Protein 3S1S (pdb70)

Foldseek 3Di:
DLDDPDDAADDLLAFCVVHVLVLLQSLLVVLCVVVVVVVFWDWDAQPDQAQGTFRIFTAGPVLRATLETEHEFRDLLLQLAQVVLLLQQLSLVRNPVSHPFQKYWYDNLQWIWIFGADPVDHRRLQTTWPPPGDGLHDRVDDPRSSSVSSNVVSNVRSVCSVVVPTDGDVLSVLVLVQQLVCLPPPQSNLQLLLQLLLLLLLLLLVLVVHDADPDHSLVCLVPQLVSLVRVLQQNLNLSSDDDGHHSPDPRRSDPVNSNVSSVVSNRSSALNNVLNSLLSSNCPVDPVDFDDDDDLLVLLVVLLVLVLLLVDADDQLAAEEEQACRSVSSQLSSVLSRPPHFCRYEYEHLRCSSQRSNQSRSQSSPSVQRGSVGHHHYYNDDLLVDALVVQARYQEYETGHWDPDADDVVLVVSLQVSLCVLPVDGQLQPDDRDTSQLSVQSSVLSSYDAQRKYKYKFCCLQAPQTVNSLSSLVVLQPQQAWAEKEWAWDCDSSHGTDGGMIMTIHGGPHRDFKHKYHYQCDHSSSFSSVQVSVQSVVCDDPRRRARVDIDIDGSVVSNVCSNRGNLVRDCLLVVLVVLCVVFPQVQWDFLLVDQKDKDFADAQPPDPPCQQFVPPDPVSCVQCVVLDDPVQWFQEADDLPAFQAQERGCVRHVTTGGAQDPVLLDPDDVNVVSLVVRVVSVLQVVLVVDPVSDDDDDPVRVSVSNVVSNVSKDDAFKKKAFQKDAWWLDIHGYHHIYHYDSRIMIMDDDDNLVCLVSLVSLALSQLSQQLSCSSAAGIRGHDCVRSSGGIDGDPVQDDPVLSVVSSVVSVPDTTATQLQDDDDPSLLSVCVRGDPPPSVSSSVSSNSSNNSSCSRHVVSPD

Secondary structure (DSSP, 8-state):
------S-PPPTTS-IIIIIHHHHHHHHHHHHHHHTGGGTEEEEEEEEETTEEEEEEEEETTT--EEEEEEE-SSHHHHT-HHHHHHHHHHHHHHGGGEEEEEEEEE-SSEEEEEE--TTS--GGG-BBTTPSEE---TTS-HHHHHHHHHHHHHHHHHHHHTT---B-HHHHHHHHHHHTTTT-HHHHHHHHHHHHHHHHHHHHHTTT----SS-GGGGSS-HHHHHHHHHTTS-TTTS-SSPPPTT-TTT--HHHHHHHHHHHHHH-SSHHHHHHHHHHHTTS----BSSS--HHHHHHHHHHHHHHH-SPPPTT-EEEETT-TTSHHHHHHHHTSTT--TTEEEE-S-GGGHHHHHHHHHTTSTTT-BTTB--EEE---GGG--GGGGTTEEEE---B--SSPPPHHHHHHHHHHHHHHHSS--SS-SSS--HHHHHHHHHHHHSPTT-EEEE--THHHH--SHHHHHHHHHHTTTT-EEEEEE--B--SS-S-B---EEEEEETT---SEEEEEE--S-GGG--HHHHHHHHHH--SS-------EEEEEHHHHHHTTTT-SGGG-SHHHHHHHHHHHHTGGGEEETTTSS-EEEE--BT-SS-HHHHTTTSSHHHHHHHGGGS-GGGEEEEESSGGG--SSEESTTT-S-EEE---GGGSSSSSHHHHHHHHHHHHHHHHHHHHSTTS-----HHHHHHHHHHHHTTPBPTT-EEEESEESSB---EEESS-BEEBTTEEEEESS-S---HHHHHHTSHHHHHHHH--TT--SSEE--HHHHTT-EEE-GGGS-HHHHHHHHHHHTT----BTTS----HHHHHHHHHH-SS---HHHHHHHHHHHHHHHH-GGG--

Sequence (862 aa):
LNNCCVFSYLPSYGDDEVSVYHPICEAALNQALVNTGLDSTYEVVHHELVGSIEADFVIKNKQQTKKYLLIVEVKRTKSQVSSTRYRLQQAQSYVREANIKVEQHYYCLTNLEIIDFFKHDPNKPVVSQQQIIEPSPIVVGNNFSDTVSSEEFYNNRLVEAFQNIIDDISVNDAGTYKSSTANNLVDILENNRKDNSTSWHQALVVAGYEYIRGVLRGQNNVEVPTRDAIYFKSRPGRLLEEGRKIDFNVLFSSEPEPNTNDNDIWNVNLLSSLNDLGRRILTGDELAELIHDIATRGRGHEGVVPTDIELGKVLSIISQHILGRPLTEDDEVISDPAAGSGNLLATVSAGFNNNVPRQIWANDIETLFLELLSIRLGLLFPQLVSSNNAPTITGEDVCSLNPEEDFANVSVVVNPPYVSGVTDPAIKRKFAHKIIQLTGNRPQTLFGQQIGVEALFLELVTELVQDGTVISAIPKQYLTAQGNESKAFREFLVGNNFGLEHIFLYPREGLFEEVIKDTTVVFVGRKGSSVEEEIEVLDSFTPLEQVDLHNLKRALSNNSSNEQIIQPGELRKEKREEELENRVTVGWRHITSNGRVAEEWITNNLESHCIRLVASDYDLRRGRVGNKGASSDLLFINSKKKLWDDLLDESVPRDWLYPALRKVNEINTPIFNEDATPVRFLCPPNSAYQDDGTGESIILDKILDVYVDFQVYKSKQKKFEKSSKEEELKEILYKESDFYSSEHTVFIPRALRRSARAFINEQKVFCSTNALEVFGGNSEEEWLLLSWLSSVFAQLQFEAAKDQEGERKLEKKSIQNLYIPNLGDIDDDVLKQDLIEEVREIHFFDLCRPRRVRKLDLLWAKVFWSGNESKTKEAAELLEDLVFERYPEGSQ

Organism: Bacillus pumilus (NCBI:txid1408)

CATH classification: 3.90.1570.30 (+1 more: 3.40.50.12420)

Radius of gyration: 32.96 Å; Cα contacts (8 Å, |Δi|>4): 1647; chains: 1; bounding box: 72×109×72 Å

Solvent-accessible surface area: 35768 Å² total

Structure (mmCIF, N/CA/C/O backbone):
data_3S1S
#
_entry.id   3S1S
#
_cell.length_a   213.472
_cell.length_b   215.732
_cell.length_c   73.710
_cell.angle_alpha   90.00
_cell.angle_beta   90.00
_cell.angle_gamma   90.00
#
_symmetry.space_group_name_H-M   'C 2 2 21'
#
loop_
_entity.id
_entity.type
_entity.pdbx_description
1 polymer 'restriction endonuclease BpuSI'
2 non-polymer S-ADENOSYL-L-HOMOCYSTEINE
3 non-polymer 1,2-ETHANEDIOL
4 non-polymer 'MANGANESE (II) ION'
5 non-polymer 'IODIDE ION'
6 water water
#
loop_
_atom_site.group_PDB
_atom_site.id
_atom_site.type_symbol
_atom_site.label_atom_id
_atom_site.label_alt_id
_atom_site.label_comp_id
_atom_site.label_asym_id
_atom_site.label_entity_id
_atom_site.label_seq_id
_atom_site.pdbx_PDB_ins_code
_atom_site.Cartn_x
_atom_site.Cartn_y
_atom_site.Cartn_z
_atom_site.occupancy
_atom_site.B_iso_or_equiv
_atom_site.auth_seq_id
_atom_site.auth_comp_id
_atom_site.auth_asym_id
_atom_site.auth_atom_id
_atom_site.pdbx_PDB_model_num
ATOM 1 N N . LEU A 1 6 ? 104.948 86.955 49.855 1.00 40.08 6 LEU A N 1
ATOM 2 C CA . LEU A 1 6 ? 105.536 87.987 48.955 1.00 39.64 6 LEU A CA 1
ATOM 3 C C . LEU A 1 6 ? 105.087 87.777 47.497 1.00 39.46 6 LEU A C 1
ATOM 4 O O . LEU A 1 6 ? 105.422 88.583 46.599 1.00 39.56 6 LEU A O 1
ATOM 9 N N . ASN A 1 7 ? 104.293 86.716 47.278 1.00 39.27 7 ASN A N 1
ATOM 10 C CA . ASN A 1 7 ? 103.914 86.260 45.923 1.00 38.66 7 ASN A CA 1
ATOM 11 C C . ASN A 1 7 ? 105.197 85.986 45.163 1.00 38.83 7 ASN A C 1
ATOM 12 O O . ASN A 1 7 ? 105.645 86.796 44.327 1.00 39.35 7 ASN A O 1
ATOM 17 N N . ASN A 1 8 ? 105.824 84.868 45.507 1.00 38.98 8 ASN A N 1
ATOM 18 C CA . ASN A 1 8 ? 107.037 84.452 44.834 1.00 38.84 8 ASN A CA 1
ATOM 19 C C . ASN A 1 8 ? 106.585 83.674 43.616 1.00 37.68 8 ASN A C 1
ATOM 20 O O . ASN A 1 8 ? 105.886 82.665 43.753 1.00 38.81 8 ASN A O 1
ATOM 25 N N . CYS A 1 9 ? 106.944 84.181 42.434 1.00 36.14 9 CYS A N 1
ATOM 26 C CA A CYS A 1 9 ? 106.584 83.602 41.144 0.50 34.65 9 CYS A CA 1
ATOM 27 C CA B CYS A 1 9 ? 106.559 83.530 41.178 0.50 35.76 9 CYS A CA 1
ATOM 28 C C . CYS A 1 9 ? 107.634 82.570 40.683 1.00 34.91 9 CYS A C 1
ATOM 29 O O . CYS A 1 9 ? 108.824 82.873 40.696 1.00 35.14 9 CYS A O 1
ATOM 34 N N . VAL A 1 10 ? 107.197 81.380 40.269 1.00 34.52 10 VAL A N 1
ATOM 35 C CA . VAL A 1 10 ? 108.123 80.345 39.781 1.00 34.16 10 VAL A CA 1
ATOM 36 C C . VAL A 1 10 ? 108.211 80.347 38.254 1.00 33.99 10 VAL A C 1
ATOM 37 O O . VAL A 1 10 ? 108.865 79.467 37.662 1.00 34.58 10 VAL A O 1
ATOM 41 N N . PHE A 1 11 ? 107.570 81.336 37.623 1.00 32.79 11 PHE A N 1
ATOM 42 C CA . PHE A 1 11 ? 107.474 81.375 36.160 1.00 31.95 11 PHE A CA 1
ATOM 43 C C . PHE A 1 11 ? 108.512 82.294 35.529 1.00 31.55 11 PHE A C 1
ATOM 44 O O . PHE A 1 11 ? 108.773 83.379 36.030 1.00 31.22 11 PHE A O 1
ATOM 52 N N . SER A 1 12 ? 109.095 81.846 34.423 1.00 31.09 12 SER A N 1
ATOM 53 C CA . SER A 1 12 ? 110.079 82.645 33.704 1.00 30.91 12 SER A CA 1
ATOM 54 C C . SER A 1 12 ? 109.434 83.494 32.610 1.00 30.29 12 SER A C 1
ATOM 55 O O . SER A 1 12 ? 109.978 84.512 32.207 1.00 29.81 12 SER A O 1
ATOM 58 N N . TYR A 1 13 ? 108.285 83.056 32.115 1.00 30.11 13 TYR A N 1
ATOM 59 C CA . TYR A 1 13 ? 107.649 83.728 30.989 1.00 30.13 13 TYR A CA 1
ATOM 60 C C . TYR A 1 13 ? 106.168 83.869 31.191 1.00 29.57 13 TYR A C 1
ATOM 61 O O . TYR A 1 13 ? 105.546 83.049 31.870 1.00 29.43 13 TYR A O 1
ATOM 70 N N . LEU A 1 14 ? 105.616 84.895 30.556 1.00 29.07 14 LEU A N 1
ATOM 71 C CA . LEU A 1 14 ? 104.179 85.012 30.371 1.00 28.86 14 LEU A CA 1
ATOM 72 C C . LEU A 1 14 ? 103.799 84.361 29.050 1.00 29.02 14 LEU A C 1
ATOM 73 O O . LEU A 1 14 ? 104.636 84.236 28.160 1.00 28.65 14 LEU A O 1
ATOM 78 N N . PRO A 1 15 ? 102.529 83.940 28.910 1.00 29.59 15 PRO A N 1
ATOM 79 C CA . PRO A 1 15 ? 102.173 83.194 27.707 1.00 29.67 15 PRO A CA 1
ATOM 80 C C . PRO A 1 15 ? 102.202 84.061 26.473 1.00 29.80 15 PRO A C 1
ATOM 81 O O . PRO A 1 15 ? 102.233 85.273 26.594 1.00 29.99 15 PRO A O 1
ATOM 85 N N . SER A 1 16 ? 102.239 83.414 25.306 1.00 30.30 16 SER A N 1
ATOM 86 C CA . SER A 1 16 ? 101.846 84.006 24.034 1.00 30.21 16 SER A CA 1
ATOM 87 C C . SER A 1 16 ? 100.455 83.510 23.736 1.00 29.47 16 SER A C 1
ATOM 88 O O . SER A 1 16 ? 100.099 82.385 24.096 1.00 28.72 16 SER A O 1
ATOM 91 N N . TYR A 1 17 ? 99.687 84.345 23.043 1.00 29.27 17 TYR A N 1
ATOM 92 C CA . TYR A 1 17 ? 98.345 83.998 22.600 1.00 29.29 17 TYR A CA 1
ATOM 93 C C . TYR A 1 17 ? 98.280 82.618 21.929 1.00 29.04 17 TYR A C 1
ATOM 94 O O . TYR A 1 17 ? 97.307 81.881 22.111 1.00 29.16 17 TYR A O 1
ATOM 103 N N . GLY A 1 18 ? 99.319 82.262 21.178 1.00 28.37 18 GLY A N 1
ATOM 104 C CA . GLY A 1 18 ? 99.373 80.959 20.519 1.00 28.35 18 GLY A CA 1
ATOM 105 C C . GLY A 1 18 ? 99.783 79.745 21.350 1.00 28.47 18 GLY A C 1
ATOM 106 O O . GLY A 1 18 ? 99.786 78.634 20.839 1.00 28.48 18 GLY A O 1
ATOM 107 N N . ASP A 1 19 ? 100.136 79.941 22.618 1.00 28.58 19 ASP A N 1
ATOM 108 C CA . ASP A 1 19 ? 100.513 78.825 23.487 1.00 28.94 19 ASP A CA 1
ATOM 109 C C . ASP A 1 19 ? 99.316 77.942 23.842 1.00 28.86 19 ASP A C 1
ATOM 110 O O . ASP A 1 19 ? 98.197 78.426 24.012 1.00 28.04 19 ASP A O 1
ATOM 115 N N . ASP A 1 20 ? 99.571 76.642 23.937 1.00 28.81 20 ASP A N 1
ATOM 116 C CA . ASP A 1 20 ? 98.615 75.672 24.464 1.00 28.89 20 ASP A CA 1
ATOM 117 C C . ASP A 1 20 ? 98.039 76.144 25.806 1.00 28.67 20 ASP A C 1
ATOM 118 O O . ASP A 1 20 ? 98.769 76.305 26.785 1.00 28.62 20 ASP A O 1
ATOM 123 N N . GLU A 1 21 ? 96.733 76.376 25.849 1.00 28.29 21 GLU A N 1
ATOM 124 C CA . GLU A 1 21 ? 96.096 76.892 27.061 1.00 28.23 21 GLU A CA 1
ATOM 125 C C . GLU A 1 21 ? 96.338 76.051 28.325 1.00 28.36 21 GLU A C 1
ATOM 126 O O . GLU A 1 21 ? 96.679 76.598 29.359 1.00 27.89 21 GLU A O 1
ATOM 132 N N . VAL A 1 22 ? 96.144 74.737 28.240 1.00 28.31 22 VAL A N 1
ATOM 133 C CA . VAL A 1 22 ? 96.258 73.887 29.412 1.00 28.83 22 VAL A CA 1
ATOM 134 C C . VAL A 1 22 ? 97.701 73.839 29.951 1.00 29.54 22 VAL A C 1
ATOM 135 O O . VAL A 1 22 ? 97.915 73.933 31.156 1.00 29.46 22 VAL A O 1
ATOM 139 N N . SER A 1 23 ? 98.670 73.724 29.043 1.00 29.72 23 SER A N 1
ATOM 140 C CA . SER A 1 23 ? 100.080 73.636 29.382 1.00 29.94 23 SER A CA 1
ATOM 141 C C . SER A 1 23 ? 100.703 74.933 29.877 1.00 28.84 23 SER A C 1
ATOM 142 O O . SER A 1 23 ? 101.638 74.900 30.673 1.00 28.44 23 SER A O 1
ATOM 145 N N . VAL A 1 24 ? 100.223 76.058 29.369 1.00 27.86 24 VAL A N 1
ATOM 146 C CA . VAL A 1 24 ? 100.898 77.327 29.598 1.00 28.04 24 VAL A CA 1
ATOM 147 C C . VAL A 1 24 ? 100.113 78.316 30.472 1.00 27.99 24 VAL A C 1
ATOM 148 O O . VAL A 1 24 ? 100.677 78.906 31.389 1.00 28.07 24 VAL A O 1
ATOM 152 N N . TYR A 1 25 ? 98.828 78.494 30.197 1.00 27.71 25 TYR A N 1
ATOM 153 C CA . TYR A 1 25 ? 98.023 79.441 30.967 1.00 27.82 25 TYR A CA 1
ATOM 154 C C . TYR A 1 25 ? 97.620 78.853 32.309 1.00 27.93 25 TYR A C 1
ATOM 155 O O . TYR A 1 25 ? 97.787 79.496 33.325 1.00 28.30 25 TYR A O 1
ATOM 164 N N . HIS A 1 26 ? 97.083 77.635 32.306 1.00 28.08 26 HIS A N 1
ATOM 165 C CA . HIS A 1 26 ? 96.535 77.014 33.519 1.00 28.51 26 HIS A CA 1
ATOM 166 C C . HIS A 1 26 ? 97.501 76.979 34.720 1.00 29.38 26 HIS A C 1
ATOM 167 O O . HIS A 1 26 ? 97.082 77.310 35.811 1.00 29.96 26 HIS A O 1
ATOM 174 N N . PRO A 1 27 ? 98.785 76.598 34.526 1.00 29.75 27 PRO A N 1
ATOM 175 C CA . PRO A 1 27 ? 99.671 76.632 35.689 1.00 29.94 27 PRO A CA 1
ATOM 176 C C . PRO A 1 27 ? 99.836 78.019 36.314 1.00 30.09 27 PRO A C 1
ATOM 177 O O . PRO A 1 27 ? 99.965 78.122 37.540 1.00 29.54 27 PRO A O 1
ATOM 181 N N . ILE A 1 28 ? 99.809 79.065 35.490 1.00 29.52 28 ILE A N 1
ATOM 182 C CA . ILE A 1 28 ? 99.939 80.421 36.009 1.00 29.63 28 ILE A CA 1
ATOM 183 C C . ILE A 1 28 ? 98.689 80.820 36.816 1.00 29.51 28 ILE A C 1
ATOM 184 O O . ILE A 1 28 ? 98.793 81.322 37.927 1.00 29.28 28 ILE A O 1
ATOM 189 N N . CYS A 1 29 ? 97.525 80.558 36.244 1.00 29.40 29 CYS A N 1
ATOM 190 C CA . CYS A 1 29 ? 96.252 80.820 36.871 1.00 29.95 29 CYS A CA 1
ATOM 191 C C . CYS A 1 29 ? 96.090 80.023 38.165 1.00 30.09 29 CYS A C 1
ATOM 192 O O . CYS A 1 29 ? 95.643 80.572 39.173 1.00 29.67 29 CYS A O 1
ATOM 195 N N . GLU A 1 30 ? 96.475 78.747 38.138 1.00 30.13 30 GLU A N 1
ATOM 196 C CA . GLU A 1 30 ? 96.403 77.902 39.331 1.00 30.80 30 GLU A CA 1
ATOM 197 C C . GLU A 1 30 ? 97.291 78.352 40.500 1.00 30.53 30 GLU A C 1
ATOM 198 O O . GLU A 1 30 ? 96.864 78.323 41.661 1.00 30.28 30 GLU A O 1
ATOM 204 N N . ALA A 1 31 ? 98.517 78.750 40.192 1.00 30.08 31 ALA A N 1
ATOM 205 C CA . ALA A 1 31 ? 99.436 79.250 41.201 1.00 30.25 31 ALA A CA 1
ATOM 206 C C . ALA A 1 31 ? 98.898 80.545 41.817 1.00 30.04 31 ALA A C 1
ATOM 207 O O . ALA A 1 31 ? 99.110 80.812 43.009 1.00 30.28 31 ALA A O 1
ATOM 209 N N . ALA A 1 32 ? 98.205 81.334 40.998 1.00 29.27 32 ALA A N 1
ATOM 210 C CA . ALA A 1 32 ? 97.708 82.632 41.419 1.00 28.85 32 ALA A CA 1
ATOM 211 C C . ALA A 1 32 ? 96.488 82.494 42.314 1.00 28.98 32 ALA A C 1
ATOM 212 O O . ALA A 1 32 ? 96.373 83.202 43.300 1.00 28.21 32 ALA A O 1
ATOM 214 N N . LEU A 1 33 ? 95.585 81.578 41.961 1.00 29.40 33 LEU A N 1
ATOM 215 C CA . LEU A 1 33 ? 94.410 81.303 42.765 1.00 29.68 33 LEU A CA 1
ATOM 216 C C . LEU A 1 33 ? 94.809 80.771 44.136 1.00 30.23 33 LEU A C 1
ATOM 217 O O . LEU A 1 33 ? 94.314 81.231 45.171 1.00 29.75 33 LEU A O 1
ATOM 222 N N . ASN A 1 34 ? 95.730 79.817 44.144 1.00 30.58 34 ASN A N 1
ATOM 223 C CA . ASN A 1 34 ? 96.238 79.297 45.391 1.00 30.86 34 ASN A CA 1
ATOM 224 C C . ASN A 1 34 ? 96.875 80.368 46.267 1.00 30.82 34 ASN A C 1
ATOM 225 O O . ASN A 1 34 ? 96.564 80.443 47.446 1.00 30.49 34 ASN A O 1
ATOM 230 N N . GLN A 1 35 ? 97.728 81.210 45.684 1.00 30.69 35 GLN A N 1
ATOM 231 C CA . GLN A 1 35 ? 98.374 82.286 46.430 1.00 30.94 35 GLN A CA 1
ATOM 232 C C . GLN A 1 35 ? 97.349 83.255 47.029 1.00 31.54 35 GLN A C 1
ATOM 233 O O . GLN A 1 35 ? 97.549 83.753 48.141 1.00 31.82 35 GLN A O 1
ATOM 239 N N . ALA A 1 36 ? 96.268 83.517 46.292 1.00 31.50 36 ALA A N 1
ATOM 240 C CA . ALA A 1 36 ? 95.219 84.414 46.728 1.00 32.15 36 ALA A CA 1
ATOM 241 C C . ALA A 1 36 ? 94.505 83.861 47.964 1.00 33.00 36 ALA A C 1
ATOM 242 O O . ALA A 1 36 ? 94.173 84.616 48.882 1.00 32.92 36 ALA A O 1
ATOM 244 N N . LEU A 1 37 ? 94.292 82.544 47.993 1.00 33.69 37 LEU A N 1
ATOM 245 C CA . LEU A 1 37 ? 93.731 81.886 49.170 1.00 34.78 37 LEU A CA 1
ATOM 246 C C . LEU A 1 37 ? 94.661 81.971 50.362 1.00 35.55 37 LEU A C 1
ATOM 247 O O . LEU A 1 37 ? 94.208 82.189 51.469 1.00 35.89 37 LEU A O 1
ATOM 252 N N . VAL A 1 38 ? 95.961 81.800 50.133 1.00 36.48 38 VAL A N 1
ATOM 253 C CA . VAL A 1 38 ? 96.945 81.885 51.217 1.00 36.94 38 VAL A CA 1
ATOM 254 C C . VAL A 1 38 ? 97.002 83.315 51.757 1.00 37.49 38 VAL A C 1
ATOM 255 O O . VAL A 1 38 ? 96.839 83.533 52.951 1.00 38.20 38 VAL A O 1
ATOM 259 N N . ASN A 1 39 ? 97.186 84.295 50.879 1.00 37.90 39 ASN A N 1
ATOM 260 C CA . ASN A 1 39 ? 97.211 85.702 51.306 1.00 38.14 39 ASN A CA 1
ATOM 261 C C . ASN A 1 39 ? 96.036 86.103 52.217 1.00 39.25 39 ASN A C 1
ATOM 262 O O . ASN A 1 39 ? 96.220 86.849 53.187 1.00 40.00 39 ASN A O 1
ATOM 267 N N . THR A 1 40 ? 94.841 85.595 51.929 1.00 39.75 40 THR A N 1
ATOM 268 C CA . THR A 1 40 ? 93.666 85.944 52.728 1.00 40.14 40 THR A CA 1
ATOM 269 C C . THR A 1 40 ? 93.395 84.944 53.848 1.00 40.60 40 THR A C 1
ATOM 270 O O . THR A 1 40 ? 92.461 85.124 54.646 1.00 41.33 40 THR A O 1
ATOM 274 N N . GLY A 1 41 ? 94.214 83.898 53.929 1.00 40.17 41 GLY A N 1
ATOM 275 C CA . GLY A 1 41 ? 93.975 82.827 54.889 1.00 39.50 41 GLY A CA 1
ATOM 276 C C . GLY A 1 41 ? 92.703 82.033 54.633 1.00 39.59 41 GLY A C 1
ATOM 277 O O . GLY A 1 41 ? 92.232 81.337 55.527 1.00 40.35 41 GLY A O 1
ATOM 278 N N . LEU A 1 42 ? 92.149 82.099 53.421 1.00 39.28 42 LEU A N 1
ATOM 279 C CA . LEU A 1 42 ? 90.962 81.293 53.081 1.00 39.13 42 LEU A CA 1
ATOM 280 C C . LEU A 1 42 ? 91.269 79.849 52.653 1.00 39.45 42 LEU A C 1
ATOM 281 O O . LEU A 1 42 ? 90.358 79.036 52.533 1.00 39.35 42 LEU A O 1
ATOM 286 N N . ASP A 1 43 ? 92.548 79.543 52.437 1.00 40.18 43 ASP A N 1
ATOM 287 C CA . ASP A 1 43 ? 93.031 78.171 52.168 1.00 41.26 43 ASP A CA 1
ATOM 288 C C . ASP A 1 43 ? 92.706 77.122 53.248 1.00 41.73 43 ASP A C 1
ATOM 289 O O . ASP A 1 43 ? 92.842 75.921 53.009 1.00 41.90 43 ASP A O 1
ATOM 294 N N . SER A 1 44 ? 92.296 77.568 54.432 1.00 41.85 44 SER A N 1
ATOM 295 C CA . SER A 1 44 ? 91.871 76.647 55.488 1.00 42.53 44 SER A CA 1
ATOM 296 C C . SER A 1 44 ? 90.472 76.137 55.199 1.00 42.03 44 SER A C 1
ATOM 297 O O . SER A 1 44 ? 90.100 75.036 55.629 1.00 42.23 44 SER A O 1
ATOM 300 N N . THR A 1 45 ? 89.707 76.949 54.468 1.00 41.09 45 THR A N 1
ATOM 301 C CA . THR A 1 45 ? 88.308 76.674 54.178 1.00 40.41 45 THR A CA 1
ATOM 302 C C . THR A 1 45 ? 88.126 76.203 52.741 1.00 39.75 45 THR A C 1
ATOM 303 O O . THR A 1 45 ? 87.323 75.305 52.476 1.00 39.11 45 THR A O 1
ATOM 307 N N . TYR A 1 46 ? 88.861 76.824 51.816 1.00 38.95 46 TYR A N 1
ATOM 308 C CA . TYR A 1 46 ? 88.660 76.575 50.397 1.00 38.66 46 TYR A CA 1
ATOM 309 C C . TYR A 1 46 ? 89.876 75.948 49.725 1.00 38.50 46 TYR A C 1
ATOM 310 O O . TYR A 1 46 ? 91.017 76.223 50.108 1.00 38.81 46 TYR A O 1
ATOM 319 N N . GLU A 1 47 ? 89.619 75.098 48.732 1.00 37.97 47 GLU A N 1
ATOM 320 C CA . GLU A 1 47 ? 90.667 74.540 47.864 1.00 37.53 47 GLU A CA 1
ATOM 321 C C . GLU A 1 47 ? 90.477 74.969 46.399 1.00 36.52 47 GLU A C 1
ATOM 322 O O . GLU A 1 47 ? 89.348 75.227 45.961 1.00 35.34 47 GLU A O 1
ATOM 328 N N . VAL A 1 48 ? 91.591 75.060 45.664 1.00 35.95 48 VAL A N 1
ATOM 329 C CA . VAL A 1 48 ? 91.570 75.220 44.197 1.00 35.13 48 VAL A CA 1
ATOM 330 C C . VAL A 1 48 ? 91.571 73.845 43.518 1.00 34.90 48 VAL A C 1
ATOM 331 O O . VAL A 1 48 ? 92.466 73.028 43.754 1.00 34.76 48 VAL A O 1
ATOM 335 N N . VAL A 1 49 ? 90.562 73.581 42.700 1.00 34.38 49 VAL A N 1
ATOM 336 C CA . VAL A 1 49 ? 90.520 72.355 41.917 1.00 34.32 49 VAL A CA 1
ATOM 337 C C . VAL A 1 49 ? 90.572 72.692 40.427 1.00 34.55 49 VAL A C 1
ATOM 338 O O . VAL A 1 49 ? 89.765 73.494 39.922 1.00 33.94 49 VAL A O 1
ATOM 342 N N . HIS A 1 50 ? 91.541 72.069 39.751 1.00 34.83 50 HIS A N 1
ATOM 343 C CA . HIS A 1 50 ? 91.757 72.186 38.319 1.00 35.40 50 HIS A CA 1
ATOM 344 C C . HIS A 1 50 ? 90.921 71.108 37.651 1.00 35.59 50 HIS A C 1
ATOM 345 O O . HIS A 1 50 ? 90.832 70.016 38.166 1.00 35.48 50 HIS A O 1
ATOM 352 N N . HIS A 1 51 ? 90.287 71.429 36.526 1.00 35.94 51 HIS A N 1
ATOM 353 C CA . HIS A 1 51 ? 89.496 70.456 35.760 1.00 36.91 51 HIS A CA 1
ATOM 354 C C . HIS A 1 51 ? 88.450 69.708 36.590 1.00 37.28 51 HIS A C 1
ATOM 355 O O . HIS A 1 51 ? 88.461 68.481 36.662 1.00 37.31 51 HIS A O 1
ATOM 362 N N . GLU A 1 52 ? 87.538 70.463 37.192 1.00 37.74 52 GLU A N 1
ATOM 363 C CA . GLU A 1 52 ? 86.479 69.910 38.032 1.00 37.52 52 GLU A CA 1
ATOM 364 C C . GLU A 1 52 ? 85.301 69.477 37.171 1.00 37.56 52 GLU A C 1
ATOM 365 O O . GLU A 1 52 ? 84.743 70.269 36.407 1.00 37.14 52 GLU A O 1
ATOM 371 N N . LEU A 1 53 ? 84.923 68.214 37.300 1.00 37.62 53 LEU A N 1
ATOM 372 C CA . LEU A 1 53 ? 83.794 67.705 36.559 1.00 38.23 53 LEU A CA 1
ATOM 373 C C . LEU A 1 53 ? 82.523 68.238 37.194 1.00 38.09 53 LEU A C 1
ATOM 374 O O . LEU A 1 53 ? 82.329 68.112 38.395 1.00 38.27 53 LEU A O 1
ATOM 379 N N . VAL A 1 54 ? 81.671 68.849 36.382 1.00 37.94 54 VAL A N 1
ATOM 380 C CA . VAL A 1 54 ? 80.432 69.447 36.853 1.00 37.98 54 VAL A CA 1
ATOM 381 C C . VAL A 1 54 ? 79.327 68.971 35.917 1.00 38.36 54 VAL A C 1
ATOM 382 O O . VAL A 1 54 ? 79.276 69.388 34.753 1.00 38.23 54 VAL A O 1
ATOM 386 N N . GLY A 1 55 ? 78.463 68.080 36.397 1.00 38.40 55 GLY A N 1
ATOM 387 C CA . GLY A 1 55 ? 77.513 67.423 35.505 1.00 39.45 55 GLY A CA 1
ATOM 388 C C . GLY A 1 55 ? 78.277 66.867 34.309 1.00 40.40 55 GLY A C 1
ATOM 389 O O . GLY A 1 55 ? 79.328 66.232 34.481 1.00 41.13 55 GLY A O 1
ATOM 390 N N . SER A 1 56 ? 77.791 67.145 33.099 1.00 40.58 56 SER A N 1
ATOM 391 C CA . SER A 1 56 ? 78.426 66.665 31.861 1.00 40.95 56 SER A CA 1
ATOM 392 C C . SER A 1 56 ? 79.605 67.510 31.338 1.00 40.70 56 SER A C 1
ATOM 393 O O . SER A 1 56 ? 80.116 67.267 30.231 1.00 41.46 56 SER A O 1
ATOM 396 N N . ILE A 1 57 ? 80.050 68.495 32.115 1.00 39.85 57 ILE A N 1
ATOM 397 C CA . ILE A 1 57 ? 81.083 69.425 31.641 1.00 38.50 57 ILE A CA 1
ATOM 398 C C . ILE A 1 57 ? 82.226 69.576 32.641 1.00 37.73 57 ILE A C 1
ATOM 399 O O . ILE A 1 57 ? 82.112 69.192 33.792 1.00 38.16 57 ILE A O 1
ATOM 404 N N . GLU A 1 58 ? 83.331 70.138 32.184 1.00 36.91 58 GLU A N 1
ATOM 405 C CA . GLU A 1 58 ? 84.530 70.250 32.991 1.00 36.19 58 GLU A CA 1
ATOM 406 C C . GLU A 1 58 ? 84.924 71.727 33.095 1.00 35.23 58 GLU A C 1
ATOM 407 O O . GLU A 1 58 ? 85.047 72.427 32.086 1.00 34.65 58 GLU A O 1
ATOM 413 N N . ALA A 1 59 ? 85.076 72.205 34.323 1.00 34.15 59 ALA A N 1
ATOM 414 C CA . ALA A 1 59 ? 85.413 73.599 34.553 1.00 33.20 59 ALA A CA 1
ATOM 415 C C . ALA A 1 59 ? 86.917 73.701 34.630 1.00 32.32 59 ALA A C 1
ATOM 416 O O . ALA A 1 59 ? 87.559 72.810 35.163 1.00 32.44 59 ALA A O 1
ATOM 418 N N . ASP A 1 60 ? 87.482 74.770 34.091 1.00 31.55 60 ASP A N 1
ATOM 419 C CA . ASP A 1 60 ? 88.913 74.998 34.221 1.00 31.49 60 ASP A CA 1
ATOM 420 C C . ASP A 1 60 ? 89.333 75.025 35.699 1.00 31.57 60 ASP A C 1
ATOM 421 O O . ASP A 1 60 ? 90.176 74.219 36.112 1.00 31.10 60 ASP A O 1
ATOM 426 N N . PHE A 1 61 ? 88.734 75.925 36.482 1.00 31.55 61 PHE A N 1
ATOM 427 C CA . PHE A 1 61 ? 88.988 76.011 37.922 1.00 31.83 61 PHE A CA 1
ATOM 428 C C . PHE A 1 61 ? 87.721 76.273 38.732 1.00 32.35 61 PHE A C 1
ATOM 429 O O . PHE A 1 61 ? 86.841 77.024 38.320 1.00 32.47 61 PHE A O 1
ATOM 437 N N . VAL A 1 62 ? 87.632 75.635 39.890 1.00 32.82 62 VAL A N 1
ATOM 438 C CA . VAL A 1 62 ? 86.610 75.967 40.857 1.00 33.09 62 VAL A CA 1
ATOM 439 C C . VAL A 1 62 ? 87.300 76.298 42.159 1.00 33.44 62 VAL A C 1
ATOM 440 O O . VAL A 1 62 ? 88.326 75.724 42.470 1.00 32.78 62 VAL A O 1
ATOM 444 N N . ILE A 1 63 ? 86.747 77.255 42.898 1.00 34.47 63 ILE A N 1
ATOM 445 C CA . ILE A 1 63 ? 87.112 77.447 44.296 1.00 35.22 63 ILE A CA 1
ATOM 446 C C . ILE A 1 63 ? 86.039 76.708 45.080 1.00 35.90 63 ILE A C 1
ATOM 447 O O . ILE A 1 63 ? 84.854 77.022 44.967 1.00 35.75 63 ILE A O 1
ATOM 452 N N . LYS A 1 64 ? 86.469 75.710 45.850 1.00 36.74 64 LYS A N 1
ATOM 453 C CA . LYS A 1 64 ? 85.586 74.711 46.431 1.00 37.56 64 LYS A CA 1
ATOM 454 C C . LYS A 1 64 ? 85.752 74.645 47.945 1.00 38.27 64 LYS A C 1
ATOM 455 O O . LYS A 1 64 ? 86.870 74.701 48.477 1.00 37.59 64 LYS A O 1
ATOM 461 N N . ASN A 1 65 ? 84.619 74.525 48.626 1.00 38.98 65 ASN A N 1
ATOM 462 C CA . ASN A 1 65 ? 84.591 74.443 50.064 1.00 40.03 65 ASN A CA 1
ATOM 463 C C . ASN A 1 65 ? 85.021 73.047 50.526 1.00 40.39 65 ASN A C 1
ATOM 464 O O . ASN A 1 65 ? 84.424 72.050 50.128 1.00 39.87 65 ASN A O 1
ATOM 469 N N . LYS A 1 66 ? 86.056 72.998 51.359 1.00 41.28 66 LYS A N 1
ATOM 470 C CA . LYS A 1 66 ? 86.677 71.745 51.776 1.00 42.58 66 LYS A CA 1
ATOM 471 C C . LYS A 1 66 ? 85.713 70.853 52.526 1.00 43.58 66 LYS A C 1
ATOM 472 O O . LYS A 1 66 ? 85.646 69.655 52.257 1.00 43.44 66 LYS A O 1
ATOM 478 N N . GLN A 1 67 ? 84.956 71.451 53.447 1.00 44.55 67 GLN A N 1
ATOM 479 C CA A GLN A 1 67 ? 84.041 70.672 54.276 0.50 45.05 67 GLN A CA 1
ATOM 480 C CA B GLN A 1 67 ? 84.012 70.744 54.306 0.50 44.98 67 GLN A CA 1
ATOM 481 C C . GLN A 1 67 ? 82.722 70.360 53.571 1.00 44.92 67 GLN A C 1
ATOM 482 O O . GLN A 1 67 ? 82.247 69.233 53.673 1.00 45.09 67 GLN A O 1
ATOM 493 N N . THR A 1 68 ? 82.143 71.313 52.837 1.00 44.48 68 THR A N 1
ATOM 494 C CA . THR A 1 68 ? 80.829 71.071 52.193 1.00 44.27 68 THR A CA 1
ATOM 495 C C . THR A 1 68 ? 80.864 70.601 50.734 1.00 44.19 68 THR A C 1
ATOM 496 O O . THR A 1 68 ? 79.864 70.082 50.230 1.00 44.39 68 THR A O 1
ATOM 500 N N . LYS A 1 69 ? 81.999 70.797 50.057 1.00 43.75 69 LYS A N 1
ATOM 501 C CA . LYS A 1 69 ? 82.172 70.426 48.644 1.00 43.16 69 LYS A CA 1
ATOM 502 C C . LYS A 1 69 ? 81.353 71.313 47.702 1.00 42.59 69 LYS A C 1
ATOM 503 O O . LYS A 1 69 ? 81.089 70.937 46.547 1.00 42.72 69 LYS A O 1
ATOM 509 N N . LYS A 1 70 ? 80.957 72.486 48.190 1.00 41.71 70 LYS A N 1
ATOM 510 C CA . LYS A 1 70 ? 80.177 73.430 47.388 1.00 40.59 70 LYS A CA 1
ATOM 511 C C . LYS A 1 70 ? 81.050 74.477 46.703 1.00 39.63 70 LYS A C 1
ATOM 512 O O . LYS A 1 70 ? 82.143 74.795 47.171 1.00 39.46 70 LYS A O 1
ATOM 518 N N . TYR A 1 71 ? 80.538 75.040 45.614 1.00 38.57 71 TYR A N 1
ATOM 519 C CA . TYR A 1 71 ? 81.321 75.951 44.785 1.00 37.64 71 TYR A CA 1
ATOM 520 C C . TYR A 1 71 ? 81.127 77.411 45.148 1.00 36.76 71 TYR A C 1
ATOM 521 O O . TYR A 1 71 ? 80.002 77.926 45.111 1.00 36.15 71 TYR A O 1
ATOM 530 N N . LEU A 1 72 ? 82.240 78.052 45.510 1.00 35.36 72 LEU A N 1
ATOM 531 C CA . LEU A 1 72 ? 82.288 79.489 45.739 1.00 34.37 72 LEU A CA 1
ATOM 532 C C . LEU A 1 72 ? 82.378 80.277 44.421 1.00 33.76 72 LEU A C 1
ATOM 533 O O . LEU A 1 72 ? 81.691 81.281 44.249 1.00 33.83 72 LEU A O 1
ATOM 538 N N . LEU A 1 73 ? 83.235 79.809 43.514 1.00 32.35 73 LEU A N 1
ATOM 539 C CA . LEU A 1 73 ? 83.599 80.527 42.315 1.00 31.38 73 LEU A CA 1
ATOM 540 C C . LEU A 1 73 ? 84.008 79.551 41.210 1.00 31.03 73 LEU A C 1
ATOM 541 O O . LEU A 1 73 ? 84.798 78.638 41.450 1.00 30.27 73 LEU A O 1
ATOM 546 N N . ILE A 1 74 ? 83.466 79.758 40.011 1.00 30.37 74 ILE A N 1
ATOM 547 C CA . ILE A 1 74 ? 83.915 79.063 38.815 1.00 30.66 74 ILE A CA 1
ATOM 548 C C . ILE A 1 74 ? 84.823 79.988 37.982 1.00 30.17 74 ILE A C 1
ATOM 549 O O . ILE A 1 74 ? 84.447 81.119 37.687 1.00 30.12 74 ILE A O 1
ATOM 554 N N . VAL A 1 75 ? 86.004 79.508 37.600 1.00 29.57 75 VAL A N 1
ATOM 555 C CA . VAL A 1 75 ? 86.921 80.281 36.735 1.00 28.90 75 VAL A CA 1
ATOM 556 C C . VAL A 1 75 ? 87.164 79.558 35.401 1.00 28.74 75 VAL A C 1
ATOM 557 O O . VAL A 1 75 ? 87.661 78.433 35.370 1.00 28.52 75 VAL A O 1
ATOM 561 N N . GLU A 1 76 ? 86.774 80.200 34.308 1.00 28.37 76 GLU A N 1
ATOM 562 C CA . GLU A 1 76 ? 87.058 79.702 32.967 1.00 28.84 76 GLU A CA 1
ATOM 563 C C . GLU A 1 76 ? 88.174 80.539 32.317 1.00 28.23 76 GLU A C 1
ATOM 564 O O . GLU A 1 76 ? 88.144 81.768 32.342 1.00 27.16 76 GLU A O 1
ATOM 570 N N . VAL A 1 77 ? 89.170 79.842 31.775 1.00 28.29 77 VAL A N 1
ATOM 571 C CA . VAL A 1 77 ? 90.330 80.470 31.137 1.00 27.84 77 VAL A CA 1
ATOM 572 C C . VAL A 1 77 ? 90.236 80.426 29.614 1.00 27.76 77 VAL A C 1
ATOM 573 O O . VAL A 1 77 ? 89.871 79.410 29.016 1.00 27.70 77 VAL A O 1
ATOM 577 N N . LYS A 1 78 ? 90.543 81.558 29.001 1.00 27.28 78 LYS A N 1
ATOM 578 C CA . LYS A 1 78 ? 90.630 81.681 27.558 1.00 27.17 78 LYS A CA 1
ATOM 579 C C . LYS A 1 78 ? 91.997 82.258 27.257 1.00 26.51 78 LYS A C 1
ATOM 580 O O . LYS A 1 78 ? 92.690 82.667 28.183 1.00 26.16 78 LYS A O 1
ATOM 586 N N . ARG A 1 79 ? 92.382 82.275 25.982 1.00 25.89 79 ARG A N 1
ATOM 587 C CA . ARG A 1 79 ? 93.682 82.771 25.554 1.00 25.51 79 ARG A CA 1
ATOM 588 C C . ARG A 1 79 ? 93.700 84.257 25.201 1.00 25.36 79 ARG A C 1
ATOM 589 O O . ARG A 1 79 ? 94.628 84.976 25.577 1.00 24.29 79 ARG A O 1
ATOM 597 N N . THR A 1 80 ? 92.684 84.715 24.470 1.00 25.29 80 THR A N 1
ATOM 598 C CA . THR A 1 80 ? 92.692 86.083 23.957 1.00 25.86 80 THR A CA 1
ATOM 599 C C . THR A 1 80 ? 91.689 87.006 24.638 1.00 26.08 80 THR A C 1
ATOM 600 O O . THR A 1 80 ? 90.700 86.554 25.181 1.00 25.63 80 THR A O 1
ATOM 604 N N . LYS A 1 81 ? 91.973 88.307 24.609 1.00 26.72 81 LYS A N 1
ATOM 605 C CA . LYS A 1 81 ? 91.055 89.331 25.118 1.00 26.83 81 LYS A CA 1
ATOM 606 C C . LYS A 1 81 ? 89.711 89.297 24.392 1.00 26.37 81 LYS A C 1
ATOM 607 O O . LYS A 1 81 ? 88.676 89.523 24.996 1.00 26.05 81 LYS A O 1
ATOM 613 N N . SER A 1 82 ? 89.724 89.032 23.092 1.00 26.28 82 SER A N 1
ATOM 614 C CA . SER A 1 82 ? 88.471 89.001 22.332 1.00 26.68 82 SER A CA 1
ATOM 615 C C . SER A 1 82 ? 87.537 87.884 22.807 1.00 26.26 82 SER A C 1
ATOM 616 O O . SER A 1 82 ? 86.320 88.032 22.767 1.00 25.80 82 SER A O 1
ATOM 619 N N . GLN A 1 83 ? 88.131 86.778 23.255 1.00 26.07 83 GLN A N 1
ATOM 620 C CA . GLN A 1 83 ? 87.403 85.657 23.835 1.00 25.92 83 GLN A CA 1
ATOM 621 C C . GLN A 1 83 ? 86.728 86.033 25.156 1.00 26.15 83 GLN A C 1
ATOM 622 O O . GLN A 1 83 ? 85.598 85.629 25.411 1.00 25.36 83 GLN A O 1
ATOM 628 N N . VAL A 1 84 ? 87.418 86.837 25.961 1.00 26.20 84 VAL A N 1
ATOM 629 C CA . VAL A 1 84 ? 86.904 87.275 27.258 1.00 26.55 84 VAL A CA 1
ATOM 630 C C . VAL A 1 84 ? 85.713 88.224 27.104 1.00 26.95 84 VAL A C 1
ATOM 631 O O . VAL A 1 84 ? 84.839 88.274 27.966 1.00 27.06 84 VAL A O 1
ATOM 635 N N . SER A 1 85 ? 85.698 88.961 25.997 1.00 26.88 85 SER A N 1
ATOM 636 C CA . SER A 1 85 ? 84.643 89.900 25.668 1.00 27.09 85 SER A CA 1
ATOM 637 C C . SER A 1 85 ? 83.437 89.188 25.058 1.00 27.60 85 SER A C 1
ATOM 638 O O . SER A 1 85 ? 82.374 89.770 24.936 1.00 27.46 85 SER A O 1
ATOM 641 N N . SER A 1 86 ? 83.628 87.946 24.633 1.00 27.94 86 SER A N 1
ATOM 642 C CA . SER A 1 86 ? 82.644 87.267 23.814 1.00 28.50 86 SER A CA 1
ATOM 643 C C . SER A 1 86 ? 81.471 86.713 24.608 1.00 28.83 86 SER A C 1
ATOM 644 O O . SER A 1 86 ? 81.654 85.974 25.577 1.00 28.86 86 SER A O 1
ATOM 647 N N . THR A 1 87 ? 80.271 87.044 24.158 1.00 29.40 87 THR A N 1
ATOM 648 C CA . THR A 1 87 ? 79.043 86.578 24.775 1.00 29.93 87 THR A CA 1
ATOM 649 C C . THR A 1 87 ? 78.966 85.064 24.804 1.00 30.46 87 THR A C 1
ATOM 650 O O . THR A 1 87 ? 78.562 84.496 25.810 1.00 30.28 87 THR A O 1
ATOM 654 N N . ARG A 1 88 ? 79.376 84.413 23.715 1.00 31.12 88 ARG A N 1
ATOM 655 C CA . ARG A 1 88 ? 79.405 82.955 23.671 1.00 31.86 88 ARG A CA 1
ATOM 656 C C . ARG A 1 88 ? 80.186 82.339 24.835 1.00 31.64 88 ARG A C 1
ATOM 657 O O . ARG A 1 88 ? 79.702 81.431 25.511 1.00 32.41 88 ARG A O 1
ATOM 665 N N . TYR A 1 89 ? 81.390 82.829 25.072 1.00 31.14 89 TYR A N 1
ATOM 666 C CA . TYR A 1 89 ? 82.223 82.267 26.133 1.00 30.42 89 TYR A CA 1
ATOM 667 C C . TYR A 1 89 ? 81.760 82.691 27.512 1.00 29.77 89 TYR A C 1
ATOM 668 O O . TYR A 1 89 ? 82.064 82.042 28.504 1.00 29.59 89 TYR A O 1
ATOM 677 N N . ARG A 1 90 ? 81.027 83.790 27.573 1.00 29.34 90 ARG A N 1
ATOM 678 C CA . ARG A 1 90 ? 80.461 84.220 28.830 1.00 29.66 90 ARG A CA 1
ATOM 679 C C . ARG A 1 90 ? 79.301 83.307 29.226 1.00 29.82 90 ARG A C 1
ATOM 680 O O . ARG A 1 90 ? 79.166 82.979 30.397 1.00 29.53 90 ARG A O 1
ATOM 688 N N . LEU A 1 91 ? 78.516 82.876 28.230 1.00 29.92 91 LEU A N 1
ATOM 689 C CA . LEU A 1 91 ? 77.466 81.877 28.394 1.00 30.63 91 LEU A CA 1
ATOM 690 C C . LEU A 1 91 ? 77.994 80.502 28.731 1.00 31.02 91 LEU A C 1
ATOM 691 O O . LEU A 1 91 ? 77.362 79.764 29.479 1.00 31.23 91 LEU A O 1
ATOM 696 N N . GLN A 1 92 ? 79.141 80.155 28.164 1.00 31.38 92 GLN A N 1
ATOM 697 C CA A GLN A 1 92 ? 79.808 78.911 28.518 0.50 31.56 92 GLN A CA 1
ATOM 698 C CA B GLN A 1 92 ? 79.851 78.924 28.501 0.50 31.69 92 GLN A CA 1
ATOM 699 C C . GLN A 1 92 ? 80.246 78.931 29.981 1.00 31.66 92 GLN A C 1
ATOM 700 O O . GLN A 1 92 ? 79.995 77.976 30.714 1.00 31.62 92 GLN A O 1
ATOM 711 N N . ALA A 1 93 ? 80.869 80.017 30.426 1.00 31.55 93 ALA A N 1
ATOM 712 C CA . ALA A 1 93 ? 81.236 80.115 31.849 1.00 31.44 93 ALA A CA 1
ATOM 713 C C . ALA A 1 93 ? 79.978 80.110 32.752 1.00 31.77 93 ALA A C 1
ATOM 714 O O . ALA A 1 93 ? 79.940 79.416 33.765 1.00 31.45 93 ALA A O 1
ATOM 716 N N . GLN A 1 94 ? 78.942 80.853 32.366 1.00 32.14 94 GLN A N 1
ATOM 717 C CA . GLN A 1 94 ? 77.692 80.883 33.135 1.00 32.75 94 GLN A CA 1
ATOM 718 C C . GLN A 1 94 ? 77.101 79.485 33.278 1.00 32.96 94 GLN A C 1
ATOM 719 O O . GLN A 1 94 ? 76.535 79.156 34.309 1.00 32.69 94 GLN A O 1
ATOM 725 N N . SER A 1 95 ? 77.254 78.678 32.228 1.00 33.32 95 SER A N 1
ATOM 726 C CA . SER A 1 95 ? 76.703 77.332 32.160 1.00 33.77 95 SER A CA 1
ATOM 727 C C . SER A 1 95 ? 77.163 76.448 33.290 1.00 33.63 95 SER A C 1
ATOM 728 O O . SER A 1 95 ? 76.397 75.607 33.752 1.00 33.97 95 SER A O 1
ATOM 731 N N . TYR A 1 96 ? 78.402 76.626 33.733 1.00 33.59 96 TYR A N 1
ATOM 732 C CA . TYR A 1 96 ? 78.914 75.836 34.848 1.00 34.32 96 TYR A CA 1
ATOM 733 C C . TYR A 1 96 ? 78.119 76.067 36.125 1.00 34.59 96 TYR A C 1
ATOM 734 O O . TYR A 1 96 ? 77.843 75.118 36.869 1.00 34.68 96 TYR A O 1
ATOM 743 N N . VAL A 1 97 ? 77.734 77.322 36.361 1.00 34.85 97 VAL A N 1
ATOM 744 C CA . VAL A 1 97 ? 76.908 77.671 37.520 1.00 35.07 97 VAL A CA 1
ATOM 745 C C . VAL A 1 97 ? 75.524 77.062 37.375 1.00 35.35 97 VAL A C 1
ATOM 746 O O . VAL A 1 97 ? 74.980 76.536 38.325 1.00 35.28 97 VAL A O 1
ATOM 750 N N . ARG A 1 98 ? 74.962 77.105 36.177 1.00 36.13 98 ARG A N 1
ATOM 751 C CA . ARG A 1 98 ? 73.651 76.477 35.949 1.00 37.12 98 ARG A CA 1
ATOM 752 C C . ARG A 1 98 ? 73.705 74.951 36.087 1.00 37.46 98 ARG A C 1
ATOM 753 O O . ARG A 1 98 ? 72.763 74.339 36.547 1.00 37.71 98 ARG A O 1
ATOM 761 N N . GLU A 1 99 ? 74.815 74.345 35.688 1.00 38.07 99 GLU A N 1
ATOM 762 C CA . GLU A 1 99 ? 74.966 72.908 35.797 1.00 38.84 99 GLU A CA 1
ATOM 763 C C . GLU A 1 99 ? 75.293 72.475 37.225 1.00 38.86 99 GLU A C 1
ATOM 764 O O . GLU A 1 99 ? 74.894 71.387 37.637 1.00 39.54 99 GLU A O 1
ATOM 770 N N . ALA A 1 100 ? 76.001 73.312 37.981 1.00 38.61 100 ALA A N 1
ATOM 771 C CA . ALA A 1 100 ? 76.293 73.009 39.393 1.00 39.08 100 ALA A CA 1
ATOM 772 C C . ALA A 1 100 ? 75.060 73.125 40.313 1.00 39.62 100 ALA A C 1
ATOM 773 O O . ALA A 1 100 ? 74.902 72.323 41.243 1.00 39.39 100 ALA A O 1
ATOM 775 N N . ASN A 1 101 ? 74.195 74.107 40.014 1.00 40.25 101 ASN A N 1
ATOM 776 C CA . ASN A 1 101 ? 73.015 74.494 40.822 1.00 40.68 101 ASN A CA 1
ATOM 777 C C . ASN A 1 101 ? 73.119 74.267 42.337 1.00 40.86 101 ASN A C 1
ATOM 778 O O . ASN A 1 101 ? 73.820 75.003 43.024 1.00 40.77 101 ASN A O 1
ATOM 783 N N . ILE A 1 102 ? 72.451 73.235 42.842 1.00 41.21 102 ILE A N 1
ATOM 784 C CA . ILE A 1 102 ? 72.403 72.951 44.279 1.00 41.51 102 ILE A CA 1
ATOM 785 C C . ILE A 1 102 ? 73.770 72.691 44.931 1.00 41.52 102 ILE A C 1
ATOM 786 O O . ILE A 1 102 ? 73.899 72.690 46.163 1.00 41.44 102 ILE A O 1
ATOM 791 N N . LYS A 1 103 ? 74.786 72.502 44.096 1.00 41.50 103 LYS A N 1
ATOM 792 C CA . LYS A 1 103 ? 76.145 72.276 44.560 1.00 41.69 103 LYS A CA 1
ATOM 793 C C . LYS A 1 103 ? 76.900 73.613 44.732 1.00 41.36 103 LYS A C 1
ATOM 794 O O . LYS A 1 103 ? 78.082 73.643 45.065 1.00 41.08 103 LYS A O 1
ATOM 800 N N . VAL A 1 104 ? 76.184 74.712 44.521 1.00 41.21 104 VAL A N 1
ATOM 801 C CA . VAL A 1 104 ? 76.734 76.068 44.556 1.00 41.23 104 VAL A CA 1
ATOM 802 C C . VAL A 1 104 ? 76.647 76.707 45.956 1.00 40.79 104 VAL A C 1
ATOM 803 O O . VAL A 1 104 ? 75.616 76.631 46.590 1.00 41.35 104 VAL A O 1
ATOM 807 N N . GLU A 1 105 ? 77.742 77.306 46.432 1.00 40.26 105 GLU A N 1
ATOM 808 C CA . GLU A 1 105 ? 77.727 78.148 47.631 1.00 39.49 105 GLU A CA 1
ATOM 809 C C . GLU A 1 105 ? 77.292 79.569 47.261 1.00 38.72 105 GLU A C 1
ATOM 810 O O . GLU A 1 105 ? 76.382 80.142 47.874 1.00 38.97 105 GLU A O 1
ATOM 816 N N . GLN A 1 106 ? 77.972 80.132 46.273 1.00 37.54 106 GLN A N 1
ATOM 817 C CA . GLN A 1 106 ? 77.647 81.432 45.705 1.00 36.42 106 GLN A CA 1
ATOM 818 C C . GLN A 1 106 ? 77.610 81.321 44.188 1.00 35.98 106 GLN A C 1
ATOM 819 O O . GLN A 1 106 ? 78.249 80.446 43.600 1.00 35.87 106 GLN A O 1
ATOM 825 N N . HIS A 1 107 ? 76.858 82.212 43.556 1.00 35.18 107 HIS A N 1
ATOM 826 C CA . HIS A 1 107 ? 76.578 82.105 42.138 1.00 34.18 107 HIS A CA 1
ATOM 827 C C . HIS A 1 107 ? 77.567 82.895 41.253 1.00 33.04 107 HIS A C 1
ATOM 828 O O . HIS A 1 107 ? 77.234 83.289 40.135 1.00 31.83 107 HIS A O 1
ATOM 835 N N . TYR A 1 108 ? 78.780 83.100 41.762 1.00 32.13 108 TYR A N 1
ATOM 836 C CA . TYR A 1 108 ? 79.809 83.889 41.071 1.00 32.05 108 TYR A CA 1
ATOM 837 C C . TYR A 1 108 ? 80.635 83.078 40.069 1.00 31.48 108 TYR A C 1
ATOM 838 O O . TYR A 1 108 ? 81.039 81.947 40.331 1.00 30.97 108 TYR A O 1
ATOM 847 N N . TYR A 1 109 ? 80.880 83.673 38.912 1.00 31.01 109 TYR A N 1
ATOM 848 C CA . TYR A 1 109 ? 81.732 83.053 37.917 1.00 30.26 109 TYR A CA 1
ATOM 849 C C . TYR A 1 109 ? 82.630 84.067 37.222 1.00 30.12 109 TYR A C 1
ATOM 850 O O . TYR A 1 109 ? 82.396 85.267 37.253 1.00 29.22 109 TYR A O 1
ATOM 859 N N . CYS A 1 110 ? 83.663 83.553 36.578 1.00 30.53 110 CYS A N 1
ATOM 860 C CA . CYS A 1 110 ? 84.745 84.377 36.115 1.00 31.16 110 CYS A CA 1
ATOM 861 C C . CYS A 1 110 ? 85.246 83.882 34.758 1.00 30.32 110 CYS A C 1
ATOM 862 O O . CYS A 1 110 ? 85.294 82.685 34.512 1.00 30.08 110 CYS A O 1
ATOM 865 N N . LEU A 1 111 ? 85.582 84.820 33.876 1.00 29.45 111 LEU A N 1
ATOM 866 C CA . LEU A 1 111 ? 86.151 84.528 32.564 1.00 28.23 111 LEU A CA 1
ATOM 867 C C . LEU A 1 111 ? 87.394 85.394 32.404 1.00 27.68 111 LEU A C 1
ATOM 868 O O . LEU A 1 111 ? 87.346 86.612 32.639 1.00 27.29 111 LEU A O 1
ATOM 873 N N . THR A 1 112 ? 88.500 84.758 32.011 1.00 26.61 112 THR A N 1
ATOM 874 C CA . THR A 1 112 ? 89.806 85.397 32.025 1.00 25.91 112 THR A CA 1
ATOM 875 C C . THR A 1 112 ? 90.782 84.819 30.994 1.00 25.83 112 THR A C 1
ATOM 876 O O . THR A 1 112 ? 90.779 83.620 30.723 1.00 25.74 112 THR A O 1
ATOM 880 N N . ASN A 1 113 ? 91.595 85.693 30.405 1.00 25.18 113 ASN A N 1
ATOM 881 C CA . ASN A 1 113 ? 92.815 85.271 29.728 1.00 24.65 113 ASN A CA 1
ATOM 882 C C . ASN A 1 113 ? 94.046 85.727 30.535 1.00 24.72 113 ASN A C 1
ATOM 883 O O . ASN A 1 113 ? 95.123 85.934 29.970 1.00 25.48 113 ASN A O 1
ATOM 888 N N . LEU A 1 114 ? 93.886 85.908 31.839 1.00 24.12 114 LEU A N 1
ATOM 889 C CA . LEU A 1 114 ? 94.960 86.438 32.703 1.00 24.51 114 LEU A CA 1
ATOM 890 C C . LEU A 1 114 ? 95.261 87.922 32.521 1.00 24.95 114 LEU A C 1
ATOM 891 O O . LEU A 1 114 ? 95.441 88.617 33.496 1.00 25.01 114 LEU A O 1
ATOM 896 N N . GLU A 1 115 ? 95.325 88.408 31.287 1.00 25.71 115 GLU A N 1
ATOM 897 C CA . GLU A 1 115 ? 95.465 89.837 31.041 1.00 26.42 115 GLU A CA 1
ATOM 898 C C . GLU A 1 115 ? 94.237 90.590 31.529 1.00 26.78 115 GLU A C 1
ATOM 899 O O . GLU A 1 115 ? 94.347 91.663 32.085 1.00 26.83 115 GLU A O 1
ATOM 905 N N . ILE A 1 116 ? 93.067 90.018 31.299 1.00 27.51 116 ILE A N 1
ATOM 906 C CA . ILE A 1 116 ? 91.814 90.654 31.649 1.00 27.87 116 ILE A CA 1
ATOM 907 C C . ILE A 1 116 ? 90.993 89.651 32.466 1.00 27.84 116 ILE A C 1
ATOM 908 O O . ILE A 1 116 ? 90.964 88.467 32.140 1.00 27.96 116 ILE A O 1
ATOM 913 N N . ILE A 1 117 ? 90.354 90.128 33.533 1.00 27.58 117 ILE A N 1
ATOM 914 C CA . ILE A 1 117 ? 89.400 89.333 34.288 1.00 27.53 117 ILE A CA 1
ATOM 915 C C . ILE A 1 117 ? 88.028 89.993 34.248 1.00 27.66 117 ILE A C 1
ATOM 916 O O . ILE A 1 117 ? 87.873 91.168 34.588 1.00 26.75 117 ILE A O 1
ATOM 921 N N . ASP A 1 118 ? 87.043 89.214 33.812 1.00 28.10 118 ASP A N 1
ATOM 922 C CA . ASP A 1 118 ? 85.655 89.587 33.910 1.00 28.75 118 ASP A CA 1
ATOM 923 C C . ASP A 1 118 ? 84.998 88.728 34.963 1.00 28.50 118 ASP A C 1
ATOM 924 O O . ASP A 1 118 ? 85.215 87.528 35.015 1.00 28.80 118 ASP A O 1
ATOM 929 N N . PHE A 1 119 ? 84.189 89.370 35.794 1.00 28.57 119 PHE A N 1
ATOM 930 C CA . PHE A 1 119 ? 83.651 88.816 37.017 1.00 28.41 119 PHE A CA 1
ATOM 931 C C . PHE A 1 119 ? 82.135 89.013 36.998 1.00 28.39 119 PHE A C 1
ATOM 932 O O . PHE A 1 119 ? 81.648 90.109 36.751 1.00 27.48 119 PHE A O 1
ATOM 940 N N . PHE A 1 120 ? 81.407 87.923 37.223 1.00 28.79 120 PHE A N 1
ATOM 941 C CA . PHE A 1 120 ? 79.959 87.865 37.044 1.00 29.16 120 PHE A CA 1
ATOM 942 C C . PHE A 1 120 ? 79.263 87.165 38.194 1.00 29.81 120 PHE A C 1
ATOM 943 O O . PHE A 1 120 ? 79.876 86.386 38.928 1.00 28.82 120 PHE A O 1
ATOM 951 N N . LYS A 1 121 ? 77.961 87.416 38.304 1.00 30.95 121 LYS A N 1
ATOM 952 C CA . LYS A 1 121 ? 77.096 86.696 39.230 1.00 32.46 121 LYS A CA 1
ATOM 953 C C . LYS A 1 121 ? 75.854 86.186 38.514 1.00 33.35 121 LYS A C 1
ATOM 954 O O . LYS A 1 121 ? 75.022 86.975 38.053 1.00 33.42 121 LYS A O 1
ATOM 960 N N . HIS A 1 122 ? 75.723 84.867 38.426 1.00 34.28 122 HIS A N 1
ATOM 961 C CA . HIS A 1 122 ? 74.562 84.282 37.775 1.00 35.38 122 HIS A CA 1
ATOM 962 C C . HIS A 1 122 ? 73.305 84.488 38.596 1.00 36.56 122 HIS A C 1
ATOM 963 O O . HIS A 1 122 ? 73.240 84.119 39.770 1.00 36.63 122 HIS A O 1
ATOM 970 N N . ASP A 1 123 ? 72.303 85.067 37.952 1.00 38.03 123 ASP A N 1
ATOM 971 C CA . ASP A 1 123 ? 70.992 85.239 38.544 1.00 39.38 123 ASP A CA 1
ATOM 972 C C . ASP A 1 123 ? 69.991 84.657 37.547 1.00 39.99 123 ASP A C 1
ATOM 973 O O . ASP A 1 123 ? 69.847 85.189 36.430 1.00 39.97 123 ASP A O 1
ATOM 978 N N . PRO A 1 124 ? 69.310 83.558 37.935 1.00 40.69 124 PRO A N 1
ATOM 979 C CA . PRO A 1 124 ? 68.396 82.829 37.050 1.00 41.35 124 PRO A CA 1
ATOM 980 C C . PRO A 1 124 ? 67.263 83.720 36.589 1.00 42.27 124 PRO A C 1
ATOM 981 O O . PRO A 1 124 ? 66.777 83.569 35.469 1.00 43.03 124 PRO A O 1
ATOM 985 N N . ASN A 1 125 ? 66.855 84.656 37.441 1.00 42.95 125 ASN A N 1
ATOM 986 C CA . ASN A 1 125 ? 65.762 85.574 37.093 1.00 43.53 125 ASN A CA 1
ATOM 987 C C . ASN A 1 125 ? 66.185 86.725 36.162 1.00 43.46 125 ASN A C 1
ATOM 988 O O . ASN A 1 125 ? 65.354 87.533 35.746 1.00 44.51 125 ASN A O 1
ATOM 993 N N . LYS A 1 126 ? 67.463 86.783 35.810 1.00 43.08 126 LYS A N 1
ATOM 994 C CA . LYS A 1 126 ? 67.965 87.797 34.879 1.00 42.71 126 LYS A CA 1
ATOM 995 C C . LYS A 1 126 ? 69.156 87.222 34.110 1.00 41.89 126 LYS A C 1
ATOM 996 O O . LYS A 1 126 ? 70.288 87.618 34.371 1.00 42.15 126 LYS A O 1
ATOM 1002 N N . PRO A 1 127 ? 68.899 86.286 33.167 1.00 41.17 127 PRO A N 1
ATOM 1003 C CA . PRO A 1 127 ? 69.972 85.443 32.579 1.00 40.54 127 PRO A CA 1
ATOM 1004 C C . PRO A 1 127 ? 70.861 86.066 31.499 1.00 40.39 127 PRO A C 1
ATOM 1005 O O . PRO A 1 127 ? 71.807 85.406 31.038 1.00 40.94 127 PRO A O 1
ATOM 1009 N N . VAL A 1 128 ? 70.584 87.306 31.095 1.00 40.05 128 VAL A N 1
ATOM 1010 C CA . VAL A 1 128 ? 71.341 87.928 29.990 1.00 39.32 128 VAL A CA 1
ATOM 1011 C C . VAL A 1 128 ? 72.749 88.378 30.425 1.00 39.12 128 VAL A C 1
ATOM 1012 O O . VAL A 1 128 ? 72.904 89.283 31.244 1.00 39.66 128 VAL A O 1
ATOM 1016 N N . VAL A 1 129 ? 73.766 87.735 29.861 1.00 38.68 129 VAL A N 1
ATOM 1017 C CA . VAL A 1 129 ? 75.150 87.866 30.325 1.00 38.10 129 VAL A CA 1
ATOM 1018 C C . VAL A 1 129 ? 75.532 89.283 30.762 1.00 38.00 129 VAL A C 1
ATOM 1019 O O . VAL A 1 129 ? 75.993 89.488 31.885 1.00 37.96 129 VAL A O 1
ATOM 1023 N N . SER A 1 130 ? 75.302 90.266 29.899 1.00 38.24 130 SER A N 1
ATOM 1024 C CA . SER A 1 130 ? 75.793 91.628 30.173 1.00 38.38 130 SER A CA 1
ATOM 1025 C C . SER A 1 130 ? 75.060 92.309 31.334 1.00 37.83 130 SER A C 1
ATOM 1026 O O . SER A 1 130 ? 75.547 93.301 31.871 1.00 38.81 130 SER A O 1
ATOM 1029 N N . GLN A 1 131 ? 73.916 91.760 31.733 1.00 37.05 131 GLN A N 1
ATOM 1030 C CA A GLN A 1 131 ? 73.228 92.190 32.954 0.50 36.72 131 GLN A CA 1
ATOM 1031 C CA B GLN A 1 131 ? 73.242 92.204 32.955 0.50 36.72 131 GLN A CA 1
ATOM 1032 C C . GLN A 1 131 ? 73.907 91.597 34.203 1.00 36.47 131 GLN A C 1
ATOM 1033 O O . GLN A 1 131 ? 73.475 91.843 35.333 1.00 36.86 131 GLN A O 1
ATOM 1044 N N . GLN A 1 132 ? 74.966 90.808 34.015 1.00 35.60 132 GLN A N 1
ATOM 1045 C CA . GLN A 1 132 ? 75.510 90.054 35.159 1.00 34.45 132 GLN A CA 1
ATOM 1046 C C . GLN A 1 132 ? 76.922 90.412 35.551 1.00 33.24 132 GLN A C 1
ATOM 1047 O O . GLN A 1 132 ? 77.438 89.870 36.512 1.00 33.05 132 GLN A O 1
ATOM 1053 N N . ILE A 1 133 ? 77.529 91.317 34.801 1.00 32.52 133 ILE A N 1
ATOM 1054 C CA . ILE A 1 133 ? 78.864 91.804 35.086 1.00 32.07 133 ILE A CA 1
ATOM 1055 C C . ILE A 1 133 ? 78.864 92.506 36.433 1.00 31.67 133 ILE A C 1
ATOM 1056 O O . ILE A 1 133 ? 78.028 93.356 36.703 1.00 31.82 133 ILE A O 1
ATOM 1061 N N . ILE A 1 134 ? 79.826 92.128 37.256 1.00 31.28 134 ILE A N 1
ATOM 1062 C CA . ILE A 1 134 ? 79.988 92.598 38.616 1.00 31.34 134 ILE A CA 1
ATOM 1063 C C . ILE A 1 134 ? 81.168 93.571 38.686 1.00 30.91 134 ILE A C 1
ATOM 1064 O O . ILE A 1 134 ? 82.205 93.311 38.093 1.00 31.14 134 ILE A O 1
ATOM 1069 N N . GLU A 1 135 ? 80.991 94.687 39.389 1.00 30.63 135 GLU A N 1
ATOM 1070 C CA . GLU A 1 135 ? 82.080 95.619 39.732 1.00 30.88 135 GLU A CA 1
ATOM 1071 C C . GLU A 1 135 ? 83.263 94.927 40.411 1.00 30.44 135 GLU A C 1
ATOM 1072 O O . GLU A 1 135 ? 83.080 94.049 41.249 1.00 30.06 135 GLU A O 1
ATOM 1078 N N . PRO A 1 136 ? 84.490 95.329 40.075 1.00 30.40 136 PRO A N 1
ATOM 1079 C CA . PRO A 1 136 ? 84.892 96.336 39.117 1.00 30.05 136 PRO A CA 1
ATOM 1080 C C . PRO A 1 136 ? 85.402 95.777 37.782 1.00 29.65 136 PRO A C 1
ATOM 1081 O O . PRO A 1 136 ? 86.435 96.231 37.295 1.00 29.27 136 PRO A O 1
ATOM 1085 N N . SER A 1 137 ? 84.673 94.820 37.198 1.00 29.74 137 SER A N 1
ATOM 1086 C CA . SER A 1 137 ? 84.984 94.277 35.855 1.00 29.25 137 SER A CA 1
ATOM 1087 C C . SER A 1 137 ? 84.876 95.359 34.790 1.00 29.03 137 SER A C 1
ATOM 1088 O O . SER A 1 137 ? 83.975 96.190 34.864 1.00 28.46 137 SER A O 1
ATOM 1091 N N . PRO A 1 138 ? 85.762 95.334 33.775 1.00 28.94 138 PRO A N 1
ATOM 1092 C CA . PRO A 1 138 ? 86.843 94.377 33.584 1.00 28.74 138 PRO A CA 1
ATOM 1093 C C . PRO A 1 138 ? 88.063 94.781 34.396 1.00 28.57 138 PRO A C 1
ATOM 1094 O O . PRO A 1 138 ? 88.400 95.969 34.457 1.00 28.89 138 PRO A O 1
ATOM 1098 N N . ILE A 1 139 ? 88.693 93.800 35.038 1.00 27.61 139 ILE A N 1
ATOM 1099 C CA . ILE A 1 139 ? 89.905 94.042 35.778 1.00 26.58 139 ILE A CA 1
ATOM 1100 C C . ILE A 1 139 ? 91.076 93.851 34.817 1.00 26.48 139 ILE A C 1
ATOM 1101 O O . ILE A 1 139 ? 91.269 92.768 34.264 1.00 25.72 139 ILE A O 1
ATOM 1106 N N . VAL A 1 140 ? 91.833 94.929 34.619 1.00 26.41 140 VAL A N 1
ATOM 1107 C CA . VAL A 1 140 ? 93.035 94.903 33.811 1.00 26.65 140 VAL A CA 1
ATOM 1108 C C . VAL A 1 140 ? 94.206 94.489 34.694 1.00 26.70 140 VAL A C 1
ATOM 1109 O O . VAL A 1 140 ? 94.645 95.221 35.574 1.00 27.01 140 VAL A O 1
ATOM 1113 N N . VAL A 1 141 ? 94.696 93.290 34.470 1.00 26.71 141 VAL A N 1
ATOM 1114 C CA . VAL A 1 141 ? 95.850 92.817 35.194 1.00 26.77 141 VAL A CA 1
ATOM 1115 C C . VAL A 1 141 ? 97.094 93.338 34.483 1.00 26.77 141 VAL A C 1
ATOM 1116 O O . VAL A 1 141 ? 98.071 93.744 35.112 1.00 26.63 141 VAL A O 1
ATOM 1120 N N . GLY A 1 142 ? 97.050 93.344 33.161 1.00 26.70 142 GLY A N 1
ATOM 1121 C CA . GLY A 1 142 ? 98.178 93.837 32.401 1.00 26.90 142 GLY A CA 1
ATOM 1122 C C . GLY A 1 142 ? 98.228 93.271 31.011 1.00 27.16 142 GLY A C 1
ATOM 1123 O O . GLY A 1 142 ? 97.205 92.883 30.442 1.00 28.11 142 GLY A O 1
ATOM 1124 N N . ASN A 1 143 ? 99.430 93.249 30.461 1.00 27.01 143 ASN A N 1
ATOM 1125 C CA A ASN A 1 143 ? 99.641 92.701 29.129 0.50 27.05 143 ASN A CA 1
ATOM 1126 C CA B ASN A 1 143 ? 99.690 92.786 29.112 0.50 26.75 143 ASN A CA 1
ATOM 1127 C C . ASN A 1 143 ? 100.807 91.739 29.167 1.00 26.80 143 ASN A C 1
ATOM 1128 O O . ASN A 1 143 ? 101.711 91.857 29.993 1.00 26.85 143 ASN A O 1
ATOM 1137 N N . PHE A 1 144 ? 100.763 90.742 28.299 1.00 26.44 144 PHE A N 1
ATOM 1138 C CA . PHE A 1 144 ? 101.769 89.681 28.343 1.00 26.58 144 PHE A CA 1
ATOM 1139 C C . PHE A 1 144 ? 103.216 90.119 28.038 1.00 26.98 144 PHE A C 1
ATOM 1140 O O . PHE A 1 144 ? 104.169 89.359 28.245 1.00 26.75 144 PHE A O 1
ATOM 1148 N N . SER A 1 145 ? 103.387 91.344 27.564 1.00 27.46 145 SER A N 1
ATOM 1149 C CA . SER A 1 145 ? 104.733 91.863 27.382 1.00 28.24 145 SER A CA 1
ATOM 1150 C C . SER A 1 145 ? 105.255 92.561 28.650 1.00 28.09 145 SER A C 1
ATOM 1151 O O . SER A 1 145 ? 106.372 93.050 28.654 1.00 28.19 145 SER A O 1
ATOM 1154 N N . ASP A 1 146 ? 104.459 92.572 29.726 1.00 27.88 146 ASP A N 1
ATOM 1155 C CA . ASP A 1 146 ? 104.878 93.157 30.997 1.00 27.73 146 ASP A CA 1
ATOM 1156 C C . ASP A 1 146 ? 105.965 92.307 31.670 1.00 27.90 146 ASP A C 1
ATOM 1157 O O . ASP A 1 146 ? 106.164 91.141 31.303 1.00 27.85 146 ASP A O 1
ATOM 1162 N N . THR A 1 147 ? 106.677 92.892 32.640 1.00 27.81 147 THR A N 1
ATOM 1163 C CA . THR A 1 147 ? 107.604 92.120 33.476 1.00 28.22 147 THR A CA 1
ATOM 1164 C C . THR A 1 147 ? 106.775 91.107 34.258 1.00 28.43 147 THR A C 1
ATOM 1165 O O . THR A 1 147 ? 105.708 91.446 34.771 1.00 28.66 147 THR A O 1
ATOM 1169 N N . VAL A 1 148 ? 107.260 89.872 34.333 1.00 28.47 148 VAL A N 1
ATOM 1170 C CA . VAL A 1 148 ? 106.492 88.753 34.855 1.00 28.50 148 VAL A CA 1
ATOM 1171 C C . VAL A 1 148 ? 106.027 88.944 36.298 1.00 28.84 148 VAL A C 1
ATOM 1172 O O . VAL A 1 148 ? 104.873 88.668 36.622 1.00 29.02 148 VAL A O 1
ATOM 1176 N N . SER A 1 149 ? 106.915 89.442 37.149 1.00 29.12 149 SER A N 1
ATOM 1177 C CA A SER A 1 149 ? 106.643 89.529 38.581 0.50 29.08 149 SER A CA 1
ATOM 1178 C CA B SER A 1 149 ? 106.641 89.524 38.580 0.50 29.15 149 SER A CA 1
ATOM 1179 C C . SER A 1 149 ? 105.598 90.592 38.920 1.00 29.03 149 SER A C 1
ATOM 1180 O O . SER A 1 149 ? 104.727 90.365 39.750 1.00 28.69 149 SER A O 1
ATOM 1185 N N . GLU A 1 150 ? 105.671 91.759 38.275 1.00 29.25 150 GLU A N 1
ATOM 1186 C CA A GLU A 1 150 ? 104.630 92.784 38.444 0.50 28.97 150 GLU A CA 1
ATOM 1187 C CA B GLU A 1 150 ? 104.622 92.758 38.485 0.50 29.21 150 GLU A CA 1
ATOM 1188 C C . GLU A 1 150 ? 103.287 92.216 37.990 1.00 28.55 150 GLU A C 1
ATOM 1189 O O . GLU A 1 150 ? 102.273 92.363 38.668 1.00 28.79 150 GLU A O 1
ATOM 1200 N N . PHE A 1 151 ? 103.299 91.564 36.829 1.00 27.47 151 PHE A N 1
ATOM 1201 C CA . PHE A 1 151 ? 102.074 91.049 36.240 1.00 26.36 151 PHE A CA 1
ATOM 1202 C C . PHE A 1 151 ? 101.481 89.989 37.165 1.00 26.72 151 PHE A C 1
ATOM 1203 O O . PHE A 1 151 ? 100.283 90.021 37.446 1.00 26.98 151 PHE A O 1
ATOM 1211 N N . TYR A 1 152 ? 102.333 89.091 37.664 1.00 26.36 152 TYR A N 1
ATOM 1212 C CA . TYR A 1 152 ? 101.895 87.992 38.511 1.00 26.51 152 TYR A CA 1
ATOM 1213 C C . TYR A 1 152 ? 101.300 88.487 39.830 1.00 27.05 152 TYR A C 1
ATOM 1214 O O . TYR A 1 152 ? 100.247 88.008 40.236 1.00 27.04 152 TYR A O 1
ATOM 1223 N N . ASN A 1 153 ? 101.997 89.418 40.488 1.00 27.13 153 ASN A N 1
ATOM 1224 C CA A ASN A 1 153 ? 101.478 90.096 41.668 0.50 27.05 153 ASN A CA 1
ATOM 1225 C CA B ASN A 1 153 ? 101.477 90.109 41.671 0.50 27.52 153 ASN A CA 1
ATOM 1226 C C . ASN A 1 153 ? 100.088 90.714 41.442 1.00 27.20 153 ASN A C 1
ATOM 1227 O O . ASN A 1 153 ? 99.177 90.516 42.248 1.00 26.95 153 ASN A O 1
ATOM 1236 N N . ARG A 1 154 ? 99.919 91.444 40.339 1.00 26.60 154 ARG A N 1
ATOM 1237 C CA . ARG A 1 154 ? 98.621 92.055 40.045 1.00 26.65 154 ARG A CA 1
ATOM 1238 C C . ARG A 1 154 ? 97.536 90.997 39.793 1.00 26.39 154 ARG A C 1
ATOM 1239 O O . ARG A 1 154 ? 96.366 91.201 40.138 1.00 25.87 154 ARG A O 1
ATOM 1247 N N . LEU A 1 155 ? 97.936 89.865 39.215 1.00 26.20 155 LEU A N 1
ATOM 1248 C CA . LEU A 1 155 ? 97.014 88.758 38.984 1.00 25.97 155 LEU A CA 1
ATOM 1249 C C . LEU A 1 155 ? 96.520 88.230 40.307 1.00 26.51 155 LEU A C 1
ATOM 1250 O O . LEU A 1 155 ? 95.318 88.032 40.480 1.00 26.86 155 LEU A O 1
ATOM 1255 N N . VAL A 1 156 ? 97.459 87.994 41.229 1.00 26.89 156 VAL A N 1
ATOM 1256 C CA . VAL A 1 156 ? 97.153 87.512 42.577 1.00 27.44 156 VAL A CA 1
ATOM 1257 C C . VAL A 1 156 ? 96.215 88.481 43.314 1.00 28.13 156 VAL A C 1
ATOM 1258 O O . VAL A 1 156 ? 95.218 88.059 43.856 1.00 27.94 156 VAL A O 1
ATOM 1262 N N . GLU A 1 157 ? 96.531 89.771 43.307 1.00 29.23 157 GLU A N 1
ATOM 1263 C CA . GLU A 1 157 ? 95.700 90.757 43.999 1.00 30.97 157 GLU A CA 1
ATOM 1264 C C . GLU A 1 157 ? 94.255 90.806 43.436 1.00 30.37 157 GLU A C 1
ATOM 1265 O O . GLU A 1 157 ? 93.304 90.812 44.206 1.00 30.48 157 GLU A O 1
ATOM 1271 N N . ALA A 1 158 ? 94.100 90.766 42.114 1.00 30.05 158 ALA A N 1
ATOM 1272 C CA . ALA A 1 158 ? 92.770 90.706 41.470 1.00 29.49 158 ALA A CA 1
ATOM 1273 C C . ALA A 1 158 ? 91.963 89.466 41.857 1.00 29.63 158 ALA A C 1
ATOM 1274 O O . ALA A 1 158 ? 90.763 89.548 42.139 1.00 28.94 158 ALA A O 1
ATOM 1276 N N . PHE A 1 159 ? 92.620 88.312 41.873 1.00 29.59 159 PHE A N 1
ATOM 1277 C CA . PHE A 1 159 ? 91.948 87.114 42.339 1.00 29.83 159 PHE A CA 1
ATOM 1278 C C . PHE A 1 159 ? 91.521 87.231 43.814 1.00 30.13 159 PHE A C 1
ATOM 1279 O O . PHE A 1 159 ? 90.419 86.813 44.167 1.00 30.16 159 PHE A O 1
ATOM 1287 N N . GLN A 1 160 ? 92.378 87.816 44.651 1.00 30.03 160 GLN A N 1
ATOM 1288 C CA . GLN A 1 160 ? 92.052 88.096 46.052 1.00 30.55 160 GLN A CA 1
ATOM 1289 C C . GLN A 1 160 ? 90.798 88.957 46.193 1.00 30.36 160 GLN A C 1
ATOM 1290 O O . GLN A 1 160 ? 89.909 88.644 46.969 1.00 30.38 160 GLN A O 1
ATOM 1296 N N . ASN A 1 161 ? 90.751 90.057 45.450 1.00 30.29 161 ASN A N 1
ATOM 1297 C CA . ASN A 1 161 ? 89.588 90.901 45.422 1.00 30.28 161 ASN A CA 1
ATOM 1298 C C . ASN A 1 161 ? 88.321 90.108 45.079 1.00 30.68 161 ASN A C 1
ATOM 1299 O O . ASN A 1 161 ? 87.337 90.135 45.818 1.00 30.33 161 ASN A O 1
ATOM 1304 N N . ILE A 1 162 ? 88.378 89.372 43.979 1.00 30.94 162 ILE A N 1
ATOM 1305 C CA . ILE A 1 162 ? 87.248 88.584 43.468 1.00 31.94 162 ILE A CA 1
ATOM 1306 C C . ILE A 1 162 ? 86.754 87.534 44.464 1.00 32.11 162 ILE A C 1
ATOM 1307 O O . ILE A 1 162 ? 85.550 87.381 44.689 1.00 31.57 162 ILE A O 1
ATOM 1312 N N . ILE A 1 163 ? 87.703 86.838 45.082 1.00 32.69 163 ILE A N 1
ATOM 1313 C CA . ILE A 1 163 ? 87.395 85.824 46.076 1.00 33.16 163 ILE A CA 1
ATOM 1314 C C . ILE A 1 163 ? 86.724 86.430 47.315 1.00 33.36 163 ILE A C 1
ATOM 1315 O O . ILE A 1 163 ? 85.700 85.919 47.768 1.00 32.82 163 ILE A O 1
ATOM 1320 N N . ASP A 1 164 ? 87.298 87.515 47.838 1.00 33.70 164 ASP A N 1
ATOM 1321 C CA A ASP A 1 164 ? 86.706 88.251 48.963 0.50 34.03 164 ASP A CA 1
ATOM 1322 C CA B ASP A 1 164 ? 86.714 88.241 48.967 0.50 33.69 164 ASP A CA 1
ATOM 1323 C C . ASP A 1 164 ? 85.265 88.674 48.674 1.00 33.74 164 ASP A C 1
ATOM 1324 O O . ASP A 1 164 ? 84.364 88.460 49.496 1.00 33.91 164 ASP A O 1
ATOM 1333 N N . ILE A 1 165 ? 85.035 89.276 47.511 1.00 33.29 165 ILE A N 1
ATOM 1334 C CA . ILE A 1 165 ? 83.675 89.693 47.151 1.00 33.07 165 ILE A CA 1
ATOM 1335 C C . ILE A 1 165 ? 82.693 88.516 47.093 1.00 32.98 165 ILE A C 1
ATOM 1336 O O . ILE A 1 165 ? 81.559 88.642 47.560 1.00 32.39 165 ILE A O 1
ATOM 1341 N N . SER A 1 166 ? 83.137 87.394 46.521 1.00 32.82 166 SER A N 1
ATOM 1342 C CA . SER A 1 166 ? 82.311 86.189 46.367 1.00 33.18 166 SER A CA 1
ATOM 1343 C C . SER A 1 166 ? 81.938 85.587 47.707 1.00 33.77 166 SER A C 1
ATOM 1344 O O . SER A 1 166 ? 80.778 85.216 47.937 1.00 33.14 166 SER A O 1
ATOM 1347 N N . VAL A 1 167 ? 82.932 85.475 48.584 1.00 34.50 167 VAL A N 1
ATOM 1348 C CA . VAL A 1 167 ? 82.739 84.809 49.861 1.00 35.64 167 VAL A CA 1
ATOM 1349 C C . VAL A 1 167 ? 81.782 85.601 50.761 1.00 36.34 167 VAL A C 1
ATOM 1350 O O . VAL A 1 167 ? 81.045 85.019 51.550 1.00 36.79 167 VAL A O 1
ATOM 1354 N N . ASN A 1 168 ? 81.765 86.920 50.607 1.00 36.77 168 ASN A N 1
ATOM 1355 C CA . ASN A 1 168 ? 80.836 87.776 51.352 1.00 37.22 168 ASN A CA 1
ATOM 1356 C C . ASN A 1 168 ? 79.542 88.115 50.610 1.00 37.16 168 ASN A C 1
ATOM 1357 O O . ASN A 1 168 ? 78.679 88.792 51.163 1.00 36.85 168 ASN A O 1
ATOM 1362 N N . ASP A 1 169 ? 79.401 87.626 49.374 1.00 36.90 169 ASP A N 1
ATOM 1363 C CA . ASP A 1 169 ? 78.246 87.959 48.510 1.00 37.01 169 ASP A CA 1
ATOM 1364 C C . ASP A 1 169 ? 78.062 89.487 48.391 1.00 36.77 169 ASP A C 1
ATOM 1365 O O . ASP A 1 169 ? 76.959 90.019 48.528 1.00 36.32 169 ASP A O 1
ATOM 1370 N N . ALA A 1 170 ? 79.169 90.171 48.121 1.00 36.30 170 ALA A N 1
ATOM 1371 C CA . ALA A 1 170 ? 79.229 91.609 48.212 1.00 36.04 170 ALA A CA 1
ATOM 1372 C C . ALA A 1 170 ? 79.248 92.246 46.831 1.00 36.18 170 ALA A C 1
ATOM 1373 O O . ALA A 1 170 ? 79.497 93.439 46.698 1.00 36.68 170 ALA A O 1
ATOM 1375 N N . GLY A 1 171 ? 78.984 91.457 45.798 1.00 36.07 171 GLY A N 1
ATOM 1376 C CA . GLY A 1 171 ? 79.058 91.970 44.439 1.00 35.83 171 GLY A CA 1
ATOM 1377 C C . GLY A 1 171 ? 77.968 92.967 44.079 1.00 35.85 171 GLY A C 1
ATOM 1378 O O . GLY A 1 171 ? 76.839 92.872 44.553 1.00 35.22 171 GLY A O 1
ATOM 1379 N N . THR A 1 172 ? 78.329 93.920 43.223 1.00 35.87 172 THR A N 1
ATOM 1380 C CA . THR A 1 172 ? 77.412 94.945 42.724 1.00 36.05 172 THR A CA 1
ATOM 1381 C C . THR A 1 172 ? 77.431 94.934 41.205 1.00 35.50 172 THR A C 1
ATOM 1382 O O . THR A 1 172 ? 78.508 94.948 40.593 1.00 34.73 172 THR A O 1
ATOM 1386 N N . TYR A 1 173 ? 76.244 94.909 40.600 1.00 35.30 173 TYR A N 1
ATOM 1387 C CA . TYR A 1 173 ? 76.144 94.914 39.138 1.00 35.21 173 TYR A CA 1
ATOM 1388 C C . TYR A 1 173 ? 76.592 96.249 38.544 1.00 35.16 173 TYR A C 1
ATOM 1389 O O . TYR A 1 173 ? 76.219 97.311 39.052 1.00 34.88 173 TYR A O 1
ATOM 1398 N N . LYS A 1 174 ? 77.433 96.175 37.510 1.00 35.26 174 LYS A N 1
ATOM 1399 C CA . LYS A 1 174 ? 77.919 97.340 36.751 1.00 35.64 174 LYS A CA 1
ATOM 1400 C C . LYS A 1 174 ? 76.700 98.042 36.137 1.00 36.39 174 LYS A C 1
ATOM 1401 O O . LYS A 1 174 ? 75.903 97.427 35.427 1.00 36.92 174 LYS A O 1
ATOM 1407 N N . SER A 1 175 ? 76.517 99.321 36.445 1.00 37.03 175 SER A N 1
ATOM 1408 C CA . SER A 1 175 ? 75.304 100.028 36.014 1.00 37.49 175 SER A CA 1
ATOM 1409 C C . SER A 1 175 ? 75.394 100.585 34.579 1.00 37.07 175 SER A C 1
ATOM 1410 O O . SER A 1 175 ? 74.402 100.593 33.850 1.00 37.90 175 SER A O 1
ATOM 1413 N N . SER A 1 176 ? 76.565 101.036 34.160 1.00 36.34 176 SER A N 1
ATOM 1414 C CA . SER A 1 176 ? 76.681 101.628 32.828 1.00 36.25 176 SER A CA 1
ATOM 1415 C C . SER A 1 176 ? 76.305 100.626 31.728 1.00 36.58 176 SER A C 1
ATOM 1416 O O . SER A 1 176 ? 75.397 100.871 30.925 1.00 36.76 176 SER A O 1
ATOM 1419 N N . THR A 1 177 ? 76.993 99.490 31.731 1.00 36.74 177 THR A N 1
ATOM 1420 C CA . THR A 1 177 ? 76.668 98.347 30.897 1.00 36.86 177 THR A CA 1
ATOM 1421 C C . THR A 1 177 ? 75.181 98.106 30.841 1.00 36.85 177 THR A C 1
ATOM 1422 O O . THR A 1 177 ? 74.617 97.904 29.761 1.00 37.32 177 THR A O 1
ATOM 1426 N N . ALA A 1 178 ? 74.557 98.112 32.014 1.00 36.76 178 ALA A N 1
ATOM 1427 C CA . ALA A 1 178 ? 73.143 97.844 32.121 1.00 36.70 178 ALA A CA 1
ATOM 1428 C C . ALA A 1 178 ? 72.341 98.985 31.531 1.00 36.90 178 ALA A C 1
ATOM 1429 O O . ALA A 1 178 ? 71.320 98.746 30.880 1.00 37.47 178 ALA A O 1
ATOM 1431 N N . ASN A 1 179 ? 72.785 100.218 31.762 1.00 37.02 179 ASN A N 1
ATOM 1432 C CA A ASN A 1 179 ? 72.098 101.382 31.214 0.50 37.15 179 ASN A CA 1
ATOM 1433 C CA B ASN A 1 179 ? 72.100 101.385 31.210 0.50 37.31 179 ASN A CA 1
ATOM 1434 C C . ASN A 1 179 ? 72.185 101.394 29.685 1.00 37.25 179 ASN A C 1
ATOM 1435 O O . ASN A 1 179 ? 71.188 101.665 29.000 1.00 38.05 179 ASN A O 1
ATOM 1444 N N . LEU A 1 180 ? 73.360 101.064 29.153 1.00 36.51 180 LEU A N 1
ATOM 1445 C CA . LEU A 1 180 ? 73.529 101.007 27.706 1.00 36.24 180 LEU A CA 1
ATOM 1446 C C . LEU A 1 180 ? 72.722 99.879 27.054 1.00 36.25 180 LEU A C 1
ATOM 1447 O O . LEU A 1 180 ? 72.146 100.056 25.979 1.00 36.24 180 LEU A O 1
ATOM 1452 N N . VAL A 1 181 ? 72.688 98.718 27.695 1.00 36.20 181 VAL A N 1
ATOM 1453 C CA . VAL A 1 181 ? 71.873 97.623 27.199 1.00 36.21 181 VAL A CA 1
ATOM 1454 C C . VAL A 1 181 ? 70.438 98.100 27.082 1.00 37.00 181 VAL A C 1
ATOM 1455 O O . VAL A 1 181 ? 69.804 97.905 26.029 1.00 37.22 181 VAL A O 1
ATOM 1459 N N . ASP A 1 182 ? 69.952 98.759 28.141 1.00 37.57 182 ASP A N 1
ATOM 1460 C CA . ASP A 1 182 ? 68.582 99.274 28.202 1.00 38.04 182 ASP A CA 1
ATOM 1461 C C . ASP A 1 182 ? 68.272 100.240 27.066 1.00 37.15 182 ASP A C 1
ATOM 1462 O O . ASP A 1 182 ? 67.297 100.065 26.337 1.00 36.65 182 ASP A O 1
ATOM 1467 N N . ILE A 1 183 ? 69.117 101.256 26.922 1.00 36.67 183 ILE A N 1
ATOM 1468 C CA . ILE A 1 183 ? 68.996 102.229 25.836 1.00 36.11 183 ILE A CA 1
ATOM 1469 C C . ILE A 1 183 ? 68.857 101.579 24.459 1.00 35.83 183 ILE A C 1
ATOM 1470 O O . ILE A 1 183 ? 68.011 101.997 23.656 1.00 35.53 183 ILE A O 1
ATOM 1475 N N . LEU A 1 184 ? 69.663 100.548 24.208 1.00 35.48 184 LEU A N 1
ATOM 1476 C CA . LEU A 1 184 ? 69.688 99.880 22.904 1.00 35.88 184 LEU A CA 1
ATOM 1477 C C . LEU A 1 184 ? 68.506 98.938 22.691 1.00 36.93 184 LEU A C 1
ATOM 1478 O O . LEU A 1 184 ? 67.921 98.906 21.608 1.00 37.06 184 LEU A O 1
ATOM 1483 N N . GLU A 1 185 ? 68.149 98.182 23.726 1.00 38.11 185 GLU A N 1
ATOM 1484 C CA . GLU A 1 185 ? 66.956 97.336 23.691 1.00 39.36 185 GLU A CA 1
ATOM 1485 C C . GLU A 1 185 ? 65.715 98.109 23.271 1.00 39.14 185 GLU A C 1
ATOM 1486 O O . GLU A 1 185 ? 64.902 97.578 22.518 1.00 39.35 185 GLU A O 1
ATOM 1492 N N . ASN A 1 186 ? 65.581 99.354 23.738 1.00 39.02 186 ASN A N 1
ATOM 1493 C CA A ASN A 1 186 ? 64.409 100.184 23.440 0.50 38.99 186 ASN A CA 1
ATOM 1494 C CA B ASN A 1 186 ? 64.399 100.170 23.427 0.50 39.12 186 ASN A CA 1
ATOM 1495 C C . ASN A 1 186 ? 64.479 100.881 22.077 1.00 39.08 186 ASN A C 1
ATOM 1496 O O . ASN A 1 186 ? 63.538 101.562 21.668 1.00 39.10 186 ASN A O 1
ATOM 1505 N N . ARG A 1 187 ? 65.605 100.730 21.383 1.00 39.18 187 ARG A N 1
ATOM 1506 C CA . ARG A 1 187 ? 65.796 101.383 20.086 1.00 39.33 187 ARG A CA 1
ATOM 1507 C C . ARG A 1 187 ? 66.006 100.367 18.961 1.00 39.77 187 ARG A C 1
ATOM 1508 O O . ARG A 1 187 ? 66.276 100.725 17.819 1.00 39.85 187 ARG A O 1
ATOM 1516 N N . LYS A 1 188 ? 65.866 99.096 19.313 1.00 40.57 188 LYS A N 1
ATOM 1517 C CA . LYS A 1 188 ? 66.123 97.966 18.437 1.00 41.26 188 LYS A CA 1
ATOM 1518 C C . LYS A 1 188 ? 65.272 98.041 17.153 1.00 41.40 188 LYS A C 1
ATOM 1519 O O . LYS A 1 188 ? 65.728 97.676 16.070 1.00 41.07 188 LYS A O 1
ATOM 1525 N N . ASP A 1 189 ? 64.043 98.530 17.290 1.00 41.90 189 ASP A N 1
ATOM 1526 C CA . ASP A 1 189 ? 63.093 98.592 16.182 1.00 42.64 189 ASP A CA 1
ATOM 1527 C C . ASP A 1 189 ? 63.004 99.982 15.554 1.00 42.36 189 ASP A C 1
ATOM 1528 O O . ASP A 1 189 ? 62.095 100.267 14.782 1.00 42.20 189 ASP A O 1
ATOM 1533 N N . ASN A 1 190 ? 63.967 100.837 15.881 1.00 42.26 190 ASN A N 1
ATOM 1534 C CA . ASN A 1 190 ? 64.051 102.161 15.293 1.00 42.33 190 ASN A CA 1
ATOM 1535 C C . ASN A 1 190 ? 65.465 102.398 14.811 1.00 42.02 190 ASN A C 1
ATOM 1536 O O . ASN A 1 190 ? 66.344 102.741 15.601 1.00 42.65 190 ASN A O 1
ATOM 1541 N N . SER A 1 191 ? 65.688 102.237 13.514 1.00 41.58 191 SER A N 1
ATOM 1542 C CA . SER A 1 191 ? 67.042 102.264 12.982 1.00 41.13 191 SER A CA 1
ATOM 1543 C C . SER A 1 191 ? 67.723 103.633 13.129 1.00 40.59 191 SER A C 1
ATOM 1544 O O . SER A 1 191 ? 68.947 103.709 13.267 1.00 40.63 191 SER A O 1
ATOM 1547 N N . THR A 1 192 ? 66.922 104.695 13.105 1.00 40.05 192 THR A N 1
ATOM 1548 C CA . THR A 1 192 ? 67.395 106.067 13.296 1.00 39.56 192 THR A CA 1
ATOM 1549 C C . THR A 1 192 ? 67.978 106.251 14.690 1.00 39.09 192 THR A C 1
ATOM 1550 O O . THR A 1 192 ? 69.158 106.567 14.821 1.00 38.98 192 THR A O 1
ATOM 1554 N N . SER A 1 193 ? 67.169 106.021 15.726 1.00 38.59 193 SER A N 1
ATOM 1555 C CA . SER A 1 193 ? 67.635 106.229 17.094 1.00 38.70 193 SER A CA 1
ATOM 1556 C C . SER A 1 193 ? 68.685 105.207 17.556 1.00 37.89 193 SER A C 1
ATOM 1557 O O . SER A 1 193 ? 69.586 105.551 18.328 1.00 37.51 193 SER A O 1
ATOM 1560 N N . TRP A 1 194 ? 68.569 103.966 17.079 1.00 36.91 194 TRP A N 1
ATOM 1561 C CA . TRP A 1 194 ? 69.626 102.957 17.248 1.00 35.87 194 TRP A CA 1
ATOM 1562 C C . TRP A 1 194 ? 70.960 103.527 16.794 1.00 35.90 194 TRP A C 1
ATOM 1563 O O . TRP A 1 194 ? 71.928 103.570 17.567 1.00 35.42 194 TRP A O 1
ATOM 1574 N N . HIS A 1 195 ? 70.997 103.988 15.542 1.00 35.79 195 HIS A N 1
ATOM 1575 C CA . HIS A 1 195 ? 72.231 104.502 14.946 1.00 35.48 195 HIS A CA 1
ATOM 1576 C C . HIS A 1 195 ? 72.771 105.721 15.712 1.00 35.62 195 HIS A C 1
ATOM 1577 O O . HIS A 1 195 ? 73.968 105.816 15.979 1.00 35.27 195 HIS A O 1
ATOM 1584 N N . GLN A 1 196 ? 71.860 106.621 16.076 1.00 36.04 196 GLN A N 1
ATOM 1585 C CA . GLN A 1 196 ? 72.159 107.858 16.812 1.00 35.97 196 GLN A CA 1
ATOM 1586 C C . GLN A 1 196 ? 72.832 107.631 18.157 1.00 35.58 196 GLN A C 1
ATOM 1587 O O . GLN A 1 196 ? 73.748 108.373 18.547 1.00 35.52 196 GLN A O 1
ATOM 1593 N N . ALA A 1 197 ? 72.372 106.603 18.864 1.00 35.01 197 ALA A N 1
ATOM 1594 C CA . ALA A 1 197 ? 72.955 106.223 20.140 1.00 34.14 197 ALA A CA 1
ATOM 1595 C C . ALA A 1 197 ? 74.358 105.663 19.933 1.00 33.79 197 ALA A C 1
ATOM 1596 O O . ALA A 1 197 ? 75.280 105.932 20.728 1.00 33.51 197 ALA A O 1
ATOM 1598 N N . LEU A 1 198 ? 74.525 104.887 18.865 1.00 32.89 198 LEU A N 1
ATOM 1599 C CA . LEU A 1 198 ? 75.811 104.256 18.612 1.00 32.29 198 LEU A CA 1
ATOM 1600 C C . LEU A 1 198 ? 76.893 105.232 18.143 1.00 32.02 198 LEU A C 1
ATOM 1601 O O . LEU A 1 198 ? 78.084 105.002 18.402 1.00 31.82 198 LEU A O 1
ATOM 1606 N N . VAL A 1 199 ? 76.475 106.334 17.521 1.00 31.22 199 VAL A N 1
ATOM 1607 C CA . VAL A 1 199 ? 77.400 107.401 17.123 1.00 30.68 199 VAL A CA 1
ATOM 1608 C C . VAL A 1 199 ? 78.108 107.992 18.348 1.00 30.53 199 VAL A C 1
ATOM 1609 O O . VAL A 1 199 ? 79.327 108.149 18.361 1.00 29.57 199 VAL A O 1
ATOM 1613 N N . VAL A 1 200 ? 77.320 108.333 19.366 1.00 30.35 200 VAL A N 1
ATOM 1614 C CA . VAL A 1 200 ? 77.836 108.976 20.557 1.00 30.45 200 VAL A CA 1
ATOM 1615 C C . VAL A 1 200 ? 78.655 107.972 21.395 1.00 30.12 200 VAL A C 1
ATOM 1616 O O . VAL A 1 200 ? 79.806 108.224 21.721 1.00 29.39 200 VAL A O 1
ATOM 1620 N N . ALA A 1 201 ? 78.052 106.826 21.696 1.00 29.97 201 ALA A N 1
ATOM 1621 C CA . ALA A 1 201 ? 78.675 105.777 22.485 1.00 29.70 201 ALA A CA 1
ATOM 1622 C C . ALA A 1 201 ? 79.980 105.294 21.831 1.00 29.56 201 ALA A C 1
ATOM 1623 O O . ALA A 1 201 ? 81.019 105.176 22.493 1.00 29.35 201 ALA A O 1
ATOM 1625 N N . GLY A 1 202 ? 79.917 105.050 20.527 1.00 28.92 202 GLY A N 1
ATOM 1626 C CA . GLY A 1 202 ? 81.077 104.635 19.756 1.00 28.75 202 GLY A CA 1
ATOM 1627 C C . GLY A 1 202 ? 82.206 105.644 19.700 1.00 28.33 202 GLY A C 1
ATOM 1628 O O . GLY A 1 202 ? 83.364 105.265 19.803 1.00 27.38 202 GLY A O 1
ATOM 1629 N N . TYR A 1 203 ? 81.868 106.922 19.548 1.00 28.40 203 TYR A N 1
ATOM 1630 C CA . TYR A 1 203 ? 82.854 107.998 19.577 1.00 28.56 203 TYR A CA 1
ATOM 1631 C C . TYR A 1 203 ? 83.665 107.939 20.872 1.00 28.65 203 TYR A C 1
ATOM 1632 O O . TYR A 1 203 ? 84.886 108.044 20.843 1.00 27.65 203 TYR A O 1
ATOM 1641 N N . GLU A 1 204 ? 82.978 107.741 21.996 1.00 29.00 204 GLU A N 1
ATOM 1642 C CA . GLU A 1 204 ? 83.652 107.719 23.294 1.00 29.15 204 GLU A CA 1
ATOM 1643 C C . GLU A 1 204 ? 84.478 106.460 23.508 1.00 28.67 204 GLU A C 1
ATOM 1644 O O . GLU A 1 204 ? 85.590 106.541 23.996 1.00 28.67 204 GLU A O 1
ATOM 1650 N N . TYR A 1 205 ? 83.948 105.306 23.117 1.00 28.12 205 TYR A N 1
ATOM 1651 C CA . TYR A 1 205 ? 84.657 104.035 23.279 1.00 27.58 205 TYR A CA 1
ATOM 1652 C C . TYR A 1 205 ? 85.884 103.915 22.353 1.00 27.15 205 TYR A C 1
ATOM 1653 O O . TYR A 1 205 ? 86.948 103.437 22.758 1.00 26.50 205 TYR A O 1
ATOM 1662 N N . ILE A 1 206 ? 85.723 104.361 21.115 1.00 27.01 206 ILE A N 1
ATOM 1663 C CA . ILE A 1 206 ? 86.820 104.398 20.145 1.00 27.22 206 ILE A CA 1
ATOM 1664 C C . ILE A 1 206 ? 87.961 105.273 20.636 1.00 27.83 206 ILE A C 1
ATOM 1665 O O . ILE A 1 206 ? 89.138 104.870 20.563 1.00 28.01 206 ILE A O 1
ATOM 1670 N N . ARG A 1 207 ? 87.614 106.448 21.163 1.00 27.72 207 ARG A N 1
ATOM 1671 C CA . ARG A 1 207 ? 88.618 107.383 21.648 1.00 28.10 207 ARG A CA 1
ATOM 1672 C C . ARG A 1 207 ? 89.417 106.810 22.807 1.00 27.97 207 ARG A C 1
ATOM 1673 O O . ARG A 1 207 ? 90.624 107.052 22.904 1.00 27.81 207 ARG A O 1
ATOM 1681 N N . GLY A 1 208 ? 88.750 106.017 23.650 1.00 27.24 208 GLY A N 1
ATOM 1682 C CA . GLY A 1 208 ? 89.410 105.339 24.747 1.00 26.53 208 GLY A CA 1
ATOM 1683 C C . GLY A 1 208 ? 90.354 104.244 24.302 1.00 26.10 208 GLY A C 1
ATOM 1684 O O . GLY A 1 208 ? 91.462 104.150 24.779 1.00 26.60 208 GLY A O 1
ATOM 1685 N N . VAL A 1 209 ? 89.915 103.404 23.382 1.00 26.34 209 VAL A N 1
ATOM 1686 C CA . VAL A 1 209 ? 90.764 102.351 22.850 1.00 25.71 209 VAL A CA 1
ATOM 1687 C C . VAL A 1 209 ? 92.012 102.940 22.195 1.00 26.06 209 VAL A C 1
ATOM 1688 O O . VAL A 1 209 ? 93.116 102.434 22.348 1.00 25.89 209 VAL A O 1
ATOM 1692 N N . LEU A 1 210 ? 91.832 104.014 21.457 1.00 26.56 210 LEU A N 1
ATOM 1693 C CA . LEU A 1 210 ? 92.926 104.559 20.673 1.00 27.06 210 LEU A CA 1
ATOM 1694 C C . LEU A 1 210 ? 93.907 105.358 21.541 1.00 27.61 210 LEU A C 1
ATOM 1695 O O . LEU A 1 210 ? 95.118 105.183 21.391 1.00 27.67 210 LEU A O 1
ATOM 1700 N N . ARG A 1 211 ? 93.401 106.177 22.477 1.00 28.11 211 ARG A N 1
ATOM 1701 C CA . ARG A 1 211 ? 94.282 106.933 23.373 1.00 28.53 211 ARG A CA 1
ATOM 1702 C C . ARG A 1 211 ? 95.116 106.015 24.266 1.00 28.38 211 ARG A C 1
ATOM 1703 O O . ARG A 1 211 ? 96.291 106.297 24.522 1.00 28.39 211 ARG A O 1
ATOM 1711 N N . GLY A 1 212 ? 94.521 104.919 24.730 1.00 27.86 212 GLY A N 1
ATOM 1712 C CA . GLY A 1 212 ? 95.262 103.957 25.540 1.00 27.43 212 GLY A CA 1
ATOM 1713 C C . GLY A 1 212 ? 96.386 103.290 24.754 1.00 27.73 212 GLY A C 1
ATOM 1714 O O . GLY A 1 212 ? 97.220 102.596 25.320 1.00 28.04 212 GLY A O 1
ATOM 1715 N N . GLN A 1 213 ? 96.407 103.487 23.444 1.00 27.70 213 GLN A N 1
ATOM 1716 C CA . GLN A 1 213 ? 97.429 102.864 22.616 1.00 28.09 213 GLN A CA 1
ATOM 1717 C C . GLN A 1 213 ? 98.321 103.907 21.959 1.00 28.00 213 GLN A C 1
ATOM 1718 O O . GLN A 1 213 ? 99.011 103.635 20.970 1.00 27.68 213 GLN A O 1
ATOM 1724 N N . ASN A 1 214 ? 98.288 105.104 22.550 1.00 28.36 214 ASN A N 1
ATOM 1725 C CA A ASN A 1 214 ? 99.091 106.247 22.121 0.50 28.22 214 ASN A CA 1
ATOM 1726 C CA B ASN A 1 214 ? 99.116 106.232 22.114 0.50 28.58 214 ASN A CA 1
ATOM 1727 C C . ASN A 1 214 ? 98.839 106.628 20.670 1.00 28.57 214 ASN A C 1
ATOM 1728 O O . ASN A 1 214 ? 99.748 107.041 19.936 1.00 29.08 214 ASN A O 1
ATOM 1737 N N . VAL A 1 215 ? 97.583 106.498 20.258 1.00 28.47 215 VAL A N 1
ATOM 1738 C CA . VAL A 1 215 ? 97.183 106.928 18.930 1.00 28.72 215 VAL A CA 1
ATOM 1739 C C . VAL A 1 215 ? 96.454 108.255 19.123 1.00 29.44 215 VAL A C 1
ATOM 1740 O O . VAL A 1 215 ? 95.635 108.382 20.030 1.00 28.96 215 VAL A O 1
ATOM 1744 N N . GLU A 1 216 ? 96.771 109.248 18.291 1.00 30.79 216 GLU A N 1
ATOM 1745 C CA . GLU A 1 216 ? 96.165 110.582 18.425 1.00 32.08 216 GLU A CA 1
ATOM 1746 C C . GLU A 1 216 ? 94.670 110.538 18.091 1.00 31.75 216 GLU A C 1
ATOM 1747 O O . GLU A 1 216 ? 94.277 109.936 17.105 1.00 31.54 216 GLU A O 1
ATOM 1753 N N . VAL A 1 217 ? 93.854 111.166 18.937 1.00 31.90 217 VAL A N 1
ATOM 1754 C CA . VAL A 1 217 ? 92.400 111.234 18.741 1.00 32.20 217 VAL A CA 1
ATOM 1755 C C . VAL A 1 217 ? 91.920 112.663 18.974 1.00 32.56 217 VAL A C 1
ATOM 1756 O O . VAL A 1 217 ? 92.598 113.426 19.659 1.00 33.05 217 VAL A O 1
ATOM 1760 N N . PRO A 1 218 ? 90.756 113.035 18.413 1.00 32.84 218 PRO A N 1
ATOM 1761 C CA . PRO A 1 218 ? 90.226 114.371 18.714 1.00 33.18 218 PRO A CA 1
ATOM 1762 C C . PRO A 1 218 ? 90.043 114.547 20.216 1.00 33.76 218 PRO A C 1
ATOM 1763 O O . PRO A 1 218 ? 89.539 113.634 20.882 1.00 34.19 218 PRO A O 1
ATOM 1767 N N . THR A 1 219 ? 90.436 115.705 20.745 1.00 34.03 219 THR A N 1
ATOM 1768 C CA . THR A 1 219 ? 90.548 115.876 22.195 1.00 34.49 219 THR A CA 1
ATOM 1769 C C . THR A 1 219 ? 89.215 116.193 22.898 1.00 34.40 219 THR A C 1
ATOM 1770 O O . THR A 1 219 ? 89.079 116.005 24.118 1.00 34.01 219 THR A O 1
ATOM 1774 N N . ARG A 1 220 ? 88.232 116.676 22.145 1.00 34.32 220 ARG A N 1
ATOM 1775 C CA . ARG A 1 220 ? 86.959 117.017 22.760 1.00 34.54 220 ARG A CA 1
ATOM 1776 C C . ARG A 1 220 ? 86.055 115.798 22.959 1.00 34.73 220 ARG A C 1
ATOM 1777 O O . ARG A 1 220 ? 85.938 114.941 22.074 1.00 35.21 220 ARG A O 1
ATOM 1785 N N . ASP A 1 221 ? 85.424 115.725 24.127 1.00 34.74 221 ASP A N 1
ATOM 1786 C CA . ASP A 1 221 ? 84.491 114.656 24.458 1.00 34.64 221 ASP A CA 1
ATOM 1787 C C . ASP A 1 221 ? 83.137 114.885 23.786 1.00 34.60 221 ASP A C 1
ATOM 1788 O O . ASP A 1 221 ? 82.736 116.034 23.559 1.00 34.59 221 ASP A O 1
ATOM 1793 N N . ALA A 1 222 ? 82.427 113.796 23.489 1.00 34.13 222 ALA A N 1
ATOM 1794 C CA . ALA A 1 222 ? 81.123 113.863 22.826 1.00 34.22 222 ALA A CA 1
ATOM 1795 C C . ALA A 1 222 ? 80.195 114.934 23.402 1.00 34.56 222 ALA A C 1
ATOM 1796 O O . ALA A 1 222 ? 79.524 115.640 22.639 1.00 34.91 222 ALA A O 1
ATOM 1798 N N . ILE A 1 223 ? 80.165 115.067 24.729 1.00 34.66 223 ILE A N 1
ATOM 1799 C CA . ILE A 1 223 ? 79.214 115.978 25.395 1.00 35.36 223 ILE A CA 1
ATOM 1800 C C . ILE A 1 223 ? 79.401 117.450 25.024 1.00 35.45 223 ILE A C 1
ATOM 1801 O O . ILE A 1 223 ? 78.446 118.217 25.017 1.00 35.59 223 ILE A O 1
ATOM 1806 N N . TYR A 1 224 ? 80.632 117.822 24.704 1.00 35.63 224 TYR A N 1
ATOM 1807 C CA . TYR A 1 224 ? 80.954 119.144 24.176 1.00 36.30 224 TYR A CA 1
ATOM 1808 C C . TYR A 1 224 ? 80.134 119.501 22.918 1.00 36.60 224 TYR A C 1
ATOM 1809 O O . TYR A 1 224 ? 79.720 120.648 22.738 1.00 36.24 224 TYR A O 1
ATOM 1818 N N . PHE A 1 225 ? 79.886 118.498 22.075 1.00 36.77 225 PHE A N 1
ATOM 1819 C CA . PHE A 1 225 ? 79.168 118.693 20.825 1.00 36.72 225 PHE A CA 1
ATOM 1820 C C . PHE A 1 225 ? 77.670 118.451 20.941 1.00 36.88 225 PHE A C 1
ATOM 1821 O O . PHE A 1 225 ? 76.997 118.333 19.920 1.00 36.41 225 PHE A O 1
ATOM 1829 N N . LYS A 1 226 ? 77.143 118.389 22.169 1.00 37.20 226 LYS A N 1
ATOM 1830 C CA . LYS A 1 226 ? 75.713 118.123 22.371 1.00 37.64 226 LYS A CA 1
ATOM 1831 C C . LYS A 1 226 ? 74.807 119.094 21.616 1.00 38.35 226 LYS A C 1
ATOM 1832 O O . LYS A 1 226 ? 73.765 118.689 21.087 1.00 38.45 226 LYS A O 1
ATOM 1838 N N . SER A 1 227 ? 75.182 120.368 21.575 1.00 38.87 227 SER A N 1
ATOM 1839 C CA . SER A 1 227 ? 74.363 121.350 20.875 1.00 39.96 227 SER A CA 1
ATOM 1840 C C . SER A 1 227 ? 74.635 121.378 19.358 1.00 40.37 227 SER A C 1
ATOM 1841 O O . SER A 1 227 ? 73.784 121.829 18.590 1.00 39.95 227 SER A O 1
ATOM 1844 N N . ARG A 1 228 ? 75.804 120.872 18.940 1.00 40.50 228 ARG A N 1
ATOM 1845 C CA . ARG A 1 228 ? 76.124 120.724 17.506 1.00 40.54 228 ARG A CA 1
ATOM 1846 C C . ARG A 1 228 ? 76.594 119.298 17.118 1.00 40.19 228 ARG A C 1
ATOM 1847 O O . ARG A 1 228 ? 77.786 119.071 16.868 1.00 39.75 228 ARG A O 1
ATOM 1855 N N . PRO A 1 229 ? 75.648 118.334 17.061 1.00 40.06 229 PRO A N 1
ATOM 1856 C CA . PRO A 1 229 ? 75.979 116.917 16.849 1.00 40.16 229 PRO A CA 1
ATOM 1857 C C . PRO A 1 229 ? 76.533 116.603 15.454 1.00 40.29 229 PRO A C 1
ATOM 1858 O O . PRO A 1 229 ? 77.308 115.659 15.294 1.00 40.27 229 PRO A O 1
ATOM 1862 N N . GLY A 1 230 ? 76.149 117.393 14.460 1.00 40.34 230 GLY A N 1
ATOM 1863 C CA . GLY A 1 230 ? 76.800 117.343 13.162 1.00 40.52 230 GLY A CA 1
ATOM 1864 C C . GLY A 1 230 ? 78.307 117.327 13.276 1.00 40.83 230 GLY A C 1
ATOM 1865 O O . GLY A 1 230 ? 78.968 116.619 12.521 1.00 41.69 230 GLY A O 1
ATOM 1866 N N . ARG A 1 231 ? 78.848 118.104 14.221 1.00 40.74 231 ARG A N 1
ATOM 1867 C CA . ARG A 1 231 ? 80.290 118.157 14.491 1.00 40.14 231 ARG A CA 1
ATOM 1868 C C . ARG A 1 231 ? 80.865 116.829 14.976 1.00 39.29 231 ARG A C 1
ATOM 1869 O O . ARG A 1 231 ? 81.994 116.472 14.648 1.00 38.92 231 ARG A O 1
ATOM 1877 N N . LEU A 1 232 ? 80.089 116.117 15.784 1.00 38.87 232 LEU A N 1
ATOM 1878 C CA . LEU A 1 232 ? 80.479 114.792 16.270 1.00 38.22 232 LEU A CA 1
ATOM 1879 C C . LEU A 1 232 ? 80.781 113.876 15.081 1.00 38.16 232 LEU A C 1
ATOM 1880 O O . LEU A 1 232 ? 81.851 113.264 15.039 1.00 38.13 232 LEU A O 1
ATOM 1885 N N . LEU A 1 233 ? 79.871 113.839 14.095 1.00 37.60 233 LEU A N 1
ATOM 1886 C CA . LEU A 1 233 ? 80.119 113.116 12.838 1.00 37.56 233 LEU A CA 1
ATOM 1887 C C . LEU A 1 233 ? 81.441 113.488 12.154 1.00 37.59 233 LEU A C 1
ATOM 1888 O O . LEU A 1 233 ? 82.240 112.612 11.828 1.00 37.33 233 LEU A O 1
ATOM 1893 N N . GLU A 1 234 ? 81.675 114.779 11.953 1.00 37.93 234 GLU A N 1
ATOM 1894 C CA . GLU A 1 234 ? 82.933 115.228 11.338 1.00 38.70 234 GLU A CA 1
ATOM 1895 C C . GLU A 1 234 ? 84.152 114.911 12.203 1.00 38.00 234 GLU A C 1
ATOM 1896 O O . GLU A 1 234 ? 85.214 114.562 11.683 1.00 38.33 234 GLU A O 1
ATOM 1902 N N . GLU A 1 235 ? 84.014 115.034 13.516 1.00 37.67 235 GLU A N 1
ATOM 1903 C CA . GLU A 1 235 ? 85.139 114.694 14.405 1.00 37.28 235 GLU A CA 1
ATOM 1904 C C . GLU A 1 235 ? 85.476 113.200 14.356 1.00 36.22 235 GLU A C 1
ATOM 1905 O O . GLU A 1 235 ? 86.643 112.835 14.355 1.00 36.18 235 GLU A O 1
ATOM 1911 N N . GLY A 1 236 ? 84.445 112.356 14.307 1.00 35.59 236 GLY A N 1
ATOM 1912 C CA . GLY A 1 236 ? 84.613 110.917 14.165 1.00 34.85 236 GLY A CA 1
ATOM 1913 C C . GLY A 1 236 ? 85.294 110.528 12.870 1.00 34.86 236 GLY A C 1
ATOM 1914 O O . GLY A 1 236 ? 86.262 109.778 12.887 1.00 34.58 236 GLY A O 1
ATOM 1915 N N . ARG A 1 237 ? 84.799 111.051 11.746 1.00 35.00 237 ARG A N 1
ATOM 1916 C CA . ARG A 1 237 ? 85.382 110.774 10.430 1.00 35.25 237 ARG A CA 1
ATOM 1917 C C . ARG A 1 237 ? 86.886 111.071 10.341 1.00 35.28 237 ARG A C 1
ATOM 1918 O O . ARG A 1 237 ? 87.586 110.450 9.533 1.00 35.44 237 ARG A O 1
ATOM 1926 N N . LYS A 1 238 ? 87.388 112.008 11.149 1.00 34.76 238 LYS A N 1
ATOM 1927 C CA . LYS A 1 238 ? 88.831 112.265 11.174 1.00 35.02 238 LYS A CA 1
ATOM 1928 C C . LYS A 1 238 ? 89.630 111.089 11.749 1.00 34.89 238 LYS A C 1
ATOM 1929 O O . LYS A 1 238 ? 90.849 110.998 11.548 1.00 35.35 238 LYS A O 1
ATOM 1935 N N . ILE A 1 239 ? 88.955 110.221 12.500 1.00 34.24 239 ILE A N 1
ATOM 1936 C CA . ILE A 1 239 ? 89.577 108.993 12.980 1.00 33.43 239 ILE A CA 1
ATOM 1937 C C . ILE A 1 239 ? 89.395 107.947 11.889 1.00 33.22 239 ILE A C 1
ATOM 1938 O O . ILE A 1 239 ? 90.379 107.462 11.331 1.00 32.99 239 ILE A O 1
ATOM 1943 N N . ASP A 1 240 ? 88.129 107.634 11.593 1.00 32.79 240 ASP A N 1
ATOM 1944 C CA . ASP A 1 240 ? 87.720 106.663 10.573 1.00 32.65 240 ASP A CA 1
ATOM 1945 C C . ASP A 1 240 ? 86.218 106.404 10.654 1.00 32.32 240 ASP A C 1
ATOM 1946 O O . ASP A 1 240 ? 85.420 107.336 10.748 1.00 32.19 240 ASP A O 1
ATOM 1951 N N . PHE A 1 241 ? 85.862 105.115 10.608 1.00 32.01 241 PHE A N 1
ATOM 1952 C CA . PHE A 1 241 ? 84.519 104.581 10.906 1.00 31.71 241 PHE A CA 1
ATOM 1953 C C . PHE A 1 241 ? 83.424 105.325 10.164 1.00 32.27 241 PHE A C 1
ATOM 1954 O O . PHE A 1 241 ? 82.407 105.697 10.755 1.00 32.57 241 PHE A O 1
ATOM 1962 N N . ASN A 1 242 ? 83.650 105.556 8.871 1.00 32.68 242 ASN A N 1
ATOM 1963 C CA . ASN A 1 242 ? 82.696 106.271 8.029 1.00 33.33 242 ASN A CA 1
ATOM 1964 C C . ASN A 1 242 ? 81.272 105.781 8.199 1.00 33.49 242 ASN A C 1
ATOM 1965 O O . ASN A 1 242 ? 80.364 106.589 8.333 1.00 33.15 242 ASN A O 1
ATOM 1970 N N . VAL A 1 243 ? 81.078 104.463 8.196 1.00 34.00 243 VAL A N 1
ATOM 1971 C CA . VAL A 1 243 ? 79.725 103.908 8.251 1.00 34.98 243 VAL A CA 1
ATOM 1972 C C . VAL A 1 243 ? 79.049 104.180 9.608 1.00 34.77 243 VAL A C 1
ATOM 1973 O O . VAL A 1 243 ? 77.840 104.320 9.674 1.00 35.59 243 VAL A O 1
ATOM 1977 N N . LEU A 1 244 ? 79.837 104.283 10.670 1.00 34.34 244 LEU A N 1
ATOM 1978 C CA . LEU A 1 244 ? 79.320 104.739 11.956 1.00 33.85 244 LEU A CA 1
ATOM 1979 C C . LEU A 1 244 ? 79.109 106.260 11.957 1.00 33.70 244 LEU A C 1
ATOM 1980 O O . LEU A 1 244 ? 78.066 106.749 12.384 1.00 33.10 244 LEU A O 1
ATOM 1985 N N . PHE A 1 245 ? 80.098 107.003 11.470 1.00 33.63 245 PHE A N 1
ATOM 1986 C CA . PHE A 1 245 ? 80.008 108.455 11.485 1.00 34.02 245 PHE A CA 1
ATOM 1987 C C . PHE A 1 245 ? 79.349 108.983 10.231 1.00 35.27 245 PHE A C 1
ATOM 1988 O O . PHE A 1 245 ? 79.906 109.803 9.493 1.00 35.36 245 PHE A O 1
ATOM 1996 N N . SER A 1 246 ? 78.155 108.451 10.008 1.00 36.30 246 SER A N 1
ATOM 1997 C CA A SER A 1 246 ? 77.301 108.870 8.919 0.50 37.18 246 SER A CA 1
ATOM 1998 C CA B SER A 1 246 ? 77.290 108.849 8.915 0.50 37.01 246 SER A CA 1
ATOM 1999 C C . SER A 1 246 ? 75.959 109.317 9.490 1.00 37.60 246 SER A C 1
ATOM 2000 O O . SER A 1 246 ? 75.674 109.091 10.668 1.00 37.11 246 SER A O 1
ATOM 2005 N N . GLU A 1 247 ? 75.143 109.960 8.650 1.00 38.76 247 GLU A N 1
ATOM 2006 C CA . GLU A 1 247 ? 73.802 110.416 9.041 1.00 40.22 247 GLU A CA 1
ATOM 2007 C C . GLU A 1 247 ? 72.904 109.213 9.319 1.00 40.13 247 GLU A C 1
ATOM 2008 O O . GLU A 1 247 ? 73.175 108.118 8.828 1.00 40.06 247 GLU A O 1
ATOM 2014 N N . PRO A 1 248 ? 71.839 109.402 10.118 1.00 40.40 248 PRO A N 1
ATOM 2015 C CA . PRO A 1 248 ? 71.424 110.659 10.753 1.00 40.42 248 PRO A CA 1
ATOM 2016 C C . PRO A 1 248 ? 72.286 111.055 11.968 1.00 40.70 248 PRO A C 1
ATOM 2017 O O . PRO A 1 248 ? 72.740 110.183 12.723 1.00 40.71 248 PRO A O 1
ATOM 2021 N N . GLU A 1 249 ? 72.537 112.358 12.115 1.00 40.80 249 GLU A N 1
ATOM 2022 C CA . GLU A 1 249 ? 73.138 112.937 13.334 1.00 41.00 249 GLU A CA 1
ATOM 2023 C C . GLU A 1 249 ? 72.358 112.536 14.580 1.00 40.55 249 GLU A C 1
ATOM 2024 O O . GLU A 1 249 ? 71.138 112.357 14.507 1.00 40.22 249 GLU A O 1
ATOM 2030 N N . PRO A 1 250 ? 73.046 112.437 15.735 1.00 40.41 250 PRO A N 1
ATOM 2031 C CA . PRO A 1 250 ? 72.330 112.435 17.004 1.00 40.51 250 PRO A CA 1
ATOM 2032 C C . PRO A 1 250 ? 71.476 113.697 17.135 1.00 40.90 250 PRO A C 1
ATOM 2033 O O . PRO A 1 250 ? 71.757 114.709 16.487 1.00 40.67 250 PRO A O 1
ATOM 2037 N N . ASN A 1 251 ? 70.426 113.616 17.944 1.00 41.41 251 ASN A N 1
ATOM 2038 C CA . ASN A 1 251 ? 69.608 114.776 18.281 1.00 42.25 251 ASN A CA 1
ATOM 2039 C C . ASN A 1 251 ? 70.042 115.355 19.623 1.00 42.84 251 ASN A C 1
ATOM 2040 O O . ASN A 1 251 ? 70.316 114.610 20.573 1.00 42.74 251 ASN A O 1
ATOM 2045 N N . THR A 1 252 ? 70.090 116.683 19.695 1.00 43.63 252 THR A N 1
ATOM 2046 C CA . THR A 1 252 ? 70.371 117.400 20.940 1.00 44.14 252 THR A CA 1
ATOM 2047 C C . THR A 1 252 ? 69.381 117.005 22.049 1.00 44.38 252 THR A C 1
ATOM 2048 O O . THR A 1 252 ? 69.770 116.874 23.209 1.00 44.68 252 THR A O 1
ATOM 2052 N N . ASN A 1 253 ? 68.124 116.780 21.680 1.00 44.57 253 ASN A N 1
ATOM 2053 C CA . ASN A 1 253 ? 67.060 116.474 22.652 1.00 45.36 253 ASN A CA 1
ATOM 2054 C C . ASN A 1 253 ? 66.970 115.019 23.138 1.00 45.25 253 ASN A C 1
ATOM 2055 O O . ASN A 1 253 ? 66.069 114.671 23.910 1.00 45.84 253 ASN A O 1
ATOM 2060 N N . ASP A 1 254 ? 67.897 114.175 22.693 1.00 45.05 254 ASP A N 1
ATOM 2061 C CA . ASP A 1 254 ? 67.910 112.763 23.075 1.00 44.48 254 ASP A CA 1
ATOM 2062 C C . ASP A 1 254 ? 67.905 112.628 24.598 1.00 44.32 254 ASP A C 1
ATOM 2063 O O . ASP A 1 254 ? 68.776 113.156 25.286 1.00 43.95 254 ASP A O 1
ATOM 2068 N N . ASN A 1 255 ? 66.905 111.918 25.111 1.00 44.59 255 ASN A N 1
ATOM 2069 C CA . ASN A 1 255 ? 66.689 111.789 26.555 1.00 44.74 255 ASN A CA 1
ATOM 2070 C C . ASN A 1 255 ? 67.621 110.815 27.280 1.00 44.26 255 ASN A C 1
ATOM 2071 O O . ASN A 1 255 ? 67.512 110.656 28.501 1.00 45.15 255 ASN A O 1
ATOM 2076 N N . ASP A 1 256 ? 68.529 110.167 26.554 1.00 43.28 256 ASP A N 1
ATOM 2077 C CA . ASP A 1 256 ? 69.334 109.088 27.133 1.00 42.58 256 ASP A CA 1
ATOM 2078 C C . ASP A 1 256 ? 70.836 109.193 26.865 1.00 41.67 256 ASP A C 1
ATOM 2079 O O . ASP A 1 256 ? 71.655 108.918 27.748 1.00 41.53 256 ASP A O 1
ATOM 2084 N N . ILE A 1 257 ? 71.197 109.566 25.643 1.00 40.76 257 ILE A N 1
ATOM 2085 C CA . ILE A 1 257 ? 72.580 109.403 25.199 1.00 39.91 257 ILE A CA 1
ATOM 2086 C C . ILE A 1 257 ? 73.566 110.480 25.696 1.00 39.44 257 ILE A C 1
ATOM 2087 O O . ILE A 1 257 ? 74.771 110.234 25.756 1.00 39.50 257 ILE A O 1
ATOM 2092 N N . TRP A 1 258 ? 73.074 111.659 26.069 1.00 38.79 258 TRP A N 1
ATOM 2093 C CA . TRP A 1 258 ? 73.988 112.731 26.484 1.00 38.29 258 TRP A CA 1
ATOM 2094 C C . TRP A 1 258 ? 74.272 112.674 27.989 1.00 37.82 258 TRP A C 1
ATOM 2095 O O . TRP A 1 258 ? 74.254 113.684 28.680 1.00 38.19 258 TRP A O 1
ATOM 2106 N N . ASN A 1 259 ? 74.539 111.471 28.482 1.00 36.97 259 ASN A N 1
ATOM 2107 C CA . ASN A 1 259 ? 74.751 111.225 29.893 1.00 36.14 259 ASN A CA 1
ATOM 2108 C C . ASN A 1 259 ? 76.247 111.155 30.187 1.00 35.47 259 ASN A C 1
ATOM 2109 O O . ASN A 1 259 ? 76.930 110.244 29.725 1.00 35.13 259 ASN A O 1
ATOM 2114 N N . VAL A 1 260 ? 76.761 112.118 30.952 1.00 35.07 260 VAL A N 1
ATOM 2115 C CA . VAL A 1 260 ? 78.199 112.163 31.248 1.00 34.82 260 VAL A CA 1
ATOM 2116 C C . VAL A 1 260 ? 78.720 110.846 31.848 1.00 34.66 260 VAL A C 1
ATOM 2117 O O . VAL A 1 260 ? 79.730 110.314 31.382 1.00 34.59 260 VAL A O 1
ATOM 2121 N N . ASN A 1 261 ? 78.010 110.329 32.852 1.00 34.55 261 ASN A N 1
ATOM 2122 C CA . ASN A 1 261 ? 78.360 109.079 33.523 1.00 34.31 261 ASN A CA 1
ATOM 2123 C C . ASN A 1 261 ? 78.525 107.923 32.553 1.00 33.69 261 ASN A C 1
ATOM 2124 O O . ASN A 1 261 ? 79.531 107.213 32.583 1.00 33.05 261 ASN A O 1
ATOM 2129 N N . LEU A 1 262 ? 77.531 107.736 31.692 1.00 33.20 262 LEU A N 1
ATOM 2130 C CA . LEU A 1 262 ? 77.579 106.647 30.739 1.00 32.91 262 LEU A CA 1
ATOM 2131 C C . LEU A 1 262 ? 78.736 106.836 29.741 1.00 32.48 262 LEU A C 1
ATOM 2132 O O . LEU A 1 262 ? 79.505 105.897 29.474 1.00 32.26 262 LEU A O 1
ATOM 2137 N N . LEU A 1 263 ? 78.872 108.056 29.226 1.00 31.76 263 LEU A N 1
ATOM 2138 C CA . LEU A 1 263 ? 79.895 108.355 28.226 1.00 31.08 263 LEU A CA 1
ATOM 2139 C C . LEU A 1 263 ? 81.320 108.219 28.780 1.00 31.09 263 LEU A C 1
ATOM 2140 O O . LEU A 1 263 ? 82.171 107.619 28.132 1.00 31.01 263 LEU A O 1
ATOM 2145 N N . SER A 1 264 ? 81.566 108.754 29.974 1.00 31.16 264 SER A N 1
ATOM 2146 C CA . SER A 1 264 ? 82.848 108.544 30.665 1.00 31.85 264 SER A CA 1
ATOM 2147 C C . SER A 1 264 ? 83.148 107.063 30.839 1.00 31.28 264 SER A C 1
ATOM 2148 O O . SER A 1 264 ? 84.274 106.620 30.590 1.00 31.03 264 SER A O 1
ATOM 2151 N N . SER A 1 265 ? 82.124 106.324 31.269 1.00 30.84 265 SER A N 1
ATOM 2152 C CA . SER A 1 265 ? 82.218 104.902 31.519 1.00 31.42 265 SER A CA 1
ATOM 2153 C C . SER A 1 265 ? 82.606 104.105 30.277 1.00 30.85 265 SER A C 1
ATOM 2154 O O . SER A 1 265 ? 83.417 103.181 30.359 1.00 31.05 265 SER A O 1
ATOM 2157 N N . LEU A 1 266 ? 82.040 104.486 29.136 1.00 30.18 266 LEU A N 1
ATOM 2158 C CA . LEU A 1 266 ? 82.365 103.882 27.847 1.00 29.58 266 LEU A CA 1
ATOM 2159 C C . LEU A 1 266 ? 83.797 104.201 27.393 1.00 28.55 266 LEU A C 1
ATOM 2160 O O . LEU A 1 266 ? 84.498 103.344 26.835 1.00 27.11 266 LEU A O 1
ATOM 2165 N N . ASN A 1 267 ? 84.224 105.433 27.652 1.00 28.09 267 ASN A N 1
ATOM 2166 C CA . ASN A 1 267 ? 85.590 105.838 27.342 1.00 28.17 267 ASN A CA 1
ATOM 2167 C C . ASN A 1 267 ? 86.595 105.040 28.194 1.00 27.94 267 ASN A C 1
ATOM 2168 O O . ASN A 1 267 ? 87.553 104.492 27.677 1.00 27.59 267 ASN A O 1
ATOM 2173 N N . ASP A 1 268 ? 86.328 104.962 29.492 1.00 28.35 268 ASP A N 1
ATOM 2174 C CA . ASP A 1 268 ? 87.085 104.140 30.434 1.00 29.02 268 ASP A CA 1
ATOM 2175 C C . ASP A 1 268 ? 87.110 102.675 29.984 1.00 28.73 268 ASP A C 1
ATOM 2176 O O . ASP A 1 268 ? 88.177 102.059 29.935 1.00 28.82 268 ASP A O 1
ATOM 2181 N N . LEU A 1 269 ? 85.943 102.132 29.628 1.00 27.87 269 LEU A N 1
ATOM 2182 C CA . LEU A 1 269 ? 85.865 100.767 29.144 1.00 27.13 269 LEU A CA 1
ATOM 2183 C C . LEU A 1 269 ? 86.844 100.538 27.972 1.00 26.67 269 LEU A C 1
ATOM 2184 O O . LEU A 1 269 ? 87.604 99.562 27.964 1.00 26.26 269 LEU A O 1
ATOM 2189 N N . GLY A 1 270 ? 86.821 101.455 27.004 1.00 26.08 270 GLY A N 1
ATOM 2190 C CA . GLY A 1 270 ? 87.793 101.503 25.925 1.00 25.62 270 GLY A CA 1
ATOM 2191 C C . GLY A 1 270 ? 89.224 101.508 26.418 1.00 25.87 270 GLY A C 1
ATOM 2192 O O . GLY A 1 270 ? 90.032 100.671 25.989 1.00 24.76 270 GLY A O 1
ATOM 2193 N N . ARG A 1 271 ? 89.536 102.421 27.340 1.00 26.29 271 ARG A N 1
ATOM 2194 C CA . ARG A 1 271 ? 90.893 102.479 27.914 1.00 27.56 271 ARG A CA 1
ATOM 2195 C C . ARG A 1 271 ? 91.313 101.146 28.552 1.00 27.34 271 ARG A C 1
ATOM 2196 O O . ARG A 1 271 ? 92.490 100.788 28.511 1.00 26.96 271 ARG A O 1
ATOM 2204 N N . ARG A 1 272 ? 90.350 100.426 29.135 1.00 26.90 272 ARG A N 1
ATOM 2205 C CA . ARG A 1 272 ? 90.656 99.181 29.818 1.00 27.05 272 ARG A CA 1
ATOM 2206 C C . ARG A 1 272 ? 90.937 98.011 28.866 1.00 27.08 272 ARG A C 1
ATOM 2207 O O . ARG A 1 272 ? 91.881 97.244 29.095 1.00 26.85 272 ARG A O 1
ATOM 2215 N N . ILE A 1 273 ? 90.126 97.880 27.815 1.00 27.04 273 ILE A N 1
ATOM 2216 C CA . ILE A 1 273 ? 90.150 96.694 26.958 1.00 27.13 273 ILE A CA 1
ATOM 2217 C C . ILE A 1 273 ? 91.096 96.831 25.769 1.00 27.21 273 ILE A C 1
ATOM 2218 O O . ILE A 1 273 ? 91.741 95.846 25.364 1.00 27.57 273 ILE A O 1
ATOM 2223 N N . LEU A 1 274 ? 91.186 98.040 25.213 1.00 27.27 274 LEU A N 1
ATOM 2224 C CA . LEU A 1 274 ? 92.089 98.331 24.089 1.00 26.67 274 LEU A CA 1
ATOM 2225 C C . LEU A 1 274 ? 91.768 97.477 22.855 1.00 26.87 274 LEU A C 1
ATOM 2226 O O . LEU A 1 274 ? 92.642 97.043 22.109 1.00 26.86 274 LEU A O 1
ATOM 2231 N N . THR A 1 275 ? 90.487 97.250 22.642 1.00 27.38 275 THR A N 1
ATOM 2232 C CA . THR A 1 275 ? 90.017 96.418 21.548 1.00 27.42 275 THR A CA 1
ATOM 2233 C C . THR A 1 275 ? 88.605 96.887 21.221 1.00 27.37 275 THR A C 1
ATOM 2234 O O . THR A 1 275 ? 87.941 97.499 22.075 1.00 27.28 275 THR A O 1
ATOM 2238 N N . GLY A 1 276 ? 88.146 96.616 20.001 1.00 27.07 276 GLY A N 1
ATOM 2239 C CA . GLY A 1 276 ? 86.754 96.869 19.635 1.00 27.36 276 GLY A CA 1
ATOM 2240 C C . GLY A 1 276 ? 85.778 95.800 20.095 1.00 27.50 276 GLY A C 1
ATOM 2241 O O . GLY A 1 276 ? 84.572 95.938 19.894 1.00 27.31 276 GLY A O 1
ATOM 2242 N N . ASP A 1 277 ? 86.288 94.744 20.728 1.00 27.51 277 ASP A N 1
ATOM 2243 C CA . ASP A 1 277 ? 85.475 93.562 21.020 1.00 28.25 277 ASP A CA 1
ATOM 2244 C C . ASP A 1 277 ? 84.361 93.760 22.045 1.00 28.39 277 ASP A C 1
ATOM 2245 O O . ASP A 1 277 ? 83.237 93.337 21.792 1.00 28.15 277 ASP A O 1
ATOM 2250 N N . GLU A 1 278 ? 84.660 94.416 23.168 1.00 28.60 278 GLU A N 1
ATOM 2251 C CA . GLU A 1 278 ? 83.659 94.605 24.220 1.00 29.37 278 GLU A CA 1
ATOM 2252 C C . GLU A 1 278 ? 82.374 95.257 23.749 1.00 28.92 278 GLU A C 1
ATOM 2253 O O . GLU A 1 278 ? 81.309 94.685 23.967 1.00 29.08 278 GLU A O 1
ATOM 2259 N N . LEU A 1 279 ? 82.478 96.438 23.134 1.00 28.25 279 LEU A N 1
ATOM 2260 C CA . LEU A 1 279 ? 81.293 97.152 22.640 1.00 28.77 279 LEU A CA 1
ATOM 2261 C C . LEU A 1 279 ? 80.583 96.417 21.491 1.00 28.60 279 LEU A C 1
ATOM 2262 O O . LEU A 1 279 ? 79.364 96.300 21.494 1.00 28.61 279 LEU A O 1
ATOM 2267 N N . ALA A 1 280 ? 81.349 95.900 20.534 1.00 28.25 280 ALA A N 1
ATOM 2268 C CA . ALA A 1 280 ? 80.782 95.096 19.443 1.00 27.68 280 ALA A CA 1
ATOM 2269 C C . ALA A 1 280 ? 79.945 93.909 19.938 1.00 27.45 280 ALA A C 1
ATOM 2270 O O . ALA A 1 280 ? 78.858 93.687 19.435 1.00 26.44 280 ALA A O 1
ATOM 2272 N N . GLU A 1 281 ? 80.449 93.166 20.927 1.00 28.12 281 GLU A N 1
ATOM 2273 C CA . GLU A 1 281 ? 79.725 92.016 21.480 1.00 28.81 281 GLU A CA 1
ATOM 2274 C C . GLU A 1 281 ? 78.444 92.442 22.180 1.00 29.14 281 GLU A C 1
ATOM 2275 O O . GLU A 1 281 ? 77.402 91.805 22.046 1.00 29.11 281 GLU A O 1
ATOM 2281 N N . LEU A 1 282 ? 78.535 93.533 22.926 1.00 29.51 282 LEU A N 1
ATOM 2282 C CA . LEU A 1 282 ? 77.398 94.051 23.643 1.00 30.01 282 LEU A CA 1
ATOM 2283 C C . LEU A 1 282 ? 76.282 94.435 22.661 1.00 30.29 282 LEU A C 1
ATOM 2284 O O . LEU A 1 282 ? 75.124 94.099 22.872 1.00 30.56 282 LEU A O 1
ATOM 2289 N N . ILE A 1 283 ? 76.642 95.123 21.576 1.00 30.29 283 ILE A N 1
ATOM 2290 C CA . ILE A 1 283 ? 75.670 95.537 20.574 1.00 29.97 283 ILE A CA 1
ATOM 2291 C C . ILE A 1 283 ? 75.087 94.321 19.865 1.00 30.49 283 ILE A C 1
ATOM 2292 O O . ILE A 1 283 ? 73.877 94.248 19.622 1.00 30.33 283 ILE A O 1
ATOM 2297 N N . HIS A 1 284 ? 75.953 93.366 19.545 1.00 30.89 284 HIS A N 1
ATOM 2298 C CA . HIS A 1 284 ? 75.547 92.181 18.801 1.00 31.86 284 HIS A CA 1
ATOM 2299 C C . HIS A 1 284 ? 74.493 91.357 19.553 1.00 32.74 284 HIS A C 1
ATOM 2300 O O . HIS A 1 284 ? 73.539 90.894 18.944 1.00 32.72 284 HIS A O 1
ATOM 2307 N N . ASP A 1 285 ? 74.670 91.202 20.868 1.00 33.66 285 ASP A N 1
ATOM 2308 C CA . ASP A 1 285 ? 73.688 90.569 21.743 1.00 34.99 285 ASP A CA 1
ATOM 2309 C C . ASP A 1 285 ? 72.291 91.128 21.610 1.00 35.21 285 ASP A C 1
ATOM 2310 O O . ASP A 1 285 ? 71.321 90.383 21.663 1.00 34.97 285 ASP A O 1
ATOM 2315 N N . ILE A 1 286 ? 72.199 92.445 21.502 1.00 35.54 286 ILE A N 1
ATOM 2316 C CA . ILE A 1 286 ? 70.910 93.105 21.503 1.00 35.87 286 ILE A CA 1
ATOM 2317 C C . ILE A 1 286 ? 70.330 93.046 20.106 1.00 36.51 286 ILE A C 1
ATOM 2318 O O . ILE A 1 286 ? 69.135 92.854 19.933 1.00 37.04 286 ILE A O 1
ATOM 2323 N N . ALA A 1 287 ? 71.193 93.183 19.107 1.00 37.36 287 ALA A N 1
ATOM 2324 C CA . ALA A 1 287 ? 70.755 93.271 17.722 1.00 37.90 287 ALA A CA 1
ATOM 2325 C C . ALA A 1 287 ? 70.300 91.912 17.236 1.00 38.84 287 ALA A C 1
ATOM 2326 O O . ALA A 1 287 ? 69.456 91.806 16.355 1.00 39.92 287 ALA A O 1
ATOM 2328 N N . THR A 1 288 ? 70.877 90.869 17.809 1.00 39.74 288 THR A N 1
ATOM 2329 C CA . THR A 1 288 ? 70.660 89.520 17.339 1.00 40.56 288 THR A CA 1
ATOM 2330 C C . THR A 1 288 ? 69.578 88.906 18.211 1.00 42.38 288 THR A C 1
ATOM 2331 O O . THR A 1 288 ? 69.702 87.760 18.667 1.00 43.92 288 THR A O 1
ATOM 2335 N N . ARG A 1 289 ? 68.514 89.663 18.475 1.00 43.51 289 ARG A N 1
ATOM 2336 C CA . ARG A 1 289 ? 67.445 89.127 19.326 1.00 44.45 289 ARG A CA 1
ATOM 2337 C C . ARG A 1 289 ? 66.202 88.643 18.554 1.00 45.05 289 ARG A C 1
ATOM 2338 O O . ARG A 1 289 ? 65.325 87.963 19.132 1.00 46.23 289 ARG A O 1
ATOM 2346 N N . GLY A 1 290 ? 66.116 88.968 17.261 1.00 44.98 290 GLY A N 1
ATOM 2347 C CA . GLY A 1 290 ? 65.069 88.387 16.414 1.00 45.13 290 GLY A CA 1
ATOM 2348 C C . GLY A 1 290 ? 65.538 87.027 15.907 1.00 45.57 290 GLY A C 1
ATOM 2349 O O . GLY A 1 290 ? 64.917 86.425 15.010 1.00 45.87 290 GLY A O 1
ATOM 2350 N N . ARG A 1 291 ? 66.647 86.558 16.496 1.00 45.74 291 ARG A N 1
ATOM 2351 C CA . ARG A 1 291 ? 67.341 85.314 16.117 1.00 45.63 291 ARG A CA 1
ATOM 2352 C C . ARG A 1 291 ? 66.489 84.288 15.359 1.00 45.30 291 ARG A C 1
ATOM 2353 O O . ARG A 1 291 ? 65.379 83.908 15.803 1.00 45.53 291 ARG A O 1
ATOM 2361 N N . GLY A 1 292 ? 67.021 83.846 14.216 1.00 45.19 292 GLY A N 1
ATOM 2362 C CA . GLY A 1 292 ? 68.357 84.279 13.761 1.00 44.51 292 GLY A CA 1
ATOM 2363 C C . GLY A 1 292 ? 68.341 84.820 12.341 1.00 44.35 292 GLY A C 1
ATOM 2364 O O . GLY A 1 292 ? 67.309 84.673 11.652 1.00 45.02 292 GLY A O 1
ATOM 2365 N N . HIS A 1 293 ? 69.426 85.463 11.869 1.00 43.83 293 HIS A N 1
ATOM 2366 C CA . HIS A 1 293 ? 70.667 85.859 12.608 1.00 43.24 293 HIS A CA 1
ATOM 2367 C C . HIS A 1 293 ? 71.704 84.799 13.002 1.00 42.74 293 HIS A C 1
ATOM 2368 O O . HIS A 1 293 ? 72.857 85.152 13.288 1.00 43.40 293 HIS A O 1
ATOM 2375 N N . GLU A 1 294 ? 71.330 83.526 13.065 1.00 41.86 294 GLU A N 1
ATOM 2376 C CA . GLU A 1 294 ? 72.326 82.533 13.474 1.00 41.14 294 GLU A CA 1
ATOM 2377 C C . GLU A 1 294 ? 73.025 81.971 12.231 1.00 39.79 294 GLU A C 1
ATOM 2378 O O . GLU A 1 294 ? 72.574 82.174 11.105 1.00 39.12 294 GLU A O 1
ATOM 2384 N N . GLY A 1 295 ? 74.148 81.302 12.452 1.00 38.70 295 GLY A N 1
ATOM 2385 C CA . GLY A 1 295 ? 74.881 80.649 11.389 1.00 37.56 295 GLY A CA 1
ATOM 2386 C C . GLY A 1 295 ? 75.096 79.221 11.823 1.00 36.80 295 GLY A C 1
ATOM 2387 O O . GLY A 1 295 ? 74.507 78.782 12.817 1.00 36.25 295 GLY A O 1
ATOM 2388 N N . VAL A 1 296 ? 75.964 78.521 11.094 1.00 36.39 296 VAL A N 1
ATOM 2389 C CA . VAL A 1 296 ? 76.240 77.103 11.316 1.00 36.20 296 VAL A CA 1
ATOM 2390 C C . VAL A 1 296 ? 76.742 76.813 12.732 1.00 36.28 296 VAL A C 1
ATOM 2391 O O . VAL A 1 296 ? 76.199 75.944 13.403 1.00 36.96 296 VAL A O 1
ATOM 2395 N N . VAL A 1 297 ? 77.758 77.546 13.193 1.00 36.46 297 VAL A N 1
ATOM 2396 C CA . VAL A 1 297 ? 78.298 77.358 14.552 1.00 36.23 297 VAL A CA 1
ATOM 2397 C C . VAL A 1 297 ? 78.180 78.630 15.362 1.00 36.54 297 VAL A C 1
ATOM 2398 O O . VAL A 1 297 ? 78.163 79.714 14.791 1.00 36.94 297 VAL A O 1
ATOM 2402 N N . PRO A 1 298 ? 78.135 78.503 16.704 1.00 36.81 298 PRO A N 1
ATOM 2403 C CA . PRO A 1 298 ? 78.207 79.673 17.583 1.00 36.82 298 PRO A CA 1
ATOM 2404 C C . PRO A 1 298 ? 79.606 80.248 17.502 1.00 36.98 298 PRO A C 1
ATOM 2405 O O . PRO A 1 298 ? 80.503 79.567 16.983 1.00 37.80 298 PRO A O 1
ATOM 2409 N N . THR A 1 299 ? 79.801 81.475 17.994 1.00 36.67 299 THR A N 1
ATOM 2410 C CA . THR A 1 299 ? 81.130 82.116 17.998 1.00 36.13 299 THR A CA 1
ATOM 2411 C C . THR A 1 299 ? 82.234 81.110 18.349 1.00 35.13 299 THR A C 1
ATOM 2412 O O . THR A 1 299 ? 82.200 80.498 19.424 1.00 35.43 299 THR A O 1
ATOM 2416 N N . ASP A 1 300 ? 83.195 80.931 17.446 1.00 33.81 300 ASP A N 1
ATOM 2417 C CA . ASP A 1 300 ? 84.376 80.150 17.771 1.00 32.65 300 ASP A CA 1
ATOM 2418 C C . ASP A 1 300 ? 85.645 80.841 17.284 1.00 31.65 300 ASP A C 1
ATOM 2419 O O . ASP A 1 300 ? 86.067 80.676 16.130 1.00 31.00 300 ASP A O 1
ATOM 2424 N N . ILE A 1 301 ? 86.259 81.596 18.193 1.00 30.71 301 ILE A N 1
ATOM 2425 C CA . ILE A 1 301 ? 87.474 82.359 17.912 1.00 29.49 301 ILE A CA 1
ATOM 2426 C C . ILE A 1 301 ? 88.695 81.449 17.746 1.00 29.86 301 ILE A C 1
ATOM 2427 O O . ILE A 1 301 ? 89.564 81.716 16.906 1.00 29.38 301 ILE A O 1
ATOM 2432 N N . GLU A 1 302 ? 88.748 80.364 18.515 1.00 30.34 302 GLU A N 1
ATOM 2433 C CA . GLU A 1 302 ? 89.838 79.389 18.359 1.00 31.08 302 GLU A CA 1
ATOM 2434 C C . GLU A 1 302 ? 89.863 78.806 16.944 1.00 30.84 302 GLU A C 1
ATOM 2435 O O . GLU A 1 302 ? 90.923 78.726 16.326 1.00 31.35 302 GLU A O 1
ATOM 2441 N N . LEU A 1 303 ? 88.690 78.411 16.447 1.00 30.41 303 LEU A N 1
ATOM 2442 C CA . LEU A 1 303 ? 88.531 77.927 15.076 1.00 30.25 303 LEU A CA 1
ATOM 2443 C C . LEU A 1 303 ? 88.995 78.973 14.054 1.00 30.02 303 LEU A C 1
ATOM 2444 O O . LEU A 1 303 ? 89.715 78.645 13.105 1.00 29.86 303 LEU A O 1
ATOM 2449 N N . GLY A 1 304 ? 88.597 80.222 14.270 1.00 29.72 304 GLY A N 1
ATOM 2450 C CA . GLY A 1 304 ? 88.971 81.320 13.391 1.00 29.99 304 GLY A CA 1
ATOM 2451 C C . GLY A 1 304 ? 90.472 81.479 13.276 1.00 30.32 304 GLY A C 1
ATOM 2452 O O . GLY A 1 304 ? 90.980 81.726 12.195 1.00 30.19 304 GLY A O 1
ATOM 2453 N N . LYS A 1 305 ? 91.174 81.333 14.402 1.00 30.56 305 LYS A N 1
ATOM 2454 C CA . LYS A 1 305 ? 92.623 81.366 14.425 1.00 31.07 305 LYS A CA 1
ATOM 2455 C C . LYS A 1 305 ? 93.260 80.217 13.620 1.00 30.95 305 LYS A C 1
ATOM 2456 O O . LYS A 1 305 ? 94.255 80.425 12.921 1.00 30.43 305 LYS A O 1
ATOM 2462 N N . VAL A 1 306 ? 92.697 79.015 13.735 1.00 30.99 306 VAL A N 1
ATOM 2463 C CA . VAL A 1 306 ? 93.150 77.887 12.928 1.00 31.17 306 VAL A CA 1
ATOM 2464 C C . VAL A 1 306 ? 92.819 78.120 11.445 1.00 31.16 306 VAL A C 1
ATOM 2465 O O . VAL A 1 306 ? 93.632 77.816 10.585 1.00 30.59 306 VAL A O 1
ATOM 2469 N N . LEU A 1 307 ? 91.646 78.685 11.150 1.00 31.49 307 LEU A N 1
ATOM 2470 C CA . LEU A 1 307 ? 91.242 78.927 9.761 1.00 31.77 307 LEU A CA 1
ATOM 2471 C C . LEU A 1 307 ? 92.192 79.849 9.041 1.00 31.93 307 LEU A C 1
ATOM 2472 O O . LEU A 1 307 ? 92.495 79.648 7.860 1.00 32.16 307 LEU A O 1
ATOM 2477 N N . SER A 1 308 ? 92.653 80.859 9.765 1.00 31.67 308 SER A N 1
ATOM 2478 C CA . SER A 1 308 ? 93.610 81.816 9.271 1.00 31.87 308 SER A CA 1
ATOM 2479 C C . SER A 1 308 ? 94.892 81.140 8.801 1.00 31.80 308 SER A C 1
ATOM 2480 O O . SER A 1 308 ? 95.444 81.496 7.769 1.00 32.15 308 SER A O 1
ATOM 2483 N N . ILE A 1 309 ? 95.349 80.148 9.549 1.00 31.61 309 ILE A N 1
ATOM 2484 C CA . ILE A 1 309 ? 96.581 79.451 9.230 1.00 31.53 309 ILE A CA 1
ATOM 2485 C C . ILE A 1 309 ? 96.373 78.566 7.998 1.00 31.41 309 ILE A C 1
ATOM 2486 O O . ILE A 1 309 ? 97.173 78.606 7.062 1.00 31.28 309 ILE A O 1
ATOM 2491 N N . ILE A 1 310 ? 95.272 77.814 7.992 1.00 31.18 310 ILE A N 1
ATOM 2492 C CA . ILE A 1 310 ? 94.882 76.960 6.864 1.00 31.22 310 ILE A CA 1
ATOM 2493 C C . ILE A 1 310 ? 94.652 77.755 5.565 1.00 31.27 310 ILE A C 1
ATOM 2494 O O . ILE A 1 310 ? 95.078 77.325 4.508 1.00 30.49 310 ILE A O 1
ATOM 2499 N N . SER A 1 311 ? 93.982 78.907 5.656 1.00 31.71 311 SER A N 1
ATOM 2500 C CA . SER A 1 311 ? 93.692 79.738 4.476 1.00 31.73 311 SER A CA 1
ATOM 2501 C C . SER A 1 311 ? 94.980 80.157 3.772 1.00 32.23 311 SER A C 1
ATOM 2502 O O . SER A 1 311 ? 95.095 80.022 2.557 1.00 31.57 311 SER A O 1
ATOM 2505 N N . GLN A 1 312 ? 95.936 80.648 4.567 1.00 32.77 312 GLN A N 1
ATOM 2506 C CA . GLN A 1 312 ? 97.230 81.097 4.088 1.00 33.32 312 GLN A CA 1
ATOM 2507 C C . GLN A 1 312 ? 98.022 79.962 3.452 1.00 33.83 312 GLN A C 1
ATOM 2508 O O . GLN A 1 312 ? 98.805 80.186 2.535 1.00 34.06 312 GLN A O 1
ATOM 2514 N N . HIS A 1 313 ? 97.810 78.748 3.941 1.00 34.18 313 HIS A N 1
ATOM 2515 C CA . HIS A 1 313 ? 98.508 77.584 3.437 1.00 34.68 313 HIS A CA 1
ATOM 2516 C C . HIS A 1 313 ? 97.893 77.135 2.118 1.00 35.17 313 HIS A C 1
ATOM 2517 O O . HIS A 1 313 ? 98.609 76.684 1.215 1.00 35.04 313 HIS A O 1
ATOM 2524 N N . ILE A 1 314 ? 96.574 77.273 1.986 1.00 35.17 314 ILE A N 1
ATOM 2525 C CA . ILE A 1 314 ? 95.947 76.936 0.719 1.00 35.32 314 ILE A CA 1
ATOM 2526 C C . ILE A 1 314 ? 96.240 78.012 -0.315 1.00 35.64 314 ILE A C 1
ATOM 2527 O O . ILE A 1 314 ? 96.508 77.705 -1.466 1.00 35.70 314 ILE A O 1
ATOM 2532 N N . LEU A 1 315 ? 96.215 79.268 0.111 1.00 36.21 315 LEU A N 1
ATOM 2533 C CA . LEU A 1 315 ? 96.621 80.381 -0.740 1.00 36.92 315 LEU A CA 1
ATOM 2534 C C . LEU A 1 315 ? 97.995 80.123 -1.376 1.00 37.16 315 LEU A C 1
ATOM 2535 O O . LEU A 1 315 ? 98.179 80.344 -2.572 1.00 37.21 315 LEU A O 1
ATOM 2540 N N . GLY A 1 316 ? 98.943 79.633 -0.581 1.00 37.26 316 GLY A N 1
ATOM 2541 C CA . GLY A 1 316 ? 100.200 79.123 -1.123 1.00 37.35 316 GLY A CA 1
ATOM 2542 C C . GLY A 1 316 ? 101.165 80.200 -1.581 1.00 37.39 316 GLY A C 1
ATOM 2543 O O . GLY A 1 316 ? 102.121 79.909 -2.295 1.00 37.66 316 GLY A O 1
ATOM 2544 N N . ARG A 1 317 ? 100.923 81.440 -1.149 1.00 37.07 317 ARG A N 1
ATOM 2545 C CA . ARG A 1 317 ? 101.679 82.614 -1.587 1.00 36.68 317 ARG A CA 1
ATOM 2546 C C . ARG A 1 317 ? 101.235 83.816 -0.753 1.00 36.56 317 ARG A C 1
ATOM 2547 O O . ARG A 1 317 ? 100.236 83.723 -0.034 1.00 36.20 317 ARG A O 1
ATOM 2555 N N . PRO A 1 318 ? 101.979 84.942 -0.828 1.00 36.44 318 PRO A N 1
ATOM 2556 C CA . PRO A 1 318 ? 101.583 86.127 -0.079 1.00 36.32 318 PRO A CA 1
ATOM 2557 C C . PRO A 1 318 ? 100.368 86.841 -0.656 1.00 36.51 318 PRO A C 1
ATOM 2558 O O . PRO A 1 318 ? 100.172 86.882 -1.861 1.00 35.94 318 PRO A O 1
ATOM 2562 N N . LEU A 1 319 ? 99.562 87.385 0.243 1.00 37.10 319 LEU A N 1
ATOM 2563 C CA . LEU A 1 319 ? 98.479 88.303 -0.085 1.00 37.54 319 LEU A CA 1
ATOM 2564 C C . LEU A 1 319 ? 99.078 89.664 -0.454 1.00 37.85 319 LEU A C 1
ATOM 2565 O O . LEU A 1 319 ? 99.737 90.299 0.373 1.00 37.88 319 LEU A O 1
ATOM 2570 N N . THR A 1 320 ? 98.858 90.122 -1.680 1.00 38.22 320 THR A N 1
ATOM 2571 C CA . THR A 1 320 ? 99.347 91.449 -2.045 1.00 39.19 320 THR A CA 1
ATOM 2572 C C . THR A 1 320 ? 98.389 92.556 -1.592 1.00 39.21 320 THR A C 1
ATOM 2573 O O . THR A 1 320 ? 97.217 92.294 -1.281 1.00 39.14 320 THR A O 1
ATOM 2577 N N . GLU A 1 321 ? 98.919 93.779 -1.542 1.00 39.43 321 GLU A N 1
ATOM 2578 C CA . GLU A 1 321 ? 98.248 94.966 -0.981 1.00 39.62 321 GLU A CA 1
ATOM 2579 C C . GLU A 1 321 ? 96.860 95.306 -1.590 1.00 39.00 321 GLU A C 1
ATOM 2580 O O . GLU A 1 321 ? 96.038 95.970 -0.939 1.00 39.45 321 GLU A O 1
ATOM 2586 N N . ASP A 1 322 ? 96.619 94.847 -2.815 1.00 38.03 322 ASP A N 1
ATOM 2587 C CA A ASP A 1 322 ? 95.364 95.079 -3.534 0.50 37.81 322 ASP A CA 1
ATOM 2588 C CA B ASP A 1 322 ? 95.350 95.094 -3.504 0.50 37.91 322 ASP A CA 1
ATOM 2589 C C . ASP A 1 322 ? 94.306 94.012 -3.244 1.00 37.61 322 ASP A C 1
ATOM 2590 O O . ASP A 1 322 ? 93.137 94.182 -3.591 1.00 38.32 322 ASP A O 1
ATOM 2599 N N . GLU A 1 323 ? 94.724 92.908 -2.633 1.00 36.59 323 GLU A N 1
ATOM 2600 C CA . GLU A 1 323 ? 93.848 91.769 -2.413 1.00 35.26 323 GLU A CA 1
ATOM 2601 C C . GLU A 1 323 ? 93.005 91.888 -1.151 1.00 34.34 323 GLU A C 1
ATOM 2602 O O . GLU A 1 323 ? 93.481 92.320 -0.112 1.00 34.11 323 GLU A O 1
ATOM 2608 N N . VAL A 1 324 ? 91.737 91.520 -1.253 1.00 33.21 324 VAL A N 1
ATOM 2609 C CA . VAL A 1 324 ? 90.812 91.691 -0.140 1.00 32.36 324 VAL A CA 1
ATOM 2610 C C . VAL A 1 324 ? 90.515 90.358 0.574 1.00 31.96 324 VAL A C 1
ATOM 2611 O O . VAL A 1 324 ? 90.506 89.317 -0.053 1.00 32.36 324 VAL A O 1
ATOM 2615 N N . ILE A 1 325 ? 90.312 90.416 1.883 1.00 31.4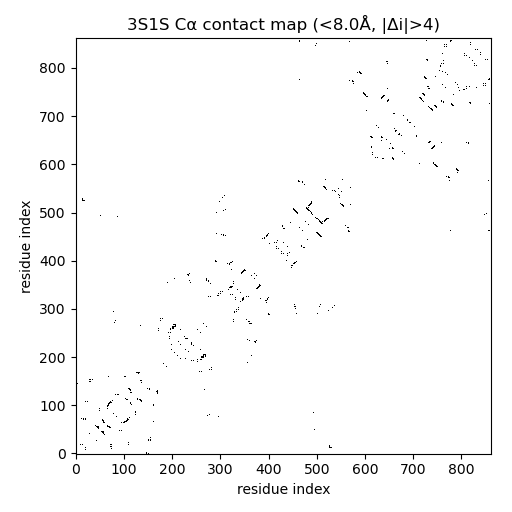4 325 ILE A N 1
ATOM 2616 C CA . ILE A 1 325 ? 89.751 89.306 2.685 1.00 30.95 325 ILE A CA 1
ATOM 2617 C C . ILE A 1 325 ? 88.304 89.654 3.033 1.00 30.92 325 ILE A C 1
ATOM 2618 O O . ILE A 1 325 ? 88.042 90.675 3.673 1.00 30.05 325 ILE A O 1
ATOM 2623 N N . SER A 1 326 ? 87.380 88.800 2.600 1.00 31.47 326 SER A N 1
ATOM 2624 C CA . SER A 1 326 ? 85.928 89.029 2.739 1.00 32.33 326 SER A CA 1
ATOM 2625 C C . SER A 1 326 ? 85.207 88.008 3.623 1.00 31.95 326 SER A C 1
ATOM 2626 O O . SER A 1 326 ? 85.496 86.810 3.571 1.00 31.23 326 SER A O 1
ATOM 2629 N N . ASP A 1 327 ? 84.273 88.502 4.431 1.00 32.24 327 ASP A N 1
ATOM 2630 C CA . ASP A 1 327 ? 83.206 87.677 5.001 1.00 32.40 327 ASP A CA 1
ATOM 2631 C C . ASP A 1 327 ? 81.877 88.281 4.542 1.00 32.37 327 ASP A C 1
ATOM 2632 O O . ASP A 1 327 ? 81.498 89.347 4.990 1.00 32.81 327 ASP A O 1
ATOM 2637 N N . PRO A 1 328 ? 81.176 87.606 3.625 1.00 32.09 328 PRO A N 1
ATOM 2638 C CA . PRO A 1 328 ? 79.939 88.152 3.079 1.00 32.04 328 PRO A CA 1
ATOM 2639 C C . PRO A 1 328 ? 78.693 87.973 3.960 1.00 31.95 328 PRO A C 1
ATOM 2640 O O . PRO A 1 328 ? 77.639 88.507 3.619 1.00 32.17 328 PRO A O 1
ATOM 2644 N N . ALA A 1 329 ? 78.803 87.211 5.046 1.00 31.50 329 ALA A N 1
ATOM 2645 C CA . ALA A 1 329 ? 77.767 87.153 6.103 1.00 31.44 329 ALA A CA 1
ATOM 2646 C C . ALA A 1 329 ? 78.492 87.285 7.442 1.00 31.23 329 ALA A C 1
ATOM 2647 O O . ALA A 1 329 ? 78.593 86.331 8.210 1.00 30.92 329 ALA A O 1
ATOM 2649 N N . ALA A 1 330 ? 79.019 88.485 7.678 1.00 31.12 330 ALA A N 1
ATOM 2650 C CA . ALA A 1 330 ? 80.004 88.760 8.709 1.00 31.12 330 ALA A CA 1
ATOM 2651 C C . ALA A 1 330 ? 79.481 88.599 10.119 1.00 31.22 330 ALA A C 1
ATOM 2652 O O . ALA A 1 330 ? 80.240 88.224 11.012 1.00 31.80 330 ALA A O 1
ATOM 2654 N N . GLY A 1 331 ? 78.198 88.884 10.318 1.00 30.80 331 GLY A N 1
ATOM 2655 C CA . GLY A 1 331 ? 77.581 88.792 11.642 1.00 30.86 331 GLY A CA 1
ATOM 2656 C C . GLY A 1 331 ? 78.213 89.713 12.668 1.00 30.50 331 GLY A C 1
ATOM 2657 O O . GLY A 1 331 ? 78.180 90.935 12.524 1.00 30.10 331 GLY A O 1
ATOM 2658 N N . SER A 1 332 ? 78.804 89.109 13.694 1.00 30.17 332 SER A N 1
ATOM 2659 C CA . SER A 1 332 ? 79.427 89.850 14.785 1.00 29.62 332 SER A CA 1
ATOM 2660 C C . SER A 1 332 ? 80.808 90.377 14.394 1.00 29.34 332 SER A C 1
ATOM 2661 O O . SER A 1 332 ? 81.342 91.265 15.043 1.00 28.80 332 SER A O 1
ATOM 2664 N N . GLY A 1 333 ? 81.377 89.825 13.328 1.00 29.32 333 GLY A N 1
ATOM 2665 C CA . GLY A 1 333 ? 82.724 90.211 12.896 1.00 29.10 333 GLY A CA 1
ATOM 2666 C C . GLY A 1 333 ? 83.841 89.373 13.510 1.00 28.72 333 GLY A C 1
ATOM 2667 O O . GLY A 1 333 ? 84.997 89.513 13.136 1.00 28.31 333 GLY A O 1
ATOM 2668 N N . ASN A 1 334 ? 83.490 88.478 14.425 1.00 28.41 334 ASN A N 1
ATOM 2669 C CA . ASN A 1 334 ? 84.485 87.673 15.125 1.00 28.24 334 ASN A CA 1
ATOM 2670 C C . ASN A 1 334 ? 85.367 86.859 14.213 1.00 27.65 334 ASN A C 1
ATOM 2671 O O . ASN A 1 334 ? 86.572 86.835 14.393 1.00 27.60 334 ASN A O 1
ATOM 2676 N N . LEU A 1 335 ? 84.770 86.190 13.236 1.00 27.29 335 LEU A N 1
ATOM 2677 C CA . LEU A 1 335 ? 85.524 85.293 12.385 1.00 26.71 335 LEU A CA 1
ATOM 2678 C C . LEU A 1 335 ? 86.472 86.074 11.462 1.00 26.91 335 LEU A C 1
ATOM 2679 O O . LEU A 1 335 ? 87.630 85.697 11.319 1.00 26.56 335 LEU A O 1
ATOM 2684 N N . LEU A 1 336 ? 85.975 87.157 10.864 1.00 26.77 336 LEU A N 1
ATOM 2685 C CA . LEU A 1 336 ? 86.768 88.019 9.992 1.00 27.30 336 LEU A CA 1
ATOM 2686 C C . LEU A 1 336 ? 87.903 88.680 10.750 1.00 27.70 336 LEU A C 1
ATOM 2687 O O . LEU A 1 336 ? 89.036 88.713 10.260 1.00 27.46 336 LEU A O 1
ATOM 2692 N N . ALA A 1 337 ? 87.590 89.198 11.937 1.00 27.85 337 ALA A N 1
ATOM 2693 C CA . ALA A 1 337 ? 88.578 89.855 12.767 1.00 28.43 337 ALA A CA 1
ATOM 2694 C C . ALA A 1 337 ? 89.688 88.875 13.119 1.00 28.63 337 ALA A C 1
ATOM 2695 O O . ALA A 1 337 ? 90.855 89.230 13.038 1.00 29.28 337 ALA A O 1
ATOM 2697 N N . THR A 1 338 ? 89.321 87.647 13.478 1.00 28.17 338 THR A N 1
ATOM 2698 C CA . THR A 1 338 ? 90.291 86.655 13.921 1.00 28.13 338 THR A CA 1
ATOM 2699 C C . THR A 1 338 ? 91.181 86.206 12.754 1.00 28.76 338 THR A C 1
ATOM 2700 O O . THR A 1 338 ? 92.414 86.155 12.888 1.00 28.38 338 THR A O 1
ATOM 2704 N N . VAL A 1 339 ? 90.544 85.905 11.619 1.00 28.47 339 VAL A N 1
ATOM 2705 C CA . VAL A 1 339 ? 91.230 85.444 10.435 1.00 29.17 339 VAL A CA 1
ATOM 2706 C C . VAL A 1 339 ? 92.154 86.536 9.856 1.00 29.90 339 VAL A C 1
ATOM 2707 O O . VAL A 1 339 ? 93.320 86.267 9.556 1.00 29.80 339 VAL A O 1
ATOM 2711 N N . SER A 1 340 ? 91.631 87.756 9.719 1.00 30.21 340 SER A N 1
ATOM 2712 C CA . SER A 1 340 ? 92.410 88.912 9.282 1.00 30.80 340 SER A CA 1
ATOM 2713 C C . SER A 1 340 ? 93.658 89.160 10.130 1.00 30.97 340 SER A C 1
ATOM 2714 O O . SER A 1 340 ? 94.710 89.532 9.612 1.00 30.70 340 SER A O 1
ATOM 2717 N N . ALA A 1 341 ? 93.533 88.962 11.438 1.00 31.28 341 ALA A N 1
ATOM 2718 C CA . ALA A 1 341 ? 94.619 89.291 12.356 1.00 31.28 341 ALA A CA 1
ATOM 2719 C C . ALA A 1 341 ? 95.802 88.347 12.163 1.00 31.37 341 ALA A C 1
ATOM 2720 O O . ALA A 1 341 ? 96.923 88.667 12.577 1.00 31.23 341 ALA A O 1
ATOM 2722 N N . GLY A 1 342 ? 95.545 87.208 11.514 1.00 31.25 342 GLY A N 1
ATOM 2723 C CA . GLY A 1 342 ? 96.550 86.174 11.331 1.00 31.54 342 GLY A CA 1
ATOM 2724 C C . GLY A 1 342 ? 97.390 86.365 10.088 1.00 32.16 342 GLY A C 1
ATOM 2725 O O . GLY A 1 342 ? 98.324 85.597 9.847 1.00 32.82 342 GLY A O 1
ATOM 2726 N N . PHE A 1 343 ? 97.051 87.376 9.288 1.00 32.32 343 PHE A N 1
ATOM 2727 C CA . PHE A 1 343 ? 97.797 87.718 8.077 1.00 32.43 343 PHE A CA 1
ATOM 2728 C C . PHE A 1 343 ? 98.738 88.869 8.409 1.00 32.68 343 PHE A C 1
ATOM 2729 O O . PHE A 1 343 ? 98.311 90.015 8.499 1.00 33.32 343 PHE A O 1
ATOM 2737 N N . ASN A 1 344 ? 100.018 88.611 8.595 1.00 32.81 344 ASN A N 1
ATOM 2738 C CA A ASN A 1 344 ? 100.905 89.713 8.925 0.50 32.89 344 ASN A CA 1
ATOM 2739 C CA B ASN A 1 344 ? 100.962 89.700 8.894 0.50 32.92 344 ASN A CA 1
ATOM 2740 C C . ASN A 1 344 ? 100.894 90.786 7.832 1.00 32.85 344 ASN A C 1
ATOM 2741 O O . ASN A 1 344 ? 100.664 90.500 6.663 1.00 33.10 344 ASN A O 1
ATOM 2750 N N . ASN A 1 345 ? 101.077 92.034 8.232 1.00 32.92 345 ASN A N 1
ATOM 2751 C CA . ASN A 1 345 ? 101.087 93.152 7.286 1.00 33.10 345 ASN A CA 1
ATOM 2752 C C . ASN A 1 345 ? 99.786 93.500 6.520 1.00 33.29 345 ASN A C 1
ATOM 2753 O O . ASN A 1 345 ? 99.853 94.263 5.551 1.00 33.32 345 ASN A O 1
ATOM 2758 N N . VAL A 1 346 ? 98.619 92.970 6.915 1.00 33.15 346 VAL A N 1
ATOM 2759 C CA . VAL A 1 346 ? 97.369 93.426 6.273 1.00 32.88 346 VAL A CA 1
ATOM 2760 C C . VAL A 1 346 ? 97.084 94.858 6.634 1.00 32.13 346 VAL A C 1
ATOM 2761 O O . VAL A 1 346 ? 97.358 95.286 7.745 1.00 31.83 346 VAL A O 1
ATOM 2773 N N . PRO A 1 348 ? 94.023 97.720 7.085 1.00 30.56 348 PRO A N 1
ATOM 2774 C CA . PRO A 1 348 ? 92.583 97.854 7.307 1.00 30.38 348 PRO A CA 1
ATOM 2775 C C . PRO A 1 348 ? 91.764 97.913 6.006 1.00 30.56 348 PRO A C 1
ATOM 2776 O O . PRO A 1 348 ? 90.662 97.362 5.960 1.00 30.24 348 PRO A O 1
ATOM 2780 N N . ARG A 1 349 ? 92.301 98.546 4.961 1.00 30.37 349 ARG A N 1
ATOM 2781 C CA . ARG A 1 349 ? 91.571 98.707 3.714 1.00 30.76 349 ARG A CA 1
ATOM 2782 C C . ARG A 1 349 ? 91.343 97.389 2.947 1.00 30.90 349 ARG A C 1
ATOM 2783 O O . ARG A 1 349 ? 90.579 97.338 1.991 1.00 30.82 349 ARG A O 1
ATOM 2791 N N . GLN A 1 350 ? 92.022 96.326 3.356 1.00 31.15 350 GLN A N 1
ATOM 2792 C CA . GLN A 1 350 ? 91.895 95.031 2.675 1.00 30.98 350 GLN A CA 1
ATOM 2793 C C . GLN A 1 350 ? 90.796 94.134 3.277 1.00 30.95 350 GLN A C 1
ATOM 2794 O O . GLN A 1 350 ? 90.553 93.030 2.791 1.00 30.50 350 GLN A O 1
ATOM 2800 N N . ILE A 1 351 ? 90.152 94.611 4.337 1.00 30.68 351 ILE A N 1
ATOM 2801 C CA . ILE A 1 351 ? 89.106 93.850 4.993 1.00 30.96 351 ILE A CA 1
ATOM 2802 C C . ILE A 1 351 ? 87.750 94.350 4.526 1.00 31.14 351 ILE A C 1
ATOM 2803 O O . ILE A 1 351 ? 87.468 95.554 4.599 1.00 30.80 351 ILE A O 1
ATOM 2808 N N . TRP A 1 352 ? 86.928 93.418 4.033 1.00 30.90 352 TRP A N 1
ATOM 2809 C CA . TRP A 1 352 ? 85.542 93.703 3.691 1.00 30.98 352 TRP A CA 1
ATOM 2810 C C . TRP A 1 352 ? 84.540 92.795 4.421 1.00 30.98 352 TRP A C 1
ATOM 2811 O O . TRP A 1 352 ? 84.511 91.580 4.234 1.00 30.49 352 TRP A O 1
ATOM 2822 N N . ALA A 1 353 ? 83.730 93.424 5.259 1.00 31.39 353 ALA A N 1
ATOM 2823 C CA . ALA A 1 353 ? 82.640 92.764 5.969 1.00 31.81 353 ALA A CA 1
ATOM 2824 C C . ALA A 1 353 ? 81.298 93.158 5.346 1.00 32.37 353 ALA A C 1
ATOM 2825 O O . ALA A 1 353 ? 81.005 94.350 5.159 1.00 32.60 353 ALA A O 1
ATOM 2827 N N . ASN A 1 354 ? 80.488 92.162 5.031 1.00 32.50 354 ASN A N 1
ATOM 2828 C CA . ASN A 1 354 ? 79.141 92.401 4.583 1.00 33.02 354 ASN A CA 1
ATOM 2829 C C . ASN A 1 354 ? 78.178 91.588 5.423 1.00 33.57 354 ASN A C 1
ATOM 2830 O O . ASN A 1 354 ? 78.469 90.441 5.761 1.00 33.75 354 ASN A O 1
ATOM 2835 N N . ASP A 1 355 ? 77.048 92.188 5.785 1.00 33.92 355 ASP A N 1
ATOM 2836 C CA . ASP A 1 355 ? 75.924 91.431 6.336 1.00 33.93 355 ASP A CA 1
ATOM 2837 C C . ASP A 1 355 ? 74.598 92.082 5.946 1.00 33.93 355 ASP A C 1
ATOM 2838 O O . ASP A 1 355 ? 74.480 93.301 5.928 1.00 33.47 355 ASP A O 1
ATOM 2843 N N . ILE A 1 356 ? 73.616 91.253 5.604 1.00 34.04 356 ILE A N 1
ATOM 2844 C CA . ILE A 1 356 ? 72.263 91.714 5.275 1.00 34.25 356 ILE A CA 1
ATOM 2845 C C . ILE A 1 356 ? 71.626 92.519 6.424 1.00 34.53 356 ILE A C 1
ATOM 2846 O O . ILE A 1 356 ? 70.848 93.451 6.183 1.00 34.78 356 ILE A O 1
ATOM 2851 N N . GLU A 1 357 ? 71.962 92.153 7.660 1.00 34.17 357 GLU A N 1
ATOM 2852 C CA . GLU A 1 357 ? 71.387 92.781 8.835 1.00 34.40 357 GLU A CA 1
ATOM 2853 C C . GLU A 1 357 ? 72.069 94.113 9.107 1.00 34.19 357 GLU A C 1
ATOM 2854 O O . GLU A 1 357 ? 73.200 94.153 9.582 1.00 33.78 357 GLU A O 1
ATOM 2860 N N . THR A 1 358 ? 71.372 95.204 8.802 1.00 34.44 358 THR A N 1
ATOM 2861 C CA . THR A 1 358 ? 71.951 96.551 8.908 1.00 34.40 358 THR A CA 1
ATOM 2862 C C . THR A 1 358 ? 72.173 96.985 10.348 1.00 34.47 358 THR A C 1
ATOM 2863 O O . THR A 1 358 ? 72.948 97.903 10.593 1.00 34.64 358 THR A O 1
ATOM 2867 N N . LEU A 1 359 ? 71.480 96.353 11.295 1.00 34.35 359 LEU A N 1
ATOM 2868 C CA . LEU A 1 359 ? 71.740 96.609 12.712 1.00 34.09 359 LEU A CA 1
ATOM 2869 C C . LEU A 1 359 ? 73.151 96.187 13.155 1.00 33.52 359 LEU A C 1
ATOM 2870 O O . LEU A 1 359 ? 73.601 96.583 14.234 1.00 33.23 359 LEU A O 1
ATOM 2875 N N . PHE A 1 360 ? 73.843 95.401 12.322 1.00 32.82 360 PHE A N 1
ATOM 2876 C CA . PHE A 1 360 ? 75.245 95.063 12.572 1.00 32.16 360 PHE A CA 1
ATOM 2877 C C . PHE A 1 360 ? 76.238 96.066 11.990 1.00 31.86 360 PHE A C 1
ATOM 2878 O O . PHE A 1 360 ? 77.431 95.869 12.160 1.00 31.95 360 PHE A O 1
ATOM 2886 N N . LEU A 1 361 ? 75.787 97.106 11.287 1.00 31.29 361 LEU A N 1
ATOM 2887 C CA . LEU A 1 361 ? 76.746 97.991 10.583 1.00 31.38 361 LEU A CA 1
ATOM 2888 C C . LEU A 1 361 ? 77.761 98.690 11.512 1.00 31.23 361 LEU A C 1
ATOM 2889 O O . LEU A 1 361 ? 78.963 98.701 11.234 1.00 31.00 361 LEU A O 1
ATOM 2894 N N . GLU A 1 362 ? 77.272 99.251 12.614 1.00 31.01 362 GLU A N 1
ATOM 2895 C CA . GLU A 1 362 ? 78.098 100.047 13.506 1.00 30.98 362 GLU A CA 1
ATOM 2896 C C . GLU A 1 362 ? 79.091 99.151 14.226 1.00 30.70 362 GLU A C 1
ATOM 2897 O O . GLU A 1 362 ? 80.280 99.445 14.259 1.00 31.30 362 GLU A O 1
ATOM 2903 N N . LEU A 1 363 ? 78.604 98.051 14.789 1.00 29.92 363 LEU A N 1
ATOM 2904 C CA . LEU A 1 363 ? 79.451 97.154 15.549 1.00 29.01 363 LEU A CA 1
ATOM 2905 C C . LEU A 1 363 ? 80.556 96.545 14.682 1.00 29.07 363 LEU A C 1
ATOM 2906 O O . LEU A 1 363 ? 81.666 96.343 15.162 1.00 29.19 363 LEU A O 1
ATOM 2911 N N . LEU A 1 364 ? 80.264 96.274 13.411 1.00 28.75 364 LEU A N 1
ATOM 2912 C CA . LEU A 1 364 ? 81.281 95.764 12.490 1.00 28.84 364 LEU A CA 1
ATOM 2913 C C . LEU A 1 364 ? 82.354 96.817 12.221 1.00 29.05 364 LEU A C 1
ATOM 2914 O O . LEU A 1 364 ? 83.541 96.508 12.155 1.00 28.81 364 LEU A O 1
ATOM 2919 N N . SER A 1 365 ? 81.918 98.061 12.091 1.00 29.50 365 SER A N 1
ATOM 2920 C CA . SER A 1 365 ? 82.802 99.200 11.923 1.00 29.94 365 SER A CA 1
ATOM 2921 C C . SER A 1 365 ? 83.702 99.336 13.150 1.00 29.88 365 SER A C 1
ATOM 2922 O O . SER A 1 365 ? 84.900 99.543 13.036 1.00 29.44 365 SER A O 1
ATOM 2925 N N . ILE A 1 366 ? 83.111 99.187 14.328 1.00 30.02 366 ILE A N 1
ATOM 2926 C CA . ILE A 1 366 ? 83.853 99.318 15.574 1.00 30.03 366 ILE A CA 1
ATOM 2927 C C . ILE A 1 366 ? 84.869 98.188 15.779 1.00 29.85 366 ILE A C 1
ATOM 2928 O O . ILE A 1 366 ? 86.040 98.449 16.053 1.00 29.96 366 ILE A O 1
ATOM 2933 N N . ARG A 1 367 ? 84.428 96.939 15.648 1.00 29.51 367 ARG A N 1
ATOM 2934 C CA . ARG A 1 367 ? 85.336 95.826 15.823 1.00 29.31 367 ARG A CA 1
ATOM 2935 C C . ARG A 1 367 ? 86.493 95.829 14.805 1.00 29.07 367 ARG A C 1
ATOM 2936 O O . ARG A 1 367 ? 87.651 95.711 15.197 1.00 29.14 367 ARG A O 1
ATOM 2944 N N . LEU A 1 368 ? 86.180 95.952 13.516 1.00 28.01 368 LEU A N 1
ATOM 2945 C CA . LEU A 1 368 ? 87.205 95.813 12.494 1.00 27.71 368 LEU A CA 1
ATOM 2946 C C . LEU A 1 368 ? 88.066 97.071 12.349 1.00 27.23 368 LEU A C 1
ATOM 2947 O O . LEU A 1 368 ? 89.227 96.983 11.986 1.00 26.48 368 LEU A O 1
ATOM 2952 N N . GLY A 1 369 ? 87.492 98.231 12.649 1.00 26.85 369 GLY A N 1
ATOM 2953 C CA . GLY A 1 369 ? 88.248 99.468 12.649 1.00 27.01 369 GLY A CA 1
ATOM 2954 C C . GLY A 1 369 ? 89.266 99.539 13.778 1.00 27.11 369 GLY A C 1
ATOM 2955 O O . GLY A 1 369 ? 90.339 100.109 13.607 1.00 26.97 369 GLY A O 1
ATOM 2956 N N . LEU A 1 370 ? 88.939 98.989 14.946 1.00 26.93 370 LEU A N 1
ATOM 2957 C CA . LEU A 1 370 ? 89.899 99.020 16.054 1.00 26.57 370 LEU A CA 1
ATOM 2958 C C . LEU A 1 370 ? 90.805 97.801 16.066 1.00 26.95 370 LEU A C 1
ATOM 2959 O O . LEU A 1 370 ? 91.632 97.655 16.942 1.00 27.60 370 LEU A O 1
ATOM 2964 N N . LEU A 1 371 ? 90.658 96.938 15.070 1.00 27.40 371 LEU A N 1
ATOM 2965 C CA . LEU A 1 371 ? 91.462 95.734 14.955 1.00 27.59 371 LEU A CA 1
ATOM 2966 C C . LEU A 1 371 ? 92.936 96.062 14.738 1.00 28.29 371 LEU A C 1
ATOM 2967 O O . LEU A 1 371 ? 93.807 95.432 15.343 1.00 28.50 371 LEU A O 1
ATOM 2972 N N . PHE A 1 372 ? 93.203 97.038 13.872 1.00 28.45 372 PHE A N 1
ATOM 2973 C CA . PHE A 1 372 ? 94.551 97.510 13.608 1.00 29.31 372 PHE A CA 1
ATOM 2974 C C . PHE A 1 372 ? 94.673 98.971 14.044 1.00 29.30 372 PHE A C 1
ATOM 2975 O O . PHE A 1 372 ? 94.642 99.867 13.200 1.00 29.58 372 PHE A O 1
ATOM 2983 N N . PRO A 1 373 ? 94.834 99.220 15.359 1.00 29.26 373 PRO A N 1
ATOM 2984 C CA . PRO A 1 373 ? 94.702 100.579 15.893 1.00 29.11 373 PRO A CA 1
ATOM 2985 C C . PRO A 1 373 ? 95.835 101.537 15.496 1.00 29.44 373 PRO A C 1
ATOM 2986 O O . PRO A 1 373 ? 95.643 102.758 15.557 1.00 29.53 373 PRO A O 1
ATOM 2990 N N . GLN A 1 374 ? 96.995 101.011 15.102 1.00 29.33 374 GLN A N 1
ATOM 2991 C CA . GLN A 1 374 ? 98.083 101.896 14.663 1.00 29.89 374 GLN A CA 1
ATOM 2992 C C . GLN A 1 374 ? 97.913 102.314 13.207 1.00 29.81 374 GLN A C 1
ATOM 2993 O O . GLN A 1 374 ? 98.535 103.279 12.756 1.00 29.97 374 GLN A O 1
ATOM 2999 N N . LEU A 1 375 ? 97.056 101.602 12.476 1.00 29.67 375 LEU A N 1
ATOM 3000 C CA . LEU A 1 375 ? 96.988 101.768 11.036 1.00 29.19 375 LEU A CA 1
ATOM 3001 C C . LEU A 1 375 ? 95.721 102.467 10.581 1.00 29.42 375 LEU A C 1
ATOM 3002 O O . LEU A 1 375 ? 95.727 103.113 9.526 1.00 29.34 375 LEU A O 1
ATOM 3007 N N . VAL A 1 376 ? 94.646 102.335 11.362 1.00 29.14 376 VAL A N 1
ATOM 3008 C CA . VAL A 1 376 ? 93.339 102.856 10.968 1.00 29.17 376 VAL A CA 1
ATOM 3009 C C . VAL A 1 376 ? 93.374 104.377 10.825 1.00 29.80 376 VAL A C 1
ATOM 3010 O O . VAL A 1 376 ? 93.917 105.069 11.678 1.00 29.93 376 VAL A O 1
ATOM 3014 N N . SER A 1 377 ? 92.796 104.886 9.743 1.00 30.50 377 SER A N 1
ATOM 3015 C CA . SER A 1 377 ? 92.723 106.317 9.519 1.00 31.58 377 SER A CA 1
ATOM 3016 C C . SER A 1 377 ? 91.628 106.683 8.532 1.00 32.20 377 SER A C 1
ATOM 3017 O O . SER A 1 377 ? 90.890 105.818 8.049 1.00 31.96 377 SER A O 1
ATOM 3020 N N . SER A 1 378 ? 91.543 107.983 8.240 1.00 32.96 378 SER A N 1
ATOM 3021 C CA . SER A 1 378 ? 90.581 108.517 7.270 1.00 33.67 378 SER A CA 1
ATOM 3022 C C . SER A 1 378 ? 90.843 108.028 5.847 1.00 33.75 378 SER A C 1
ATOM 3023 O O . SER A 1 378 ? 89.953 108.102 5.012 1.00 33.18 378 SER A O 1
ATOM 3026 N N . ASN A 1 379 ? 92.050 107.505 5.603 1.00 34.45 379 ASN A N 1
ATOM 3027 C CA . ASN A 1 379 ? 92.456 106.967 4.294 1.00 35.42 379 ASN A CA 1
ATOM 3028 C C . ASN A 1 379 ? 92.694 105.458 4.274 1.00 34.74 379 ASN A C 1
ATOM 3029 O O . ASN A 1 379 ? 93.056 104.910 3.227 1.00 35.00 379 ASN A O 1
ATOM 3034 N N . ASN A 1 380 ? 92.523 104.792 5.417 1.00 33.52 380 ASN A N 1
ATOM 3035 C CA . ASN A 1 380 ? 92.868 103.378 5.550 1.00 32.16 380 ASN A CA 1
ATOM 3036 C C . ASN A 1 380 ? 91.932 102.722 6.553 1.00 31.71 380 ASN A C 1
ATOM 3037 O O . ASN A 1 380 ? 92.203 102.688 7.758 1.00 31.25 380 ASN A O 1
ATOM 3042 N N . ALA A 1 381 ? 90.830 102.192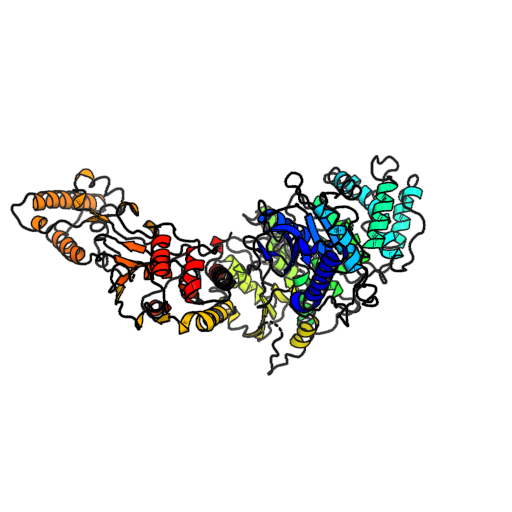 6.044 1.00 30.77 381 ALA A N 1
ATOM 3043 C CA . ALA A 1 381 ? 89.807 101.641 6.889 1.00 30.24 381 ALA A CA 1
ATOM 3044 C C . ALA A 1 381 ? 89.122 100.467 6.197 1.00 29.90 381 ALA A C 1
ATOM 3045 O O . ALA A 1 381 ? 89.147 100.380 4.979 1.00 29.09 381 ALA A O 1
ATOM 3047 N N . PRO A 1 382 ? 88.511 99.558 6.981 1.00 29.91 382 PRO A N 1
ATOM 3048 C CA . PRO A 1 382 ? 87.786 98.434 6.403 1.00 29.92 382 PRO A CA 1
ATOM 3049 C C . PRO A 1 382 ? 86.507 98.880 5.715 1.00 29.91 382 PRO A C 1
ATOM 3050 O O . PRO A 1 382 ? 85.951 99.916 6.077 1.00 29.78 382 PRO A O 1
ATOM 3054 N N . THR A 1 383 ? 86.068 98.107 4.720 1.00 29.76 383 THR A N 1
ATOM 3055 C CA . THR A 1 383 ? 84.805 98.342 4.044 1.00 30.08 383 THR A CA 1
ATOM 3056 C C . THR A 1 383 ? 83.714 97.549 4.765 1.00 30.62 383 THR A C 1
ATOM 3057 O O . THR A 1 383 ? 83.832 96.335 4.968 1.00 30.43 383 THR A O 1
ATOM 3061 N N . ILE A 1 384 ? 82.666 98.257 5.168 1.00 31.28 384 ILE A N 1
ATOM 3062 C CA . ILE A 1 384 ? 81.541 97.662 5.878 1.00 31.72 384 ILE A CA 1
ATOM 3063 C C . ILE A 1 384 ? 80.282 97.879 5.068 1.00 32.36 384 ILE A C 1
ATOM 3064 O O . ILE A 1 384 ? 79.876 99.014 4.885 1.00 32.67 384 ILE A O 1
ATOM 3069 N N . THR A 1 385 ? 79.664 96.794 4.601 1.00 33.09 385 THR A N 1
ATOM 3070 C CA . THR A 1 385 ? 78.429 96.872 3.827 1.00 33.92 385 THR A CA 1
ATOM 3071 C C . THR A 1 385 ? 77.250 96.097 4.461 1.00 34.64 385 THR A C 1
ATOM 3072 O O . THR A 1 385 ? 77.445 95.158 5.252 1.00 34.30 385 THR A O 1
ATOM 3076 N N . GLY A 1 386 ? 76.032 96.532 4.130 1.00 35.05 386 GLY A N 1
ATOM 3077 C CA . GLY A 1 386 ? 74.799 95.952 4.662 1.00 35.45 386 GLY A CA 1
ATOM 3078 C C . GLY A 1 386 ? 73.879 95.443 3.558 1.00 36.04 386 GLY A C 1
ATOM 3079 O O . GLY A 1 386 ? 72.700 95.798 3.490 1.00 36.08 386 GLY A O 1
ATOM 3080 N N . GLU A 1 387 ? 74.429 94.595 2.699 1.00 36.53 387 GLU A N 1
ATOM 3081 C CA . GLU A 1 387 ? 73.734 94.117 1.505 1.00 37.02 387 GLU A CA 1
ATOM 3082 C C . GLU A 1 387 ? 73.405 92.641 1.590 1.00 36.57 387 GLU A C 1
ATOM 3083 O O . GLU A 1 387 ? 74.182 91.853 2.128 1.00 35.87 387 GLU A O 1
ATOM 3089 N N . ASP A 1 388 ? 72.254 92.280 1.032 1.00 36.55 388 ASP A N 1
ATOM 3090 C CA . ASP A 1 388 ? 71.923 90.898 0.746 1.00 36.76 388 ASP A CA 1
ATOM 3091 C C . ASP A 1 388 ? 72.970 90.446 -0.264 1.00 36.79 388 ASP A C 1
ATOM 3092 O O . ASP A 1 388 ? 73.222 91.158 -1.245 1.00 36.38 388 ASP A O 1
ATOM 3097 N N . VAL A 1 389 ? 73.596 89.291 -0.028 1.00 37.09 389 VAL A N 1
ATOM 3098 C CA . VAL A 1 389 ? 74.483 88.688 -1.041 1.00 38.10 389 VAL A CA 1
ATOM 3099 C C . VAL A 1 389 ? 73.832 88.581 -2.433 1.00 38.49 389 VAL A C 1
ATOM 3100 O O . VAL A 1 389 ? 74.507 88.776 -3.441 1.00 38.34 389 VAL A O 1
ATOM 3104 N N . CYS A 1 390 ? 72.527 88.307 -2.479 1.00 38.83 390 CYS A N 1
ATOM 3105 C CA . CYS A 1 390 ? 71.813 88.190 -3.751 1.00 39.52 390 CYS A CA 1
ATOM 3106 C C . CYS A 1 390 ? 71.696 89.500 -4.526 1.00 39.97 390 CYS A C 1
ATOM 3107 O O . CYS A 1 390 ? 71.168 89.508 -5.634 1.00 40.20 390 CYS A O 1
ATOM 3110 N N . SER A 1 391 ? 72.194 90.594 -3.951 1.00 40.51 391 SER A N 1
ATOM 3111 C CA . SER A 1 391 ? 72.248 91.890 -4.630 1.00 40.93 391 SER A CA 1
ATOM 3112 C C . SER A 1 391 ? 73.652 92.192 -5.149 1.00 41.20 391 SER A C 1
ATOM 3113 O O . SER A 1 391 ? 73.842 93.120 -5.931 1.00 41.59 391 SER A O 1
ATOM 3116 N N . LEU A 1 392 ? 74.636 91.417 -4.702 1.00 41.24 392 LEU A N 1
ATOM 3117 C CA . LEU A 1 392 ? 76.025 91.627 -5.093 1.00 41.17 392 LEU A CA 1
ATOM 3118 C C . LEU A 1 392 ? 76.322 91.024 -6.456 1.00 41.63 392 LEU A C 1
ATOM 3119 O O . LEU A 1 392 ? 75.576 90.171 -6.950 1.00 41.67 392 LEU A O 1
ATOM 3124 N N . ASN A 1 393 ? 77.413 91.475 -7.065 1.00 41.88 393 ASN A N 1
ATOM 3125 C CA . ASN A 1 393 ? 77.786 91.013 -8.397 1.00 42.32 393 ASN A CA 1
ATOM 3126 C C . ASN A 1 393 ? 79.276 90.660 -8.451 1.00 42.05 393 ASN A C 1
ATOM 3127 O O . ASN A 1 393 ? 80.025 91.089 -7.568 1.00 42.24 393 ASN A O 1
ATOM 3132 N N . PRO A 1 394 ? 79.716 89.885 -9.476 1.00 41.89 394 PRO A N 1
ATOM 3133 C CA . PRO A 1 394 ? 81.134 89.469 -9.583 1.00 41.52 394 PRO A CA 1
ATOM 3134 C C . PRO A 1 394 ? 82.149 90.611 -9.418 1.00 41.36 394 PRO A C 1
ATOM 3135 O O . PRO A 1 394 ? 83.250 90.401 -8.887 1.00 40.75 394 PRO A O 1
ATOM 3139 N N . GLU A 1 395 ? 81.768 91.804 -9.859 1.00 41.22 395 GLU A N 1
ATOM 3140 C CA A GLU A 1 395 ? 82.588 93.014 -9.788 0.50 41.22 395 GLU A CA 1
ATOM 3141 C CA B GLU A 1 395 ? 82.692 92.923 -9.782 0.50 41.22 395 GLU A CA 1
ATOM 3142 C C . GLU A 1 395 ? 82.897 93.405 -8.343 1.00 41.05 395 GLU A C 1
ATOM 3143 O O . GLU A 1 395 ? 83.952 93.954 -8.037 1.00 40.86 395 GLU A O 1
ATOM 3154 N N . ASP A 1 396 ? 81.937 93.149 -7.455 1.00 40.70 396 ASP A N 1
ATOM 3155 C CA . ASP A 1 396 ? 82.114 93.490 -6.037 1.00 40.34 396 ASP A CA 1
ATOM 3156 C C . ASP A 1 396 ? 83.195 92.611 -5.400 1.00 39.59 396 ASP A C 1
ATOM 3157 O O . ASP A 1 396 ? 83.855 93.020 -4.471 1.00 39.24 396 ASP A O 1
ATOM 3162 N N . PHE A 1 397 ? 83.387 91.422 -5.957 1.00 39.35 397 PHE A N 1
ATOM 3163 C CA . PHE A 1 397 ? 84.372 90.463 -5.492 1.00 38.97 397 PHE A CA 1
ATOM 3164 C C . PHE A 1 397 ? 85.676 90.402 -6.315 1.00 39.28 397 PHE A C 1
ATOM 3165 O O . PHE A 1 397 ? 86.518 89.537 -6.071 1.00 39.41 397 PHE A O 1
ATOM 3173 N N . ALA A 1 398 ? 85.848 91.313 -7.272 1.00 39.21 398 ALA A N 1
ATOM 3174 C CA . ALA A 1 398 ? 87.025 91.319 -8.173 1.00 39.52 398 ALA A CA 1
ATOM 3175 C C . ALA A 1 398 ? 88.393 91.257 -7.459 1.00 39.48 398 ALA A C 1
ATOM 3176 O O . ALA A 1 398 ? 89.286 90.513 -7.871 1.00 39.14 398 ALA A O 1
ATOM 3178 N N . ASN A 1 399 ? 88.540 92.036 -6.391 1.00 39.52 399 ASN A N 1
ATOM 3179 C CA . ASN A 1 399 ? 89.775 92.082 -5.620 1.00 39.43 399 ASN A CA 1
ATOM 3180 C C . ASN A 1 399 ? 89.860 91.066 -4.476 1.00 38.35 399 ASN A C 1
ATOM 3181 O O . ASN A 1 399 ? 90.883 91.006 -3.775 1.00 37.90 399 ASN A O 1
ATOM 3186 N N . VAL A 1 400 ? 88.804 90.265 -4.308 1.00 37.04 400 VAL A N 1
ATOM 3187 C CA . VAL A 1 400 ? 88.743 89.298 -3.221 1.00 35.99 400 VAL A CA 1
ATOM 3188 C C . VAL A 1 400 ? 89.562 88.029 -3.528 1.00 35.70 400 VAL A C 1
ATOM 3189 O O . VAL A 1 400 ? 89.321 87.329 -4.508 1.00 35.57 400 VAL A O 1
ATOM 3193 N N . SER A 1 401 ? 90.535 87.752 -2.666 1.00 35.10 401 SER A N 1
ATOM 3194 C CA . SER A 1 401 ? 91.419 86.603 -2.812 1.00 34.50 401 SER A CA 1
ATOM 3195 C C . SER A 1 401 ? 91.155 85.521 -1.770 1.00 33.73 401 SER A C 1
ATOM 3196 O O . SER A 1 401 ? 91.527 84.369 -1.971 1.00 33.19 401 SER A O 1
ATOM 3199 N N . VAL A 1 402 ? 90.541 85.903 -0.654 1.00 32.96 402 VAL A N 1
ATOM 3200 C CA . VAL A 1 402 ? 90.228 84.965 0.409 1.00 32.90 402 VAL A CA 1
ATOM 3201 C C . VAL A 1 402 ? 88.838 85.281 0.916 1.00 33.07 402 VAL A C 1
ATOM 3202 O O . VAL A 1 402 ? 88.548 86.414 1.282 1.00 32.69 402 VAL A O 1
ATOM 3206 N N . VAL A 1 403 ? 87.977 84.271 0.928 1.00 33.36 403 VAL A N 1
ATOM 3207 C CA . VAL A 1 403 ? 86.687 84.383 1.596 1.00 33.67 403 VAL A CA 1
ATOM 3208 C C . VAL A 1 403 ? 86.609 83.448 2.793 1.00 33.90 403 VAL A C 1
ATOM 3209 O O . VAL A 1 403 ? 87.001 82.291 2.714 1.00 33.99 403 VAL A O 1
ATOM 3213 N N . VAL A 1 404 ? 86.100 83.958 3.908 1.00 34.14 404 VAL A N 1
ATOM 3214 C CA . VAL A 1 404 ? 85.761 83.104 5.028 1.00 34.24 404 VAL A CA 1
ATOM 3215 C C . VAL A 1 404 ? 84.310 83.326 5.391 1.00 34.49 404 VAL A C 1
ATOM 3216 O O . VAL A 1 404 ? 83.810 84.446 5.302 1.00 34.36 404 VAL A O 1
ATOM 3228 N N . ASN A 1 406 ? 80.906 81.670 8.005 1.00 34.15 406 ASN A N 1
ATOM 3229 C CA . ASN A 1 406 ? 80.096 80.794 8.825 1.00 34.37 406 ASN A CA 1
ATOM 3230 C C . ASN A 1 406 ? 78.661 81.060 8.352 1.00 34.03 406 ASN A C 1
ATOM 3231 O O . ASN A 1 406 ? 77.981 81.932 8.876 1.00 34.03 406 ASN A O 1
ATOM 3236 N N . PRO A 1 407 ? 78.216 80.340 7.314 1.00 33.81 407 PRO A N 1
ATOM 3237 C CA . PRO A 1 407 ? 76.983 80.718 6.611 1.00 34.25 407 PRO A CA 1
ATOM 3238 C C . PRO A 1 407 ? 75.713 80.557 7.441 1.00 34.88 407 PRO A C 1
ATOM 3239 O O . PRO A 1 407 ? 75.677 79.712 8.345 1.00 34.70 407 PRO A O 1
ATOM 3243 N N . PRO A 1 408 ? 74.670 81.366 7.135 1.00 35.70 408 PRO A N 1
ATOM 3244 C CA . PRO A 1 408 ? 73.381 81.259 7.807 1.00 36.00 408 PRO A CA 1
ATOM 3245 C C . PRO A 1 408 ? 72.887 79.826 7.767 1.00 36.49 408 PRO A C 1
ATOM 3246 O O . PRO A 1 408 ? 73.023 79.156 6.750 1.00 36.51 408 PRO A O 1
ATOM 3250 N N . TYR A 1 409 ? 72.364 79.364 8.894 1.00 37.13 409 TYR A N 1
ATOM 3251 C CA . TYR A 1 409 ? 71.808 78.037 9.024 1.00 37.82 409 TYR A CA 1
ATOM 3252 C C . TYR A 1 409 ? 70.494 78.240 9.751 1.00 38.28 409 TYR A C 1
ATOM 3253 O O . TYR A 1 409 ? 70.375 79.132 10.586 1.00 38.33 409 TYR A O 1
ATOM 3262 N N . VAL A 1 410 ? 69.493 77.446 9.402 1.00 39.07 410 VAL A N 1
ATOM 3263 C CA . VAL A 1 410 ? 68.178 77.564 10.030 1.00 40.20 410 VAL A CA 1
ATOM 3264 C C . VAL A 1 410 ? 67.778 76.151 10.418 1.00 41.08 410 VAL A C 1
ATOM 3265 O O . VAL A 1 410 ? 67.470 75.326 9.553 1.00 41.54 410 VAL A O 1
ATOM 3269 N N . SER A 1 411 ? 67.836 75.864 11.717 1.00 42.31 411 SER A N 1
ATOM 3270 C CA . SER A 1 411 ? 67.619 74.507 12.202 1.00 43.51 411 SER A CA 1
ATOM 3271 C C . SER A 1 411 ? 66.149 74.177 12.131 1.00 43.86 411 SER A C 1
ATOM 3272 O O . SER A 1 411 ? 65.426 74.303 13.111 1.00 44.61 411 SER A O 1
ATOM 3275 N N . GLY A 1 412 ? 65.714 73.759 10.952 1.00 44.49 412 GLY A N 1
ATOM 3276 C CA . GLY A 1 412 ? 64.308 73.515 10.691 1.00 45.18 412 GLY A CA 1
ATOM 3277 C C . GLY A 1 412 ? 64.096 73.476 9.195 1.00 45.81 412 GLY A C 1
ATOM 3278 O O . GLY A 1 412 ? 64.978 73.030 8.437 1.00 46.30 412 GLY A O 1
ATOM 3279 N N . VAL A 1 413 ? 62.940 73.971 8.767 1.00 46.25 413 VAL A N 1
ATOM 3280 C CA . VAL A 1 413 ? 62.512 73.837 7.373 1.00 46.53 413 VAL A CA 1
ATOM 3281 C C . VAL A 1 413 ? 62.714 75.138 6.573 1.00 46.82 413 VAL A C 1
ATOM 3282 O O . VAL A 1 413 ? 62.142 76.202 6.892 1.00 47.62 413 VAL A O 1
ATOM 3286 N N . THR A 1 414 ? 63.548 75.030 5.541 1.00 46.43 414 THR A N 1
ATOM 3287 C CA . THR A 1 414 ? 63.964 76.150 4.699 1.00 46.00 414 THR A CA 1
ATOM 3288 C C . THR A 1 414 ? 62.776 77.020 4.270 1.00 46.02 414 THR A C 1
ATOM 3289 O O . THR A 1 414 ? 61.714 76.488 3.905 1.00 46.76 414 THR A O 1
ATOM 3293 N N . ASP A 1 415 ? 62.941 78.346 4.328 1.00 45.53 415 ASP A N 1
ATOM 3294 C CA . ASP A 1 415 ? 61.887 79.255 3.869 1.00 45.00 415 ASP A CA 1
ATOM 3295 C C . ASP A 1 415 ? 61.916 79.280 2.343 1.00 44.60 415 ASP A C 1
ATOM 3296 O O . ASP A 1 415 ? 62.924 79.668 1.745 1.00 45.03 415 ASP A O 1
ATOM 3301 N N . PRO A 1 416 ? 60.812 78.851 1.707 1.00 44.12 416 PRO A N 1
ATOM 3302 C CA . PRO A 1 416 ? 60.805 78.735 0.253 1.00 43.61 416 PRO A CA 1
ATOM 3303 C C . PRO A 1 416 ? 61.151 80.023 -0.481 1.00 43.34 416 PRO A C 1
ATOM 3304 O O . PRO A 1 416 ? 61.785 79.959 -1.533 1.00 43.80 416 PRO A O 1
ATOM 3308 N N . ALA A 1 417 ? 60.753 81.179 0.049 1.00 42.86 417 ALA A N 1
ATOM 3309 C CA . ALA A 1 417 ? 61.073 82.451 -0.618 1.00 42.40 417 ALA A CA 1
ATOM 3310 C C . ALA A 1 417 ? 62.580 82.763 -0.587 1.00 42.08 417 ALA A C 1
ATOM 3311 O O . ALA A 1 417 ? 63.105 83.367 -1.516 1.00 42.07 417 ALA A O 1
ATOM 3313 N N . ILE A 1 418 ? 63.257 82.339 0.481 1.00 41.80 418 ILE A N 1
ATOM 3314 C CA . ILE A 1 418 ? 64.709 82.445 0.598 1.00 41.54 418 ILE A CA 1
ATOM 3315 C C . ILE A 1 418 ? 65.395 81.524 -0.427 1.00 41.64 418 ILE A C 1
ATOM 3316 O O . ILE A 1 418 ? 66.320 81.942 -1.138 1.00 41.91 418 ILE A O 1
ATOM 3321 N N . LYS A 1 419 ? 64.925 80.280 -0.480 1.00 41.43 419 LYS A N 1
ATOM 3322 C CA . LYS A 1 419 ? 65.323 79.278 -1.461 1.00 41.66 419 LYS A CA 1
ATOM 3323 C C . LYS A 1 419 ? 65.244 79.837 -2.889 1.00 41.94 419 LYS A C 1
ATOM 3324 O O . LYS A 1 419 ? 66.222 79.792 -3.637 1.00 41.61 419 LYS A O 1
ATOM 3330 N N . ARG A 1 420 ? 64.083 80.383 -3.250 1.00 42.12 420 ARG A N 1
ATOM 3331 C CA . ARG A 1 420 ? 63.871 80.961 -4.579 1.00 42.57 420 ARG A CA 1
ATOM 3332 C C . ARG A 1 420 ? 64.818 82.107 -4.884 1.00 42.15 420 ARG A C 1
ATOM 3333 O O . ARG A 1 420 ? 65.341 82.207 -5.984 1.00 42.45 420 ARG A O 1
ATOM 3341 N N . LYS A 1 421 ? 65.023 82.981 -3.912 1.00 41.94 421 LYS A N 1
ATOM 3342 C CA . LYS A 1 421 ? 65.827 84.177 -4.126 1.00 41.65 421 LYS A CA 1
ATOM 3343 C C . LYS A 1 421 ? 67.277 83.817 -4.482 1.00 41.30 421 LYS A C 1
ATOM 3344 O O . LYS A 1 421 ? 67.839 84.413 -5.396 1.00 41.37 421 LYS A O 1
AT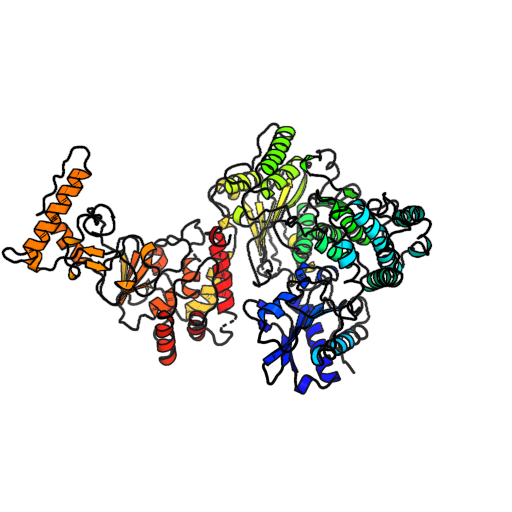OM 3350 N N . PHE A 1 422 ? 67.850 82.836 -3.777 1.00 40.71 422 PHE A N 1
ATOM 3351 C CA . PHE A 1 422 ? 69.188 82.302 -4.071 1.00 40.41 422 PHE A CA 1
ATOM 3352 C C . PHE A 1 422 ? 69.278 81.533 -5.400 1.00 40.59 422 PHE A C 1
ATOM 3353 O O . PHE A 1 422 ? 70.243 81.708 -6.174 1.00 39.75 422 PHE A O 1
ATOM 3361 N N . ALA A 1 423 ? 68.274 80.692 -5.658 1.00 40.81 423 ALA A N 1
ATOM 3362 C CA . ALA A 1 423 ? 68.216 79.900 -6.889 1.00 41.40 423 ALA A CA 1
ATOM 3363 C C . ALA A 1 423 ? 68.188 80.775 -8.141 1.00 41.69 423 ALA A C 1
ATOM 3364 O O . ALA A 1 423 ? 68.958 80.547 -9.075 1.00 41.34 423 ALA A O 1
ATOM 3366 N N . HIS A 1 424 ? 67.310 81.777 -8.161 1.00 41.91 424 HIS A N 1
ATOM 3367 C CA . HIS A 1 424 ? 67.237 82.688 -9.306 1.00 42.48 424 HIS A CA 1
ATOM 3368 C C . HIS A 1 424 ? 68.578 83.380 -9.577 1.00 42.39 424 HIS A C 1
ATOM 3369 O O . HIS A 1 424 ? 69.038 83.421 -10.720 1.00 41.93 424 HIS A O 1
ATOM 3376 N N . LYS A 1 425 ? 69.202 83.902 -8.517 1.00 42.09 425 LYS A N 1
ATOM 3377 C CA . LYS A 1 425 ? 70.469 84.591 -8.635 1.00 41.80 425 LYS A CA 1
ATOM 3378 C C . LYS A 1 425 ? 71.539 83.688 -9.257 1.00 41.82 425 LYS A C 1
ATOM 3379 O O . LYS A 1 425 ? 72.270 84.116 -10.143 1.00 41.74 425 LYS A O 1
ATOM 3385 N N . ILE A 1 426 ? 71.599 82.438 -8.807 1.00 41.90 426 ILE A N 1
ATOM 3386 C CA . ILE A 1 426 ? 72.490 81.429 -9.376 1.00 42.21 426 ILE A CA 1
ATOM 3387 C C . ILE A 1 426 ? 72.153 81.121 -10.849 1.00 43.12 426 ILE A C 1
ATOM 3388 O O . ILE A 1 426 ? 73.055 81.084 -11.694 1.00 43.05 426 ILE A O 1
ATOM 3393 N N . ILE A 1 427 ? 70.866 80.944 -11.164 1.00 44.03 427 ILE A N 1
ATOM 3394 C CA . ILE A 1 427 ? 70.440 80.766 -12.560 1.00 44.82 427 ILE A CA 1
ATOM 3395 C C . ILE A 1 427 ? 70.931 81.936 -13.404 1.00 45.02 427 ILE A C 1
ATOM 3396 O O . ILE A 1 427 ? 71.526 81.738 -14.456 1.00 44.91 427 ILE A O 1
ATOM 3401 N N . GLN A 1 428 ? 70.663 83.150 -12.937 1.00 45.30 428 GLN A N 1
ATOM 3402 C CA . GLN A 1 428 ? 71.047 84.355 -13.646 1.00 45.85 428 GLN A CA 1
ATOM 3403 C C . GLN A 1 428 ? 72.556 84.380 -13.907 1.00 46.04 428 GLN A C 1
ATOM 3404 O O . GLN A 1 428 ? 72.967 84.624 -15.029 1.00 46.45 428 GLN A O 1
ATOM 3410 N N . LEU A 1 429 ? 73.369 84.095 -12.887 1.00 45.78 429 LEU A N 1
ATOM 3411 C CA . LEU A 1 429 ? 74.824 84.166 -13.020 1.00 45.78 429 LEU A CA 1
ATOM 3412 C C . LEU A 1 429 ? 75.464 83.074 -13.885 1.00 45.76 429 LEU A C 1
ATOM 3413 O O . LEU A 1 429 ? 76.441 83.340 -14.583 1.00 45.72 429 LEU A O 1
ATOM 3418 N N . THR A 1 430 ? 74.930 81.856 -13.824 1.00 45.63 430 THR A N 1
ATOM 3419 C CA . THR A 1 430 ? 75.572 80.697 -14.442 1.00 45.51 430 THR A CA 1
ATOM 3420 C C . THR A 1 430 ? 74.811 80.153 -15.642 1.00 45.96 430 THR A C 1
ATOM 3421 O O . THR A 1 430 ? 75.320 79.294 -16.376 1.00 45.87 430 THR A O 1
ATOM 3425 N N . GLY A 1 431 ? 73.581 80.626 -15.812 1.00 46.15 431 GLY A N 1
ATOM 3426 C CA . GLY A 1 431 ? 72.682 80.104 -16.837 1.00 46.53 431 GLY A CA 1
ATOM 3427 C C . GLY A 1 431 ? 72.010 78.807 -16.440 1.00 46.61 431 GLY A C 1
ATOM 3428 O O . GLY A 1 431 ? 71.140 78.313 -17.152 1.00 46.71 431 GLY A O 1
ATOM 3429 N N . ASN A 1 432 ? 72.400 78.254 -15.296 1.00 46.67 432 ASN A N 1
ATOM 3430 C CA . ASN A 1 432 ? 71.914 76.943 -14.890 1.00 46.81 432 ASN A CA 1
ATOM 3431 C C . ASN A 1 432 ? 71.390 76.883 -13.466 1.00 46.49 432 ASN A C 1
ATOM 3432 O O . ASN A 1 432 ? 71.737 77.724 -12.643 1.00 46.67 432 ASN A O 1
ATOM 3437 N N . ARG A 1 433 ? 70.543 75.888 -13.188 1.00 46.00 433 ARG A N 1
ATOM 3438 C CA . ARG A 1 433 ? 70.053 75.625 -11.832 1.00 45.34 433 ARG A CA 1
ATOM 3439 C C . ARG A 1 433 ? 71.236 75.424 -10.870 1.00 44.77 433 ARG A C 1
ATOM 3440 O O . ARG A 1 433 ? 72.348 75.130 -11.322 1.00 44.70 433 ARG A O 1
ATOM 3448 N N . PRO A 1 434 ? 71.020 75.611 -9.552 1.00 44.33 434 PRO A N 1
ATOM 3449 C CA . PRO A 1 434 ? 72.124 75.396 -8.597 1.00 44.01 434 PRO A CA 1
ATOM 3450 C C . PRO A 1 434 ? 72.604 73.949 -8.510 1.00 43.70 434 PRO A C 1
ATOM 3451 O O . PRO A 1 434 ? 71.806 73.025 -8.528 1.00 43.78 434 PRO A O 1
ATOM 3455 N N . GLN A 1 435 ? 73.907 73.761 -8.390 1.00 43.62 435 GLN A N 1
ATOM 3456 C CA . GLN A 1 435 ? 74.471 72.423 -8.296 1.00 43.85 435 GLN A CA 1
ATOM 3457 C C . GLN A 1 435 ? 74.059 71.739 -7.001 1.00 43.84 435 GLN A C 1
ATOM 3458 O O . GLN A 1 435 ? 74.070 70.514 -6.916 1.00 43.96 435 GLN A O 1
ATOM 3464 N N . THR A 1 436 ? 73.693 72.536 -5.997 1.00 43.98 436 THR A N 1
ATOM 3465 C CA . THR A 1 436 ? 73.331 72.010 -4.680 1.00 43.85 436 THR A CA 1
ATOM 3466 C C . THR A 1 436 ? 71.833 71.799 -4.475 1.00 44.05 436 THR A C 1
ATOM 3467 O O . THR A 1 436 ? 71.439 71.082 -3.559 1.00 44.60 436 THR A O 1
ATOM 3471 N N . LEU A 1 437 ? 70.997 72.412 -5.309 1.00 44.29 437 LEU A N 1
ATOM 3472 C CA . LEU A 1 437 ? 69.551 72.400 -5.065 1.00 44.73 437 LEU A CA 1
ATOM 3473 C C . LEU A 1 437 ? 68.882 71.084 -5.469 1.00 44.83 437 LEU A C 1
ATOM 3474 O O . LEU A 1 437 ? 68.274 70.982 -6.536 1.00 45.14 437 LEU A O 1
ATOM 3479 N N . PHE A 1 438 ? 69.013 70.081 -4.605 1.00 44.88 438 PHE A N 1
ATOM 3480 C CA . PHE A 1 438 ? 68.331 68.802 -4.769 1.00 44.78 438 PHE A CA 1
ATOM 3481 C C . PHE A 1 438 ? 67.885 68.367 -3.379 1.00 44.98 438 PHE A C 1
ATOM 3482 O O . PHE A 1 438 ? 68.501 68.771 -2.373 1.00 45.26 438 PHE A O 1
ATOM 3490 N N . GLY A 1 439 ? 66.821 67.561 -3.313 1.00 44.72 439 GLY A N 1
ATOM 3491 C CA . GLY A 1 439 ? 66.271 67.105 -2.035 1.00 44.12 439 GLY A CA 1
ATOM 3492 C C . GLY A 1 439 ? 65.802 68.226 -1.117 1.00 43.86 439 GLY A C 1
ATOM 3493 O O . GLY A 1 439 ? 65.245 69.225 -1.579 1.00 44.21 439 GLY A O 1
ATOM 3494 N N . GLN A 1 440 ? 66.019 68.041 0.186 1.00 43.43 440 GLN A N 1
ATOM 3495 C CA A GLN A 1 440 ? 65.663 69.047 1.177 0.50 43.22 440 GLN A CA 1
ATOM 3496 C CA B GLN A 1 440 ? 65.668 69.040 1.198 0.50 43.25 440 GLN A CA 1
ATOM 3497 C C . GLN A 1 440 ? 66.848 69.988 1.405 1.00 43.11 440 GLN A C 1
ATOM 3498 O O . GLN A 1 440 ? 67.610 69.852 2.363 1.00 43.50 440 GLN A O 1
ATOM 3509 N N . ILE A 1 441 ? 66.996 70.932 0.486 1.00 42.61 441 ILE A N 1
ATOM 3510 C CA . ILE A 1 441 ? 68.061 71.922 0.505 1.00 42.14 441 ILE A CA 1
ATOM 3511 C C . ILE A 1 441 ? 68.151 72.743 1.802 1.00 41.57 441 ILE A C 1
ATOM 3512 O O . ILE A 1 441 ? 67.131 73.131 2.361 1.00 42.24 441 ILE A O 1
ATOM 3517 N N . GLY A 1 442 ? 69.372 72.986 2.277 1.00 40.86 442 GLY A N 1
ATOM 3518 C CA . GLY A 1 442 ? 69.634 73.975 3.338 1.00 39.80 442 GLY A CA 1
ATOM 3519 C C . GLY A 1 442 ? 70.189 75.275 2.757 1.00 39.23 442 GLY A C 1
ATOM 3520 O O . GLY A 1 442 ? 70.941 75.249 1.773 1.00 38.92 442 GLY A O 1
ATOM 3521 N N . VAL A 1 443 ? 69.819 76.414 3.352 1.00 38.71 443 VAL A N 1
ATOM 3522 C CA . VAL A 1 443 ? 70.291 77.721 2.870 1.00 38.37 443 VAL A CA 1
ATOM 3523 C C . VAL A 1 443 ? 71.814 77.860 2.863 1.00 37.97 443 VAL A C 1
ATOM 3524 O O . VAL A 1 443 ? 72.366 78.570 2.015 1.00 37.96 443 VAL A O 1
ATOM 3528 N N . GLU A 1 444 ? 72.481 77.182 3.794 1.00 37.51 444 GLU A N 1
ATOM 3529 C CA . GLU A 1 444 ? 73.945 77.220 3.881 1.00 37.51 444 GLU A CA 1
ATOM 3530 C C . GLU A 1 444 ? 74.655 76.741 2.606 1.00 37.14 444 GLU A C 1
ATOM 3531 O O . GLU A 1 444 ? 75.685 77.275 2.236 1.00 37.14 444 GLU A O 1
ATOM 3537 N N . ALA A 1 445 ? 74.100 75.732 1.947 1.00 36.89 445 ALA A N 1
ATOM 3538 C CA . ALA A 1 445 ? 74.702 75.184 0.749 1.00 36.63 445 ALA A CA 1
ATOM 3539 C C . ALA A 1 445 ? 74.475 76.122 -0.437 1.00 36.59 445 ALA A C 1
ATOM 3540 O O . ALA A 1 445 ? 75.364 76.305 -1.274 1.00 36.05 445 ALA A O 1
ATOM 3542 N N . LEU A 1 446 ? 73.299 76.745 -0.476 1.00 36.55 446 LEU A N 1
ATOM 3543 C CA . LEU A 1 446 ? 72.971 77.701 -1.525 1.00 36.68 446 LEU A CA 1
ATOM 3544 C C . LEU A 1 446 ? 73.824 78.953 -1.415 1.00 36.54 446 LEU A C 1
ATOM 3545 O O . LEU A 1 446 ? 74.288 79.481 -2.437 1.00 35.73 446 LEU A O 1
ATOM 3550 N N . PHE A 1 447 ? 74.014 79.417 -0.171 1.00 36.08 447 PHE A N 1
ATOM 3551 C CA . PHE A 1 447 ? 74.837 80.578 0.125 1.00 35.85 447 PHE A CA 1
ATOM 3552 C C . PHE A 1 447 ? 76.276 80.336 -0.333 1.00 35.46 447 PHE A C 1
ATOM 3553 O O . PHE A 1 447 ? 76.859 81.175 -1.016 1.00 34.91 447 PHE A O 1
ATOM 3561 N N . LEU A 1 448 ? 76.841 79.197 0.053 1.00 35.03 448 LEU A N 1
ATOM 3562 C CA . LEU A 1 448 ? 78.203 78.861 -0.319 1.00 35.07 448 LEU A CA 1
ATOM 3563 C C . LEU A 1 448 ? 78.396 78.820 -1.844 1.00 35.40 448 LEU A C 1
ATOM 3564 O O . LEU A 1 448 ? 79.350 79.394 -2.373 1.00 35.07 448 LEU A O 1
ATOM 3569 N N . GLU A 1 449 ? 77.480 78.136 -2.528 1.00 35.89 449 GLU A N 1
ATOM 3570 C CA . GLU A 1 449 ? 77.459 78.056 -3.977 1.00 36.37 449 GLU A CA 1
ATOM 3571 C C . GLU A 1 449 ? 77.356 79.433 -4.644 1.00 36.31 449 GLU A C 1
ATOM 3572 O O . GLU A 1 449 ? 78.080 79.705 -5.595 1.00 36.44 449 GLU A O 1
ATOM 3578 N N . LEU A 1 450 ? 76.480 80.297 -4.145 1.00 36.34 450 LEU A N 1
ATOM 3579 C CA . LEU A 1 450 ? 76.365 81.646 -4.677 1.00 36.99 450 LEU A CA 1
ATOM 3580 C C . LEU A 1 450 ? 77.675 82.422 -4.549 1.00 37.51 450 LEU A C 1
ATOM 3581 O O . LEU A 1 450 ? 78.106 83.087 -5.501 1.00 37.43 450 LEU A O 1
ATOM 3586 N N . VAL A 1 451 ? 78.305 82.348 -3.376 1.00 37.56 451 VAL A N 1
ATOM 3587 C CA . VAL A 1 451 ? 79.562 83.043 -3.179 1.00 37.86 451 VAL A CA 1
ATOM 3588 C C . VAL A 1 451 ? 80.628 82.472 -4.111 1.00 38.18 451 VAL A C 1
ATOM 3589 O O . VAL A 1 451 ? 81.365 83.226 -4.741 1.00 38.07 451 VAL A O 1
ATOM 3593 N N . THR A 1 452 ? 80.683 81.146 -4.220 1.00 38.56 452 THR A N 1
ATOM 3594 C CA . THR A 1 452 ? 81.640 80.493 -5.108 1.00 39.04 452 THR A CA 1
ATOM 3595 C C . THR A 1 452 ? 81.496 81.013 -6.541 1.00 39.70 452 THR A C 1
ATOM 3596 O O . THR A 1 452 ? 82.498 81.309 -7.197 1.00 39.94 452 THR A O 1
ATOM 3600 N N . GLU A 1 453 ? 80.261 81.152 -7.018 1.00 39.95 453 GLU A N 1
ATOM 3601 C CA . GLU A 1 453 ? 80.046 81.611 -8.389 1.00 40.79 453 GLU A CA 1
ATOM 3602 C C . GLU A 1 453 ? 80.445 83.069 -8.563 1.00 40.55 453 GLU A C 1
ATOM 3603 O O . GLU A 1 453 ? 81.023 83.439 -9.584 1.00 40.92 453 GLU A O 1
ATOM 3609 N N . LEU A 1 454 ? 80.156 83.872 -7.547 1.00 39.96 454 LEU A N 1
ATOM 3610 C CA . LEU A 1 454 ? 80.522 85.281 -7.497 1.00 39.79 454 LEU A CA 1
ATOM 3611 C C . LEU A 1 454 ? 82.037 85.602 -7.532 1.00 39.80 454 LEU A C 1
ATOM 3612 O O . LEU A 1 454 ? 82.417 86.665 -8.013 1.00 39.95 454 LEU A O 1
ATOM 3617 N N . VAL A 1 455 ? 82.894 84.713 -7.028 1.00 39.54 455 VAL A N 1
ATOM 3618 C CA . VAL A 1 455 ? 84.348 84.999 -6.974 1.00 39.19 455 VAL A CA 1
ATOM 3619 C C . VAL A 1 455 ? 85.120 84.494 -8.203 1.00 39.84 455 VAL A C 1
ATOM 3620 O O . VAL A 1 455 ? 84.600 83.697 -8.997 1.00 39.77 455 VAL A O 1
ATOM 3624 N N . GLN A 1 456 ? 86.357 84.964 -8.358 1.00 40.16 456 GLN A N 1
ATOM 3625 C CA . GLN A 1 456 ? 87.209 84.554 -9.475 1.00 40.79 456 GLN A CA 1
ATOM 3626 C C . GLN A 1 456 ? 87.969 83.281 -9.162 1.00 40.56 456 GLN A C 1
ATOM 3627 O O . GLN A 1 456 ? 88.203 82.955 -7.992 1.00 40.68 456 GLN A O 1
ATOM 3633 N N . ASP A 1 457 ? 88.385 82.589 -10.221 1.00 40.36 457 ASP A N 1
ATOM 3634 C CA . ASP A 1 457 ? 89.255 81.420 -10.124 1.00 39.85 457 ASP A CA 1
ATOM 3635 C C . ASP A 1 457 ? 90.465 81.746 -9.247 1.00 38.90 457 ASP A C 1
ATOM 3636 O O . ASP A 1 457 ? 90.962 82.873 -9.241 1.00 37.92 457 ASP A O 1
ATOM 3641 N N . GLY A 1 458 ? 90.897 80.770 -8.457 1.00 38.33 458 GLY A N 1
ATOM 3642 C CA . GLY A 1 458 ? 92.017 80.972 -7.554 1.00 37.18 458 GLY A CA 1
ATOM 3643 C C . GLY A 1 458 ? 91.656 81.510 -6.186 1.00 36.31 458 GLY A C 1
ATOM 3644 O O . GLY A 1 458 ? 92.434 81.355 -5.262 1.00 36.38 458 GLY A O 1
ATOM 3645 N N . THR A 1 459 ? 90.500 82.159 -6.053 1.00 35.82 459 THR A N 1
ATOM 3646 C CA . THR A 1 459 ? 90.020 82.654 -4.752 1.00 35.06 459 THR A CA 1
ATOM 3647 C C . THR A 1 459 ? 89.934 81.505 -3.744 1.00 34.51 459 THR A C 1
ATOM 3648 O O . THR A 1 459 ? 89.368 80.456 -4.051 1.00 33.44 459 THR A O 1
ATOM 3652 N N . VAL A 1 460 ? 90.510 81.714 -2.561 1.00 34.10 460 VAL A N 1
ATOM 3653 C CA . VAL A 1 460 ? 90.449 80.735 -1.476 1.00 34.55 460 VAL A CA 1
ATOM 3654 C C . VAL A 1 460 ? 89.132 80.902 -0.693 1.00 34.51 460 VAL A C 1
ATOM 3655 O O . VAL A 1 460 ? 88.837 81.987 -0.182 1.00 34.01 460 VAL A O 1
ATOM 3659 N N . ILE A 1 461 ? 88.345 79.827 -0.638 1.00 34.21 461 ILE A N 1
ATOM 3660 C CA . ILE A 1 461 ? 87.052 79.843 0.034 1.00 34.44 461 ILE A CA 1
ATOM 3661 C C . ILE A 1 461 ? 87.067 78.842 1.177 1.00 34.42 461 ILE A C 1
ATOM 3662 O O . ILE A 1 461 ? 87.225 77.635 0.948 1.00 34.29 461 ILE A O 1
ATOM 3667 N N . SER A 1 462 ? 86.896 79.353 2.394 1.00 34.11 462 SER A N 1
ATOM 3668 C CA . SER A 1 462 ? 86.838 78.543 3.611 1.00 33.95 462 SER A CA 1
ATOM 3669 C C . SER A 1 462 ? 85.457 78.693 4.209 1.00 33.85 462 SER A C 1
ATOM 3670 O O . SER A 1 462 ? 85.029 79.806 4.529 1.00 33.80 462 SER A O 1
ATOM 3673 N N . ALA A 1 463 ? 84.767 77.567 4.365 1.00 33.41 463 ALA A N 1
ATOM 3674 C CA . ALA A 1 463 ? 83.402 77.570 4.851 1.00 32.99 463 ALA A CA 1
ATOM 3675 C C . ALA A 1 463 ? 83.203 76.532 5.945 1.00 32.70 463 ALA A C 1
ATOM 3676 O O . ALA A 1 463 ? 83.605 75.364 5.802 1.00 32.67 463 ALA A O 1
ATOM 3678 N N . ILE A 1 464 ? 82.572 76.977 7.025 1.00 31.75 464 ILE A N 1
ATOM 3679 C CA . ILE A 1 464 ? 82.224 76.123 8.147 1.00 31.54 464 ILE A CA 1
ATOM 3680 C C . ILE A 1 464 ? 80.879 75.491 7.818 1.00 32.41 464 ILE A C 1
ATOM 3681 O O . ILE A 1 464 ? 79.920 76.205 7.528 1.00 32.27 464 ILE A O 1
ATOM 3694 N N . PRO A 1 466 ? 77.856 72.060 8.431 1.00 35.13 466 PRO A N 1
ATOM 3695 C CA . PRO A 1 466 ? 77.403 70.887 9.179 1.00 35.27 466 PRO A CA 1
ATOM 3696 C C . PRO A 1 466 ? 78.120 69.636 8.697 1.00 35.56 466 PRO A C 1
ATOM 3697 O O . PRO A 1 466 ? 78.220 69.423 7.487 1.00 35.54 466 PRO A O 1
ATOM 3701 N N . LYS A 1 467 ? 78.620 68.828 9.635 1.00 35.89 467 LYS A N 1
ATOM 3702 C CA . LYS A 1 467 ? 79.394 67.629 9.312 1.00 36.58 467 LYS A CA 1
ATOM 3703 C C . LYS A 1 467 ? 78.572 66.591 8.552 1.00 37.07 467 LYS A C 1
ATOM 3704 O O . LYS A 1 467 ? 79.126 65.762 7.844 1.00 37.21 467 LYS A O 1
ATOM 3710 N N . GLN A 1 468 ? 77.255 66.632 8.706 1.00 38.08 468 GLN A N 1
ATOM 3711 C CA . GLN A 1 468 ? 76.369 65.709 7.992 1.00 39.07 468 GLN A CA 1
ATOM 3712 C C . GLN A 1 468 ? 76.723 65.624 6.513 1.00 39.25 468 GLN A C 1
ATOM 3713 O O . GLN A 1 468 ? 76.649 64.540 5.925 1.00 39.83 468 GLN A O 1
ATOM 3719 N N . TYR A 1 469 ? 77.110 66.762 5.925 1.00 38.87 469 TYR A N 1
ATOM 3720 C CA . TYR A 1 469 ? 77.472 66.840 4.504 1.00 38.61 469 TYR A CA 1
ATOM 3721 C C . TYR A 1 469 ? 78.582 65.870 4.119 1.00 38.91 469 TYR A C 1
ATOM 3722 O O . TYR A 1 469 ? 78.648 65.443 2.973 1.00 38.89 469 TYR A O 1
ATOM 3731 N N . LEU A 1 470 ? 79.447 65.529 5.071 1.00 39.25 470 LEU A N 1
ATOM 3732 C CA . LEU A 1 470 ? 80.510 64.561 4.814 1.00 39.96 470 LEU A CA 1
ATOM 3733 C C . LEU A 1 470 ? 79.966 63.174 4.550 1.00 40.40 470 LEU A C 1
ATOM 3734 O O . LEU A 1 470 ? 80.449 62.477 3.658 1.00 40.27 470 LEU A O 1
ATOM 3739 N N . THR A 1 471 ? 78.968 62.784 5.348 1.00 40.97 471 THR A N 1
ATOM 3740 C CA . THR A 1 471 ? 78.585 61.380 5.470 1.00 41.41 471 THR A CA 1
ATOM 3741 C C . THR A 1 471 ? 77.151 61.013 5.110 1.00 41.64 471 THR A C 1
ATOM 3742 O O . THR A 1 471 ? 76.889 59.849 4.841 1.00 42.16 471 THR A O 1
ATOM 3746 N N . ALA A 1 472 ? 76.233 61.980 5.125 1.00 42.06 472 ALA A N 1
ATOM 3747 C CA . ALA A 1 472 ? 74.802 61.715 4.868 1.00 42.54 472 ALA A CA 1
ATOM 3748 C C . ALA A 1 472 ? 74.520 61.259 3.446 1.00 42.89 472 ALA A C 1
ATOM 3749 O O . ALA A 1 472 ? 75.270 61.567 2.528 1.00 42.77 472 ALA A O 1
ATOM 3751 N N . GLN A 1 473 ? 73.421 60.532 3.277 1.00 44.04 473 GLN A N 1
ATOM 3752 C CA . GLN A 1 473 ? 73.092 59.915 1.988 1.00 44.73 473 GLN A CA 1
ATOM 3753 C C . GLN A 1 473 ? 71.865 60.480 1.253 1.00 44.76 473 GLN A C 1
ATOM 3754 O O . GLN A 1 473 ? 71.529 60.001 0.172 1.00 45.26 473 GLN A O 1
ATOM 3760 N N . GLY A 1 474 ? 71.216 61.503 1.800 1.00 44.83 474 GLY A N 1
ATOM 3761 C CA . GLY A 1 474 ? 70.163 62.197 1.045 1.00 45.11 474 GLY A CA 1
ATOM 3762 C C . GLY A 1 474 ? 70.697 62.728 -0.277 1.00 45.29 474 GLY A C 1
ATOM 3763 O O . GLY A 1 474 ? 71.913 62.751 -0.476 1.00 46.17 474 GLY A O 1
ATOM 3764 N N . ASN A 1 475 ? 69.818 63.158 -1.184 1.00 45.25 475 ASN A N 1
ATOM 3765 C CA . ASN A 1 475 ? 70.265 63.773 -2.451 1.00 45.13 475 ASN A CA 1
ATOM 3766 C C . ASN A 1 475 ? 70.902 65.158 -2.283 1.00 44.66 475 ASN A C 1
ATOM 3767 O O . ASN A 1 475 ? 71.628 65.615 -3.159 1.00 45.02 475 ASN A O 1
ATOM 3772 N N . GLU A 1 476 ? 70.616 65.832 -1.176 1.00 44.34 476 GLU A N 1
ATOM 3773 C CA . GLU A 1 476 ? 71.157 67.166 -0.935 1.00 44.34 476 GLU A CA 1
ATOM 3774 C C . GLU A 1 476 ? 72.635 67.121 -0.518 1.00 44.02 476 GLU A C 1
ATOM 3775 O O . GLU A 1 476 ? 73.401 68.022 -0.855 1.00 43.63 476 GLU A O 1
ATOM 3781 N N . SER A 1 477 ? 73.018 66.078 0.224 1.00 43.87 477 SER A N 1
ATOM 3782 C CA . SER A 1 477 ? 74.407 65.887 0.620 1.00 43.46 477 SER A CA 1
ATOM 3783 C C . SER A 1 477 ? 75.181 65.344 -0.565 1.00 43.53 477 SER A C 1
ATOM 3784 O O . SER A 1 477 ? 76.346 65.696 -0.767 1.00 43.86 477 SER A O 1
ATOM 3787 N N . LYS A 1 478 ? 74.531 64.495 -1.357 1.00 43.33 478 LYS A N 1
ATOM 3788 C CA . LYS A 1 478 ? 75.165 63.953 -2.552 1.00 43.40 478 LYS A CA 1
ATOM 3789 C C . LYS A 1 478 ? 75.512 65.076 -3.528 1.00 42.92 478 LYS A C 1
ATOM 3790 O O . LYS A 1 478 ? 76.641 65.140 -4.015 1.00 43.22 478 LYS A O 1
ATOM 3796 N N . ALA A 1 479 ? 74.546 65.955 -3.801 1.00 42.07 479 ALA A N 1
ATOM 3797 C CA . ALA A 1 479 ? 74.770 67.106 -4.672 1.00 41.52 479 ALA A CA 1
ATOM 3798 C C . ALA A 1 479 ? 75.826 68.064 -4.113 1.00 41.36 479 ALA A C 1
ATOM 3799 O O . ALA A 1 479 ? 76.547 68.710 -4.884 1.00 41.14 479 ALA A O 1
ATOM 3801 N N . PHE A 1 480 ? 75.915 68.148 -2.783 1.00 40.91 480 PHE A N 1
ATOM 3802 C CA . PHE A 1 480 ? 76.867 69.044 -2.148 1.00 40.82 480 PHE A CA 1
ATOM 3803 C C . PHE A 1 480 ? 78.303 68.577 -2.327 1.00 41.16 480 PHE A C 1
ATOM 3804 O O . PHE A 1 480 ? 79.176 69.375 -2.662 1.00 41.01 480 PHE A O 1
ATOM 3812 N N . ARG A 1 481 ? 78.541 67.289 -2.108 1.00 41.78 481 ARG A N 1
ATOM 3813 C CA . ARG A 1 481 ? 79.861 66.698 -2.348 1.00 42.32 481 ARG A CA 1
ATOM 3814 C C . ARG A 1 481 ? 80.272 66.777 -3.822 1.00 42.38 481 ARG A C 1
ATOM 3815 O O . ARG A 1 481 ? 81.459 66.872 -4.127 1.00 42.66 481 ARG A O 1
ATOM 3823 N N . GLU A 1 482 ? 79.294 66.741 -4.728 1.00 42.53 482 GLU A N 1
ATOM 3824 C CA . GLU A 1 482 ? 79.562 66.917 -6.159 1.00 42.52 482 GLU A CA 1
ATOM 3825 C C . GLU A 1 482 ? 80.048 68.336 -6.419 1.00 41.81 482 GLU A C 1
ATOM 3826 O O . GLU A 1 482 ? 81.005 68.537 -7.164 1.00 41.85 482 GLU A O 1
ATOM 3832 N N . PHE A 1 483 ? 79.372 69.305 -5.805 1.00 40.98 483 PHE A N 1
ATOM 3833 C CA . PHE A 1 483 ? 79.766 70.703 -5.849 1.00 40.59 483 PHE A CA 1
ATOM 3834 C C . PHE A 1 483 ? 81.191 70.919 -5.316 1.00 40.45 483 PHE A C 1
ATOM 3835 O O . PHE A 1 483 ? 81.978 71.639 -5.926 1.00 39.98 483 PHE A O 1
ATOM 3843 N N . LEU A 1 484 ? 81.523 70.271 -4.207 1.00 40.35 484 LEU A N 1
ATOM 3844 C CA . LEU A 1 484 ? 82.838 70.450 -3.593 1.00 40.75 484 LEU A CA 1
ATOM 3845 C C . LEU A 1 484 ? 83.987 70.043 -4.505 1.00 41.22 484 LEU A C 1
ATOM 3846 O O . LEU A 1 484 ? 84.978 70.759 -4.615 1.00 41.36 484 LEU A O 1
ATOM 3851 N N . VAL A 1 485 ? 83.844 68.897 -5.157 1.00 41.59 485 VAL A N 1
ATOM 3852 C CA . VAL A 1 485 ? 84.889 68.375 -6.029 1.00 41.87 485 VAL A CA 1
ATOM 3853 C C . VAL A 1 485 ? 84.723 68.863 -7.475 1.00 41.97 485 VAL A C 1
ATOM 3854 O O . VAL A 1 485 ? 85.462 68.446 -8.360 1.00 42.07 485 VAL A O 1
ATOM 3858 N N . GLY A 1 486 ? 83.732 69.721 -7.705 1.00 41.69 486 GLY A N 1
ATOM 3859 C CA . GLY A 1 486 ? 83.610 70.453 -8.956 1.00 41.27 486 GLY A CA 1
ATOM 3860 C C . GLY A 1 486 ? 84.254 71.829 -8.857 1.00 41.21 486 GLY A C 1
ATOM 3861 O O . GLY A 1 486 ? 85.378 71.970 -8.353 1.00 40.54 486 GLY A O 1
ATOM 3862 N N . ASN A 1 487 ? 83.505 72.834 -9.323 1.00 41.24 487 ASN A N 1
ATOM 3863 C CA A ASN A 1 487 ? 83.828 74.269 -9.320 0.50 40.93 487 ASN A CA 1
ATOM 3864 C CA B ASN A 1 487 ? 84.045 74.194 -9.377 0.50 40.74 487 ASN A CA 1
ATOM 3865 C C . ASN A 1 487 ? 84.442 74.801 -8.029 1.00 40.56 487 ASN A C 1
ATOM 3866 O O . ASN A 1 487 ? 85.234 75.750 -8.016 1.00 39.92 487 ASN A O 1
ATOM 3875 N N . PHE A 1 488 ? 83.970 74.236 -6.913 1.00 39.73 488 PHE A N 1
ATOM 3876 C CA . PHE A 1 488 ? 84.404 74.706 -5.600 1.00 38.57 488 PHE A CA 1
ATOM 3877 C C . PHE A 1 488 ? 85.917 74.546 -5.421 1.00 38.29 488 PHE A C 1
ATOM 3878 O O . PHE A 1 488 ? 86.563 75.377 -4.793 1.00 37.67 488 PHE A O 1
ATOM 3886 N N . GLY A 1 489 ? 86.467 73.483 -6.001 1.00 38.07 489 GLY A N 1
ATOM 3887 C CA . GLY A 1 489 ? 87.892 73.247 -5.974 1.00 38.00 489 GLY A CA 1
ATOM 3888 C C . GLY A 1 489 ? 88.408 72.909 -4.593 1.00 37.74 489 GLY A C 1
ATOM 3889 O O . GLY A 1 489 ? 89.389 73.493 -4.144 1.00 37.38 489 GLY A O 1
ATOM 3890 N N . LEU A 1 490 ? 87.735 71.966 -3.933 1.00 37.55 490 LEU A N 1
ATOM 3891 C CA . LEU A 1 490 ? 88.144 71.436 -2.633 1.00 37.47 490 LEU A CA 1
ATOM 3892 C C . LEU A 1 490 ? 89.637 71.087 -2.577 1.00 37.50 490 LEU A C 1
ATOM 3893 O O . LEU A 1 490 ? 90.144 70.371 -3.436 1.00 36.84 490 LEU A O 1
ATOM 3898 N N . GLU A 1 491 ? 90.328 71.589 -1.555 1.00 37.27 491 GLU A N 1
ATOM 3899 C CA . GLU A 1 491 ? 91.732 71.256 -1.362 1.00 37.47 491 GLU A CA 1
ATOM 3900 C C . GLU A 1 491 ? 91.970 70.689 0.020 1.00 37.35 491 GLU A C 1
ATOM 3901 O O . GLU A 1 491 ? 92.889 69.897 0.225 1.00 37.69 491 GLU A O 1
ATOM 3907 N N . HIS A 1 492 ? 91.126 71.096 0.963 1.00 36.68 492 HIS A N 1
ATOM 3908 C CA . HIS A 1 492 ? 91.363 70.844 2.359 1.00 35.95 492 HIS A CA 1
ATOM 3909 C C . HIS A 1 492 ? 90.064 70.589 3.140 1.00 35.55 492 HIS A C 1
ATOM 3910 O O . HIS A 1 492 ? 89.068 71.310 2.986 1.00 34.86 492 HIS A O 1
ATOM 3917 N N . ILE A 1 493 ? 90.103 69.552 3.974 1.00 35.28 493 ILE A N 1
ATOM 3918 C CA . ILE A 1 493 ? 89.032 69.240 4.918 1.00 35.03 493 ILE A CA 1
ATOM 3919 C C . ILE A 1 493 ? 89.579 69.231 6.349 1.00 34.62 493 ILE A C 1
ATOM 3920 O O . ILE A 1 493 ? 90.520 68.494 6.670 1.00 34.44 493 ILE A O 1
ATOM 3925 N N . PHE A 1 494 ? 88.988 70.055 7.201 1.00 33.72 494 PHE A N 1
ATOM 3926 C CA . PHE A 1 494 ? 89.433 70.165 8.575 1.00 33.09 494 PHE A CA 1
ATOM 3927 C C . PHE A 1 494 ? 88.384 69.628 9.538 1.00 33.19 494 PHE A C 1
ATOM 3928 O O . PHE A 1 494 ? 87.269 70.131 9.591 1.00 32.25 494 PHE A O 1
ATOM 3936 N N . LEU A 1 495 ? 88.775 68.608 10.294 1.00 33.95 495 LEU A N 1
ATOM 3937 C CA . LEU A 1 495 ? 87.909 67.946 11.274 1.00 34.77 495 LEU A CA 1
ATOM 3938 C C . LEU A 1 495 ? 88.395 68.284 12.665 1.00 35.01 495 LEU A C 1
ATOM 3939 O O . LEU A 1 495 ? 89.592 68.115 12.974 1.00 34.91 495 LEU A O 1
ATOM 3944 N N . TYR A 1 496 ? 87.468 68.750 13.501 1.00 35.13 496 TYR A N 1
ATOM 3945 C CA . TYR A 1 496 ? 87.813 69.318 14.801 1.00 35.03 496 TYR A CA 1
ATOM 3946 C C . TYR A 1 496 ? 86.688 69.113 15.815 1.00 35.38 496 TYR A C 1
ATOM 3947 O O . TYR A 1 496 ? 85.529 68.969 15.421 1.00 35.45 496 TYR A O 1
ATOM 3956 N N . PRO A 1 497 ? 87.018 69.121 17.127 1.00 35.72 497 PRO A N 1
ATOM 3957 C CA . PRO A 1 497 ? 85.992 69.143 18.171 1.00 36.12 497 PRO A CA 1
ATOM 3958 C C . PRO A 1 497 ? 85.589 70.561 18.581 1.00 36.54 497 PRO A C 1
ATOM 3959 O O . PRO A 1 497 ? 86.435 71.464 18.695 1.00 37.03 497 PRO A O 1
ATOM 3963 N N . ARG A 1 498 ? 84.302 70.751 18.810 1.00 36.86 498 ARG A N 1
ATOM 3964 C CA . ARG A 1 498 ? 83.747 72.068 19.109 1.00 37.31 498 ARG A CA 1
ATOM 3965 C C . ARG A 1 498 ? 83.165 72.003 20.519 1.00 37.75 498 ARG A C 1
ATOM 3966 O O . ARG A 1 498 ? 82.921 70.904 21.050 1.00 37.95 498 ARG A O 1
ATOM 3974 N N . GLU A 1 499 ? 82.945 73.165 21.128 1.00 38.01 499 GLU A N 1
ATOM 3975 C CA . GLU A 1 499 ? 82.459 73.220 22.508 1.00 38.64 499 GLU A CA 1
ATOM 3976 C C . GLU A 1 499 ? 81.011 73.649 22.559 1.00 38.50 499 GLU A C 1
ATOM 3977 O O . GLU A 1 499 ? 80.607 74.576 21.847 1.00 38.68 499 GLU A O 1
ATOM 3983 N N . GLY A 1 500 ? 80.232 72.977 23.406 1.00 38.69 500 GLY A N 1
ATOM 3984 C CA . GLY A 1 500 ? 78.815 73.291 23.558 1.00 38.83 500 GLY A CA 1
ATOM 3985 C C . GLY A 1 500 ? 78.506 73.831 24.932 1.00 39.23 500 GLY A C 1
ATOM 3986 O O . GLY A 1 500 ? 79.342 73.758 25.840 1.00 39.87 500 GLY A O 1
ATOM 3987 N N . LEU A 1 501 ? 77.303 74.374 25.097 1.00 39.56 501 LEU A N 1
ATOM 3988 C CA . LEU A 1 501 ? 76.890 74.873 26.409 1.00 39.58 501 LEU A CA 1
ATOM 3989 C C . LEU A 1 501 ? 76.968 73.794 27.482 1.00 39.53 501 LEU A C 1
ATOM 3990 O O . LEU A 1 501 ? 77.595 73.999 28.519 1.00 39.75 501 LEU A O 1
ATOM 3995 N N . PHE A 1 502 ? 76.365 72.634 27.220 1.00 39.93 502 PHE A N 1
ATOM 3996 C CA . PHE A 1 502 ? 76.314 71.564 28.234 1.00 40.04 502 PHE A CA 1
ATOM 3997 C C . PHE A 1 502 ? 76.991 70.270 27.785 1.00 40.66 502 PHE A C 1
ATOM 3998 O O . PHE A 1 502 ? 76.734 69.187 28.333 1.00 41.28 502 PHE A O 1
ATOM 4006 N N . GLU A 1 503 ? 77.875 70.400 26.800 1.00 40.98 503 GLU A N 1
ATOM 4007 C CA . GLU A 1 503 ? 78.640 69.282 26.289 1.00 41.60 503 GLU A CA 1
ATOM 4008 C C . GLU A 1 503 ? 80.041 69.778 25.997 1.00 41.67 503 GLU A C 1
ATOM 4009 O O . GLU A 1 503 ? 80.235 70.783 25.292 1.00 41.81 503 GLU A O 1
ATOM 4015 N N . GLU A 1 504 ? 81.018 69.060 26.538 1.00 42.18 504 GLU A N 1
ATOM 4016 C CA . GLU A 1 504 ? 82.413 69.451 26.414 1.00 42.57 504 GLU A CA 1
ATOM 4017 C C . GLU A 1 504 ? 82.898 69.446 24.964 1.00 42.64 504 GLU A C 1
ATOM 4018 O O . GLU A 1 504 ? 83.297 70.502 24.446 1.00 43.84 504 GLU A O 1
ATOM 4024 N N . VAL A 1 505 ? 82.851 68.286 24.308 1.00 42.28 505 VAL A N 1
ATOM 4025 C CA . VAL A 1 505 ? 83.331 68.166 22.923 1.00 41.94 505 VAL A CA 1
ATOM 4026 C C . VAL A 1 505 ? 82.186 67.650 22.064 1.00 41.87 505 VAL A C 1
ATOM 4027 O O . VAL A 1 505 ? 81.360 66.843 22.532 1.00 42.74 505 VAL A O 1
ATOM 4031 N N . ILE A 1 506 ? 82.135 68.141 20.827 1.00 40.79 506 ILE A N 1
ATOM 4032 C CA . ILE A 1 506 ? 81.088 67.810 19.875 1.00 39.89 506 ILE A CA 1
ATOM 4033 C C . ILE A 1 506 ? 81.740 67.869 18.493 1.00 39.50 506 ILE A C 1
ATOM 4034 O O . ILE A 1 506 ? 82.378 68.867 18.143 1.00 39.12 506 ILE A O 1
ATOM 4039 N N . LYS A 1 507 ? 81.583 66.791 17.728 1.00 39.26 507 LYS A N 1
ATOM 4040 C CA . LYS A 1 507 ? 82.089 66.717 16.365 1.00 39.19 507 LYS A CA 1
ATOM 4041 C C . LYS A 1 507 ? 80.914 66.677 15.410 1.00 39.07 507 LYS A C 1
ATOM 4042 O O . LYS A 1 507 ? 80.492 65.599 14.968 1.00 39.41 507 LYS A O 1
ATOM 4048 N N . ASP A 1 508 ? 80.378 67.861 15.115 1.00 38.62 508 ASP A N 1
ATOM 4049 C CA . ASP A 1 508 ? 79.171 67.988 14.307 1.00 38.67 508 ASP A CA 1
ATOM 4050 C C . ASP A 1 508 ? 79.327 69.021 13.193 1.00 38.24 508 ASP A C 1
ATOM 4051 O O . ASP A 1 508 ? 78.410 69.232 12.400 1.00 38.64 508 ASP A O 1
ATOM 4056 N N . THR A 1 509 ? 80.484 69.677 13.166 1.00 37.84 509 THR A N 1
ATOM 4057 C CA A THR A 1 509 ? 80.836 70.676 12.166 0.50 37.34 509 THR A CA 1
ATOM 4058 C CA B THR A 1 509 ? 80.792 70.591 12.068 0.50 37.22 509 THR A CA 1
ATOM 4059 C C . THR A 1 509 ? 82.172 70.330 11.534 1.00 36.95 509 THR A C 1
ATOM 4060 O O . THR A 1 509 ? 82.991 69.663 12.161 1.00 37.33 509 THR A O 1
ATOM 4067 N N . VAL A 1 510 ? 82.409 70.848 10.340 1.00 36.31 510 VAL A N 1
ATOM 4068 C CA . VAL A 1 510 ? 83.634 70.594 9.622 1.00 35.33 510 VAL A CA 1
ATOM 4069 C C . VAL A 1 510 ? 84.006 71.859 8.839 1.00 34.54 510 VAL A C 1
ATOM 4070 O O . VAL A 1 510 ? 83.153 72.731 8.618 1.00 33.86 510 VAL A O 1
ATOM 4074 N N . VAL A 1 511 ? 85.269 71.977 8.432 1.00 33.70 511 VAL A N 1
ATOM 4075 C CA . VAL A 1 511 ? 85.643 73.080 7.553 1.00 33.52 511 VAL A CA 1
ATOM 4076 C C . VAL A 1 511 ? 86.083 72.605 6.153 1.00 33.64 511 VAL A C 1
ATOM 4077 O O . VAL A 1 511 ? 86.975 71.767 6.012 1.00 32.96 511 VAL A O 1
ATOM 4081 N N . PHE A 1 512 ? 85.442 73.164 5.130 1.00 33.96 512 PHE A N 1
ATOM 4082 C CA . PHE A 1 512 ? 85.786 72.886 3.741 1.00 34.24 512 PHE A CA 1
ATOM 4083 C C . PHE A 1 512 ? 86.532 74.067 3.151 1.00 34.45 512 PHE A C 1
ATOM 4084 O O . PHE A 1 512 ? 86.026 75.196 3.140 1.00 34.16 512 PHE A O 1
ATOM 4092 N N . VAL A 1 513 ? 87.738 73.802 2.652 1.00 34.63 513 VAL A N 1
ATOM 4093 C CA . VAL A 1 513 ? 88.559 74.856 2.078 1.00 34.46 513 VAL A CA 1
ATOM 4094 C C . VAL A 1 513 ? 88.847 74.574 0.609 1.00 35.00 513 VAL A C 1
ATOM 4095 O O . VAL A 1 513 ? 89.526 73.600 0.256 1.00 34.66 513 VAL A O 1
ATOM 4099 N N . GLY A 1 514 ? 88.314 75.436 -0.244 1.00 35.28 514 GLY A N 1
ATOM 4100 C CA . GLY A 1 514 ? 88.531 75.316 -1.670 1.00 36.32 514 GLY A CA 1
ATOM 4101 C C . GLY A 1 514 ? 89.348 76.441 -2.273 1.00 36.75 514 GLY A C 1
ATOM 4102 O O . GLY A 1 514 ? 89.497 77.517 -1.694 1.00 36.64 514 GLY A O 1
ATOM 4103 N N . ARG A 1 515 ? 89.889 76.175 -3.444 1.00 37.66 515 ARG A N 1
ATOM 4104 C CA . ARG A 1 515 ? 90.450 77.221 -4.272 1.00 38.95 515 ARG A CA 1
ATOM 4105 C C . ARG A 1 515 ? 89.681 77.120 -5.578 1.00 39.10 515 ARG A C 1
ATOM 4106 O O . ARG A 1 515 ? 89.755 76.101 -6.264 1.00 39.15 515 ARG A O 1
ATOM 4114 N N . LYS A 1 516 ? 88.910 78.152 -5.905 1.00 39.40 516 LYS A N 1
ATOM 4115 C CA . LYS A 1 516 ? 87.967 78.064 -7.022 1.00 40.30 516 LYS A CA 1
ATOM 4116 C C . LYS A 1 516 ? 88.624 77.676 -8.352 1.00 40.94 516 LYS A C 1
ATOM 4117 O O . LYS A 1 516 ? 89.624 78.269 -8.756 1.00 41.04 516 LYS A O 1
ATOM 4123 N N . GLY A 1 517 ? 88.055 76.675 -9.014 1.00 41.60 517 GLY A N 1
ATOM 4124 C CA . GLY A 1 517 ? 88.524 76.231 -10.322 1.00 42.38 517 GLY A CA 1
ATOM 4125 C C . GLY A 1 517 ? 89.705 75.275 -10.321 1.00 42.98 517 GLY A C 1
ATOM 4126 O O . GLY A 1 517 ? 90.137 74.823 -11.378 1.00 42.93 517 GLY A O 1
ATOM 4127 N N . SER A 1 518 ? 90.243 74.957 -9.148 1.00 43.50 518 SER A N 1
ATOM 4128 C CA . SER A 1 518 ? 91.339 73.998 -9.099 1.00 43.98 518 SER A CA 1
ATOM 4129 C C . SER A 1 518 ? 90.834 72.558 -9.151 1.00 44.45 518 SER A C 1
ATOM 4130 O O . SER A 1 518 ? 89.639 72.303 -9.012 1.00 44.36 518 SER A O 1
ATOM 4133 N N . SER A 1 519 ? 91.761 71.629 -9.360 1.00 45.62 519 SER A N 1
ATOM 4134 C CA . SER A 1 519 ? 91.471 70.200 -9.389 1.00 46.72 519 SER A CA 1
ATOM 4135 C C . SER A 1 519 ? 92.689 69.442 -8.884 1.00 46.97 519 SER A C 1
ATOM 4136 O O . SER A 1 519 ? 93.291 68.635 -9.597 1.00 47.82 519 SER A O 1
ATOM 4139 N N . VAL A 1 520 ? 93.055 69.716 -7.645 1.00 46.77 520 VAL A N 1
ATOM 4140 C CA . VAL A 1 520 ? 94.241 69.137 -7.043 1.00 46.60 520 VAL A CA 1
ATOM 4141 C C . VAL A 1 520 ? 94.135 67.607 -6.972 1.00 46.70 520 VAL A C 1
ATOM 4142 O O . VAL A 1 520 ? 93.047 67.055 -6.780 1.00 46.47 520 VAL A O 1
ATOM 4146 N N . GLU A 1 521 ? 95.271 66.936 -7.161 1.00 46.96 521 GLU A N 1
ATOM 4147 C CA A GLU A 1 521 ? 95.282 65.465 -7.188 0.50 47.12 521 GLU A CA 1
ATOM 4148 C CA B GLU A 1 521 ? 95.372 65.473 -7.164 0.50 46.90 521 GLU A CA 1
ATOM 4149 C C . GLU A 1 521 ? 94.987 64.830 -5.820 1.00 46.81 521 GLU A C 1
ATOM 4150 O O . GLU A 1 521 ? 94.215 63.872 -5.751 1.00 46.85 521 GLU A O 1
ATOM 4161 N N . GLU A 1 522 ? 95.565 65.367 -4.747 1.00 45.98 522 GLU A N 1
ATOM 4162 C CA . GLU A 1 522 ? 95.372 64.849 -3.408 1.00 45.10 522 GLU A CA 1
ATOM 4163 C C . GLU A 1 522 ? 94.825 65.937 -2.506 1.00 44.10 522 GLU A C 1
ATOM 4164 O O . GLU A 1 522 ? 95.341 67.047 -2.480 1.00 43.98 522 GLU A O 1
ATOM 4170 N N . ILE A 1 523 ? 93.780 65.603 -1.763 1.00 43.02 523 ILE A N 1
ATOM 4171 C CA . ILE A 1 523 ? 93.117 66.540 -0.871 1.00 42.11 523 ILE A CA 1
ATOM 4172 C C . ILE A 1 523 ? 93.620 66.280 0.535 1.00 41.47 523 ILE A C 1
ATOM 4173 O O . ILE A 1 523 ? 93.721 65.125 0.957 1.00 41.56 523 ILE A O 1
ATOM 4178 N N . GLU A 1 524 ? 93.983 67.355 1.229 1.00 40.40 524 GLU A N 1
ATOM 4179 C CA . GLU A 1 524 ? 94.377 67.296 2.629 1.00 39.74 524 GLU A CA 1
ATOM 4180 C C . GLU A 1 524 ? 93.171 66.996 3.520 1.00 38.94 524 GLU A C 1
ATOM 4181 O O . GLU A 1 524 ? 92.093 67.576 3.344 1.00 38.24 524 GLU A O 1
ATOM 4187 N N . VAL A 1 525 ? 93.370 66.093 4.474 1.00 38.14 525 VAL A N 1
ATOM 4188 C CA . VAL A 1 525 ? 92.422 65.891 5.563 1.00 37.28 525 VAL A CA 1
ATOM 4189 C C . VAL A 1 525 ? 93.177 66.135 6.858 1.00 36.85 525 VAL A C 1
ATOM 4190 O O . VAL A 1 525 ? 94.109 65.399 7.202 1.00 36.35 525 VAL A O 1
ATOM 4194 N N . LEU A 1 526 ? 92.790 67.195 7.554 1.00 36.25 526 LEU A N 1
ATOM 4195 C CA . LEU A 1 526 ? 93.416 67.554 8.806 1.00 35.96 526 LEU A CA 1
ATOM 4196 C C . LEU A 1 526 ? 92.466 67.264 9.977 1.00 36.67 526 LEU A C 1
ATOM 4197 O O . LEU A 1 526 ? 91.360 67.822 10.069 1.00 35.43 526 LEU A O 1
ATOM 4202 N N . ASP A 1 527 ? 92.925 66.384 10.862 1.00 37.88 527 ASP A N 1
ATOM 4203 C CA . ASP A 1 527 ? 92.133 65.947 12.001 1.00 39.21 527 ASP A CA 1
ATOM 4204 C C . ASP A 1 527 ? 92.805 66.364 13.303 1.00 39.26 527 ASP A C 1
ATOM 4205 O O . ASP A 1 527 ? 93.961 66.004 13.555 1.00 39.62 527 ASP A O 1
ATOM 4210 N N . SER A 1 528 ? 92.079 67.142 14.103 1.00 38.98 528 SER A N 1
ATOM 4211 C CA . SER A 1 528 ? 92.500 67.518 15.441 1.00 38.79 528 SER A CA 1
ATOM 4212 C C . SER A 1 528 ? 91.876 66.550 16.457 1.00 39.05 528 SER A C 1
ATOM 4213 O O . SER A 1 528 ? 90.636 66.432 16.551 1.00 39.12 528 SER A O 1
ATOM 4216 N N . PHE A 1 529 ? 92.732 65.852 17.201 1.00 38.89 529 PHE A N 1
ATOM 4217 C CA . PHE A 1 529 ? 92.278 64.999 18.298 1.00 39.23 529 PHE A CA 1
ATOM 4218 C C . PHE A 1 529 ? 92.085 65.822 19.567 1.00 39.18 529 PHE A C 1
ATOM 4219 O O . PHE A 1 529 ? 91.360 65.427 20.478 1.00 39.93 529 PHE A O 1
ATOM 4227 N N . THR A 1 530 ? 92.701 66.997 19.562 1.00 38.58 530 THR A N 1
ATOM 4228 C CA . THR A 1 530 ? 92.805 67.910 20.685 1.00 38.11 530 THR A CA 1
ATOM 4229 C C . THR A 1 530 ? 91.838 69.092 20.529 1.00 36.86 530 THR A C 1
ATOM 4230 O O . THR A 1 530 ? 91.628 69.559 19.408 1.00 37.13 530 THR A O 1
ATOM 4234 N N . PRO A 1 531 ? 91.231 69.570 21.643 1.00 35.63 531 PRO A N 1
ATOM 4235 C CA . PRO A 1 531 ? 90.441 70.803 21.618 1.00 34.29 531 PRO A CA 1
ATOM 4236 C C . PRO A 1 531 ? 91.307 71.949 21.144 1.00 33.13 531 PRO A C 1
ATOM 4237 O O . PRO A 1 531 ? 92.502 71.966 21.430 1.00 32.36 531 PRO A O 1
ATOM 4241 N N . LEU A 1 532 ? 90.712 72.912 20.449 1.00 32.35 532 LEU A N 1
ATOM 4242 C CA . LEU A 1 532 ? 91.507 73.893 19.709 1.00 32.09 532 LEU A CA 1
ATOM 4243 C C . LEU A 1 532 ? 92.309 74.865 20.578 1.00 32.08 532 LEU A C 1
ATOM 4244 O O . LEU A 1 532 ? 93.305 75.440 20.125 1.00 32.04 532 LEU A O 1
ATOM 4249 N N . GLU A 1 533 ? 91.894 75.009 21.829 1.00 31.88 533 GLU A N 1
ATOM 4250 C CA . GLU A 1 533 ? 92.588 75.857 22.791 1.00 32.19 533 GLU A CA 1
ATOM 4251 C C . GLU A 1 533 ? 93.932 75.261 23.188 1.00 31.67 533 GLU A C 1
ATOM 4252 O O . GLU A 1 533 ? 94.792 75.977 23.688 1.00 30.92 533 GLU A O 1
ATOM 4258 N N . GLN A 1 534 ? 94.094 73.951 22.977 1.00 31.38 534 GLN A N 1
ATOM 4259 C CA . GLN A 1 534 ? 95.327 73.259 23.325 1.00 31.72 534 GLN A CA 1
ATOM 4260 C C . GLN A 1 534 ? 96.313 73.192 22.157 1.00 31.54 534 GLN A C 1
ATOM 4261 O O . GLN A 1 534 ? 97.443 72.754 22.320 1.00 31.70 534 GLN A O 1
ATOM 4267 N N . VAL A 1 535 ? 95.882 73.637 20.985 1.00 31.13 535 VAL A N 1
ATOM 4268 C CA . VAL A 1 535 ? 96.728 73.647 19.816 1.00 30.98 535 VAL A CA 1
ATOM 4269 C C . VAL A 1 535 ? 97.749 74.784 19.886 1.00 30.92 535 VAL A C 1
ATOM 4270 O O . VAL A 1 535 ? 97.385 75.942 19.933 1.00 30.28 535 VAL A O 1
ATOM 4274 N N . ASP A 1 536 ? 99.032 74.447 19.893 1.00 31.64 536 ASP A N 1
ATOM 4275 C CA . ASP A 1 536 ? 100.093 75.468 19.750 1.00 32.27 536 ASP A CA 1
ATOM 4276 C C . ASP A 1 536 ? 100.111 75.997 18.305 1.00 32.13 536 ASP A C 1
ATOM 4277 O O . ASP A 1 536 ? 100.492 75.278 17.389 1.00 31.97 536 ASP A O 1
ATOM 4282 N N . LEU A 1 537 ? 99.707 77.255 18.117 1.00 32.34 537 LEU A N 1
ATOM 4283 C CA . LEU A 1 537 ? 99.569 77.864 16.779 1.00 32.72 537 LEU A CA 1
ATOM 4284 C C . LEU A 1 537 ? 100.879 78.010 15.981 1.00 33.22 537 LEU A C 1
ATOM 4285 O O . LEU A 1 537 ? 100.868 78.002 14.749 1.00 33.17 537 LEU A O 1
ATOM 4290 N N . HIS A 1 538 ? 101.991 78.133 16.698 1.00 33.72 538 HIS A N 1
ATOM 4291 C CA . HIS A 1 538 ? 103.321 78.153 16.120 1.00 34.05 538 HIS A CA 1
ATOM 4292 C C . HIS A 1 538 ? 103.674 76.777 15.540 1.00 34.29 538 HIS A C 1
ATOM 4293 O O . HIS A 1 538 ? 104.135 76.685 14.417 1.00 33.82 538 HIS A O 1
ATOM 4300 N N . ASN A 1 539 ? 103.450 75.710 16.311 1.00 35.02 539 ASN A N 1
ATOM 4301 C CA . ASN A 1 539 ? 103.660 74.327 15.842 1.00 34.96 539 ASN A CA 1
ATOM 4302 C C . ASN A 1 539 ? 102.831 74.014 14.595 1.00 34.61 539 ASN A C 1
ATOM 4303 O O . ASN A 1 539 ? 103.301 73.328 13.681 1.00 34.51 539 ASN A O 1
ATOM 4308 N N . LEU A 1 540 ? 101.598 74.512 14.552 1.00 34.20 540 LEU A N 1
ATOM 4309 C CA . LEU A 1 540 ? 100.712 74.196 13.427 1.00 33.66 540 LEU A CA 1
ATOM 4310 C C . LEU A 1 540 ? 101.160 74.911 12.154 1.00 33.65 540 LEU A C 1
ATOM 4311 O O . LEU A 1 540 ? 101.128 74.332 11.069 1.00 33.17 540 LEU A O 1
ATOM 4316 N N . LYS A 1 541 ? 101.569 76.166 12.312 1.00 34.11 541 LYS A N 1
ATOM 4317 C CA . LYS A 1 541 ? 102.052 76.989 11.210 1.00 34.65 541 LYS A CA 1
ATOM 4318 C C . LYS A 1 541 ? 103.218 76.293 10.511 1.00 34.94 541 LYS A C 1
ATOM 4319 O O . LYS A 1 541 ? 103.233 76.150 9.285 1.00 34.50 541 LYS A O 1
ATOM 4325 N N . ARG A 1 542 ? 104.173 75.828 11.314 1.00 35.38 542 ARG A N 1
ATOM 4326 C CA . ARG A 1 542 ? 105.356 75.138 10.818 1.00 35.99 542 ARG A CA 1
ATOM 4327 C C . ARG A 1 542 ? 105.094 73.734 10.302 1.00 36.42 542 ARG A C 1
ATOM 4328 O O . ARG A 1 542 ? 105.814 73.266 9.438 1.00 36.54 542 ARG A O 1
ATOM 4336 N N . ALA A 1 543 ? 104.083 73.052 10.830 1.00 36.92 543 ALA A N 1
ATOM 4337 C CA . ALA A 1 543 ? 103.820 71.687 10.393 1.00 37.53 543 ALA A CA 1
ATOM 4338 C C . ALA A 1 543 ? 103.240 71.681 8.980 1.00 38.13 543 ALA A C 1
ATOM 4339 O O . ALA A 1 543 ? 103.656 70.876 8.139 1.00 38.40 543 ALA A O 1
ATOM 4341 N N . LEU A 1 544 ? 102.300 72.589 8.725 1.00 38.55 544 LEU A N 1
ATOM 4342 C CA . LEU A 1 544 ? 101.684 72.723 7.417 1.00 39.33 544 LEU A CA 1
ATOM 4343 C C . LEU A 1 544 ? 102.703 73.113 6.354 1.00 40.35 544 LEU A C 1
ATOM 4344 O O . LEU A 1 544 ? 102.708 72.532 5.267 1.00 40.97 544 LEU A O 1
ATOM 4349 N N . SER A 1 545 ? 103.579 74.071 6.657 1.00 41.39 545 SER A N 1
ATOM 4350 C CA . SER A 1 545 ? 104.518 74.550 5.636 1.00 42.63 545 SER A CA 1
ATOM 4351 C C . SER A 1 545 ? 105.806 73.733 5.487 1.00 43.45 545 SER A C 1
ATOM 4352 O O . SER A 1 545 ? 106.627 74.051 4.633 1.00 44.11 545 SER A O 1
ATOM 4355 N N . ASN A 1 546 ? 105.995 72.700 6.306 1.00 44.07 546 ASN A N 1
ATOM 4356 C CA A ASN A 1 546 ? 107.119 71.780 6.150 0.50 44.54 546 ASN A CA 1
ATOM 4357 C CA B ASN A 1 546 ? 107.133 71.799 6.096 0.50 44.59 546 ASN A CA 1
ATOM 4358 C C . ASN A 1 546 ? 106.686 70.481 5.491 1.00 45.21 546 ASN A C 1
ATOM 4359 O O . ASN A 1 546 ? 107.519 69.688 5.044 1.00 45.85 546 ASN A O 1
ATOM 4368 N N . SER A 1 547 ? 105.375 70.263 5.443 1.00 46.41 547 SER A N 1
ATOM 4369 C CA . SER A 1 547 ? 104.831 69.049 4.857 1.00 48.29 547 SER A CA 1
ATOM 4370 C C . SER A 1 547 ? 105.038 69.049 3.339 1.00 49.69 547 SER A C 1
ATOM 4371 O O . SER A 1 547 ? 104.116 69.381 2.576 1.00 50.72 547 SER A O 1
ATOM 4374 N N . SER A 1 548 ? 106.247 68.670 2.908 1.00 50.95 548 SER A N 1
ATOM 4375 C CA . SER A 1 548 ? 106.585 68.579 1.481 1.00 51.92 548 SER A CA 1
ATOM 4376 C C . SER A 1 548 ? 105.787 67.484 0.745 1.00 52.64 548 SER A C 1
ATOM 4377 O O . SER A 1 548 ? 104.650 67.185 1.131 1.00 53.11 548 SER A O 1
ATOM 4380 N N . ASN A 1 549 ? 106.368 66.904 -0.311 1.00 53.53 549 ASN A N 1
ATOM 4381 C CA . ASN A 1 549 ? 105.655 65.955 -1.193 1.00 54.25 549 ASN A CA 1
ATOM 4382 C C . ASN A 1 549 ? 105.620 64.531 -0.629 1.00 54.61 549 ASN A C 1
ATOM 4383 O O . ASN A 1 549 ? 104.558 63.889 -0.571 1.00 54.94 549 ASN A O 1
ATOM 4388 N N . GLU A 1 550 ? 106.807 64.047 -0.253 1.00 54.91 550 GLU A N 1
ATOM 4389 C CA . GLU A 1 550 ? 107.001 62.722 0.344 1.00 54.83 550 GLU A CA 1
ATOM 4390 C C . GLU A 1 550 ? 106.661 62.752 1.837 1.00 54.45 550 GLU A C 1
ATOM 4391 O O . GLU A 1 550 ? 105.768 62.022 2.293 1.00 54.92 550 GLU A O 1
ATOM 4397 N N . GLN A 1 551 ? 107.353 63.619 2.583 1.00 53.77 551 GLN A N 1
ATOM 4398 C CA . GLN A 1 551 ? 107.292 63.596 4.032 1.00 52.90 551 GLN A CA 1
ATOM 4399 C C . GLN A 1 551 ? 106.200 64.511 4.541 1.00 52.42 551 GLN A C 1
ATOM 4400 O O . GLN A 1 551 ? 106.224 65.741 4.359 1.00 52.80 551 GLN A O 1
ATOM 4406 N N . ILE A 1 552 ? 105.223 63.870 5.164 1.00 51.57 552 ILE A N 1
ATOM 4407 C CA . ILE A 1 552 ? 104.130 64.547 5.806 1.00 50.75 552 ILE A CA 1
ATOM 4408 C C . ILE A 1 552 ? 104.442 64.621 7.301 1.00 50.44 552 ILE A C 1
ATOM 4409 O O . ILE A 1 552 ? 104.526 63.584 7.989 1.00 51.05 552 ILE A O 1
ATOM 4414 N N . ILE A 1 553 ? 104.661 65.849 7.778 1.00 49.52 553 ILE A N 1
ATOM 4415 C CA . ILE A 1 553 ? 104.932 66.106 9.189 1.00 48.31 553 ILE A CA 1
ATOM 4416 C C . ILE A 1 553 ? 103.620 66.382 9.907 1.00 47.69 553 ILE A C 1
ATOM 4417 O O . ILE A 1 553 ? 102.863 67.300 9.534 1.00 48.07 553 ILE A O 1
ATOM 4422 N N . GLN A 1 554 ? 103.357 65.569 10.931 1.00 46.75 554 GLN A N 1
ATOM 4423 C CA . GLN A 1 554 ? 102.146 65.687 11.742 1.00 45.12 554 GLN A CA 1
ATOM 4424 C C . GLN A 1 554 ? 102.360 66.753 12.809 1.00 44.26 554 GLN A C 1
ATOM 4425 O O . GLN A 1 554 ? 103.419 66.779 13.439 1.00 44.62 554 GLN A O 1
ATOM 4431 N N . PRO A 1 555 ? 101.384 67.671 12.975 1.00 43.54 555 PRO A N 1
ATOM 4432 C CA . PRO A 1 555 ? 101.360 68.579 14.142 1.00 43.26 555 PRO A CA 1
ATOM 4433 C C . PRO A 1 555 ? 100.904 67.848 15.403 1.00 43.63 555 PRO A C 1
ATOM 4434 O O . PRO A 1 555 ? 100.074 66.933 15.314 1.00 43.73 555 PRO A O 1
ATOM 4446 N N . GLY A 1 557 ? 99.054 66.617 18.590 1.00 43.08 557 GLY A N 1
ATOM 4447 C CA . GLY A 1 557 ? 97.622 66.523 18.861 1.00 41.93 557 GLY A CA 1
ATOM 4448 C C . GLY A 1 557 ? 96.761 66.542 17.610 1.00 41.24 557 GLY A C 1
ATOM 4449 O O . GLY A 1 557 ? 95.546 66.760 17.694 1.00 40.61 557 GLY A O 1
ATOM 4458 N N . GLU A 1 559 ? 96.481 64.892 13.237 1.00 42.56 559 GLU A N 1
ATOM 4459 C CA . GLU A 1 559 ? 96.976 64.106 12.131 1.00 43.05 559 GLU A CA 1
ATOM 4460 C C . GLU A 1 559 ? 96.581 64.726 10.792 1.00 43.04 559 GLU A C 1
ATOM 4461 O O . GLU A 1 559 ? 95.395 64.984 10.545 1.00 43.56 559 GLU A O 1
ATOM 4467 N N . LEU A 1 560 ? 97.580 64.962 9.943 1.00 43.02 560 LEU A N 1
ATOM 4468 C CA . LEU A 1 560 ? 97.365 65.345 8.546 1.00 42.94 560 LEU A CA 1
ATOM 4469 C C . LEU A 1 560 ? 97.519 64.138 7.630 1.00 43.05 560 LEU A C 1
ATOM 4470 O O . LEU A 1 560 ? 98.531 63.439 7.690 1.00 43.27 560 LEU A O 1
ATOM 4475 N N . ARG A 1 561 ? 96.510 63.903 6.793 1.00 43.00 561 ARG A N 1
ATOM 4476 C CA . ARG A 1 561 ? 96.521 62.828 5.811 1.00 43.48 561 ARG A CA 1
ATOM 4477 C C . ARG A 1 561 ? 96.161 63.383 4.432 1.00 43.72 561 ARG A C 1
ATOM 4478 O O . ARG A 1 561 ? 95.735 64.535 4.315 1.00 43.07 561 ARG A O 1
ATOM 4486 N N . LYS A 1 562 ? 96.330 62.552 3.398 1.00 44.71 562 LYS A N 1
ATOM 4487 C CA . LYS A 1 562 ? 96.006 62.917 2.009 1.00 45.48 562 LYS A CA 1
ATOM 4488 C C . LYS A 1 562 ? 95.108 61.865 1.376 1.00 46.03 562 LYS A C 1
ATOM 4489 O O . LYS A 1 562 ? 95.352 60.665 1.512 1.00 46.39 562 LYS A O 1
ATOM 4495 N N . GLU A 1 563 ? 94.068 62.321 0.687 1.00 46.52 563 GLU A N 1
ATOM 4496 C CA . GLU A 1 563 ? 93.157 61.435 -0.029 1.00 47.24 563 GLU A CA 1
ATOM 4497 C C . GLU A 1 563 ? 93.189 61.801 -1.509 1.00 47.33 563 GLU A C 1
ATOM 4498 O O . GLU A 1 563 ? 93.400 62.956 -1.858 1.00 47.40 563 GLU A O 1
ATOM 4504 N N . LYS A 1 564 ? 92.985 60.821 -2.376 1.00 47.62 564 LYS A N 1
ATOM 4505 C CA . LYS A 1 564 ? 93.045 61.065 -3.816 1.00 48.26 564 LYS A CA 1
ATOM 4506 C C . LYS A 1 564 ? 91.698 61.551 -4.288 1.00 48.19 564 LYS A C 1
ATOM 4507 O O . LYS A 1 564 ? 90.682 60.953 -3.934 1.00 48.48 564 LYS A O 1
ATOM 4513 N N . ARG A 1 565 ? 91.672 62.629 -5.074 1.00 48.30 565 ARG A N 1
ATOM 4514 C CA . ARG A 1 565 ? 90.384 63.205 -5.490 1.00 48.75 565 ARG A CA 1
ATOM 4515 C C . ARG A 1 565 ? 89.474 62.170 -6.147 1.00 49.04 565 ARG A C 1
ATOM 4516 O O . ARG A 1 565 ? 88.260 62.179 -5.913 1.00 49.28 565 ARG A O 1
ATOM 4524 N N . GLU A 1 566 ? 90.085 61.269 -6.922 1.00 49.29 566 GLU A N 1
ATOM 4525 C CA A GLU A 1 566 ? 89.373 60.178 -7.599 0.50 49.56 566 GLU A CA 1
ATOM 4526 C CA B GLU A 1 566 ? 89.372 60.195 -7.597 0.50 49.49 566 GLU A CA 1
ATOM 4527 C C . GLU A 1 566 ? 88.521 59.395 -6.612 1.00 49.53 566 GLU A C 1
ATOM 4528 O O . GLU A 1 566 ? 87.370 59.063 -6.901 1.00 49.96 566 GLU A O 1
ATOM 4539 N N . GLU A 1 567 ? 89.088 59.104 -5.444 1.00 49.47 567 GLU A N 1
ATOM 4540 C CA . GLU A 1 567 ? 88.372 58.363 -4.414 1.00 49.47 567 GLU A CA 1
ATOM 4541 C C . GLU A 1 567 ? 87.169 59.116 -3.851 1.00 48.85 567 GLU A C 1
ATOM 4542 O O . GLU A 1 567 ? 86.150 58.500 -3.527 1.00 49.53 567 GLU A O 1
ATOM 4548 N N . LEU A 1 568 ? 87.278 60.433 -3.711 1.00 47.91 568 LEU A N 1
ATOM 4549 C CA . LEU A 1 568 ? 86.145 61.221 -3.231 1.00 47.16 568 LEU A CA 1
ATOM 4550 C C . LEU A 1 568 ? 85.110 61.365 -4.343 1.00 47.22 568 LEU A C 1
ATOM 4551 O O . LEU A 1 568 ? 83.906 61.273 -4.099 1.00 47.32 568 LEU A O 1
ATOM 4556 N N . GLU A 1 569 ? 85.588 61.548 -5.568 1.00 47.32 569 GLU A N 1
ATOM 4557 C CA . GLU A 1 569 ? 84.710 61.690 -6.731 1.00 47.94 569 GLU A CA 1
ATOM 4558 C C . GLU A 1 569 ? 83.826 60.460 -6.963 1.00 48.14 569 GLU A C 1
ATOM 4559 O O . GLU A 1 569 ? 82.620 60.591 -7.182 1.00 48.05 569 GLU A O 1
ATOM 4565 N N . ASN A 1 570 ? 84.426 59.273 -6.885 1.00 48.64 570 ASN A N 1
ATOM 4566 C CA . ASN A 1 570 ? 83.690 58.017 -7.048 1.00 49.03 570 ASN A CA 1
ATOM 4567 C C . ASN A 1 570 ? 82.828 57.660 -5.834 1.00 48.75 570 ASN A C 1
ATOM 4568 O O . ASN A 1 570 ? 81.923 56.852 -5.953 1.00 49.05 570 ASN A O 1
ATOM 4573 N N . ARG A 1 571 ? 83.097 58.257 -4.672 1.00 48.55 571 ARG A N 1
ATOM 4574 C CA . ARG A 1 571 ? 82.324 57.937 -3.453 1.00 48.00 571 ARG A CA 1
ATOM 4575 C C . ARG A 1 571 ? 81.354 59.049 -3.039 1.00 47.28 571 ARG A C 1
ATOM 4576 O O . ARG A 1 571 ? 81.037 59.213 -1.859 1.00 47.35 571 ARG A O 1
ATOM 4584 N N . VAL A 1 572 ? 80.870 59.788 -4.031 1.00 46.68 572 VAL A N 1
ATOM 4585 C CA . VAL A 1 572 ? 80.012 60.948 -3.821 1.00 46.01 572 VAL A CA 1
ATOM 4586 C C . VAL A 1 572 ? 78.585 60.601 -3.386 1.00 45.86 572 VAL A C 1
ATOM 4587 O O . VAL A 1 572 ? 77.995 61.310 -2.571 1.00 45.93 572 VAL A O 1
ATOM 4591 N N . THR A 1 573 ? 78.014 59.516 -3.903 1.00 45.77 573 THR A N 1
ATOM 4592 C CA . THR A 1 573 ? 76.669 59.148 -3.448 1.00 45.74 573 THR A CA 1
ATOM 4593 C C . THR A 1 573 ? 76.702 58.496 -2.061 1.00 45.49 573 THR A C 1
ATOM 4594 O O . THR A 1 573 ? 75.892 58.826 -1.201 1.00 45.56 573 THR A O 1
ATOM 4598 N N . VAL A 1 574 ? 77.663 57.602 -1.848 1.00 45.62 574 VAL A N 1
ATOM 4599 C CA . VAL A 1 574 ? 77.784 56.850 -0.595 1.00 45.83 574 VAL A CA 1
ATOM 4600 C C . VAL A 1 574 ? 78.268 57.695 0.595 1.00 45.72 574 VAL A C 1
ATOM 4601 O O . VAL A 1 574 ? 77.802 57.503 1.734 1.00 46.23 574 VAL A O 1
ATOM 4605 N N . GLY A 1 575 ? 79.181 58.635 0.335 1.00 45.03 575 GLY A N 1
ATOM 4606 C CA . GLY A 1 575 ? 79.639 59.577 1.365 1.00 44.19 575 GLY A CA 1
ATOM 4607 C C . GLY A 1 575 ? 81.128 59.478 1.623 1.00 43.69 575 GLY A C 1
ATOM 4608 O O . GLY A 1 575 ? 81.798 58.603 1.071 1.00 43.93 575 GLY A O 1
ATOM 4609 N N . TRP A 1 576 ? 81.655 60.362 2.464 1.00 42.92 576 TRP A N 1
ATOM 4610 C CA . TRP A 1 576 ? 83.094 60.388 2.705 1.00 42.58 576 TRP A CA 1
ATOM 4611 C C . TRP A 1 576 ? 83.492 59.974 4.119 1.00 42.51 576 TRP A C 1
ATOM 4612 O O . TRP A 1 576 ? 84.497 60.444 4.646 1.00 41.89 576 TRP A O 1
ATOM 4623 N N . ARG A 1 577 ? 82.709 59.078 4.715 1.00 42.98 577 ARG A N 1
ATOM 4624 C CA . ARG A 1 577 ? 82.994 58.565 6.050 1.00 43.35 577 ARG A CA 1
ATOM 4625 C C . ARG A 1 577 ? 84.364 57.904 6.140 1.00 43.55 577 ARG A C 1
ATOM 4626 O O . ARG A 1 577 ? 85.029 57.987 7.178 1.00 43.94 577 ARG A O 1
ATOM 4634 N N . HIS A 1 578 ? 84.791 57.271 5.053 1.00 43.66 578 HIS A N 1
ATOM 4635 C CA . HIS A 1 578 ? 86.122 56.660 4.973 1.00 44.10 578 HIS A CA 1
ATOM 4636 C C . HIS A 1 578 ? 87.283 57.609 5.310 1.00 43.97 578 HIS A C 1
ATOM 4637 O O . HIS A 1 578 ? 88.362 57.143 5.671 1.00 44.38 578 HIS A O 1
ATOM 4644 N N . ILE A 1 579 ? 87.077 58.924 5.203 1.00 43.64 579 ILE A N 1
ATOM 4645 C CA . ILE A 1 579 ? 88.179 59.883 5.445 1.00 43.28 579 ILE A CA 1
ATOM 4646 C C . ILE A 1 579 ? 88.385 60.253 6.926 1.00 43.04 579 ILE A C 1
ATOM 4647 O O . ILE A 1 579 ? 89.420 60.818 7.283 1.00 42.97 579 ILE A O 1
ATOM 4652 N N . THR A 1 580 ? 87.400 59.945 7.770 1.00 42.72 580 THR A N 1
ATOM 4653 C CA . THR A 1 580 ? 87.443 60.307 9.190 1.00 42.40 580 THR A CA 1
ATOM 4654 C C . THR A 1 580 ? 88.245 59.279 9.994 1.00 42.74 580 THR A C 1
ATOM 4655 O O . THR A 1 580 ? 88.269 58.089 9.657 1.00 42.74 580 THR A O 1
ATOM 4659 N N . SER A 1 581 ? 88.907 59.732 11.054 1.00 42.97 581 SER A N 1
ATOM 4660 C CA . SER A 1 581 ? 89.711 58.828 11.879 1.00 43.63 581 SER A CA 1
ATOM 4661 C C . SER A 1 581 ? 88.949 58.268 13.084 1.00 43.96 581 SER A C 1
ATOM 4662 O O . SER A 1 581 ? 89.492 57.459 13.848 1.00 44.59 581 SER A O 1
ATOM 4665 N N . ASN A 1 582 ? 87.701 58.692 13.249 1.00 44.08 582 ASN A N 1
ATOM 4666 C CA . ASN A 1 582 ? 86.905 58.337 14.430 1.00 44.70 582 ASN A CA 1
ATOM 4667 C C . ASN A 1 582 ? 86.805 56.832 14.689 1.00 45.11 582 ASN A C 1
ATOM 4668 O O . ASN A 1 582 ? 86.860 56.392 15.835 1.00 45.71 582 ASN A O 1
ATOM 4673 N N . GLY A 1 583 ? 86.678 56.047 13.628 1.00 45.34 583 GLY A N 1
ATOM 4674 C CA . GLY A 1 583 ? 86.626 54.600 13.759 1.00 46.09 583 GLY A CA 1
ATOM 4675 C C . GLY A 1 583 ? 87.954 53.977 14.142 1.00 46.90 583 GLY A C 1
ATOM 4676 O O . GLY A 1 583 ? 87.986 52.943 14.820 1.00 47.41 583 GLY A O 1
ATOM 4677 N N . ARG A 1 584 ? 89.054 54.586 13.697 1.00 47.27 584 ARG A N 1
ATOM 4678 C CA . ARG A 1 584 ? 90.382 54.034 13.947 1.00 47.52 584 ARG A CA 1
ATOM 4679 C C . ARG A 1 584 ? 90.797 54.263 15.399 1.00 47.48 584 ARG A C 1
ATOM 4680 O O . ARG A 1 584 ? 91.288 53.347 16.071 1.00 47.92 584 ARG A O 1
ATOM 4688 N N . VAL A 1 585 ? 90.604 55.486 15.877 1.00 47.26 585 VAL A N 1
ATOM 4689 C CA . VAL A 1 585 ? 90.911 55.803 17.264 1.00 47.45 585 VAL A CA 1
ATOM 4690 C C . VAL A 1 585 ? 90.080 54.942 18.229 1.00 47.36 585 VAL A C 1
ATOM 4691 O O . VAL A 1 585 ? 90.603 54.454 19.230 1.00 47.84 585 VAL A O 1
ATOM 4695 N N . ALA A 1 586 ? 88.812 54.709 17.902 1.00 47.39 586 ALA A N 1
ATOM 4696 C CA . ALA A 1 586 ? 87.960 53.830 18.717 1.00 47.40 586 ALA A CA 1
ATOM 4697 C C . ALA A 1 586 ? 88.497 52.396 18.773 1.00 47.84 586 ALA A C 1
ATOM 4698 O O . ALA A 1 586 ? 88.539 51.787 19.848 1.00 48.06 586 ALA A O 1
ATOM 4700 N N . GLU A 1 587 ? 88.920 51.864 17.628 1.00 48.30 587 GLU A N 1
ATOM 4701 C CA . GLU A 1 587 ? 89.572 50.552 17.587 1.00 49.05 587 GLU A CA 1
ATOM 4702 C C . GLU A 1 587 ? 90.820 50.534 18.472 1.00 49.42 587 GLU A C 1
ATOM 4703 O O . GLU A 1 587 ? 91.060 49.567 19.202 1.00 49.92 587 GLU A O 1
ATOM 4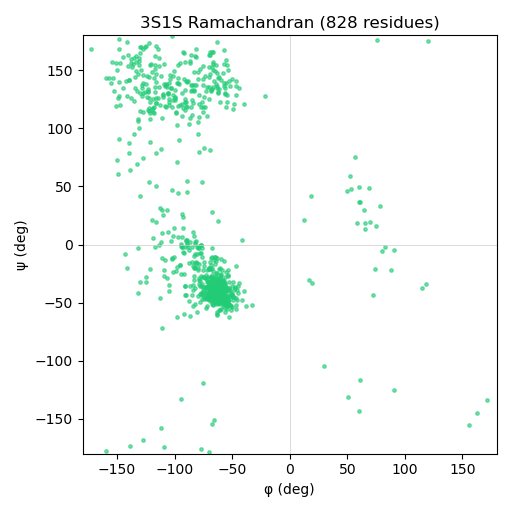709 N N . GLU A 1 588 ? 91.602 51.616 18.422 1.00 49.71 588 GLU A N 1
ATOM 4710 C CA . GLU A 1 588 ? 92.776 51.751 19.277 1.00 49.66 588 GLU A CA 1
ATOM 4711 C C . GLU A 1 588 ? 92.371 51.781 20.753 1.00 49.39 588 GLU A C 1
ATOM 4712 O O . GLU A 1 588 ? 92.928 51.039 21.571 1.00 49.65 588 GLU A O 1
ATOM 4718 N N . TRP A 1 589 ? 91.389 52.618 21.080 1.00 48.95 589 TRP A N 1
ATOM 4719 C CA . TRP A 1 589 ? 90.940 52.795 22.463 1.00 48.96 589 TRP A CA 1
ATOM 4720 C C . TRP A 1 589 ? 90.471 51.464 23.059 1.00 49.39 589 TRP A C 1
ATOM 4721 O O . TRP A 1 589 ? 90.798 51.133 24.199 1.00 50.08 589 TRP A O 1
ATOM 4732 N N . ILE A 1 590 ? 89.730 50.691 22.273 1.00 49.63 590 ILE A N 1
ATOM 4733 C CA . ILE A 1 590 ? 89.265 49.376 22.710 1.00 50.06 590 ILE A CA 1
ATOM 4734 C C . ILE A 1 590 ? 90.450 48.455 22.984 1.00 50.92 590 ILE A C 1
ATOM 4735 O O . ILE A 1 590 ? 90.423 47.671 23.943 1.00 51.67 590 ILE A O 1
ATOM 4740 N N . THR A 1 591 ? 91.487 48.547 22.156 1.00 51.22 591 THR A N 1
ATOM 4741 C CA . THR A 1 591 ? 92.635 47.647 22.299 1.00 51.85 591 THR A CA 1
ATOM 4742 C C . THR A 1 591 ? 93.493 48.017 23.514 1.00 51.88 591 THR A C 1
ATOM 4743 O O . THR A 1 591 ? 94.002 47.139 24.204 1.00 52.04 591 THR A O 1
ATOM 4747 N N . ASN A 1 592 ? 93.618 49.312 23.788 1.00 52.24 592 ASN A N 1
ATOM 4748 C CA . ASN A 1 592 ? 94.452 49.785 24.897 1.00 52.62 592 ASN A CA 1
ATOM 4749 C C . ASN A 1 592 ? 93.727 49.827 26.249 1.00 52.87 592 ASN A C 1
ATOM 4750 O O . ASN A 1 592 ? 94.313 50.252 27.250 1.00 53.25 592 ASN A O 1
ATOM 4755 N N . ASN A 1 593 ? 92.463 49.405 26.287 1.00 52.99 593 ASN A N 1
ATOM 4756 C CA . ASN A 1 593 ? 91.656 49.566 27.503 1.00 53.03 593 ASN A CA 1
ATOM 4757 C C . ASN A 1 593 ? 90.724 48.426 27.866 1.00 53.07 593 ASN A C 1
ATOM 4758 O O . ASN A 1 593 ? 90.283 48.337 29.012 1.00 53.28 593 ASN A O 1
ATOM 4763 N N . LEU A 1 594 ? 90.387 47.584 26.895 1.00 53.12 594 LEU A N 1
ATOM 4764 C CA . LEU A 1 594 ? 89.368 46.562 27.107 1.00 53.46 594 LEU A CA 1
ATOM 4765 C C . LEU A 1 594 ? 89.865 45.156 26.805 1.00 54.40 594 LEU A C 1
ATOM 4766 O O . LEU A 1 594 ? 89.424 44.196 27.439 1.00 54.77 594 LEU A O 1
ATOM 4771 N N . GLU A 1 595 ? 90.778 45.029 25.845 1.00 55.34 595 GLU A N 1
ATOM 4772 C CA . GLU A 1 595 ? 91.148 43.713 25.317 1.00 56.68 595 GLU A CA 1
ATOM 4773 C C . GLU A 1 595 ? 91.841 42.793 26.316 1.00 57.20 595 GLU A C 1
ATOM 4774 O O . GLU A 1 595 ? 91.598 41.580 26.312 1.00 57.75 595 GLU A O 1
ATOM 4780 N N . SER A 1 596 ? 92.688 43.359 27.172 1.00 57.81 596 SER A N 1
ATOM 4781 C CA . SER A 1 596 ? 93.428 42.551 28.146 1.00 58.49 596 SER A CA 1
ATOM 4782 C C . SER A 1 596 ? 92.510 41.862 29.163 1.00 58.79 596 SER A C 1
ATOM 4783 O O . SER A 1 596 ? 92.782 40.727 29.577 1.00 59.03 596 SER A O 1
ATOM 4786 N N . HIS A 1 597 ? 91.421 42.536 29.542 1.00 59.08 597 HIS A N 1
ATOM 4787 C CA . HIS A 1 597 ? 90.440 41.972 30.490 1.00 59.42 597 HIS A CA 1
ATOM 4788 C C . HIS A 1 597 ? 89.258 41.254 29.835 1.00 59.60 597 HIS A C 1
ATOM 4789 O O . HIS A 1 597 ? 88.316 40.834 30.529 1.00 59.84 597 HIS A O 1
ATOM 4796 N N . CYS A 1 598 ? 89.297 41.102 28.513 1.00 59.68 598 CYS A N 1
ATOM 4797 C CA . CYS A 1 598 ? 88.182 40.476 27.809 1.00 59.85 598 CYS A CA 1
ATOM 4798 C C . CYS A 1 598 ? 88.606 39.250 27.004 1.00 59.97 598 CYS A C 1
ATOM 4799 O O . CYS A 1 598 ? 89.789 38.932 26.923 1.00 60.39 598 CYS A O 1
ATOM 4802 N N . ILE A 1 599 ? 87.619 38.550 26.454 1.00 60.04 599 ILE A N 1
ATOM 4803 C CA . ILE A 1 599 ? 87.838 37.518 25.453 1.00 60.41 599 ILE A CA 1
ATOM 4804 C C . ILE A 1 599 ? 86.878 37.778 24.293 1.00 60.40 599 ILE A C 1
ATOM 4805 O O . ILE A 1 599 ? 85.889 38.497 24.453 1.00 60.54 599 ILE A O 1
ATOM 4810 N N . ARG A 1 600 ? 87.170 37.207 23.129 1.00 60.50 600 ARG A N 1
ATOM 4811 C CA . ARG A 1 600 ? 86.296 37.373 21.983 1.00 60.48 600 ARG A CA 1
ATOM 4812 C C . ARG A 1 600 ? 85.164 36.366 22.079 1.00 60.55 600 ARG A C 1
ATOM 4813 O O . ARG A 1 600 ? 85.391 35.179 22.330 1.00 60.80 600 ARG A O 1
ATOM 4821 N N . LEU A 1 601 ? 83.942 36.849 21.883 1.00 60.57 601 LEU A N 1
ATOM 4822 C CA . LEU A 1 601 ? 82.734 36.029 21.978 1.00 60.73 601 LEU A CA 1
ATOM 4823 C C . LEU A 1 601 ? 82.903 34.632 21.371 1.00 61.15 601 LEU A C 1
ATOM 4824 O O . LEU A 1 601 ? 82.420 33.652 21.931 1.00 61.16 601 LEU A O 1
ATOM 4829 N N . VAL A 1 602 ? 83.603 34.557 20.240 1.00 61.80 602 VAL A N 1
ATOM 4830 C CA . VAL A 1 602 ? 83.849 33.297 19.526 1.00 62.42 602 VAL A CA 1
ATOM 4831 C C . VAL A 1 602 ? 84.776 32.342 20.296 1.00 62.99 602 VAL A C 1
ATOM 4832 O O . VAL A 1 602 ? 84.683 31.124 20.139 1.00 63.37 602 VAL A O 1
ATOM 4836 N N . ALA A 1 603 ? 85.660 32.888 21.126 1.00 63.66 603 ALA A N 1
ATOM 4837 C CA . ALA A 1 603 ? 86.556 32.057 21.942 1.00 64.46 603 ALA A CA 1
ATOM 4838 C C . ALA A 1 603 ? 85.831 31.504 23.164 1.00 64.98 603 ALA A C 1
ATOM 4839 O O . ALA A 1 603 ? 86.160 30.412 23.642 1.00 65.32 603 ALA A O 1
ATOM 4841 N N . SER A 1 604 ? 84.848 32.262 23.657 1.00 65.34 604 SER A N 1
ATOM 4842 C CA . SER A 1 604 ? 84.096 31.911 24.867 1.00 65.58 604 SER A CA 1
ATOM 4843 C C . SER A 1 604 ? 83.323 30.607 24.692 1.00 65.73 604 SER A C 1
ATOM 4844 O O . SER A 1 604 ? 83.281 30.042 23.597 1.00 65.97 604 SER A O 1
ATOM 4847 N N . ASP A 1 605 ? 82.701 30.143 25.774 1.00 65.84 605 ASP A N 1
ATOM 4848 C CA . ASP A 1 605 ? 81.918 28.912 25.750 1.00 65.89 605 ASP A CA 1
ATOM 4849 C C . ASP A 1 605 ? 80.514 29.044 25.126 1.00 65.62 605 ASP A C 1
ATOM 4850 O O . ASP A 1 605 ? 79.828 28.033 24.924 1.00 65.89 605 ASP A O 1
ATOM 4855 N N . TYR A 1 606 ? 80.094 30.269 24.811 1.00 65.12 606 TYR A N 1
ATOM 4856 C CA . TYR A 1 606 ? 78.713 30.533 24.365 1.00 64.70 606 TYR A CA 1
ATOM 4857 C C . TYR A 1 606 ? 78.441 30.192 22.895 1.00 64.48 606 TYR A C 1
ATOM 4858 O O . TYR A 1 606 ? 79.327 30.309 22.050 1.00 64.78 606 TYR A O 1
ATOM 4867 N N . ASP A 1 607 ? 77.207 29.776 22.601 1.00 64.10 607 ASP A N 1
ATOM 4868 C CA . ASP A 1 607 ? 76.765 29.526 21.221 1.00 63.63 607 ASP A CA 1
ATOM 4869 C C . ASP A 1 607 ? 76.006 30.707 20.611 1.00 62.85 607 ASP A C 1
ATOM 4870 O O . ASP A 1 607 ? 75.238 31.390 21.295 1.00 62.78 607 ASP A O 1
ATOM 4875 N N . LEU A 1 608 ? 76.228 30.926 19.317 1.00 62.17 608 LEU A N 1
ATOM 4876 C CA . LEU A 1 608 ? 75.552 31.976 18.563 1.00 61.32 608 LEU A CA 1
ATOM 4877 C C . LEU A 1 608 ? 74.700 31.374 17.447 1.00 60.99 608 LEU A C 1
ATOM 4878 O O . LEU A 1 608 ? 75.148 30.477 16.728 1.00 60.96 608 LEU A O 1
ATOM 4883 N N . ARG A 1 609 ? 73.473 31.869 17.301 1.00 60.51 609 ARG A N 1
ATOM 4884 C CA . ARG A 1 609 ? 72.544 31.321 16.306 1.00 60.31 609 ARG A CA 1
ATOM 4885 C C . ARG A 1 609 ? 71.494 32.340 15.880 1.00 59.54 609 ARG A C 1
ATOM 4886 O O . ARG A 1 609 ? 70.960 33.093 16.700 1.00 59.45 609 ARG A O 1
ATOM 4894 N N . ARG A 1 610 ? 71.209 32.371 14.587 1.00 58.83 610 ARG A N 1
ATOM 4895 C CA . ARG A 1 610 ? 70.204 33.279 14.074 1.00 58.35 610 ARG A CA 1
ATOM 4896 C C . ARG A 1 610 ? 68.801 32.760 14.410 1.00 58.16 610 ARG A C 1
ATOM 4897 O O . ARG A 1 610 ? 68.533 31.561 14.307 1.00 58.01 610 ARG A O 1
ATOM 4905 N N . GLY A 1 611 ? 67.924 33.670 14.830 1.00 58.04 611 GLY A N 1
ATOM 4906 C CA . GLY A 1 611 ? 66.514 33.356 15.074 1.00 58.20 611 GLY A CA 1
ATOM 4907 C C . GLY A 1 611 ? 65.930 32.498 13.970 1.00 58.11 611 GLY A C 1
ATOM 4908 O O . GLY A 1 611 ? 66.159 32.754 12.791 1.00 57.93 611 GLY A O 1
ATOM 4909 N N . ARG A 1 612 ? 65.190 31.468 14.359 1.00 58.41 612 ARG A N 1
ATOM 4910 C CA . ARG A 1 612 ? 64.723 30.460 13.412 1.00 58.69 612 ARG A CA 1
ATOM 4911 C C . ARG A 1 612 ? 63.270 30.620 12.978 1.00 58.58 612 ARG A C 1
ATOM 4912 O O . ARG A 1 612 ? 62.901 30.154 11.902 1.00 58.88 612 ARG A O 1
ATOM 4920 N N . VAL A 1 613 ? 62.449 31.279 13.794 1.00 58.46 613 VAL A N 1
ATOM 4921 C CA . VAL A 1 613 ? 60.995 31.274 13.569 1.00 58.53 613 VAL A CA 1
ATOM 4922 C C . VAL A 1 613 ? 60.547 32.108 12.361 1.00 58.63 613 VAL A C 1
ATOM 4923 O O . VAL A 1 613 ? 61.023 33.222 12.150 1.00 58.75 613 VAL A O 1
ATOM 4927 N N . GLY A 1 614 ? 59.639 31.544 11.568 1.00 58.97 614 GLY A N 1
ATOM 4928 C CA . GLY A 1 614 ? 58.961 32.282 10.504 1.00 59.32 614 GLY A CA 1
ATOM 4929 C C . GLY A 1 614 ? 59.775 32.482 9.245 1.00 59.81 614 GLY A C 1
ATOM 4930 O O . GLY A 1 614 ? 59.633 33.499 8.562 1.00 59.96 614 GLY A O 1
ATOM 4931 N N . ASN A 1 615 ? 60.622 31.507 8.930 1.00 60.28 615 ASN A N 1
ATOM 4932 C CA . ASN A 1 615 ? 61.513 31.606 7.782 1.00 60.71 615 ASN A CA 1
ATOM 4933 C C . ASN A 1 615 ? 60.937 30.963 6.527 1.00 60.87 615 ASN A C 1
ATOM 4934 O O . ASN A 1 615 ? 61.298 31.328 5.406 1.00 60.99 615 ASN A O 1
ATOM 4939 N N . LYS A 1 616 ? 60.041 30.002 6.722 1.00 61.01 616 LYS A N 1
ATOM 4940 C CA . LYS A 1 616 ? 59.479 29.241 5.616 1.00 61.19 616 LYS A CA 1
ATOM 4941 C C . LYS A 1 616 ? 57.963 29.477 5.474 1.00 61.10 616 LYS A C 1
ATOM 4942 O O . LYS A 1 616 ? 57.166 28.525 5.413 1.00 60.89 616 LYS A O 1
ATOM 4948 N N . GLY A 1 617 ? 57.584 30.760 5.440 1.00 60.93 617 GLY A N 1
ATOM 4949 C CA . GLY A 1 617 ? 56.203 31.181 5.138 1.00 60.65 617 GLY A CA 1
ATOM 4950 C C . GLY A 1 617 ? 55.185 31.007 6.256 1.00 60.34 617 GLY A C 1
ATOM 4951 O O . GLY A 1 617 ? 55.501 30.471 7.321 1.00 60.75 617 GLY A O 1
ATOM 4952 N N . ALA A 1 618 ? 53.954 31.459 6.003 1.00 59.61 618 ALA A N 1
ATOM 4953 C CA . ALA A 1 618 ? 52.851 31.392 6.977 1.00 58.58 618 ALA A CA 1
ATOM 4954 C C . ALA A 1 618 ? 53.082 32.234 8.242 1.00 57.86 618 ALA A C 1
ATOM 4955 O O . ALA A 1 618 ? 52.573 31.901 9.317 1.00 57.49 618 ALA A O 1
ATOM 4957 N N . SER A 1 619 ? 53.837 33.328 8.091 1.00 57.29 619 SER A N 1
ATOM 4958 C CA A SER A 1 619 ? 54.142 34.235 9.196 0.50 57.08 619 SER A CA 1
ATOM 4959 C CA B SER A 1 619 ? 54.139 34.222 9.206 0.50 57.06 619 SER A CA 1
ATOM 4960 C C . SER A 1 619 ? 52.872 34.724 9.895 1.00 57.01 619 SER A C 1
ATOM 4961 O O . SER A 1 619 ? 52.813 34.799 11.123 1.00 57.27 619 SER A O 1
ATOM 4966 N N . ASP A 1 620 ? 51.856 35.048 9.104 1.00 56.88 620 ASP A N 1
ATOM 4967 C CA . ASP A 1 620 ? 50.593 35.543 9.630 1.00 56.77 620 ASP A CA 1
ATOM 4968 C C . ASP A 1 620 ? 49.888 34.547 10.558 1.00 56.54 620 ASP A C 1
ATOM 4969 O O . ASP A 1 620 ? 49.122 34.964 11.429 1.00 56.25 620 ASP A O 1
ATOM 4974 N N . LEU A 1 621 ? 50.151 33.249 10.374 1.00 56.17 621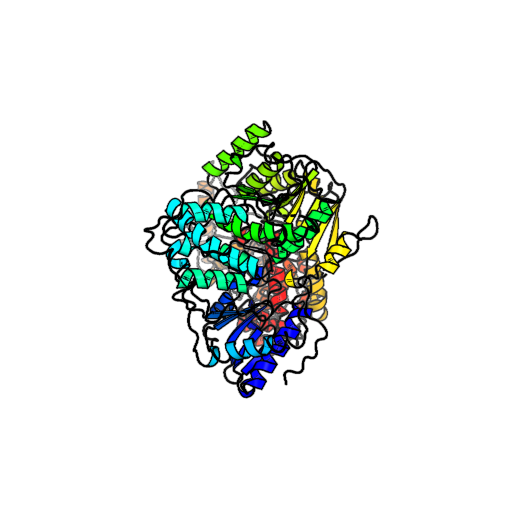 LEU A N 1
ATOM 4975 C CA . LEU A 1 621 ? 49.613 32.210 11.266 1.00 55.88 621 LEU A CA 1
ATOM 4976 C C . LEU A 1 621 ? 50.475 31.995 12.515 1.00 55.63 621 LEU A C 1
ATOM 4977 O O . LEU A 1 621 ? 49.943 31.862 13.619 1.00 55.13 621 LEU A O 1
ATOM 4982 N N . LEU A 1 622 ? 51.795 31.957 12.334 1.00 55.19 622 LEU A N 1
ATOM 4983 C CA . LEU A 1 622 ? 52.723 31.747 13.445 1.00 54.94 622 LEU A CA 1
ATOM 4984 C C . LEU A 1 622 ? 52.637 32.884 14.454 1.00 54.56 622 LEU A C 1
ATOM 4985 O O . LEU A 1 622 ? 52.551 32.649 15.654 1.00 53.93 622 LEU A O 1
ATOM 4990 N N . PHE A 1 623 ? 52.644 34.112 13.943 1.00 54.35 623 PHE A N 1
ATOM 4991 C CA . PHE A 1 623 ? 52.468 35.306 14.751 1.00 54.25 623 PHE A CA 1
ATOM 4992 C C . PHE A 1 623 ? 51.007 35.754 14.659 1.00 54.10 623 PHE A C 1
ATOM 4993 O O . PHE A 1 623 ? 50.705 36.785 14.053 1.00 53.80 623 PHE A O 1
ATOM 5001 N N . ILE A 1 624 ? 50.115 34.975 15.282 1.00 53.89 624 ILE A N 1
ATOM 5002 C CA . ILE A 1 624 ? 48.659 35.078 15.090 1.00 53.63 624 ILE A CA 1
ATOM 5003 C C . ILE A 1 624 ? 48.076 36.456 15.305 1.00 53.35 624 ILE A C 1
ATOM 5004 O O . ILE A 1 624 ? 47.021 36.763 14.760 1.00 53.05 624 ILE A O 1
ATOM 5009 N N . ASN A 1 625 ? 48.735 37.270 16.121 1.00 53.25 625 ASN A N 1
ATOM 5010 C CA . ASN A 1 625 ? 48.191 38.572 16.482 1.00 53.43 625 ASN A CA 1
ATOM 5011 C C . ASN A 1 625 ? 48.941 39.780 15.915 1.00 53.62 625 ASN A C 1
ATOM 5012 O O . ASN A 1 625 ? 48.660 40.915 16.295 1.00 53.59 625 ASN A O 1
ATOM 5017 N N . SER A 1 626 ? 49.874 39.531 14.996 1.00 53.90 626 SER A N 1
ATOM 5018 C CA . SER A 1 626 ? 50.686 40.593 14.389 1.00 54.21 626 SER A CA 1
ATOM 5019 C C . SER A 1 626 ? 49.878 41.452 13.418 1.00 54.37 626 SER A C 1
ATOM 5020 O O . SER A 1 626 ? 50.156 42.641 13.249 1.00 54.40 626 SER A O 1
ATOM 5023 N N . LYS A 1 627 ? 48.880 40.832 12.792 1.00 54.51 627 LYS A N 1
ATOM 5024 C CA . LYS A 1 627 ? 48.024 41.475 11.807 1.00 54.68 627 LYS A CA 1
ATOM 5025 C C . LYS A 1 627 ? 46.642 41.714 12.401 1.00 54.66 627 LYS A C 1
ATOM 5026 O O . LYS A 1 627 ? 45.934 40.762 12.761 1.00 54.46 627 LYS A O 1
ATOM 5032 N N . LYS A 1 628 ? 46.265 42.989 12.483 1.00 54.79 628 LYS A N 1
ATOM 5033 C CA . LYS A 1 628 ? 45.055 43.426 13.199 1.00 55.04 628 LYS A CA 1
ATOM 5034 C C . LYS A 1 628 ? 43.734 42.855 12.680 1.00 54.73 628 LYS A C 1
ATOM 5035 O O . LYS A 1 628 ? 42.890 42.431 13.475 1.00 54.74 628 LYS A O 1
ATOM 5041 N N . LYS A 1 629 ? 43.534 42.849 11.364 1.00 54.69 629 LYS A N 1
ATOM 5042 C CA . LYS A 1 629 ? 42.251 42.371 10.814 1.00 54.86 629 LYS A CA 1
ATOM 5043 C C . LYS A 1 629 ? 42.033 40.881 11.042 1.00 54.43 629 LYS A C 1
ATOM 5044 O O . LYS A 1 629 ? 40.929 40.464 11.374 1.00 54.40 629 LYS A O 1
ATOM 5050 N N . LEU A 1 630 ? 43.086 40.086 10.870 1.00 54.30 630 LEU A N 1
ATOM 5051 C CA . LEU A 1 630 ? 43.024 38.661 11.204 1.00 54.31 630 LEU A CA 1
ATOM 5052 C C . LEU A 1 630 ? 42.720 38.466 12.689 1.00 54.09 630 LEU A C 1
ATOM 5053 O O . LEU A 1 630 ? 41.879 37.647 13.036 1.00 54.25 630 LEU A O 1
ATOM 5058 N N . TRP A 1 631 ? 43.391 39.233 13.544 1.00 54.10 631 TRP A N 1
ATOM 5059 C CA . TRP A 1 631 ? 43.231 39.120 14.990 1.00 54.42 631 TRP A CA 1
ATOM 5060 C C . TRP A 1 631 ? 41.843 39.543 15.481 1.00 54.89 631 TRP A C 1
ATOM 5061 O O . TRP A 1 631 ? 41.330 38.938 16.419 1.00 54.11 631 TRP A O 1
ATOM 5072 N N . ASP A 1 632 ? 41.236 40.555 14.843 1.00 55.59 632 ASP A N 1
ATOM 5073 C CA A ASP A 1 632 ? 39.860 40.951 15.153 0.50 55.93 632 ASP A CA 1
ATOM 5074 C CA B ASP A 1 632 ? 39.855 40.948 15.170 0.50 56.07 632 ASP A CA 1
ATOM 5075 C C . ASP A 1 632 ? 38.910 39.777 14.985 1.00 56.20 632 ASP A C 1
ATOM 5076 O O . ASP A 1 632 ? 37.851 39.727 15.604 1.00 56.26 632 ASP A O 1
ATOM 5085 N N . LEU A 1 633 ? 39.293 38.838 14.132 1.00 56.55 633 LEU A N 1
ATOM 5086 C CA . LEU A 1 633 ? 38.479 37.658 13.910 1.00 57.29 633 LEU A CA 1
ATOM 5087 C C . LEU A 1 633 ? 38.801 36.570 14.907 1.00 57.44 633 LEU A C 1
ATOM 5088 O O . LEU A 1 633 ? 37.905 36.007 15.525 1.00 57.88 633 LEU A O 1
ATOM 5093 N N . LEU A 1 634 ? 40.089 36.298 15.069 1.00 57.46 634 LEU A N 1
ATOM 5094 C CA . LEU A 1 634 ? 40.552 35.106 15.754 1.00 57.48 634 LEU A CA 1
ATOM 5095 C C . LEU A 1 634 ? 40.712 35.216 17.257 1.00 57.75 634 LEU A C 1
ATOM 5096 O O . LEU A 1 634 ? 40.841 34.193 17.923 1.00 57.57 634 LEU A O 1
ATOM 5101 N N . ASP A 1 635 ? 40.740 36.432 17.798 1.00 58.29 635 ASP A N 1
ATOM 5102 C CA . ASP A 1 635 ? 41.097 36.587 19.210 1.00 59.13 635 ASP A CA 1
ATOM 5103 C C . ASP A 1 635 ? 40.180 35.835 20.173 1.00 59.59 635 ASP A C 1
ATOM 5104 O O . ASP A 1 635 ? 40.670 35.139 21.046 1.00 59.92 635 ASP A O 1
ATOM 5109 N N . GLU A 1 636 ? 38.870 35.911 19.971 1.00 60.08 636 GLU A N 1
ATOM 5110 C CA . GLU A 1 636 ? 37.935 35.151 20.787 1.00 60.84 636 GLU A CA 1
ATOM 5111 C C . GLU A 1 636 ? 38.093 33.628 20.650 1.00 60.68 636 GLU A C 1
ATOM 5112 O O . GLU A 1 636 ? 37.519 32.880 21.432 1.00 60.86 636 GLU A O 1
ATOM 5118 N N . SER A 1 637 ? 38.861 33.169 19.668 1.00 60.37 637 SER A N 1
ATOM 5119 C CA . SER A 1 637 ? 38.965 31.734 19.379 1.00 60.10 637 SER A CA 1
ATOM 5120 C C . SER A 1 637 ? 40.222 31.034 19.915 1.00 59.84 637 SER A C 1
ATOM 5121 O O . SER A 1 637 ? 40.314 29.810 19.889 1.00 59.70 637 SER A O 1
ATOM 5124 N N . VAL A 1 638 ? 41.189 31.800 20.395 1.00 59.66 638 VAL A N 1
ATOM 5125 C CA . VAL A 1 638 ? 42.458 31.219 20.797 1.00 59.64 638 VAL A CA 1
ATOM 5126 C C . VAL A 1 638 ? 42.607 31.284 22.314 1.00 59.83 638 VAL A C 1
ATOM 5127 O O . VAL A 1 638 ? 42.458 32.352 22.897 1.00 59.22 638 VAL A O 1
ATOM 5131 N N . PRO A 1 639 ? 42.885 30.135 22.958 1.00 60.33 639 PRO A N 1
ATOM 5132 C CA . PRO A 1 639 ? 43.181 30.120 24.391 1.00 60.91 639 PRO A CA 1
ATOM 5133 C C . PRO A 1 639 ? 44.421 30.954 24.680 1.00 61.15 639 PRO A C 1
ATOM 5134 O O . PRO A 1 639 ? 45.410 30.828 23.967 1.00 60.71 639 PRO A O 1
ATOM 5138 N N . ARG A 1 640 ? 44.354 31.801 25.707 1.00 61.84 640 ARG A N 1
ATOM 5139 C CA . ARG A 1 640 ? 45.481 32.668 26.088 1.00 62.61 640 ARG A CA 1
ATOM 5140 C C . ARG A 1 640 ? 46.777 31.915 26.369 1.00 62.35 640 ARG A C 1
ATOM 5141 O O . ARG A 1 640 ? 47.844 32.418 26.087 1.00 61.73 640 ARG A O 1
ATOM 5149 N N . ASP A 1 641 ? 46.672 30.703 26.907 1.00 62.67 641 ASP A N 1
ATOM 5150 C CA . ASP A 1 641 ? 47.860 29.918 27.253 1.00 62.84 641 ASP A CA 1
ATOM 5151 C C . ASP A 1 641 ? 48.467 29.169 26.057 1.00 62.51 641 ASP A C 1
ATOM 5152 O O . ASP A 1 641 ? 49.453 28.441 26.202 1.00 62.54 641 ASP A O 1
ATOM 5157 N N . TRP A 1 642 ? 47.878 29.358 24.881 1.00 61.80 642 TRP A N 1
ATOM 5158 C CA . TRP A 1 642 ? 48.462 28.870 23.630 1.00 60.99 642 TRP A CA 1
ATOM 5159 C C . TRP A 1 642 ? 49.344 29.947 23.008 1.00 60.12 642 TRP A C 1
ATOM 5160 O O . TRP A 1 642 ? 50.036 29.703 22.017 1.00 59.81 642 TRP A O 1
ATOM 5171 N N . LEU A 1 643 ? 49.300 31.137 23.600 1.00 59.15 643 LEU A N 1
ATOM 5172 C CA . LEU A 1 643 ? 50.026 32.298 23.115 1.00 58.11 643 LEU A CA 1
ATOM 5173 C C . LEU A 1 643 ? 51.286 32.520 23.941 1.00 57.84 643 LEU A C 1
ATOM 5174 O O . LEU A 1 643 ? 51.226 32.641 25.161 1.00 57.55 643 LEU A O 1
ATOM 5179 N N . TYR A 1 644 ? 52.420 32.571 23.250 1.00 57.42 644 TYR A N 1
ATOM 5180 C CA . TYR A 1 644 ? 53.737 32.750 23.851 1.00 56.60 644 TYR A CA 1
ATOM 5181 C C . TYR A 1 644 ? 54.351 34.048 23.338 1.00 55.59 644 TYR A C 1
ATOM 5182 O O . TYR A 1 644 ? 54.166 34.378 22.170 1.00 54.70 644 TYR A O 1
ATOM 5191 N N . PRO A 1 645 ? 55.098 34.781 24.201 1.00 54.94 645 PRO A N 1
ATOM 5192 C CA . PRO A 1 645 ? 55.635 36.076 23.770 1.00 54.23 645 PRO A CA 1
ATOM 5193 C C . PRO A 1 645 ? 56.619 35.884 22.626 1.00 53.43 645 PRO A C 1
ATOM 5194 O O . PRO A 1 645 ? 57.404 34.937 22.633 1.00 52.70 645 PRO A O 1
ATOM 5198 N N . ALA A 1 646 ? 56.540 36.757 21.632 1.00 52.57 646 ALA A N 1
ATOM 5199 C CA . ALA A 1 646 ? 57.224 36.522 20.379 1.00 52.30 646 ALA A CA 1
ATOM 5200 C C . ALA A 1 646 ? 57.926 37.755 19.852 1.00 51.99 646 ALA A C 1
ATOM 5201 O O . ALA A 1 646 ? 57.545 38.888 20.164 1.00 51.84 646 ALA A O 1
ATOM 5203 N N . LEU A 1 647 ? 58.946 37.517 19.037 1.00 51.84 647 LEU A N 1
ATOM 5204 C CA . LEU A 1 647 ? 59.667 38.589 18.370 1.00 51.95 647 LEU A CA 1
ATOM 5205 C C . LEU A 1 647 ? 59.641 38.408 16.859 1.00 51.59 647 LEU A C 1
ATOM 5206 O O . LEU A 1 647 ? 60.154 37.423 16.326 1.00 50.65 647 LEU A O 1
ATOM 5211 N N . ARG A 1 648 ? 59.025 39.377 16.195 1.00 51.53 648 ARG A N 1
ATOM 5212 C CA . ARG A 1 648 ? 58.930 39.427 14.751 1.00 51.80 648 ARG A CA 1
ATOM 5213 C C . ARG A 1 648 ? 59.804 40.599 14.299 1.00 51.70 648 ARG A C 1
ATOM 5214 O O . ARG A 1 648 ? 60.890 40.407 13.745 1.00 51.84 648 ARG A O 1
ATOM 5222 N N . LYS A 1 649 ? 59.338 41.813 14.556 1.00 51.58 649 LYS A N 1
ATOM 5223 C CA . LYS A 1 649 ? 60.137 42.992 14.274 1.00 51.43 649 LYS A CA 1
ATOM 5224 C C . LYS A 1 649 ? 60.889 43.338 15.546 1.00 51.17 649 LYS A C 1
ATOM 5225 O O . LYS A 1 649 ? 60.303 43.396 16.630 1.00 51.07 649 LYS A O 1
ATOM 5231 N N . VAL A 1 650 ? 62.195 43.549 15.415 1.00 51.09 650 VAL A N 1
ATOM 5232 C CA . VAL A 1 650 ? 63.066 43.744 16.578 1.00 51.03 650 VAL A CA 1
ATOM 5233 C C . VAL A 1 650 ? 62.644 44.988 17.372 1.00 51.02 650 VAL A C 1
ATOM 5234 O O . VAL A 1 650 ? 62.927 45.122 18.558 1.00 51.16 650 VAL A O 1
ATOM 5238 N N . ASN A 1 651 ? 61.924 45.860 16.683 1.00 51.42 651 ASN A N 1
ATOM 5239 C CA . ASN A 1 651 ? 61.423 47.129 17.178 1.00 51.87 651 ASN A CA 1
ATOM 5240 C C . ASN A 1 651 ? 60.435 47.025 18.336 1.00 51.86 651 ASN A C 1
ATOM 5241 O O . ASN A 1 651 ? 60.384 47.912 19.183 1.00 52.22 651 ASN A O 1
ATOM 5246 N N . GLU A 1 652 ? 59.650 45.950 18.368 1.00 51.87 652 GLU A N 1
ATOM 5247 C CA . GLU A 1 652 ? 58.497 45.869 19.274 1.00 51.93 652 GLU A CA 1
ATOM 5248 C C . GLU A 1 652 ? 58.782 45.566 20.763 1.00 52.05 652 GLU A C 1
ATOM 5249 O O . GLU A 1 652 ? 57.844 45.531 21.564 1.00 52.33 652 GLU A O 1
ATOM 5255 N N . ILE A 1 653 ? 60.049 45.377 21.149 1.00 52.10 653 ILE A N 1
ATOM 5256 C CA . ILE A 1 653 ? 60.362 45.025 22.555 1.00 52.15 653 ILE A CA 1
ATOM 5257 C C . ILE A 1 653 ? 60.663 46.200 23.503 1.00 52.29 653 ILE A C 1
ATOM 5258 O O . ILE A 1 653 ? 59.955 46.384 24.514 1.00 52.95 653 ILE A O 1
ATOM 5263 N N . ASN A 1 654 ? 61.691 46.985 23.184 1.00 51.97 654 ASN A N 1
ATOM 5264 C CA . ASN A 1 654 ? 61.998 48.219 23.925 1.00 52.28 654 ASN A CA 1
ATOM 5265 C C . ASN A 1 654 ? 62.272 48.119 25.440 1.00 52.67 654 ASN A C 1
ATOM 5266 O O . ASN A 1 654 ? 62.198 49.128 26.151 1.00 53.27 654 ASN A O 1
ATOM 5271 N N . THR A 1 655 ? 62.595 46.920 25.928 1.00 52.82 655 THR A N 1
ATOM 5272 C CA . THR A 1 655 ? 62.945 46.706 27.342 1.00 53.06 655 THR A CA 1
ATOM 5273 C C . THR A 1 655 ? 63.924 45.528 27.436 1.00 53.02 655 THR A C 1
ATOM 5274 O O . THR A 1 655 ? 63.878 44.622 26.598 1.00 53.14 655 THR A O 1
ATOM 5278 N N . PRO A 1 656 ? 64.824 45.534 28.445 1.00 53.04 656 PRO A N 1
ATOM 5279 C CA . PRO A 1 656 ? 65.783 44.426 28.564 1.00 52.98 656 PRO A CA 1
ATOM 5280 C C . PRO A 1 656 ? 65.120 43.105 28.922 1.00 53.14 656 PRO A C 1
ATOM 5281 O O . PRO A 1 656 ? 65.615 42.047 28.540 1.00 52.80 656 PRO A O 1
ATOM 5285 N N . ILE A 1 657 ? 64.007 43.179 29.642 1.00 53.64 657 ILE A N 1
ATOM 5286 C CA . ILE A 1 657 ? 63.244 41.992 30.023 1.00 54.57 657 ILE A CA 1
ATOM 5287 C C . ILE A 1 657 ? 62.269 41.581 28.905 1.00 54.57 657 ILE A C 1
ATOM 5288 O O . ILE A 1 657 ? 61.307 42.296 28.635 1.00 54.91 657 ILE A O 1
ATOM 5293 N N . PHE A 1 658 ? 62.518 40.438 28.263 1.00 54.60 658 PHE A N 1
ATOM 5294 C CA . PHE A 1 658 ? 61.635 39.921 27.200 1.00 54.58 658 PHE A CA 1
ATOM 5295 C C . PHE A 1 658 ? 60.636 38.895 27.732 1.00 54.91 658 PHE A C 1
ATOM 5296 O O . PHE A 1 658 ? 60.902 37.689 27.755 1.00 54.92 658 PHE A O 1
ATOM 5304 N N . ASN A 1 659 ? 59.481 39.400 28.159 1.00 55.38 659 ASN A N 1
ATOM 5305 C CA . ASN A 1 659 ? 58.373 38.580 28.658 1.00 55.61 659 ASN A CA 1
ATOM 5306 C C . ASN A 1 659 ? 57.025 39.111 28.146 1.00 55.95 659 ASN A C 1
ATOM 5307 O O . ASN A 1 659 ? 56.994 40.027 27.323 1.00 55.94 659 ASN A O 1
ATOM 5312 N N . GLU A 1 660 ? 55.920 38.546 28.634 1.00 56.49 660 GLU A N 1
ATOM 5313 C CA . GLU A 1 660 ? 54.577 38.941 28.196 1.00 56.92 660 GLU A CA 1
ATOM 5314 C C . GLU A 1 660 ? 54.313 40.450 28.293 1.00 56.85 660 GLU A C 1
ATOM 5315 O O . GLU A 1 660 ? 53.570 41.003 27.475 1.00 57.11 660 GLU A O 1
ATOM 5321 N N . ASP A 1 661 ? 54.923 41.106 29.282 1.00 56.41 661 ASP A N 1
ATOM 5322 C CA . ASP A 1 661 ? 54.683 42.531 29.552 1.00 56.10 661 ASP A CA 1
ATOM 5323 C C . ASP A 1 661 ? 55.512 43.453 28.654 1.00 55.44 661 ASP A C 1
ATOM 5324 O O . ASP A 1 661 ? 55.192 44.639 28.491 1.00 55.52 661 ASP A O 1
ATOM 5329 N N . ALA A 1 662 ? 56.576 42.901 28.075 1.00 54.57 662 ALA A N 1
ATOM 5330 C CA . ALA A 1 662 ? 57.452 43.633 27.164 1.00 53.73 662 ALA A CA 1
ATOM 5331 C C . ALA A 1 662 ? 56.820 43.925 25.801 1.00 53.35 662 ALA A C 1
ATOM 5332 O O . ALA A 1 662 ? 57.182 44.898 25.148 1.00 53.55 662 ALA A O 1
ATOM 5334 N N . THR A 1 663 ? 55.894 43.071 25.370 1.00 53.11 663 THR A N 1
ATOM 5335 C CA . THR A 1 663 ? 55.351 43.119 24.009 1.00 52.59 663 THR A CA 1
ATOM 5336 C C . THR A 1 663 ? 53.974 42.454 23.909 1.00 52.56 663 THR A C 1
ATOM 5337 O O . THR A 1 663 ? 53.719 41.440 24.575 1.00 52.48 663 THR A O 1
ATOM 5341 N N . PRO A 1 664 ? 53.073 43.024 23.084 1.00 52.36 664 PRO A N 1
ATOM 5342 C CA . PRO A 1 664 ? 51.783 42.357 22.893 1.00 52.26 664 PRO A CA 1
ATOM 5343 C C . PRO A 1 664 ? 51.836 41.199 21.884 1.00 52.13 664 PRO A C 1
ATOM 5344 O O . PRO A 1 664 ? 50.923 40.377 21.865 1.00 51.87 664 PRO A O 1
ATOM 5348 N N . VAL A 1 665 ? 52.903 41.140 21.080 1.00 51.97 665 VAL A N 1
ATOM 5349 C CA . VAL A 1 665 ? 53.042 40.166 19.991 1.00 51.74 665 VAL A CA 1
ATOM 5350 C C . VAL A 1 665 ? 53.166 38.750 20.525 1.00 51.92 665 VAL A C 1
ATOM 5351 O O . VAL A 1 665 ? 53.894 38.501 21.480 1.00 51.58 665 VAL A O 1
ATOM 5355 N N . ARG A 1 666 ? 52.443 37.831 19.891 1.00 52.24 666 ARG A N 1
ATOM 5356 C CA . ARG A 1 666 ? 52.365 36.454 20.348 1.00 52.79 666 ARG A CA 1
ATOM 5357 C C . ARG A 1 666 ? 52.585 35.446 19.228 1.00 52.99 666 ARG A C 1
ATOM 5358 O O . ARG A 1 666 ? 52.211 35.677 18.088 1.00 52.86 666 ARG A O 1
ATOM 5366 N N . PHE A 1 667 ? 53.198 34.328 19.589 1.00 53.44 667 PHE A N 1
ATOM 5367 C CA . PHE A 1 667 ? 53.344 33.174 18.727 1.00 53.89 667 PHE A CA 1
ATOM 5368 C C . PHE A 1 667 ? 52.358 32.071 19.159 1.00 54.90 667 PHE A C 1
ATOM 5369 O O . PHE A 1 667 ? 52.172 31.826 20.353 1.00 54.12 667 PHE A O 1
ATOM 5377 N N . LEU A 1 668 ? 51.755 31.411 18.170 1.00 56.15 668 LEU A N 1
ATOM 5378 C CA . LEU A 1 668 ? 50.766 30.359 18.383 1.00 57.69 668 LEU A CA 1
ATOM 5379 C C . LEU A 1 668 ? 51.388 28.981 18.544 1.00 58.73 668 LEU A C 1
ATOM 5380 O O . LEU A 1 668 ? 51.785 28.353 17.566 1.00 58.88 668 LEU A O 1
ATOM 5385 N N . CYS A 1 669 ? 51.439 28.503 19.780 1.00 59.96 669 CYS A N 1
ATOM 5386 C CA . CYS A 1 669 ? 52.017 27.204 20.078 1.00 61.27 669 CYS A CA 1
ATOM 5387 C C . CYS A 1 669 ? 50.988 26.299 20.766 1.00 62.43 669 CYS A C 1
ATOM 5388 O O . CYS A 1 669 ? 50.899 26.281 21.994 1.00 62.28 669 CYS A O 1
ATOM 5391 N N . PRO A 1 670 ? 50.185 25.561 19.975 1.00 63.64 670 PRO A N 1
ATOM 5392 C CA . PRO A 1 670 ? 49.291 24.579 20.581 1.00 64.89 670 PRO A CA 1
ATOM 5393 C C . PRO A 1 670 ? 50.068 23.472 21.293 1.00 66.22 670 PRO A C 1
ATOM 5394 O O . PRO A 1 670 ? 51.170 23.121 20.865 1.00 66.16 670 PRO A O 1
ATOM 5398 N N . PRO A 1 671 ? 49.498 22.929 22.382 1.00 67.49 671 PRO A N 1
ATOM 5399 C CA . PRO A 1 671 ? 50.111 21.831 23.124 1.00 68.36 671 PRO A CA 1
ATOM 5400 C C . PRO A 1 671 ? 50.129 20.555 22.288 1.00 68.96 671 PRO A C 1
ATOM 5401 O O . PRO A 1 671 ? 49.453 20.484 21.266 1.00 68.74 671 PRO A O 1
ATOM 5405 N N . ASN A 1 672 ? 50.910 19.572 22.720 1.00 69.99 672 ASN A N 1
ATOM 5406 C CA . ASN A 1 672 ? 51.021 18.296 22.017 1.00 71.09 672 ASN A CA 1
ATOM 5407 C C . ASN A 1 672 ? 49.679 17.580 21.812 1.00 71.34 672 ASN A C 1
ATOM 5408 O O . ASN A 1 672 ? 49.447 16.987 20.754 1.00 71.35 672 ASN A O 1
ATOM 5413 N N . SER A 1 673 ? 48.803 17.647 22.816 1.00 71.47 673 SER A N 1
ATOM 5414 C CA . SER A 1 673 ? 47.474 17.019 22.738 1.00 71.71 673 SER A CA 1
ATOM 5415 C C . SER A 1 673 ? 46.536 17.625 21.686 1.00 71.53 673 SER A C 1
ATOM 5416 O O . SER A 1 673 ? 45.500 17.039 21.362 1.00 71.47 673 SER A O 1
ATOM 5419 N N . ALA A 1 674 ? 46.902 18.793 21.162 1.00 71.38 674 ALA A N 1
ATOM 5420 C CA . ALA A 1 674 ? 46.140 19.450 20.100 1.00 71.43 674 ALA A CA 1
ATOM 5421 C C . ALA A 1 674 ? 46.400 18.802 18.747 1.00 71.47 674 ALA A C 1
ATOM 5422 O O . ALA A 1 674 ? 45.745 19.132 17.756 1.00 71.42 674 ALA A O 1
ATOM 5424 N N . TYR A 1 675 ? 47.357 17.880 18.716 1.00 71.75 675 TYR A N 1
ATOM 5425 C CA . TYR A 1 675 ? 47.769 17.234 17.478 1.00 72.11 675 TYR A CA 1
ATOM 5426 C C . TYR A 1 675 ? 47.319 15.785 17.406 1.00 72.99 675 TYR A C 1
ATOM 5427 O O . TYR A 1 675 ? 47.375 15.169 16.338 1.00 73.11 675 TYR A O 1
ATOM 5436 N N . GLN A 1 676 ? 46.877 15.249 18.542 1.00 74.00 676 GLN A N 1
ATOM 5437 C CA . GLN A 1 676 ? 46.302 13.905 18.605 1.00 75.08 676 GLN A CA 1
ATOM 5438 C C . GLN A 1 676 ? 44.771 13.992 18.551 1.00 75.60 676 GLN A C 1
ATOM 5439 O O . GLN A 1 676 ? 44.185 15.010 18.938 1.00 75.92 676 GLN A O 1
ATOM 5445 N N . ASP A 1 677 ? 44.128 12.928 18.078 1.00 75.99 677 ASP A N 1
ATOM 5446 C CA A ASP A 1 677 ? 42.708 12.987 17.757 0.50 76.11 677 ASP A CA 1
ATOM 5447 C CA B ASP A 1 677 ? 42.697 12.977 17.760 0.50 76.20 677 ASP A CA 1
ATOM 5448 C C . ASP A 1 677 ? 41.810 12.416 18.863 1.00 76.32 677 ASP A C 1
ATOM 5449 O O . ASP A 1 677 ? 42.142 11.404 19.489 1.00 76.52 677 ASP A O 1
ATOM 5458 N N . GLY A 1 678 ? 40.678 13.088 19.092 1.00 76.22 678 GLY A N 1
ATOM 5459 C CA . GLY A 1 678 ? 39.725 12.728 20.152 1.00 75.95 678 GLY A CA 1
ATOM 5460 C C . GLY A 1 678 ? 39.603 13.793 21.238 1.00 75.54 678 GLY A C 1
ATOM 5461 O O . GLY A 1 678 ? 38.502 14.049 21.738 1.00 75.34 678 GLY A O 1
ATOM 5462 N N . THR A 1 679 ? 40.734 14.421 21.582 1.00 75.03 679 THR A N 1
ATOM 5463 C CA . THR A 1 679 ? 40.810 15.439 22.643 1.00 74.43 679 THR A CA 1
ATOM 5464 C C . THR A 1 679 ? 40.036 16.717 22.304 1.00 74.03 679 THR A C 1
ATOM 5465 O O . THR A 1 679 ? 39.652 16.937 21.148 1.00 73.73 679 THR A O 1
ATOM 5469 N N . GLY A 1 680 ? 39.822 17.550 23.326 1.00 73.55 680 GLY A N 1
ATOM 5470 C CA . GLY A 1 680 ? 39.160 18.845 23.177 1.00 72.70 680 GLY A CA 1
ATOM 5471 C C . GLY A 1 680 ? 40.112 19.896 22.651 1.00 72.14 680 GLY A C 1
ATOM 5472 O O . GLY A 1 680 ? 39.693 20.919 22.112 1.00 71.92 680 GLY A O 1
ATOM 5473 N N . GLU A 1 681 ? 41.404 19.634 22.814 1.00 71.83 681 GLU A N 1
ATOM 5474 C CA . GLU A 1 681 ? 42.454 20.534 22.344 1.00 71.21 681 GLU A CA 1
ATOM 5475 C C . GLU A 1 681 ? 42.519 20.553 20.822 1.00 70.86 681 GLU A C 1
ATOM 5476 O O . GLU A 1 681 ? 42.561 21.620 20.216 1.00 70.56 681 GLU A O 1
ATOM 5482 N N . SER A 1 682 ? 42.490 19.374 20.206 1.00 70.68 682 SER A N 1
ATOM 5483 C CA . SER A 1 682 ? 42.459 19.281 18.751 1.00 70.49 682 SER A CA 1
ATOM 5484 C C . SER A 1 682 ? 41.247 20.018 18.186 1.00 70.12 682 SER A C 1
ATOM 5485 O O . SER A 1 682 ? 41.333 20.608 17.107 1.00 70.00 682 SER A O 1
ATOM 5488 N N . ILE A 1 683 ? 40.141 19.997 18.938 1.00 69.73 683 ILE A N 1
ATOM 5489 C CA . ILE A 1 683 ? 38.913 20.732 18.590 1.00 69.27 683 ILE A CA 1
ATOM 5490 C C . ILE A 1 683 ? 39.176 22.238 18.528 1.00 68.58 683 ILE A C 1
ATOM 5491 O O . ILE A 1 683 ? 38.931 22.874 17.500 1.00 68.21 683 ILE A O 1
ATOM 5496 N N . ILE A 1 684 ? 39.684 22.785 19.633 1.00 67.88 684 ILE A N 1
ATOM 5497 C CA . ILE A 1 684 ? 39.999 24.197 19.742 1.00 67.06 684 ILE A CA 1
ATOM 5498 C C . ILE A 1 684 ? 40.837 24.639 18.543 1.00 66.77 684 ILE A C 1
ATOM 5499 O O . ILE A 1 684 ? 40.594 25.704 17.968 1.00 66.63 684 ILE A O 1
ATOM 5504 N N . LEU A 1 685 ? 41.808 23.806 18.166 1.00 66.44 685 LEU A N 1
ATOM 5505 C CA . LEU A 1 685 ? 42.722 24.122 17.063 1.00 65.84 685 LEU A CA 1
ATOM 5506 C C . LEU A 1 685 ? 42.041 24.082 15.694 1.00 65.42 685 LEU A C 1
ATOM 5507 O O . LEU A 1 685 ? 42.273 24.955 14.862 1.00 65.01 685 LEU A O 1
ATOM 5512 N N . ASP A 1 686 ? 41.209 23.064 15.478 1.00 65.30 686 ASP A N 1
ATOM 5513 C CA . ASP A 1 686 ? 40.418 22.922 14.243 1.00 65.34 686 ASP A CA 1
ATOM 5514 C C . ASP A 1 686 ? 39.568 24.160 13.948 1.00 64.71 686 ASP A C 1
ATOM 5515 O O . ASP A 1 686 ? 39.538 24.652 12.819 1.00 64.22 686 ASP A O 1
ATOM 5520 N N . LYS A 1 687 ? 38.884 24.645 14.981 1.00 64.44 687 LYS A N 1
ATOM 5521 C CA . LYS A 1 687 ? 38.132 25.886 14.922 1.00 64.08 687 LYS A CA 1
ATOM 5522 C C . LYS A 1 687 ? 39.016 27.041 14.476 1.00 63.64 687 LYS A C 1
ATOM 5523 O O . LYS A 1 687 ? 38.654 27.749 13.535 1.00 63.79 687 LYS A O 1
ATOM 5529 N N . ILE A 1 688 ? 40.168 27.211 15.139 1.00 62.90 688 ILE A N 1
ATOM 5530 C CA . ILE A 1 688 ? 41.124 28.274 14.811 1.00 62.06 688 ILE A CA 1
ATOM 5531 C C . ILE A 1 688 ? 41.531 28.223 13.344 1.00 61.74 688 ILE A C 1
ATOM 5532 O O . ILE A 1 688 ? 41.462 29.232 12.637 1.00 61.45 688 ILE A O 1
ATOM 5537 N N . LEU A 1 689 ? 41.961 27.053 12.891 1.00 61.52 689 LEU A N 1
ATOM 5538 C CA . LEU A 1 689 ? 42.469 26.922 11.528 1.00 61.79 689 LEU A CA 1
ATOM 5539 C C . LEU A 1 689 ? 41.383 27.190 10.482 1.00 61.91 689 LEU A C 1
ATOM 5540 O O . LEU A 1 689 ? 41.655 27.759 9.428 1.00 61.65 689 LEU A O 1
ATOM 5545 N N . ASP A 1 690 ? 40.154 26.787 10.800 1.00 62.23 690 ASP A N 1
ATOM 5546 C CA . ASP A 1 690 ? 38.988 27.062 9.960 1.00 62.60 690 ASP A CA 1
ATOM 5547 C C . ASP A 1 690 ? 38.818 28.555 9.700 1.00 62.15 690 ASP A C 1
ATOM 5548 O O . ASP A 1 690 ? 38.751 28.989 8.542 1.00 62.17 690 ASP A O 1
ATOM 5553 N N . VAL A 1 691 ? 38.763 29.333 10.783 1.00 61.36 691 VAL A N 1
ATOM 5554 C CA . VAL A 1 691 ? 38.637 30.786 10.688 1.00 60.44 691 VAL A CA 1
ATOM 5555 C C . VAL A 1 691 ? 39.836 31.388 9.959 1.00 59.82 691 VAL A C 1
ATOM 5556 O O . VAL A 1 691 ? 39.685 32.351 9.210 1.00 59.61 691 VAL A O 1
ATOM 5560 N N . TYR A 1 692 ? 41.018 30.814 10.160 1.00 59.29 692 TYR A N 1
ATOM 5561 C CA . TYR A 1 692 ? 42.216 31.268 9.434 1.00 58.63 692 TYR A CA 1
ATOM 5562 C C . TYR A 1 692 ? 42.090 31.052 7.919 1.00 58.48 692 TYR A C 1
ATOM 5563 O O . TYR A 1 692 ? 42.424 31.943 7.133 1.00 57.97 692 TYR A O 1
ATOM 5572 N N . VAL A 1 693 ? 41.612 29.872 7.521 1.00 58.36 693 VAL A N 1
ATOM 5573 C CA . VAL A 1 693 ? 41.376 29.573 6.103 1.00 58.75 693 VAL A CA 1
ATOM 5574 C C . VAL A 1 693 ? 40.366 30.546 5.472 1.00 58.49 693 VAL A C 1
ATOM 5575 O O . VAL A 1 693 ? 40.637 31.112 4.418 1.00 58.50 693 VAL A O 1
ATOM 5579 N N . ASP A 1 694 ? 39.228 30.753 6.134 1.00 58.21 694 ASP A N 1
ATOM 5580 C CA . ASP A 1 694 ? 38.194 31.674 5.648 1.00 58.03 694 ASP A CA 1
ATOM 5581 C C . ASP A 1 694 ? 38.716 33.100 5.409 1.00 57.65 694 ASP A C 1
ATOM 5582 O O . ASP A 1 694 ? 38.336 33.741 4.426 1.00 57.32 694 ASP A O 1
ATOM 5587 N N . PHE A 1 695 ? 39.591 33.584 6.293 1.00 57.25 695 PHE A N 1
ATOM 5588 C CA . PHE A 1 695 ? 40.187 34.917 6.143 1.00 56.89 695 PHE A CA 1
ATOM 5589 C C . PHE A 1 695 ? 41.174 35.010 4.978 1.00 56.97 695 PHE A C 1
ATOM 5590 O O . PHE A 1 695 ? 41.331 36.075 4.367 1.00 56.45 695 PHE A O 1
ATOM 5598 N N . GLN A 1 696 ? 41.861 33.907 4.697 1.00 57.35 696 GLN A N 1
ATOM 5599 C CA . GLN A 1 696 ? 42.765 33.844 3.549 1.00 57.90 696 GLN A CA 1
ATOM 5600 C C . GLN A 1 696 ? 41.956 33.924 2.250 1.00 58.21 696 GLN A C 1
ATOM 5601 O O . GLN A 1 696 ? 42.351 34.638 1.318 1.00 58.12 696 GLN A O 1
ATOM 5607 N N . VAL A 1 697 ? 40.823 33.210 2.210 1.00 58.26 697 VAL A N 1
ATOM 5608 C CA . VAL A 1 697 ? 39.834 33.361 1.134 1.00 58.67 697 VAL A CA 1
ATOM 5609 C C . VAL A 1 697 ? 39.459 34.846 0.998 1.00 58.84 697 VAL A C 1
ATOM 5610 O O . VAL A 1 697 ? 39.731 35.460 -0.038 1.00 58.96 697 VAL A O 1
ATOM 5614 N N . TYR A 1 698 ? 38.886 35.417 2.064 1.00 58.81 698 TYR A N 1
ATOM 5615 C CA . TYR A 1 698 ? 38.445 36.824 2.100 1.00 59.00 698 TYR A CA 1
ATOM 5616 C C . TYR A 1 698 ? 39.475 37.778 1.514 1.00 59.17 698 TYR A C 1
ATOM 5617 O O . TYR A 1 698 ? 39.127 38.763 0.864 1.00 59.35 698 TYR A O 1
ATOM 5626 N N . LYS A 1 699 ? 40.746 37.470 1.746 1.00 59.45 699 LYS A N 1
ATOM 5627 C CA . LYS A 1 699 ? 41.845 38.302 1.293 1.00 59.77 699 LYS A CA 1
ATOM 5628 C C . LYS A 1 699 ? 42.196 38.005 -0.171 1.00 60.00 699 LYS A C 1
ATOM 5629 O O . LYS A 1 699 ? 42.637 38.885 -0.905 1.00 60.16 699 LYS A O 1
ATOM 5635 N N . SER A 1 700 ? 41.981 36.758 -0.581 1.00 60.43 700 SER A N 1
ATOM 5636 C CA . SER A 1 700 ? 42.252 36.300 -1.942 1.00 60.82 700 SER A CA 1
ATOM 5637 C C . SER A 1 700 ? 41.277 36.933 -2.947 1.00 61.01 700 SER A C 1
ATOM 5638 O O . SER A 1 700 ? 40.054 36.947 -2.730 1.00 61.10 700 SER A O 1
ATOM 5641 N N . LYS A 1 701 ? 41.828 37.450 -4.045 1.00 61.34 701 LYS A N 1
ATOM 5642 C CA . LYS A 1 701 ? 41.028 38.069 -5.115 1.00 61.48 701 LYS A CA 1
ATOM 5643 C C . LYS A 1 701 ? 40.109 37.079 -5.834 1.00 61.60 701 LYS A C 1
ATOM 5644 O O . LYS A 1 701 ? 39.059 37.472 -6.357 1.00 61.77 701 LYS A O 1
ATOM 5650 N N . GLN A 1 702 ? 40.497 35.802 -5.845 1.00 61.70 702 GLN A N 1
ATOM 5651 C CA . GLN A 1 702 ? 39.719 34.750 -6.518 1.00 61.77 702 GLN A CA 1
ATOM 5652 C C . GLN A 1 702 ? 38.929 33.900 -5.523 1.00 61.58 702 GLN A C 1
ATOM 5653 O O . GLN A 1 702 ? 38.246 32.944 -5.911 1.00 61.62 702 GLN A O 1
ATOM 5659 N N . LYS A 1 703 ? 39.018 34.266 -4.244 1.00 61.62 703 LYS A N 1
ATOM 5660 C CA . LYS A 1 703 ? 38.350 33.550 -3.148 1.00 61.54 703 LYS A CA 1
ATOM 5661 C C . LYS A 1 703 ? 38.821 32.088 -3.060 1.00 61.83 703 LYS A C 1
ATOM 5662 O O . LYS A 1 703 ? 38.007 31.153 -2.997 1.00 61.74 703 LYS A O 1
ATOM 5668 N N . LYS A 1 704 ? 40.146 31.914 -3.061 1.00 62.27 704 LYS A N 1
ATOM 5669 C CA . LYS A 1 704 ? 40.785 30.589 -3.071 1.00 62.81 704 LYS A CA 1
ATOM 5670 C C . LYS A 1 704 ? 41.925 30.477 -2.057 1.00 62.93 704 LYS A C 1
ATOM 5671 O O . LYS A 1 704 ? 42.774 31.377 -1.943 1.00 63.19 704 LYS A O 1
ATOM 5677 N N . PHE A 1 705 ? 41.927 29.364 -1.326 1.00 63.19 705 PHE A N 1
ATOM 5678 C CA . PHE A 1 705 ? 43.074 28.947 -0.510 1.00 63.37 705 PHE A CA 1
ATOM 5679 C C . PHE A 1 705 ? 43.153 27.412 -0.466 1.00 63.68 705 PHE A C 1
ATOM 5680 O O . PHE A 1 705 ? 42.235 26.736 -0.001 1.00 63.35 705 PHE A O 1
ATOM 5688 N N . GLU A 1 706 ? 44.279 26.894 -0.947 1.00 64.35 706 GLU A N 1
ATOM 5689 C CA . GLU A 1 706 ? 44.461 25.475 -1.271 1.00 64.95 706 GLU A CA 1
ATOM 5690 C C . GLU A 1 706 ? 44.984 24.664 -0.079 1.00 64.96 706 GLU A C 1
ATOM 5691 O O . GLU A 1 706 ? 44.487 23.557 0.168 1.00 65.27 706 GLU A O 1
ATOM 5697 N N . LYS A 1 707 ? 45.971 25.220 0.640 1.00 64.73 707 LYS A N 1
ATOM 5698 C CA . LYS A 1 707 ? 46.658 24.547 1.755 1.00 64.72 707 LYS A CA 1
ATOM 5699 C C . LYS A 1 707 ? 45.695 24.049 2.825 1.00 64.96 707 LYS A C 1
ATOM 5700 O O . LYS A 1 707 ? 44.877 24.814 3.348 1.00 64.96 707 LYS A O 1
ATOM 5706 N N . SER A 1 708 ? 45.838 22.771 3.164 1.00 65.22 708 SER A N 1
ATOM 5707 C CA A SER A 1 708 ? 44.957 22.133 4.130 0.50 65.47 708 SER A CA 1
ATOM 5708 C CA B SER A 1 708 ? 44.981 22.100 4.133 0.50 65.45 708 SER A CA 1
ATOM 5709 C C . SER A 1 708 ? 45.337 22.428 5.583 1.00 65.74 708 SER A C 1
ATOM 5710 O O . SER A 1 708 ? 46.440 22.917 5.878 1.00 65.53 708 SER A O 1
ATOM 5715 N N . LYS A 1 709 ? 44.395 22.138 6.479 1.00 66.27 709 LYS A N 1
ATOM 5716 C CA . LYS A 1 709 ? 44.594 22.212 7.917 1.00 66.97 709 LYS A CA 1
ATOM 5717 C C . LYS A 1 709 ? 45.689 21.211 8.314 1.00 67.29 709 LYS A C 1
ATOM 5718 O O . LYS A 1 709 ? 46.527 21.514 9.160 1.00 67.17 709 LYS A O 1
ATOM 5724 N N . GLU A 1 710 ? 45.663 20.028 7.689 1.00 67.75 710 GLU A N 1
ATOM 5725 C CA . GLU A 1 710 ? 46.694 18.989 7.866 1.00 68.09 710 GLU A CA 1
ATOM 5726 C C . GLU A 1 710 ? 48.108 19.547 7.688 1.00 67.58 710 GLU A C 1
ATOM 5727 O O . GLU A 1 710 ? 49.005 19.231 8.481 1.00 67.71 710 GLU A O 1
ATOM 5733 N N . GLU A 1 711 ? 48.284 20.382 6.660 1.00 67.03 711 GLU A N 1
ATOM 5734 C CA A GLU A 1 711 ? 49.574 20.997 6.376 0.50 66.71 711 GLU A CA 1
ATOM 5735 C CA B GLU A 1 711 ? 49.567 21.014 6.362 0.50 66.67 711 GLU A CA 1
ATOM 5736 C C . GLU A 1 711 ? 49.881 22.132 7.359 1.00 66.61 711 GLU A C 1
ATOM 5737 O O . GLU A 1 711 ? 51.012 22.247 7.854 1.00 66.80 711 GLU A O 1
ATOM 5748 N N . LEU A 1 712 ? 48.882 22.968 7.643 1.00 66.30 712 LEU A N 1
ATOM 5749 C CA . LEU A 1 712 ? 49.058 24.076 8.579 1.00 65.93 712 LEU A CA 1
ATOM 5750 C C . LEU A 1 712 ? 49.406 23.535 9.958 1.00 65.91 712 LEU A C 1
ATOM 5751 O O . LEU A 1 712 ? 50.254 24.100 10.655 1.00 65.47 712 LEU A O 1
ATOM 5756 N N . LYS A 1 713 ? 48.753 22.432 10.332 1.00 65.94 713 LYS A N 1
ATOM 5757 C CA . LYS A 1 713 ? 49.091 21.703 11.550 1.00 66.38 713 LYS A CA 1
ATOM 5758 C C . LYS A 1 713 ? 50.582 21.376 11.589 1.00 66.56 713 LYS A C 1
ATOM 5759 O O . LYS A 1 713 ? 51.238 21.628 12.597 1.00 66.64 713 LYS A O 1
ATOM 5765 N N . GLU A 1 714 ? 51.112 20.842 10.485 1.00 66.69 714 GLU A N 1
ATOM 5766 C CA . GLU A 1 714 ? 52.505 20.384 10.447 1.00 66.77 714 GLU A CA 1
ATOM 5767 C C . GLU A 1 714 ? 53.508 21.529 10.571 1.00 66.35 714 GLU A C 1
ATOM 5768 O O . GLU A 1 714 ? 54.498 21.393 11.290 1.00 66.60 714 GLU A O 1
ATOM 5774 N N . ILE A 1 715 ? 53.231 22.650 9.901 1.00 65.76 715 ILE A N 1
ATOM 5775 C CA . ILE A 1 715 ? 54.056 23.861 10.013 1.00 65.20 715 ILE A CA 1
ATOM 5776 C C . ILE A 1 715 ? 54.110 24.370 11.455 1.00 65.04 715 ILE A C 1
ATOM 5777 O O . ILE A 1 715 ? 55.184 24.686 11.966 1.00 65.05 715 ILE A O 1
ATOM 5782 N N . LEU A 1 716 ? 52.947 24.453 12.096 1.00 64.93 716 LEU A N 1
ATOM 5783 C CA . LEU A 1 716 ? 52.853 24.918 13.473 1.00 64.83 716 LEU A CA 1
ATOM 5784 C C . LEU A 1 716 ? 53.618 24.007 14.423 1.00 65.18 716 LEU A C 1
ATOM 5785 O O . LEU A 1 716 ? 54.342 24.488 15.299 1.00 65.02 716 LEU A O 1
ATOM 5790 N N . TYR A 1 717 ? 53.450 22.699 14.236 1.00 65.63 717 TYR A N 1
ATOM 5791 C CA . TYR A 1 717 ? 54.172 21.685 15.000 1.00 66.38 717 TYR A CA 1
ATOM 5792 C C . TYR A 1 717 ? 55.697 21.816 14.848 1.00 66.10 717 TYR A C 1
ATOM 5793 O O . TYR A 1 717 ? 56.420 21.733 15.838 1.00 66.15 717 TYR A O 1
ATOM 5802 N N . LYS A 1 718 ? 56.167 22.034 13.620 1.00 65.66 718 LYS A N 1
ATOM 5803 C CA . LYS A 1 718 ? 57.594 22.206 13.348 1.00 65.60 718 LYS A CA 1
ATOM 5804 C C . LYS A 1 718 ? 58.165 23.447 14.028 1.00 65.17 718 LYS A C 1
ATOM 5805 O O . LYS A 1 718 ? 59.103 23.346 14.818 1.00 65.27 718 LYS A O 1
ATOM 5811 N N . GLU A 1 719 ? 57.589 24.609 13.714 1.00 64.53 719 GLU A N 1
ATOM 5812 C CA . GLU A 1 719 ? 58.036 25.897 14.250 1.00 63.98 719 GLU A CA 1
ATOM 5813 C C . GLU A 1 719 ? 57.972 25.963 15.778 1.00 63.85 719 GLU A C 1
ATOM 5814 O O . GLU A 1 719 ? 58.700 26.740 16.393 1.00 63.68 719 GLU A O 1
ATOM 5820 N N . SER A 1 720 ? 57.098 25.157 16.382 1.00 63.78 720 SER A N 1
ATOM 5821 C CA . SER A 1 720 ? 56.983 25.086 17.837 1.00 63.99 720 SER A CA 1
ATOM 5822 C C . SER A 1 720 ? 58.290 24.644 18.469 1.00 64.03 720 SER A C 1
ATOM 5823 O O . SER A 1 720 ? 58.606 25.025 19.595 1.00 63.74 720 SER A O 1
ATOM 5826 N N . ASP A 1 721 ? 59.041 23.841 17.720 1.00 64.12 721 ASP A N 1
ATOM 5827 C CA . ASP A 1 721 ? 60.309 23.304 18.172 1.00 64.37 721 ASP A CA 1
ATOM 5828 C C . ASP A 1 721 ? 61.445 24.335 18.124 1.00 64.06 721 ASP A C 1
ATOM 5829 O O . ASP A 1 721 ? 62.518 24.085 18.675 1.00 64.20 721 ASP A O 1
ATOM 5834 N N . PHE A 1 722 ? 61.206 25.485 17.483 1.00 63.41 722 PHE A N 1
ATOM 5835 C CA . PHE A 1 722 ? 62.200 26.567 17.422 1.00 62.92 722 PHE A CA 1
ATOM 5836 C C . PHE A 1 722 ? 62.045 27.590 18.538 1.00 62.52 722 PHE A C 1
ATOM 5837 O O . PHE A 1 722 ? 62.485 28.736 18.396 1.00 62.34 722 PHE A O 1
ATOM 5845 N N . TYR A 1 723 ? 61.430 27.184 19.646 1.00 62.24 723 TYR A N 1
ATOM 5846 C CA . TYR A 1 723 ? 61.340 28.051 20.822 1.00 62.19 723 TYR A CA 1
ATOM 5847 C C . TYR A 1 723 ? 62.737 28.345 21.392 1.00 62.02 723 TYR A C 1
ATOM 5848 O O . TYR A 1 723 ? 63.670 27.563 21.205 1.00 61.93 723 TYR A O 1
ATOM 5857 N N . SER A 1 724 ? 62.867 29.472 22.084 1.00 61.83 724 SER A N 1
ATOM 5858 C CA . SER A 1 724 ? 64.117 29.851 22.726 1.00 61.66 724 SER A CA 1
ATOM 5859 C C . SER A 1 724 ? 64.079 29.528 24.208 1.00 61.73 724 SER A C 1
ATOM 5860 O O . SER A 1 724 ? 63.184 29.989 24.920 1.00 61.59 724 SER A O 1
ATOM 5863 N N . SER A 1 725 ? 65.058 28.741 24.658 1.00 61.91 725 SER A N 1
ATOM 5864 C CA . SER A 1 725 ? 65.241 28.390 26.075 1.00 62.12 725 SER A CA 1
ATOM 5865 C C . SER A 1 725 ? 65.328 29.592 27.015 1.00 61.93 725 SER A C 1
ATOM 5866 O O . SER A 1 725 ? 65.707 30.697 26.604 1.00 61.27 725 SER A O 1
ATOM 5869 N N . GLU A 1 726 ? 64.973 29.353 28.277 1.00 62.12 726 GLU A N 1
ATOM 5870 C CA . GLU A 1 726 ? 65.150 30.325 29.359 1.00 62.45 726 GLU A CA 1
ATOM 5871 C C . GLU A 1 726 ? 66.557 30.952 29.342 1.00 61.90 726 GLU A C 1
ATOM 5872 O O . GLU A 1 726 ? 67.550 30.268 29.071 1.00 61.61 726 GLU A O 1
ATOM 5878 N N . HIS A 1 727 ? 66.612 32.253 29.624 1.00 61.23 727 HIS A N 1
ATOM 5879 C CA . HIS A 1 727 ? 67.860 33.024 29.717 1.00 60.69 727 HIS A CA 1
ATOM 5880 C C . HIS A 1 727 ? 68.685 33.074 28.423 1.00 60.10 727 HIS A C 1
ATOM 5881 O O . HIS A 1 727 ? 69.912 33.051 28.462 1.00 60.22 727 HIS A O 1
ATOM 5888 N N . THR A 1 728 ? 68.007 33.146 27.281 1.00 58.71 728 THR A N 1
ATOM 5889 C CA . THR A 1 728 ? 68.678 33.458 26.031 1.00 57.37 728 THR A CA 1
ATOM 5890 C C . THR A 1 728 ? 68.885 34.971 25.995 1.00 56.40 728 THR A C 1
ATOM 5891 O O . THR A 1 728 ? 68.043 35.734 26.465 1.00 56.22 728 THR A O 1
ATOM 5895 N N . VAL A 1 729 ? 70.018 35.409 25.474 1.00 55.32 729 VAL A N 1
ATOM 5896 C CA . VAL A 1 729 ? 70.199 36.834 25.239 1.00 54.54 729 VAL A CA 1
ATOM 5897 C C . VAL A 1 729 ? 70.132 37.099 23.737 1.00 53.97 729 VAL A C 1
ATOM 5898 O O . VAL A 1 729 ? 70.646 36.323 22.936 1.00 53.66 729 VAL A O 1
ATOM 5902 N N . PHE A 1 730 ? 69.452 38.181 23.374 1.00 53.48 730 PHE A N 1
ATOM 5903 C CA . PHE A 1 730 ? 69.094 38.441 21.986 1.00 53.16 730 PHE A CA 1
ATOM 5904 C C . PHE A 1 730 ? 69.741 39.706 21.486 1.00 52.98 730 PHE A C 1
ATOM 5905 O O . PHE A 1 730 ? 69.668 40.745 22.141 1.00 52.96 730 PHE A O 1
ATOM 5913 N N . ILE A 1 731 ? 70.365 39.604 20.314 1.00 53.17 731 ILE A N 1
ATOM 5914 C CA . ILE A 1 731 ? 71.013 40.733 19.650 1.00 52.82 731 ILE A CA 1
ATOM 5915 C C . ILE A 1 731 ? 70.342 41.015 18.304 1.00 52.50 731 ILE A C 1
ATOM 5916 O O . ILE A 1 731 ? 70.399 40.189 17.389 1.00 52.66 731 ILE A O 1
ATOM 5921 N N . PRO A 1 732 ? 69.683 42.177 18.189 1.00 51.90 732 PRO A N 1
ATOM 5922 C CA . PRO A 1 732 ? 69.139 42.655 16.934 1.00 51.53 732 PRO A CA 1
ATOM 5923 C C . PRO A 1 732 ? 70.229 42.741 15.874 1.00 51.28 732 PRO A C 1
ATOM 5924 O O . PRO A 1 732 ? 71.321 43.232 16.150 1.00 51.39 732 PRO A O 1
ATOM 5928 N N . ARG A 1 733 ? 69.924 42.257 14.677 1.00 50.90 733 ARG A N 1
ATOM 5929 C CA . ARG A 1 733 ? 70.843 42.332 13.554 1.00 50.70 733 ARG A CA 1
ATOM 5930 C C . ARG A 1 733 ? 70.915 43.743 12.964 1.00 50.07 733 ARG A C 1
ATOM 5931 O O . ARG A 1 733 ? 71.936 44.127 12.405 1.00 50.01 733 ARG A O 1
ATOM 5939 N N . ALA A 1 734 ? 69.824 44.500 13.096 1.00 49.44 734 ALA A N 1
ATOM 5940 C CA . ALA A 1 734 ? 69.737 45.859 12.570 1.00 48.64 734 ALA A CA 1
ATOM 5941 C C . ALA A 1 734 ? 69.122 46.843 13.572 1.00 48.04 734 ALA A C 1
ATOM 5942 O O . ALA A 1 734 ? 68.010 46.640 14.049 1.00 48.23 734 ALA A O 1
ATOM 5944 N N . LEU A 1 735 ? 69.861 47.909 13.874 1.00 47.25 735 LEU A N 1
ATOM 5945 C CA . LEU A 1 735 ? 69.401 48.990 14.744 1.00 46.59 735 LEU A CA 1
ATOM 5946 C C . LEU A 1 735 ? 69.607 50.337 14.060 1.00 46.12 735 LEU A C 1
ATOM 5947 O O . LEU A 1 735 ? 70.550 50.508 13.284 1.00 45.77 735 LEU A O 1
ATOM 5952 N N . ARG A 1 736 ? 68.747 51.298 14.379 1.00 45.70 736 ARG A N 1
ATOM 5953 C CA . ARG A 1 736 ? 68.981 52.683 13.998 1.00 45.61 736 ARG A CA 1
ATOM 5954 C C . ARG A 1 736 ? 69.590 53.465 15.162 1.00 45.40 736 ARG A C 1
ATOM 5955 O O . ARG A 1 736 ? 70.723 53.935 15.079 1.00 45.67 736 ARG A O 1
ATOM 5963 N N . ARG A 1 737 ? 68.843 53.563 16.254 1.00 45.36 737 ARG A N 1
ATOM 5964 C CA . ARG A 1 737 ? 69.075 54.587 17.265 1.00 45.48 737 ARG A CA 1
ATOM 5965 C C . ARG A 1 737 ? 69.155 54.061 18.694 1.00 45.25 737 ARG A C 1
ATOM 5966 O O . ARG A 1 737 ? 69.869 54.633 19.515 1.00 44.96 737 ARG A O 1
ATOM 5974 N N . SER A 1 738 ? 68.411 52.997 18.996 1.00 45.20 738 SER A N 1
ATOM 5975 C CA . SER A 1 738 ? 68.436 52.404 20.339 1.00 45.69 738 SER A CA 1
ATOM 5976 C C . SER A 1 738 ? 69.523 51.346 20.523 1.00 45.54 738 SER A C 1
ATOM 5977 O O . SER A 1 738 ? 69.782 50.555 19.624 1.00 45.78 738 SER A O 1
ATOM 5980 N N . ALA A 1 739 ? 70.157 51.341 21.690 1.00 45.59 739 ALA A N 1
ATOM 5981 C CA . ALA A 1 739 ? 71.054 50.257 22.071 1.00 45.89 739 ALA A CA 1
ATOM 5982 C C . ALA A 1 739 ? 70.213 49.083 22.574 1.00 46.21 739 ALA A C 1
ATOM 5983 O O . ALA A 1 739 ? 69.825 49.047 23.740 1.00 46.12 739 ALA A O 1
ATOM 5985 N N . ARG A 1 740 ? 69.915 48.142 21.677 1.00 46.87 740 ARG A N 1
ATOM 5986 C CA . ARG A 1 740 ? 68.991 47.039 21.955 1.00 47.28 740 ARG A CA 1
ATOM 5987 C C . ARG A 1 740 ? 69.676 45.705 22.177 1.00 47.52 740 ARG A C 1
ATOM 5988 O O . ARG A 1 740 ? 70.428 45.219 21.330 1.00 47.27 740 ARG A O 1
ATOM 5996 N N . ALA A 1 741 ? 69.367 45.113 23.321 1.00 48.04 741 ALA A N 1
ATOM 5997 C CA . ALA A 1 741 ? 69.747 43.753 23.666 1.00 48.61 741 ALA A CA 1
ATOM 5998 C C . ALA A 1 741 ? 68.771 43.365 24.752 1.00 48.99 741 ALA A C 1
ATOM 5999 O O . ALA A 1 741 ? 68.386 44.205 25.564 1.00 49.00 741 ALA A O 1
ATOM 6001 N N . PHE A 1 742 ? 68.338 42.111 24.760 1.00 49.76 742 PHE A N 1
ATOM 6002 C CA . PHE A 1 742 ? 67.366 41.680 25.764 1.00 50.59 742 PHE A CA 1
ATOM 6003 C C . PHE A 1 742 ? 67.503 40.223 26.191 1.00 51.05 742 PHE A C 1
ATOM 6004 O O . PHE A 1 742 ? 68.231 39.446 25.576 1.00 50.32 742 PHE A O 1
ATOM 6012 N N . ILE A 1 743 ? 66.807 39.879 27.267 1.00 52.24 743 ILE A N 1
ATOM 6013 C CA . ILE A 1 743 ? 66.851 38.541 27.859 1.00 53.57 743 ILE A CA 1
ATOM 6014 C C . ILE A 1 743 ? 65.434 38.082 28.153 1.00 54.50 743 ILE A C 1
ATOM 6015 O O . ILE A 1 743 ? 64.567 38.902 28.443 1.00 54.72 743 ILE A O 1
ATOM 6020 N N . ASN A 1 744 ? 65.201 36.779 28.079 1.00 55.56 744 ASN A N 1
ATOM 6021 C CA . ASN A 1 744 ? 63.910 36.222 28.426 1.00 56.95 744 ASN A CA 1
ATOM 6022 C C . ASN A 1 744 ? 64.021 35.354 29.671 1.00 58.15 744 ASN A C 1
ATOM 6023 O O . ASN A 1 744 ? 65.076 34.789 29.957 1.00 58.32 744 ASN A O 1
ATOM 6028 N N . GLU A 1 745 ? 62.914 35.239 30.394 1.00 59.37 745 GLU A N 1
ATOM 6029 C CA . GLU A 1 745 ? 62.854 34.435 31.601 1.00 60.59 745 GLU A CA 1
ATOM 6030 C C . GLU A 1 745 ? 62.098 33.136 31.326 1.00 60.98 745 GLU A C 1
ATOM 6031 O O . GLU A 1 745 ? 62.431 32.084 31.870 1.00 61.21 745 GLU A O 1
ATOM 6037 N N . GLN A 1 746 ? 61.093 33.221 30.458 1.00 61.23 746 GLN A N 1
ATOM 6038 C CA . GLN A 1 746 ? 60.310 32.060 30.052 1.00 61.44 746 GLN A CA 1
ATOM 6039 C C . GLN A 1 746 ? 60.477 31.783 28.553 1.00 60.95 746 GLN A C 1
ATOM 6040 O O . GLN A 1 746 ? 61.068 32.584 27.822 1.00 61.04 746 GLN A O 1
ATOM 6046 N N . LYS A 1 747 ? 59.953 30.641 28.115 1.00 60.29 747 LYS A N 1
ATOM 6047 C CA . LYS A 1 747 ? 59.878 30.258 26.705 1.00 59.61 747 LYS A CA 1
ATOM 6048 C C . LYS A 1 747 ? 59.314 31.383 25.807 1.00 58.78 747 LYS A C 1
ATOM 6049 O O . LYS A 1 747 ? 58.202 31.868 26.029 1.00 58.48 747 LYS A O 1
ATOM 6055 N N . VAL A 1 748 ? 60.116 31.807 24.824 1.00 57.62 748 VAL A N 1
ATOM 6056 C CA . VAL A 1 748 ? 59.700 32.774 23.801 1.00 56.20 748 VAL A CA 1
ATOM 6057 C C . VAL A 1 748 ? 60.039 32.276 22.398 1.00 55.32 748 VAL A C 1
ATOM 6058 O O . VAL A 1 748 ? 60.744 31.294 22.243 1.00 54.84 748 VAL A O 1
ATOM 6062 N N . PHE A 1 749 ? 59.535 32.969 21.383 1.00 54.30 749 PHE A N 1
ATOM 6063 C CA . PHE A 1 749 ? 59.832 32.651 19.990 1.00 53.84 749 PHE A CA 1
ATOM 6064 C C . PHE A 1 749 ? 60.433 33.870 19.290 1.00 53.54 749 PHE A C 1
ATOM 6065 O O . PHE A 1 749 ? 59.924 34.980 19.432 1.00 53.32 749 PHE A O 1
ATOM 6073 N N . CYS A 1 750 ? 61.517 33.662 18.546 1.00 53.40 750 CYS A N 1
ATOM 6074 C CA . CYS A 1 750 ? 62.246 34.772 17.905 1.00 53.03 750 CYS A CA 1
ATOM 6075 C C . CYS A 1 750 ? 62.368 34.612 16.393 1.00 52.89 750 CYS A C 1
ATOM 6076 O O . CYS A 1 750 ? 62.745 33.551 15.911 1.00 52.92 750 CYS A O 1
ATOM 6079 N N . SER A 1 751 ? 62.049 35.671 15.655 1.00 52.57 751 SER A N 1
ATOM 6080 C CA . SER A 1 751 ? 62.189 35.687 14.192 1.00 52.58 751 SER A CA 1
ATOM 6081 C C . SER A 1 751 ? 63.658 35.705 13.742 1.00 52.75 751 SER A C 1
ATOM 6082 O O . SER A 1 751 ? 64.574 35.696 14.568 1.00 52.63 751 SER A O 1
ATOM 6085 N N . THR A 1 752 ? 63.864 35.756 12.427 1.00 52.73 752 THR A N 1
ATOM 6086 C CA . THR A 1 752 ? 65.199 35.772 11.830 1.00 52.88 752 THR A CA 1
ATOM 6087 C C . THR A 1 752 ? 65.862 37.147 11.969 1.00 52.94 752 THR A C 1
ATOM 6088 O O . THR A 1 752 ? 67.023 37.327 11.593 1.00 53.35 752 THR A O 1
ATOM 6092 N N . ASN A 1 753 ? 65.126 38.102 12.532 1.00 52.67 753 ASN A N 1
ATOM 6093 C CA . ASN A 1 753 ? 65.597 39.474 12.661 1.00 52.36 753 ASN A CA 1
ATOM 6094 C C . ASN A 1 753 ? 66.501 39.710 13.873 1.00 52.71 753 ASN A C 1
ATOM 6095 O O . ASN A 1 753 ? 66.989 40.831 14.084 1.00 53.07 753 ASN A O 1
ATOM 6100 N N . ALA A 1 754 ? 66.756 38.663 14.654 1.00 52.85 754 ALA A N 1
ATOM 6101 C CA . ALA A 1 754 ? 67.675 38.789 15.785 1.00 53.19 754 ALA A CA 1
ATOM 6102 C C . ALA A 1 754 ? 68.626 37.605 15.936 1.00 53.71 754 ALA A C 1
ATOM 6103 O O . ALA A 1 754 ? 68.344 36.494 15.471 1.00 53.43 754 ALA A O 1
ATOM 6105 N N . LEU A 1 755 ? 69.759 37.872 16.586 1.00 54.45 755 LEU A N 1
ATOM 6106 C CA . LEU A 1 755 ? 70.779 36.868 16.879 1.00 55.34 755 LEU A CA 1
ATOM 6107 C C . LEU A 1 755 ? 70.559 36.351 18.297 1.00 55.79 755 LEU A C 1
ATOM 6108 O O . LEU A 1 755 ? 70.264 37.126 19.205 1.00 55.86 755 LEU A O 1
ATOM 6113 N N . GLU A 1 756 ? 70.696 35.045 18.486 1.00 56.71 756 GLU A N 1
ATOM 6114 C CA . GLU A 1 756 ? 70.552 34.444 19.813 1.00 57.52 756 GLU A CA 1
ATOM 6115 C C . GLU A 1 756 ? 71.904 34.044 20.399 1.00 57.97 756 GLU A C 1
ATOM 6116 O O . GLU A 1 756 ? 72.700 33.376 19.731 1.00 57.82 756 GLU A O 1
ATOM 6122 N N . VAL A 1 757 ? 72.144 34.457 21.644 1.00 58.57 757 VAL A N 1
ATOM 6123 C CA . VAL A 1 757 ? 73.287 33.997 22.430 1.00 59.42 757 VAL A CA 1
ATOM 6124 C C . VAL A 1 757 ? 72.783 33.099 23.558 1.00 60.17 757 VAL A C 1
ATOM 6125 O O . VAL A 1 757 ? 71.868 33.476 24.297 1.00 60.19 757 VAL A O 1
ATOM 6129 N N . PHE A 1 758 ? 73.385 31.918 23.685 1.00 61.28 758 PHE A N 1
ATOM 6130 C CA . PHE A 1 758 ? 73.031 30.960 24.738 1.00 62.46 758 PHE A CA 1
ATOM 6131 C C . PHE A 1 758 ? 74.229 30.116 25.185 1.00 63.09 758 PHE A C 1
ATOM 6132 O O . PHE A 1 758 ? 75.328 30.250 24.644 1.00 63.13 758 PHE A O 1
ATOM 6140 N N . GLY A 1 759 ? 74.012 29.263 26.186 1.00 63.91 759 GLY A N 1
ATOM 6141 C CA . GLY A 1 759 ? 75.059 28.364 26.687 1.00 64.74 759 GLY A CA 1
ATOM 6142 C C . GLY A 1 759 ? 75.454 28.560 28.144 1.00 65.14 759 GLY A C 1
ATOM 6143 O O . GLY A 1 759 ? 75.791 27.597 28.833 1.00 65.43 759 GLY A O 1
ATOM 6144 N N . GLY A 1 760 ? 75.424 29.804 28.614 1.00 65.33 760 GLY A N 1
ATOM 6145 C CA . GLY A 1 760 ? 75.737 30.099 30.016 1.00 65.33 760 GLY A CA 1
ATOM 6146 C C . GLY A 1 760 ? 74.593 29.745 30.951 1.00 65.19 760 GLY A C 1
ATOM 6147 O O . GLY A 1 760 ? 73.584 29.186 30.529 1.00 65.07 760 GLY A O 1
ATOM 6148 N N . ASN A 1 761 ? 74.763 30.058 32.232 1.00 65.16 761 ASN A N 1
ATOM 6149 C CA . ASN A 1 761 ? 73.689 29.916 33.212 1.00 64.84 761 ASN A CA 1
ATOM 6150 C C . ASN A 1 761 ? 73.104 31.291 33.503 1.00 64.29 761 ASN A C 1
ATOM 6151 O O . ASN A 1 761 ? 73.576 32.290 32.962 1.00 64.00 761 ASN A O 1
ATOM 6156 N N . SER A 1 762 ? 72.100 31.335 34.375 1.00 63.99 762 SER A N 1
ATOM 6157 C CA . SER A 1 762 ? 71.354 32.556 34.651 1.00 63.59 762 SER A CA 1
ATOM 6158 C C . SER A 1 762 ? 72.233 33.792 34.887 1.00 63.28 762 SER A C 1
ATOM 6159 O O . SER A 1 762 ? 72.038 34.829 34.237 1.00 63.29 762 SER A O 1
ATOM 6162 N N . GLU A 1 763 ? 73.202 33.676 35.796 1.00 62.97 763 GLU A N 1
ATOM 6163 C CA A GLU A 1 763 ? 74.095 34.780 36.198 0.50 62.66 763 GLU A CA 1
ATOM 6164 C CA B GLU A 1 763 ? 73.997 34.850 36.140 0.50 62.78 763 GLU A CA 1
ATOM 6165 C C . GLU A 1 763 ? 75.054 35.214 35.084 1.00 62.42 763 GLU A C 1
ATOM 6166 O O . GLU A 1 763 ? 75.297 36.403 34.869 1.00 62.18 763 GLU A O 1
ATOM 6177 N N . GLU A 1 764 ? 75.631 34.217 34.407 1.00 62.20 764 GLU A N 1
ATOM 6178 C CA . GLU A 1 764 ? 76.545 34.446 33.284 1.00 61.76 764 GLU A CA 1
ATOM 6179 C C . GLU A 1 764 ? 75.804 35.171 32.163 1.00 61.34 764 GLU A C 1
ATOM 6180 O O . GLU A 1 764 ? 76.378 36.015 31.456 1.00 61.45 764 GLU A O 1
ATOM 6194 N N . TRP A 1 766 ? 72.765 37.055 32.467 1.00 58.41 766 TRP A N 1
ATOM 6195 C CA . TRP A 1 766 ? 72.379 38.404 32.883 1.00 57.53 766 TRP A CA 1
ATOM 6196 C C . TRP A 1 766 ? 73.565 39.370 32.852 1.00 57.08 766 TRP A C 1
ATOM 6197 O O . TRP A 1 766 ? 73.389 40.553 32.561 1.00 56.90 766 TRP A O 1
ATOM 6208 N N . LEU A 1 767 ? 74.762 38.861 33.152 1.00 56.60 767 LEU A N 1
ATOM 6209 C CA . LEU A 1 767 ? 75.990 39.676 33.142 1.00 56.19 767 LEU A CA 1
ATOM 6210 C C . LEU A 1 767 ? 76.331 40.116 31.731 1.00 55.64 767 LEU A C 1
ATOM 6211 O O . LEU A 1 767 ? 76.715 41.267 31.506 1.00 55.32 767 LEU A O 1
ATOM 6216 N N . LEU A 1 768 ? 76.191 39.179 30.793 1.00 55.09 768 LEU A N 1
ATOM 6217 C CA . LEU A 1 768 ? 76.402 39.441 29.376 1.00 54.42 768 LEU A CA 1
ATOM 6218 C C . LEU A 1 768 ? 75.408 40.481 28.859 1.00 53.73 768 LEU A C 1
ATOM 6219 O O . LEU A 1 768 ? 75.762 41.308 28.033 1.00 53.69 768 LEU A O 1
ATOM 6224 N N . LEU A 1 769 ? 74.176 40.451 29.360 1.00 53.09 769 LEU A N 1
ATOM 6225 C CA . LEU A 1 769 ? 73.186 41.447 28.976 1.00 52.38 769 LEU A CA 1
ATOM 6226 C C . LEU A 1 769 ? 73.574 42.819 29.520 1.00 52.12 769 LEU A C 1
ATOM 6227 O O . LEU A 1 769 ? 73.475 43.832 28.816 1.00 51.93 769 LEU A O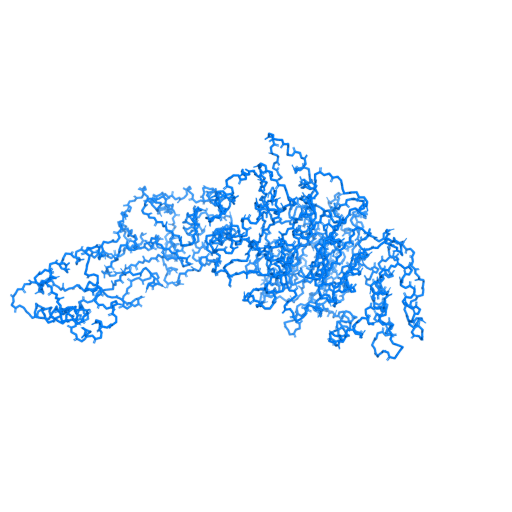 1
ATOM 6232 N N . SER A 1 770 ? 74.009 42.840 30.775 1.00 51.81 770 SER A N 1
ATOM 6233 C CA . SER A 1 770 ? 74.533 44.052 31.399 1.00 51.43 770 SER A CA 1
ATOM 6234 C C . SER A 1 770 ? 75.686 44.654 30.589 1.00 50.97 770 SER A C 1
ATOM 6235 O O . SER A 1 770 ? 75.757 45.865 30.427 1.00 51.02 770 SER A O 1
ATOM 6238 N N . TRP A 1 771 ? 76.575 43.801 30.083 1.00 50.60 771 TRP A N 1
ATOM 6239 C CA . TRP A 1 771 ? 77.682 44.231 29.233 1.00 50.19 771 TRP A CA 1
ATOM 6240 C C . TRP A 1 771 ? 77.184 44.842 27.924 1.00 49.58 771 TRP A C 1
ATOM 6241 O O . TRP A 1 771 ? 77.572 45.954 27.565 1.00 49.35 771 TRP A O 1
ATOM 6252 N N . LEU A 1 772 ? 76.309 44.118 27.233 1.00 48.94 772 LEU A N 1
ATOM 6253 C CA . LEU A 1 772 ? 75.743 44.566 25.958 1.00 48.42 772 LEU A CA 1
ATOM 6254 C C . LEU A 1 772 ? 74.973 45.874 26.078 1.00 47.93 772 LEU A C 1
ATOM 6255 O O . LEU A 1 772 ? 74.877 46.625 25.116 1.00 47.73 772 LEU A O 1
ATOM 6260 N N . SER A 1 773 ? 74.438 46.144 27.267 1.00 47.61 773 SER A N 1
ATOM 6261 C CA . SER A 1 773 ? 73.714 47.384 27.525 1.00 47.22 773 SER A CA 1
ATOM 6262 C C . SER A 1 773 ? 74.649 48.556 27.839 1.00 46.89 773 SER A C 1
ATOM 6263 O O . SER A 1 773 ? 74.199 49.695 27.941 1.00 46.62 773 SER A O 1
ATOM 6266 N N . SER A 1 774 ? 75.941 48.284 28.005 1.00 46.74 774 SER A N 1
ATOM 6267 C CA . SER A 1 774 ? 76.888 49.352 28.354 1.00 46.76 774 SER A CA 1
ATOM 6268 C C . SER A 1 774 ? 77.420 50.095 27.126 1.00 46.62 774 SER A C 1
ATOM 6269 O O . SER A 1 774 ? 77.315 49.607 25.995 1.00 46.52 774 SER A O 1
ATOM 6272 N N . VAL A 1 775 ? 77.987 51.278 27.367 1.00 46.56 775 VAL A N 1
ATOM 6273 C CA . VAL A 1 775 ? 78.604 52.094 26.316 1.00 46.28 775 VAL A CA 1
ATOM 6274 C C . VAL A 1 775 ? 79.811 51.395 25.700 1.00 46.30 775 VAL A C 1
ATOM 6275 O O . VAL A 1 775 ? 80.166 51.657 24.557 1.00 46.52 775 VAL A O 1
ATOM 6279 N N . PHE A 1 776 ? 80.416 50.492 26.461 1.00 46.28 776 PHE A N 1
ATOM 6280 C CA . PHE A 1 776 ? 81.629 49.796 26.048 1.00 46.33 776 PHE A CA 1
ATOM 6281 C C . PHE A 1 776 ? 81.389 48.754 24.961 1.00 46.29 776 PHE A C 1
ATOM 6282 O O . PHE A 1 776 ? 82.149 48.672 23.997 1.00 46.30 776 PHE A O 1
ATOM 6290 N N . ALA A 1 777 ? 80.335 47.959 25.114 1.00 46.33 777 ALA A N 1
ATOM 6291 C CA . ALA A 1 777 ? 79.958 46.992 24.083 1.00 46.11 777 ALA A CA 1
ATOM 6292 C C . ALA A 1 777 ? 79.439 47.722 22.844 1.00 45.73 777 ALA A C 1
ATOM 6293 O O . ALA A 1 777 ? 79.796 47.381 21.718 1.00 45.51 777 ALA A O 1
ATOM 6295 N N . GLN A 1 778 ? 78.614 48.741 23.066 1.00 45.46 778 GLN A N 1
ATOM 6296 C CA . GLN A 1 778 ? 78.040 49.507 21.972 1.00 45.27 778 GLN A CA 1
ATOM 6297 C C . GLN A 1 778 ? 79.129 50.210 21.174 1.00 45.42 778 GLN A C 1
ATOM 6298 O O . GLN A 1 778 ? 79.085 50.198 19.941 1.00 45.46 778 GLN A O 1
ATOM 6304 N N . LEU A 1 779 ? 80.109 50.792 21.879 1.00 45.22 779 LEU A N 1
ATOM 6305 C CA . LEU A 1 779 ? 81.283 51.388 21.248 1.00 44.96 779 LEU A CA 1
ATOM 6306 C C . LEU A 1 779 ? 81.912 50.406 20.286 1.00 45.29 779 LEU A C 1
ATOM 6307 O O . LEU A 1 779 ? 82.265 50.779 19.175 1.00 45.24 779 LEU A O 1
ATOM 6312 N N . GLN A 1 780 ? 82.045 49.154 20.716 1.00 45.90 780 GLN A N 1
ATOM 6313 C CA . GLN A 1 780 ? 82.626 48.115 19.874 1.00 46.90 780 GLN A CA 1
ATOM 6314 C C . GLN A 1 780 ? 81.770 47.833 18.656 1.00 46.89 780 GLN A C 1
ATOM 6315 O O . GLN A 1 780 ? 82.293 47.546 17.580 1.00 47.30 780 GLN A O 1
ATOM 6321 N N . PHE A 1 781 ? 80.456 47.901 18.819 1.00 46.75 781 PHE A N 1
ATOM 6322 C CA . PHE A 1 781 ? 79.577 47.644 17.690 1.00 46.48 781 PHE A CA 1
ATOM 6323 C C . PHE A 1 781 ? 79.742 48.732 16.634 1.00 46.21 781 PHE A C 1
ATOM 6324 O O . PHE A 1 781 ? 79.973 48.440 15.466 1.00 46.11 781 PHE A O 1
ATOM 6332 N N . GLU A 1 782 ? 79.652 49.981 17.067 1.00 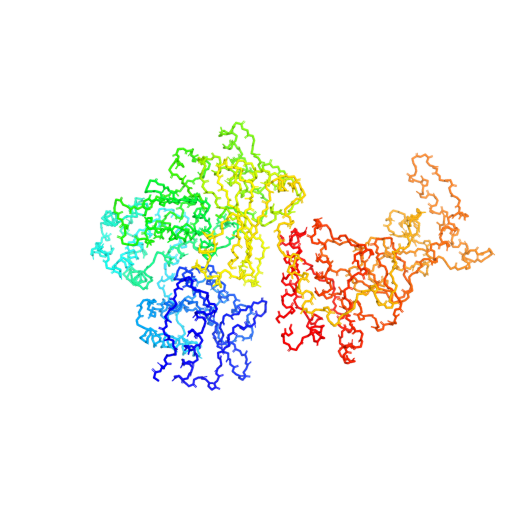46.19 782 GLU A N 1
ATOM 6333 C CA . GLU A 1 782 ? 79.799 51.123 16.180 1.00 46.53 782 GLU A CA 1
ATOM 6334 C C . GLU A 1 782 ? 81.151 51.116 15.460 1.00 46.87 782 GLU A C 1
ATOM 6335 O O . GLU A 1 782 ? 81.247 51.574 14.324 1.00 46.85 782 GLU A O 1
ATOM 6341 N N . ALA A 1 783 ? 82.178 50.585 16.124 1.00 47.38 783 ALA A N 1
ATOM 6342 C CA . ALA A 1 783 ? 83.516 50.443 15.532 1.00 47.87 783 ALA A CA 1
ATOM 6343 C C . ALA A 1 783 ? 83.530 49.433 14.394 1.00 48.00 783 ALA A C 1
ATOM 6344 O O . ALA A 1 783 ? 84.089 49.697 13.343 1.00 48.46 783 ALA A O 1
ATOM 6354 N N . ALA A 1 785 ? 81.081 48.842 12.655 1.00 47.73 785 ALA A N 1
ATOM 6355 C CA . ALA A 1 785 ? 80.191 49.438 11.649 1.00 47.33 785 ALA A CA 1
ATOM 6356 C C . ALA A 1 785 ? 80.734 50.752 11.084 1.00 47.23 785 ALA A C 1
ATOM 6357 O O . ALA A 1 785 ? 79.984 51.563 10.525 1.00 46.83 785 ALA A O 1
ATOM 6359 N N . LYS A 1 786 ? 82.045 50.944 11.224 1.00 47.62 786 LYS A N 1
ATOM 6360 C CA . LYS A 1 786 ? 82.715 52.214 10.892 1.00 48.07 786 LYS A CA 1
ATOM 6361 C C . LYS A 1 786 ? 82.535 52.658 9.433 1.00 48.38 786 LYS A C 1
ATOM 6362 O O . LYS A 1 786 ? 82.672 53.843 9.118 1.00 48.91 786 LYS A O 1
ATOM 6368 N N . ASP A 1 787 ? 82.224 51.704 8.561 1.00 48.60 787 ASP A N 1
ATOM 6369 C CA . ASP A 1 787 ? 82.046 51.960 7.139 1.00 48.86 787 ASP A CA 1
ATOM 6370 C C . ASP A 1 787 ? 80.585 51.815 6.692 1.00 48.50 787 ASP A C 1
ATOM 6371 O O . ASP A 1 787 ? 80.331 51.453 5.538 1.00 49.03 787 ASP A O 1
ATOM 6376 N N . GLN A 1 788 ? 79.635 52.090 7.588 1.00 47.66 788 GLN A N 1
ATOM 6377 C CA . GLN A 1 788 ? 78.204 51.967 7.267 1.00 47.09 788 GLN A CA 1
ATOM 6378 C C . GLN A 1 788 ? 77.475 53.304 7.351 1.00 46.61 788 GLN A C 1
ATOM 6379 O O . GLN A 1 788 ? 77.889 54.185 8.088 1.00 46.47 788 GLN A O 1
ATOM 6385 N N . GLU A 1 789 ? 76.376 53.439 6.612 1.00 46.47 789 GLU A N 1
ATOM 6386 C CA . GLU A 1 789 ? 75.491 54.594 6.759 1.00 46.37 789 GLU A CA 1
ATOM 6387 C C . GLU A 1 789 ? 74.068 54.118 6.967 1.00 45.80 789 GLU A C 1
ATOM 6388 O O . GLU A 1 789 ? 73.671 53.098 6.415 1.00 45.89 789 GLU A O 1
ATOM 6394 N N . GLY A 1 790 ? 73.311 54.861 7.764 1.00 45.40 790 GLY A N 1
ATOM 6395 C CA . GLY A 1 790 ? 71.927 54.517 8.051 1.00 45.72 790 GLY A CA 1
ATOM 6396 C C . GLY A 1 790 ? 71.825 53.630 9.275 1.00 45.93 790 GLY A C 1
ATOM 6397 O O . GLY A 1 790 ? 72.319 53.983 10.358 1.00 46.09 790 GLY A O 1
ATOM 6398 N N . GLU A 1 791 ? 71.184 52.481 9.105 1.00 46.08 791 GLU A N 1
ATOM 6399 C CA . GLU A 1 791 ? 71.072 51.507 10.183 1.00 46.64 791 GLU A CA 1
ATOM 6400 C C . GLU A 1 791 ? 72.404 50.786 10.361 1.00 46.74 791 GLU A C 1
ATOM 6401 O O . GLU A 1 791 ? 73.213 50.719 9.429 1.00 46.96 791 GLU A O 1
ATOM 6407 N N . ARG A 1 792 ? 72.644 50.300 11.575 1.00 46.86 792 ARG A N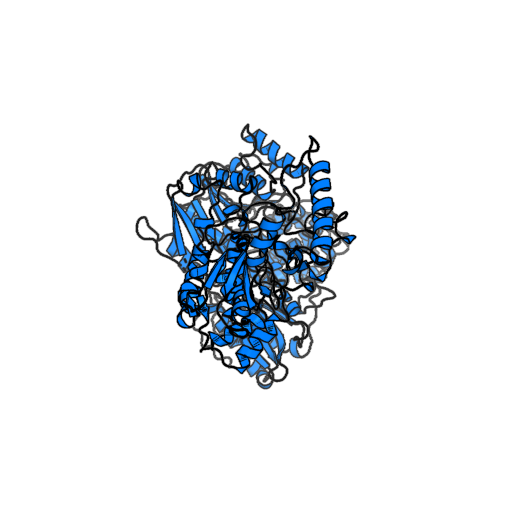 1
ATOM 6408 C CA . ARG A 1 792 ? 73.821 49.494 11.879 1.00 47.02 792 ARG A CA 1
ATOM 6409 C C . ARG A 1 792 ? 73.410 48.038 11.712 1.00 47.58 792 ARG A C 1
ATOM 6410 O O . ARG A 1 792 ? 72.596 47.528 12.487 1.00 47.48 792 ARG A O 1
ATOM 6418 N N . LYS A 1 793 ? 73.940 47.386 10.678 1.00 48.32 793 LYS A N 1
ATOM 6419 C CA . LYS A 1 793 ? 73.611 45.995 10.414 1.00 49.39 793 LYS A CA 1
ATOM 6420 C C . LYS A 1 793 ? 74.811 45.094 10.674 1.00 50.02 793 LYS A C 1
ATOM 6421 O O . LYS A 1 793 ? 75.788 45.120 9.929 1.00 50.46 793 LYS A O 1
ATOM 6427 N N . LEU A 1 794 ? 74.740 44.307 11.743 1.00 50.67 794 LEU A N 1
ATOM 6428 C CA . LEU A 1 794 ? 75.831 43.405 12.107 1.00 51.40 794 LEU A CA 1
ATOM 6429 C C . LEU A 1 794 ? 75.311 41.984 12.288 1.00 52.55 794 LEU A C 1
ATOM 6430 O O . LEU A 1 794 ? 74.304 41.752 12.973 1.00 52.92 794 LEU A O 1
ATOM 6435 N N . GLU A 1 795 ? 75.989 41.036 11.646 1.00 53.52 795 GLU A N 1
ATOM 6436 C CA . GLU A 1 795 ? 75.569 39.645 11.652 1.00 54.39 795 GLU A CA 1
ATOM 6437 C C . GLU A 1 795 ? 76.520 38.811 12.498 1.00 54.83 795 GLU A C 1
ATOM 6438 O O . GLU A 1 795 ? 77.418 39.355 13.150 1.00 55.00 795 GLU A O 1
ATOM 6444 N N . LYS A 1 796 ? 76.317 37.495 12.495 1.00 55.57 796 LYS A N 1
ATOM 6445 C CA . LYS A 1 796 ? 77.156 36.577 13.267 1.00 56.13 796 LYS A CA 1
ATOM 6446 C C . LYS A 1 796 ? 78.629 36.840 12.976 1.00 56.21 796 LYS A C 1
ATOM 6447 O O . LYS A 1 796 ? 79.402 37.095 13.902 1.00 56.34 796 LYS A O 1
ATOM 6453 N N . LYS A 1 797 ? 78.989 36.832 11.689 1.00 56.41 797 LYS A N 1
ATOM 6454 C CA . LYS A 1 797 ? 80.353 37.173 11.213 1.00 56.67 797 LYS A CA 1
ATOM 6455 C C . LYS A 1 797 ? 81.106 38.235 12.043 1.00 56.34 797 LYS A C 1
ATOM 6456 O O . LYS A 1 797 ? 82.245 37.998 12.450 1.00 56.70 797 LYS A O 1
ATOM 6462 N N . SER A 1 798 ? 80.478 39.390 12.292 1.00 55.82 798 SER A N 1
ATOM 6463 C CA . SER A 1 798 ? 81.128 40.501 13.020 1.00 55.30 798 SER A CA 1
ATOM 6464 C C . SER A 1 798 ? 81.008 40.407 14.544 1.00 55.24 798 SER A C 1
ATOM 6465 O O . SER A 1 798 ? 81.919 40.808 15.267 1.00 55.15 798 SER A O 1
ATOM 6468 N N . ILE A 1 799 ? 79.871 39.902 15.022 1.00 55.39 799 ILE A N 1
ATOM 6469 C CA . ILE A 1 799 ? 79.564 39.857 16.460 1.00 55.31 799 ILE A CA 1
ATOM 6470 C C . ILE A 1 799 ? 80.339 38.746 17.184 1.00 55.61 799 ILE A C 1
ATOM 6471 O O . ILE A 1 799 ? 80.632 38.870 18.378 1.00 55.61 799 ILE A O 1
ATOM 6476 N N . GLN A 1 800 ? 80.682 37.680 16.458 1.00 55.94 800 GLN A N 1
ATOM 6477 C CA . GLN A 1 800 ? 81.615 36.655 16.951 1.00 56.63 800 GLN A CA 1
ATOM 6478 C C . GLN A 1 800 ? 82.822 37.280 17.635 1.00 56.69 800 GLN A C 1
ATOM 6479 O O . GLN A 1 800 ? 83.367 36.709 18.582 1.00 57.30 800 GLN A O 1
ATOM 6485 N N . ASN A 1 801 ? 83.233 38.447 17.137 1.00 56.34 801 ASN A N 1
ATOM 6486 C CA . ASN A 1 801 ? 84.486 39.094 17.521 1.00 56.15 801 ASN A CA 1
ATOM 6487 C C . ASN A 1 801 ? 84.366 40.124 18.634 1.00 55.76 801 ASN A C 1
ATOM 6488 O O . ASN A 1 801 ? 85.360 40.751 19.006 1.00 55.76 801 ASN A O 1
ATOM 6493 N N . LEU A 1 802 ? 83.159 40.320 19.153 1.00 55.31 802 LEU A N 1
ATOM 6494 C CA . LEU A 1 802 ? 82.966 41.244 20.267 1.00 54.91 802 LEU A CA 1
ATOM 6495 C C . LEU A 1 802 ? 83.798 40.777 21.452 1.00 55.13 802 LEU A C 1
ATOM 6496 O O . LEU A 1 802 ? 83.910 39.575 21.697 1.00 55.04 802 LEU A O 1
ATOM 6501 N N . TYR A 1 803 ? 84.380 41.725 22.175 1.00 55.28 803 TYR A N 1
ATOM 6502 C CA . TYR A 1 803 ? 85.113 41.405 23.387 1.00 56.15 803 TYR A CA 1
ATOM 6503 C C . TYR A 1 803 ? 84.175 41.444 24.585 1.00 56.19 803 TYR A C 1
ATOM 6504 O O . TYR A 1 803 ? 83.575 42.485 24.878 1.00 56.37 803 TYR A O 1
ATOM 6513 N N . ILE A 1 804 ? 84.045 40.302 25.261 1.00 56.68 804 ILE A N 1
ATOM 6514 C CA . ILE A 1 804 ? 83.264 40.196 26.502 1.00 57.10 804 ILE A CA 1
ATOM 6515 C C . ILE A 1 804 ? 84.189 39.993 27.715 1.00 57.78 804 ILE A C 1
ATOM 6516 O O . ILE A 1 804 ? 85.157 39.228 27.628 1.00 57.92 804 ILE A O 1
ATOM 6521 N N . PRO A 1 805 ? 83.894 40.680 28.846 1.00 58.09 805 PRO A N 1
ATOM 6522 C CA . PRO A 1 805 ? 84.735 40.650 30.048 1.00 58.56 805 PRO A CA 1
ATOM 6523 C C . PRO A 1 805 ? 84.959 39.243 30.583 1.00 59.44 805 PRO A C 1
ATOM 6524 O O . PRO A 1 805 ? 84.030 38.434 30.595 1.00 59.65 805 PRO A O 1
ATOM 6528 N N . ASN A 1 806 ? 86.194 38.965 31.004 1.00 60.52 806 ASN A N 1
ATOM 6529 C CA . ASN A 1 806 ? 86.551 37.714 31.662 1.00 61.52 806 ASN A CA 1
ATOM 6530 C C . ASN A 1 806 ? 85.668 37.501 32.874 1.00 62.01 806 ASN A C 1
ATOM 6531 O O . ASN A 1 806 ? 85.672 38.315 33.807 1.00 62.24 806 ASN A O 1
ATOM 6536 N N . LEU A 1 807 ? 84.900 36.416 32.839 1.00 62.65 807 LEU A N 1
ATOM 6537 C CA . LEU A 1 807 ? 84.014 36.042 33.932 1.00 63.35 807 LEU A CA 1
ATOM 6538 C C . LEU A 1 807 ? 84.752 36.128 35.282 1.00 63.78 807 LEU A C 1
ATOM 6539 O O . LEU A 1 807 ? 84.326 36.858 36.187 1.00 64.12 807 LEU A O 1
ATOM 6544 N N . GLY A 1 808 ? 85.878 35.415 35.389 1.00 63.89 808 GLY A N 1
ATOM 6545 C CA . GLY A 1 808 ? 86.715 35.432 36.591 1.00 63.92 808 GLY A CA 1
ATOM 6546 C C . GLY A 1 808 ? 87.561 36.686 36.735 1.00 63.93 808 GLY A C 1
ATOM 6547 O O . GLY A 1 808 ? 88.783 36.600 36.904 1.00 64.14 808 GLY A O 1
ATOM 6548 N N . ASP A 1 809 ? 86.909 37.850 36.670 1.00 63.78 809 ASP A N 1
ATOM 6549 C CA . ASP A 1 809 ? 87.575 39.159 36.833 1.00 63.48 809 ASP A CA 1
ATOM 6550 C C . ASP A 1 809 ? 86.706 40.174 37.581 1.00 63.18 809 ASP A C 1
ATOM 6551 O O . ASP A 1 809 ? 87.167 41.268 37.920 1.00 63.24 809 ASP A O 1
ATOM 6556 N N . ILE A 1 810 ? 85.446 39.814 37.815 1.00 63.25 810 ILE A N 1
ATOM 6557 C CA . ILE A 1 810 ? 84.506 40.681 38.524 1.00 62.97 810 ILE A CA 1
ATOM 6558 C C . ILE A 1 810 ? 84.237 40.091 39.903 1.00 62.84 810 ILE A C 1
ATOM 6559 O O . ILE A 1 810 ? 83.938 38.894 40.017 1.00 63.02 810 ILE A O 1
ATOM 6564 N N A ASP A 1 811 ? 84.339 40.932 40.935 0.50 62.65 811 ASP A N 1
ATOM 6565 N N B ASP A 1 811 ? 84.348 40.918 40.941 0.50 62.69 811 ASP A N 1
ATOM 6566 C CA A ASP A 1 811 ? 84.092 40.512 42.318 0.50 62.79 811 ASP A CA 1
ATOM 6567 C CA B ASP A 1 811 ? 84.109 40.460 42.310 0.50 62.83 811 ASP A CA 1
ATOM 6568 C C A ASP A 1 811 ? 82.597 40.272 42.561 0.50 62.86 811 ASP A C 1
ATOM 6569 C C B ASP A 1 811 ? 82.610 40.227 42.518 0.50 62.89 811 ASP A C 1
ATOM 6570 O O A ASP A 1 811 ? 81.750 40.977 42.000 0.50 62.91 811 ASP A O 1
ATOM 6571 O O B ASP A 1 811 ? 81.775 40.898 41.899 0.50 62.94 811 ASP A O 1
ATOM 6580 N N . ASP A 1 812 ? 82.287 39.267 43.380 1.00 63.05 812 ASP A N 1
ATOM 6581 C CA . ASP A 1 812 ? 80.900 38.804 43.580 1.00 63.47 812 ASP A CA 1
ATOM 6582 C C . ASP A 1 812 ? 79.867 39.847 44.030 1.00 63.40 812 ASP A C 1
ATOM 6583 O O . ASP A 1 812 ? 78.689 39.746 43.666 1.00 63.63 812 ASP A O 1
ATOM 6588 N N . VAL A 1 813 ? 80.307 40.849 44.791 1.00 63.05 813 VAL A N 1
ATOM 6589 C CA . VAL A 1 813 ? 79.446 41.976 45.165 1.00 62.55 813 VAL A CA 1
ATOM 6590 C C . VAL A 1 813 ? 79.083 42.767 43.915 1.00 62.06 813 VAL A C 1
ATOM 6591 O O . VAL A 1 813 ? 77.911 43.073 43.678 1.00 62.27 813 VAL A O 1
ATOM 6595 N N . LEU A 1 814 ? 80.106 43.089 43.123 1.00 61.56 814 LEU A N 1
ATOM 6596 C CA . LEU A 1 814 ? 79.949 43.881 41.907 1.00 60.75 814 LEU A CA 1
ATOM 6597 C C . LEU A 1 814 ? 79.071 43.147 40.900 1.00 60.50 814 LEU A C 1
ATOM 6598 O O . LEU A 1 814 ? 78.170 43.748 40.315 1.00 60.42 814 LEU A O 1
ATOM 6603 N N . LYS A 1 815 ? 79.331 41.851 40.717 1.00 60.24 815 LYS A N 1
ATOM 6604 C CA . LYS A 1 815 ? 78.499 41.008 39.865 1.00 60.13 815 LYS A CA 1
ATOM 6605 C C . LYS A 1 815 ? 77.032 41.197 40.222 1.00 60.29 815 LYS A C 1
ATOM 6606 O O . LYS A 1 815 ? 76.194 41.361 39.341 1.00 60.40 815 LYS A O 1
ATOM 6612 N N . GLN A 1 816 ? 76.737 41.207 41.519 1.00 60.62 816 GLN A N 1
ATOM 6613 C CA . GLN A 1 816 ? 75.375 41.425 42.004 1.00 60.81 816 GLN A CA 1
ATOM 6614 C C . GLN A 1 816 ? 74.888 42.848 41.726 1.00 60.12 816 GLN A C 1
ATOM 6615 O O . GLN A 1 816 ? 73.704 43.056 41.459 1.00 60.57 816 GLN A O 1
ATOM 6621 N N . ASP A 1 817 ? 75.791 43.821 41.782 1.00 59.28 817 ASP A N 1
ATOM 6622 C CA . ASP A 1 817 ? 75.427 45.194 41.442 1.00 58.71 817 ASP A CA 1
ATOM 6623 C C . ASP A 1 817 ? 75.153 45.338 39.939 1.00 58.00 817 ASP A C 1
ATOM 6624 O O . ASP A 1 817 ? 74.319 46.151 39.533 1.00 57.75 817 ASP A O 1
ATOM 6629 N N . LEU A 1 818 ? 75.861 44.543 39.132 1.00 57.43 818 LEU A N 1
ATOM 6630 C CA . LEU A 1 818 ? 75.810 44.645 37.667 1.00 56.97 818 LEU A CA 1
ATOM 6631 C C . LEU A 1 818 ? 74.508 44.099 37.093 1.00 56.78 818 LEU A C 1
ATOM 6632 O O . LEU A 1 818 ? 73.883 44.729 36.237 1.00 56.66 818 LEU A O 1
ATOM 6637 N N . ILE A 1 819 ? 74.116 42.924 37.579 1.00 56.80 819 ILE A N 1
ATOM 6638 C CA . ILE A 1 819 ? 72.852 42.287 37.228 1.00 56.64 819 ILE A CA 1
ATOM 6639 C C . ILE A 1 819 ? 71.684 43.158 37.693 1.00 56.78 819 ILE A C 1
ATOM 6640 O O . ILE A 1 819 ? 70.782 43.464 36.918 1.00 56.84 819 ILE A O 1
ATOM 6645 N N . GLU A 1 820 ? 71.723 43.564 38.961 1.00 57.25 820 GLU A N 1
ATOM 6646 C CA . GLU A 1 820 ? 70.695 44.410 39.575 1.00 57.47 820 GLU A CA 1
ATOM 6647 C C . GLU A 1 820 ? 70.398 45.631 38.705 1.00 56.94 820 GLU A C 1
ATOM 6648 O O . GLU A 1 820 ? 69.237 45.940 38.428 1.00 57.31 820 GLU A O 1
ATOM 6654 N N . GLU A 1 821 ? 71.460 46.298 38.260 1.00 56.22 821 GLU A N 1
ATOM 6655 C CA . GLU A 1 821 ? 71.356 47.533 37.488 1.00 55.74 821 GLU A CA 1
ATOM 6656 C C . GLU A 1 821 ? 70.605 47.390 36.149 1.00 55.48 821 GLU A C 1
ATOM 6657 O O . GLU A 1 821 ? 69.921 48.323 35.706 1.00 55.53 821 GLU A O 1
ATOM 6663 N N . VAL A 1 822 ? 70.739 46.222 35.525 1.00 55.19 822 VAL A N 1
ATOM 6664 C CA . VAL A 1 822 ? 69.971 45.862 34.340 1.00 55.14 822 VAL A CA 1
ATOM 6665 C C . VAL A 1 822 ? 68.476 46.043 34.579 1.00 55.27 822 VAL A C 1
ATOM 6666 O O . VAL A 1 822 ? 67.752 46.466 33.686 1.00 55.57 822 VAL A O 1
ATOM 6670 N N . ARG A 1 823 ? 68.026 45.728 35.791 1.00 55.74 823 ARG A N 1
ATOM 6671 C CA . ARG A 1 823 ? 66.598 45.748 36.141 1.00 56.03 823 ARG A CA 1
ATOM 6672 C C . ARG A 1 823 ? 66.013 47.172 36.146 1.00 55.61 823 ARG A C 1
ATOM 6673 O O . ARG A 1 823 ? 64.804 47.354 36.205 1.00 56.13 823 ARG A O 1
ATOM 6681 N N . GLU A 1 824 ? 66.874 48.177 36.062 1.00 55.33 824 GLU A N 1
ATOM 6682 C CA . GLU A 1 824 ? 66.438 49.572 36.146 1.00 55.14 824 GLU A CA 1
ATOM 6683 C C . GLU A 1 824 ? 66.987 50.449 35.009 1.00 54.46 824 GLU A C 1
ATOM 6684 O O . GLU A 1 824 ? 67.416 51.591 35.243 1.00 54.61 824 GLU A O 1
ATOM 6690 N N . ILE A 1 825 ? 66.984 49.912 33.787 1.00 53.51 825 ILE A N 1
ATOM 6691 C CA . ILE A 1 825 ? 67.319 50.698 32.593 1.00 52.49 825 ILE A CA 1
ATOM 6692 C C . ILE A 1 825 ? 66.368 50.369 31.465 1.00 51.77 825 ILE A C 1
ATOM 6693 O O . ILE A 1 825 ? 65.723 49.320 31.467 1.00 51.84 825 ILE A O 1
ATOM 6698 N N . HIS A 1 826 ? 66.284 51.281 30.506 1.00 50.95 826 HIS A N 1
ATOM 6699 C CA . HIS A 1 826 ? 65.689 50.976 29.214 1.00 50.14 826 HIS A CA 1
ATOM 6700 C C . HIS A 1 826 ? 66.843 51.010 28.223 1.00 49.20 826 HIS A C 1
ATOM 6701 O O . HIS A 1 826 ? 67.995 50.828 28.622 1.00 49.35 826 HIS A O 1
ATOM 6708 N N . PHE A 1 827 ? 66.549 51.217 26.943 1.00 48.03 827 PHE A N 1
ATOM 6709 C CA . PHE A 1 827 ? 67.599 51.221 25.936 1.00 46.86 827 PHE A CA 1
ATOM 6710 C C . PHE A 1 827 ? 68.094 52.630 25.734 1.00 45.86 827 PHE A C 1
ATOM 6711 O O . PHE A 1 827 ? 67.333 53.506 25.324 1.00 45.79 827 PHE A O 1
ATOM 6719 N N . PHE A 1 828 ? 69.366 52.855 26.032 1.00 44.89 828 PHE A N 1
ATOM 6720 C CA . PHE A 1 828 ? 69.914 54.205 25.916 1.00 44.19 828 PHE A CA 1
ATOM 6721 C C . PHE A 1 828 ? 69.970 54.692 24.466 1.00 43.78 828 PHE A C 1
ATOM 6722 O O . PHE A 1 828 ? 70.077 53.901 23.529 1.00 43.65 828 PHE A O 1
ATOM 6730 N N . ASP A 1 829 ? 69.843 56.000 24.302 1.00 43.55 829 ASP A N 1
ATOM 6731 C CA . ASP A 1 829 ? 69.829 56.622 22.988 1.00 43.50 829 ASP A CA 1
ATOM 6732 C C . ASP A 1 829 ? 71.266 56.735 22.477 1.00 43.00 829 ASP A C 1
ATOM 6733 O O . ASP A 1 829 ? 72.043 57.521 23.014 1.00 42.91 829 ASP A O 1
ATOM 6738 N N . LEU A 1 830 ? 71.613 55.935 21.464 1.00 42.45 830 LEU A N 1
ATOM 6739 C CA . LEU A 1 830 ? 72.966 55.934 20.869 1.00 42.31 830 LEU A CA 1
ATOM 6740 C C . LEU A 1 830 ? 73.443 57.290 20.321 1.00 42.59 830 LEU A C 1
ATOM 6741 O O . LEU A 1 830 ? 74.650 57.569 20.315 1.00 42.55 830 LEU A O 1
ATOM 6746 N N . CYS A 1 831 ? 72.508 58.110 19.840 1.00 42.82 831 CYS A N 1
ATOM 6747 C CA . CYS A 1 831 ? 72.844 59.444 19.336 1.00 43.18 831 CYS A CA 1
ATOM 6748 C C . CYS A 1 831 ? 73.213 60.418 20.459 1.00 42.75 831 CYS A C 1
ATOM 6749 O O . CYS A 1 831 ? 73.877 61.422 20.210 1.00 42.82 831 CYS A O 1
ATOM 6752 N N . ARG A 1 832 ? 72.765 60.127 21.679 1.00 42.25 832 ARG A N 1
ATOM 6753 C CA . ARG A 1 832 ? 73.031 60.984 22.831 1.00 42.21 832 ARG A CA 1
ATOM 6754 C C . ARG A 1 832 ? 73.372 60.143 24.061 1.00 41.79 832 ARG A C 1
ATOM 6755 O O . ARG A 1 832 ? 72.635 60.165 25.038 1.00 42.07 832 ARG A O 1
ATOM 6763 N N . PRO A 1 833 ? 74.488 59.393 24.025 1.00 41.75 833 PRO A N 1
ATOM 6764 C CA . PRO A 1 833 ? 74.791 58.597 25.210 1.00 41.93 833 PRO A CA 1
ATOM 6765 C C . PRO A 1 833 ? 75.082 59.476 26.419 1.00 42.75 833 PRO A C 1
ATOM 6766 O O . PRO A 1 833 ? 75.577 60.604 26.281 1.00 43.53 833 PRO A O 1
ATOM 6770 N N . ARG A 1 834 ? 74.753 58.943 27.588 1.00 43.37 834 ARG A N 1
ATOM 6771 C CA A ARG A 1 834 ? 74.995 59.591 28.873 0.50 43.66 834 ARG A CA 1
ATOM 6772 C CA B ARG A 1 834 ? 75.020 59.595 28.863 0.50 43.70 834 ARG A CA 1
ATOM 6773 C C . ARG A 1 834 ? 75.669 58.569 29.776 1.00 44.11 834 ARG A C 1
ATOM 6774 O O . ARG A 1 834 ? 75.293 57.389 29.767 1.00 44.19 834 ARG A O 1
ATOM 6789 N N . VAL A 1 835 ? 76.652 59.017 30.554 1.00 44.65 835 VAL A N 1
ATOM 6790 C CA . VAL A 1 835 ? 77.328 58.148 31.509 1.00 45.40 835 VAL A CA 1
ATOM 6791 C C . VAL A 1 835 ? 76.363 57.884 32.664 1.00 46.07 835 VAL A C 1
ATOM 6792 O O . VAL A 1 835 ? 75.721 58.814 33.161 1.00 46.42 835 VAL A O 1
ATOM 6796 N N . ARG A 1 836 ? 76.224 56.616 33.055 1.00 46.80 836 ARG A N 1
ATOM 6797 C CA . ARG A 1 836 ? 75.300 56.255 34.129 1.00 47.48 836 ARG A CA 1
ATOM 6798 C C . ARG A 1 836 ? 75.862 55.160 35.037 1.00 47.89 836 ARG A C 1
ATOM 6799 O O . ARG A 1 836 ? 76.947 54.627 34.763 1.00 47.97 836 ARG A O 1
ATOM 6807 N N . LYS A 1 837 ? 75.137 54.838 36.115 1.00 48.25 837 LYS A N 1
ATOM 6808 C CA . LYS A 1 837 ? 75.666 53.943 37.153 1.00 48.94 837 LYS A CA 1
ATOM 6809 C C . LYS A 1 837 ? 76.163 52.638 36.541 1.00 49.03 837 LYS A C 1
ATOM 6810 O O . LYS A 1 837 ? 77.208 52.110 36.950 1.00 49.30 837 LYS A O 1
ATOM 6816 N N . LEU A 1 838 ? 75.424 52.143 35.545 1.00 48.90 838 LEU A N 1
ATOM 6817 C CA . LEU A 1 838 ? 75.724 50.864 34.893 1.00 48.95 838 LEU A CA 1
ATOM 6818 C C . LEU A 1 838 ? 77.106 50.849 34.249 1.00 48.90 838 LEU A C 1
ATOM 6819 O O . LEU A 1 838 ? 77.844 49.857 34.343 1.00 48.66 838 LEU A O 1
ATOM 6824 N N . ASP A 1 839 ? 77.435 51.960 33.594 1.00 49.12 839 ASP A N 1
ATOM 6825 C CA . ASP A 1 839 ? 78.721 52.143 32.928 1.00 49.41 839 ASP A CA 1
ATOM 6826 C C . ASP A 1 839 ? 79.843 52.316 33.946 1.00 49.72 839 ASP A C 1
ATOM 6827 O O . ASP A 1 839 ? 80.908 51.693 33.817 1.00 49.79 839 ASP A O 1
ATOM 6832 N N . LEU A 1 840 ? 79.595 53.157 34.956 1.00 49.92 840 LEU A N 1
ATOM 6833 C CA . LEU A 1 840 ? 80.550 53.360 36.057 1.00 50.07 840 LEU A CA 1
ATOM 6834 C C . LEU A 1 840 ? 80.801 52.047 36.789 1.00 50.60 840 LEU A C 1
ATOM 6835 O O . LEU A 1 840 ? 81.947 51.720 37.123 1.00 50.79 840 LEU A O 1
ATOM 6840 N N . LEU A 1 841 ? 79.726 51.285 37.013 1.00 51.20 841 LEU A N 1
ATOM 6841 C CA . LEU A 1 841 ? 79.841 49.961 37.612 1.00 51.73 841 LEU A CA 1
ATOM 6842 C C . LEU A 1 841 ? 80.818 49.105 36.805 1.00 51.80 841 LEU A C 1
ATOM 6843 O O . LEU A 1 841 ? 81.782 48.586 37.353 1.00 52.12 841 LEU A O 1
ATOM 6848 N N . TRP A 1 842 ? 80.594 49.002 35.497 1.00 51.84 842 TRP A N 1
ATOM 6849 C CA . TRP A 1 842 ? 81.444 48.181 34.633 1.00 51.76 842 TRP A CA 1
ATOM 6850 C C . TRP A 1 842 ? 82.873 48.708 34.553 1.00 51.83 842 TRP A C 1
ATOM 6851 O O . TRP A 1 842 ? 83.821 47.936 34.361 1.00 51.92 842 TRP A O 1
ATOM 6862 N N . ALA A 1 843 ? 83.012 50.024 34.693 1.00 51.94 843 ALA A N 1
ATOM 6863 C CA . ALA A 1 843 ? 84.313 50.694 34.666 1.00 52.14 843 ALA A CA 1
ATOM 6864 C C . ALA A 1 843 ? 85.243 50.218 35.783 1.00 52.59 843 ALA A C 1
ATOM 6865 O O . ALA A 1 843 ? 86.470 50.229 35.617 1.00 52.76 843 ALA A O 1
ATOM 6867 N N . LYS A 1 844 ? 84.659 49.790 36.910 1.00 53.01 844 LYS A N 1
ATOM 6868 C CA . LYS A 1 844 ? 85.432 49.247 38.035 1.00 53.27 844 LYS A CA 1
ATOM 6869 C C . LYS A 1 844 ? 86.221 48.005 37.638 1.00 53.42 844 LYS A C 1
ATOM 6870 O O . LYS A 1 844 ? 87.189 47.636 38.301 1.00 53.98 844 LYS A O 1
ATOM 6876 N N . VAL A 1 845 ? 85.815 47.361 36.555 1.00 53.36 845 VAL A N 1
ATOM 6877 C CA . VAL A 1 845 ? 86.434 46.100 36.167 1.00 53.67 845 VAL A CA 1
ATOM 6878 C C . VAL A 1 845 ? 87.716 46.357 35.380 1.00 53.86 845 VAL A C 1
ATOM 6879 O O . VAL A 1 845 ? 88.642 45.538 35.399 1.00 54.00 845 VAL A O 1
ATOM 6883 N N . PHE A 1 846 ? 87.774 47.513 34.718 1.00 53.80 846 PHE A N 1
ATOM 6884 C CA . PHE A 1 846 ? 88.856 47.804 33.791 1.00 53.95 846 PHE A CA 1
ATOM 6885 C C . PHE A 1 846 ? 89.871 48.815 34.319 1.00 54.30 846 PHE A C 1
ATOM 6886 O O . PHE A 1 846 ? 91.043 48.777 33.926 1.00 54.75 846 PHE A O 1
ATOM 6894 N N . TRP A 1 847 ? 89.425 49.725 35.191 1.00 54.45 847 TRP A N 1
ATOM 6895 C CA . TRP A 1 847 ? 90.276 50.833 35.630 1.00 54.24 847 TRP A CA 1
ATOM 6896 C C . TRP A 1 847 ? 90.202 51.199 37.117 1.00 54.27 847 TRP A C 1
ATOM 6897 O O . TRP A 1 847 ? 89.129 51.189 37.737 1.00 54.48 847 TRP A O 1
ATOM 6908 N N . SER A 1 848 ? 91.375 51.531 37.656 1.00 54.07 848 SER A N 1
ATOM 6909 C CA . SER A 1 848 ? 91.539 52.128 38.976 1.00 54.00 848 SER A CA 1
ATOM 6910 C C . SER A 1 848 ? 91.713 53.646 38.801 1.00 53.63 848 SER A C 1
ATOM 6911 O O . SER A 1 848 ? 91.446 54.432 39.723 1.00 53.95 848 SER A O 1
ATOM 6914 N N . GLY A 1 849 ? 92.153 54.048 37.605 1.00 53.20 849 GLY A N 1
ATOM 6915 C CA . GLY A 1 849 ? 92.239 55.463 37.237 1.00 52.22 849 GLY A CA 1
ATOM 6916 C C . GLY A 1 849 ? 92.082 55.721 35.742 1.00 51.68 849 GLY A C 1
ATOM 6917 O O . GLY A 1 849 ? 92.868 55.226 34.927 1.00 51.65 849 GLY A O 1
ATOM 6918 N N . ASN A 1 850 ? 91.058 56.484 35.371 1.00 51.30 850 ASN A N 1
ATOM 6919 C CA . ASN A 1 850 ? 90.053 56.982 36.317 1.00 51.14 850 ASN A CA 1
ATOM 6920 C C . ASN A 1 850 ? 88.651 56.559 35.864 1.00 50.48 850 ASN A C 1
ATOM 6921 O O . ASN A 1 850 ? 88.283 56.848 34.722 1.00 50.97 850 ASN A O 1
ATOM 6926 N N . GLU A 1 851 ? 87.867 55.923 36.746 1.00 50.09 851 GLU A N 1
ATOM 6927 C CA . GLU A 1 851 ? 86.538 55.389 36.361 1.00 50.00 851 GLU A CA 1
ATOM 6928 C C . GLU A 1 851 ? 85.800 56.378 35.461 1.00 49.50 851 GLU A C 1
ATOM 6929 O O . GLU A 1 851 ? 85.554 56.094 34.285 1.00 49.52 851 GLU A O 1
ATOM 6943 N N . SER A 1 853 ? 86.487 59.372 34.010 1.00 48.36 853 SER A N 1
ATOM 6944 C CA . SER A 1 853 ? 87.091 59.959 32.825 1.00 47.89 853 SER A CA 1
ATOM 6945 C C . SER A 1 853 ? 87.265 58.989 31.660 1.00 47.59 853 SER A C 1
ATOM 6946 O O . SER A 1 853 ? 87.213 59.410 30.504 1.00 48.27 853 SER A O 1
ATOM 6949 N N . LYS A 1 854 ? 87.474 57.706 31.945 1.00 47.04 854 LYS A N 1
ATOM 6950 C CA . LYS A 1 854 ? 87.547 56.719 30.865 1.00 46.78 854 LYS A CA 1
ATOM 6951 C C . LYS A 1 854 ? 86.158 56.325 30.334 1.00 46.34 854 LYS A C 1
ATOM 6952 O O . LYS A 1 854 ? 85.987 56.040 29.145 1.00 46.04 854 LYS A O 1
ATOM 6958 N N . THR A 1 855 ? 85.184 56.310 31.237 1.00 46.08 855 THR A N 1
ATOM 6959 C CA . THR A 1 855 ? 83.795 56.090 30.892 1.00 45.94 855 THR A CA 1
ATOM 6960 C C . THR A 1 855 ? 83.249 57.291 30.101 1.00 45.86 855 THR A C 1
ATOM 6961 O O . THR A 1 855 ? 82.448 57.127 29.173 1.00 45.91 855 THR A O 1
ATOM 6965 N N . LYS A 1 856 ? 83.715 58.489 30.451 1.00 45.67 856 LYS A N 1
ATOM 6966 C CA . LYS A 1 856 ? 83.308 59.704 29.757 1.00 45.48 856 LYS A CA 1
ATOM 6967 C C . LYS A 1 856 ? 83.878 59.747 28.328 1.00 45.20 856 LYS A C 1
ATOM 6968 O O . LYS A 1 856 ? 83.273 60.351 27.445 1.00 45.48 856 LYS A O 1
ATOM 6974 N N . GLU A 1 857 ? 85.031 59.099 28.120 1.00 44.96 857 GLU A N 1
ATOM 6975 C CA . GLU A 1 857 ? 85.714 59.032 26.823 1.00 44.64 857 GLU A CA 1
ATOM 6976 C C . GLU A 1 857 ? 84.975 58.110 25.872 1.00 44.36 857 GLU A C 1
ATOM 6977 O O . GLU A 1 857 ? 84.630 58.518 24.757 1.00 45.03 857 GLU A O 1
ATOM 6983 N N . ALA A 1 858 ? 84.750 56.870 26.308 1.00 43.71 858 ALA A N 1
ATOM 6984 C CA . ALA A 1 858 ? 83.916 55.910 25.582 1.00 43.33 858 ALA A CA 1
ATOM 6985 C C . ALA A 1 858 ? 82.605 56.538 25.097 1.00 42.84 858 ALA A C 1
ATOM 6986 O O . ALA A 1 858 ? 82.245 56.405 23.933 1.00 43.06 858 ALA A O 1
ATOM 6988 N N . ALA A 1 859 ? 81.919 57.241 25.994 1.00 42.44 859 ALA A N 1
ATOM 6989 C CA . ALA A 1 859 ? 80.661 57.914 25.685 1.00 42.36 859 ALA A CA 1
ATOM 6990 C C . ALA A 1 859 ? 80.793 58.945 24.551 1.00 42.54 859 ALA A C 1
ATOM 6991 O O . ALA A 1 859 ? 79.935 59.025 23.654 1.00 42.39 859 ALA A O 1
ATOM 6993 N N . GLU A 1 860 ? 81.870 59.729 24.602 1.00 42.72 860 GLU A N 1
ATOM 6994 C CA . GLU A 1 860 ? 82.141 60.745 23.588 1.00 42.57 860 GLU A CA 1
ATOM 6995 C C . GLU A 1 860 ? 82.524 60.134 22.233 1.00 42.03 860 GLU A C 1
ATOM 6996 O O . GLU A 1 860 ? 82.085 60.611 21.186 1.00 41.68 860 GLU A O 1
ATOM 7002 N N . LEU A 1 861 ? 83.356 59.094 22.257 1.00 41.85 861 LEU A N 1
ATOM 7003 C CA . LEU A 1 861 ? 83.728 58.379 21.041 1.00 41.80 861 LEU A CA 1
ATOM 7004 C C . LEU A 1 861 ? 82.504 57.719 20.389 1.00 41.77 861 LEU A C 1
ATOM 7005 O O . LEU A 1 861 ? 82.346 57.770 19.156 1.00 41.62 861 LEU A O 1
ATOM 7010 N N . LEU A 1 862 ? 81.647 57.107 21.222 1.00 41.28 862 LEU A N 1
ATOM 7011 C CA . LEU A 1 862 ? 80.417 56.503 20.751 1.00 40.66 862 LEU A CA 1
ATOM 7012 C C . LEU A 1 862 ? 79.554 57.561 20.084 1.00 40.57 862 LEU A C 1
ATOM 7013 O O . LEU A 1 862 ? 79.192 57.411 18.917 1.00 40.57 862 LEU A O 1
ATOM 7018 N N . GLU A 1 863 ? 79.255 58.639 20.803 1.00 40.46 863 GLU A N 1
ATOM 7019 C CA . GLU A 1 863 ? 78.469 59.733 20.229 1.00 40.92 863 GLU A CA 1
ATOM 7020 C C . GLU A 1 863 ? 78.980 60.191 18.852 1.00 40.87 863 GLU A C 1
ATOM 7021 O O . GLU A 1 863 ? 78.179 60.371 17.926 1.00 41.18 863 GLU A O 1
ATOM 7027 N N . ASP A 1 864 ? 80.297 60.354 18.709 1.00 40.75 864 ASP A N 1
ATOM 7028 C CA . ASP A 1 864 ? 80.882 60.830 17.447 1.00 40.96 864 ASP A CA 1
ATOM 7029 C C . ASP A 1 864 ? 80.733 59.834 16.297 1.00 40.61 864 ASP A C 1
ATOM 7030 O O . ASP A 1 864 ? 80.467 60.226 15.151 1.00 40.30 864 ASP A O 1
ATOM 7035 N N . LEU A 1 865 ? 80.933 58.556 16.607 1.00 40.37 865 LEU A N 1
ATOM 7036 C CA . LEU A 1 865 ? 80.738 57.485 15.632 1.00 40.24 865 LEU A CA 1
ATOM 7037 C C . LEU A 1 865 ? 79.274 57.372 15.212 1.00 39.93 865 LEU A C 1
ATOM 7038 O O . LEU A 1 865 ? 78.978 57.158 14.038 1.00 39.94 865 LEU A O 1
ATOM 7043 N N . VAL A 1 866 ? 78.360 57.527 16.164 1.00 39.67 866 VAL A N 1
ATOM 7044 C CA . VAL A 1 866 ? 76.938 57.424 15.837 1.00 39.75 866 VAL A CA 1
ATOM 7045 C C . VAL A 1 866 ? 76.501 58.600 14.971 1.00 39.85 866 VAL A C 1
ATOM 7046 O O . VAL A 1 866 ? 75.727 58.421 14.037 1.00 39.79 866 VAL A O 1
ATOM 7050 N N . PHE A 1 867 ? 77.007 59.791 15.279 1.00 40.22 867 PHE A N 1
ATOM 7051 C CA . PHE A 1 867 ? 76.721 60.971 14.475 1.00 40.49 867 PHE A CA 1
ATOM 7052 C C . PHE A 1 867 ? 77.167 60.778 13.031 1.00 40.88 867 PHE A C 1
ATOM 7053 O O . PHE A 1 867 ? 76.548 61.322 12.117 1.00 41.02 867 PHE A O 1
ATOM 7061 N N . GLU A 1 868 ? 78.228 60.008 12.818 1.00 41.12 868 GLU A N 1
ATOM 7062 C CA . GLU A 1 868 ? 78.665 59.742 11.452 1.00 41.83 868 GLU A CA 1
ATOM 7063 C C . GLU A 1 868 ? 77.693 58.825 10.725 1.00 42.14 868 GLU A C 1
ATOM 7064 O O . GLU A 1 868 ? 77.313 59.095 9.588 1.00 43.07 868 GLU A O 1
ATOM 7070 N N . ARG A 1 869 ? 77.290 57.747 11.384 1.00 42.17 869 ARG A N 1
ATOM 7071 C CA . ARG A 1 869 ? 76.433 56.737 10.776 1.00 42.29 869 ARG A CA 1
ATOM 7072 C C . ARG A 1 869 ? 75.012 57.257 10.606 1.00 42.49 869 ARG A C 1
ATOM 7073 O O . ARG A 1 869 ? 74.418 57.111 9.540 1.00 42.93 869 ARG A O 1
ATOM 7081 N N . TYR A 1 870 ? 74.486 57.883 11.657 1.00 42.69 870 TYR A N 1
ATOM 7082 C CA . TYR A 1 870 ? 73.092 58.294 11.707 1.00 42.86 870 TYR A CA 1
ATOM 7083 C C . TYR A 1 870 ? 72.907 59.688 12.352 1.00 42.94 870 TYR A C 1
ATOM 7084 O O . TYR A 1 870 ? 72.540 59.798 13.521 1.00 43.05 870 TYR A O 1
ATOM 7093 N N . PRO A 1 871 ? 73.174 60.765 11.592 1.00 43.23 871 PRO A N 1
ATOM 7094 C CA . PRO A 1 871 ? 72.949 62.136 12.081 1.00 43.55 871 PRO A CA 1
ATOM 7095 C C . PRO A 1 871 ? 71.549 62.428 12.665 1.00 44.27 871 PRO A C 1
ATOM 7096 O O . PRO A 1 871 ? 71.448 62.929 13.801 1.00 44.98 871 PRO A O 1
ATOM 7100 N N . GLU A 1 872 ? 70.489 62.102 11.919 1.00 44.58 872 GLU A N 1
ATOM 7101 C CA . GLU A 1 872 ? 69.123 62.561 12.248 1.00 45.09 872 GLU A CA 1
ATOM 7102 C C . GLU A 1 872 ? 68.692 62.404 13.703 1.00 45.31 872 GLU A C 1
ATOM 7103 O O . GLU A 1 872 ? 67.736 63.050 14.146 1.00 46.00 872 GLU A O 1
ATOM 7109 N N . GLY A 1 873 ? 69.383 61.558 14.457 1.00 45.56 873 GLY A N 1
ATOM 7110 C CA . GLY A 1 873 ? 69.016 61.353 15.860 1.00 45.45 873 GLY A CA 1
ATOM 7111 C C . GLY A 1 873 ? 69.413 62.523 16.733 1.00 45.69 873 GLY A C 1
ATOM 7112 O O . GLY A 1 873 ? 68.948 62.647 17.873 1.00 46.03 873 GLY A O 1
ATOM 7113 N N . SER A 1 874 ? 70.281 63.385 16.208 1.00 45.82 874 SER A N 1
ATOM 7114 C CA . SER A 1 874 ? 70.740 64.544 16.979 1.00 46.21 874 SER A CA 1
ATOM 7115 C C . SER A 1 874 ? 69.996 65.853 16.669 1.00 46.51 874 SER A C 1
ATOM 7116 O O . SER A 1 874 ? 70.007 66.789 17.486 1.00 47.30 874 SER A O 1
ATOM 7119 N N . GLN A 1 875 ? 69.340 65.916 15.513 1.00 46.77 875 GLN A N 1
ATOM 7120 C CA . GLN A 1 875 ? 68.558 67.100 15.141 1.00 47.36 875 GLN A CA 1
ATOM 7121 C C . GLN A 1 875 ? 67.268 67.220 15.961 1.00 47.51 875 GLN A C 1
ATOM 7122 O O . GLN A 1 875 ? 67.304 67.637 17.130 1.00 47.96 875 GLN A O 1
#

InterPro domains:
  IPR002052 DNA methylase, N-6 adenine-specific, conserved site [PS00092] (403-409)
  IPR003356 DNA methylase, adenine-specific [PF02384] (314-562)
  IPR029063 S-adenosyl-L-methionine-dependent methyltransferase superfamily [SSF53335] (272-519)
  IPR029126 Restriction endonuclease BpuSI, N-terminal domain [PF15516] (16-163)
  IPR050953 N(4)/N(6)-adenine-specific DNA methyltransferase [PTHR33841] (325-825)
  IPR054164 Restriction endonuclease BpuSI, specificity domain [PF22008] (609-834)

Nearest PDB structures (foldseek):
  3s1s-assembly1_A  TM=1.001E+00  e=0.000E+00  Bacillus pumilus
  2okc-assembly2_B  TM=5.680E-01  e=7.950E-11  Bacteroides thetaiotaomicron VPI-5482
  2okc-assembly1_A  TM=5.487E-01  e=1.148E-10  Bacteroides thetaiotaomicron VPI-5482
  5ybb-assembly1_B  TM=5.355E-01  e=5.899E-08  Caldanaerobacter subterraneus subsp. tengcongensis MB4
  7bto-assembly1_A  TM=5.108E-01  e=1.055E-05  Escherichia coli

B-factor: mean 43.93, std 13.65, range [9.62, 316.26]